Protein AF-0000000077860474 (afdb_homodimer)

Nearest PDB structures (foldseek):
  2vvm-assembly1_A  TM=9.235E-01  e=1.199E-55  Aspergillus niger
  2vvl-assembly4_F  TM=9.215E-01  e=5.815E-55  Aspergillus niger
  2vvl-assembly2_B  TM=9.247E-01  e=1.360E-54  Aspergillus niger
  2vvl-assembly1_E  TM=9.190E-01  e=6.976E-55  Aspergillus niger
  2vvl-assembly4_G  TM=9.196E-01  e=4.312E-54  Aspergillus niger

Sequence (974 aa):
MPRSKEGYLWTPTQSTEGLPTDAVQGSSRTIQSSYDVIVIGAGFAGLIAARDLSRMHQLKVLLLEARDRIGGRTWTAQVLGEEVEMGGTWVHWDQPHVYNQLQRYGLHGRLKTSAGTLAPAKQLFRPAWGAVEELSIEDVVAVVERVAERFFTIDGLDSRALMPYPHDPLRAPAAWKRYDHLSVKDRLDQIRDVSAREKALFESNVSTFGSAPGKEIGFVEALRWYALGGHSMAGVFEKAGIYKLGEGGMTGFARAILNDYRGDLLFNTMAAEIRHVGDGVAVQTSQGRTLRAWAVVSTIPLNCLGDVVFDPPLSHARQAAIATGHINAGAKIHFKLRDTIPGWFHTADGNGDSSFVFAFSDHNGTQASGPAGTWCIGFGYNSQLADKKDSRHIVERFQRDVLPTADVEGYATHDWMNDPYAKGVWACWGPDGASRYLDALQKPHGRVVFASADWADGWRGFVDGAIERGQVAVREVMHLLGSRAKLMPRSKEGYLWTPTQSTEGLPTDAVQGSSRTIQSSYDVIVIGAGFAGLIAARDLSRMHQLKVLLLEARDRIGGRTWTAQVLGEEVEMGGTWVHWDQPHVYNQLQRYGLHGRLKTSAGTLAPAKQLFRPAWGAVEELSIEDVVAVVERVAERFFTIDGLDSRALMPYPHDPLRAPAAWKRYDHLSVKDRLDQIRDVSAREKALFESNVSTFGSAPGKEIGFVEALRWYALGGHSMAGVFEKAGIYKLGEGGMTGFARAILNDYRGDLLFNTMAAEIRHVGDGVAVQTSQGRTLRAWAVVSTIPLNCLGDVVFDPPLSHARQAAIATGHINAGAKIHFKLRDTIPGWFHTADGNGDSSFVFAFSDHNGTQASGPAGTWCIGFGYNSQLADKKDSRHIVERFQRDVLPTADVEGYATHDWMNDPYAKGVWACWGPDGASRYLDALQKPHGRVVFASADWADGWRGFVDGAIERGQVAVREVMHLLGSRAKL

InterPro domains:
  IPR001613 Flavin amine oxidase [PR00757] (36-55)
  IPR001613 Flavin amine oxidase [PR00757] (428-450)
  IPR001613 Flavin amine oxidase [PR00757] (459-476)
  IPR002937 Amine oxidase [PF01593] (44-478)
  IPR036188 FAD/NAD(P)-binding domain superfamily [G3DSA:3.50.50.60] (23-115)
  IPR036188 FAD/NAD(P)-binding domain superfamily [G3DSA:3.50.50.60] (419-486)
  IPR036188 FAD/NAD(P)-binding domain superfamily [SSF51905] (33-481)
  IPR050703 Flavin Monoamine Oxidase [PTHR43563] (34-486)

pLDDT: mean 96.59, std 5.65, range [30.84, 98.94]

Solvent-accessible surface area (backbone atoms only — not comparable to full-atom values): 47960 Å² total; per-residue (Å²): 124,49,64,33,86,53,42,37,39,41,38,94,85,48,74,43,76,30,31,35,22,85,33,48,55,79,51,47,95,66,78,73,84,62,29,50,31,36,28,36,31,42,19,55,16,21,37,44,25,47,19,45,40,14,33,55,63,68,38,49,32,37,42,34,17,53,44,56,45,45,30,61,72,21,33,32,32,55,53,98,90,36,84,43,64,57,40,60,60,52,45,33,65,61,35,18,42,43,35,38,53,30,51,60,71,63,48,60,83,35,57,43,69,27,38,14,57,70,65,42,76,40,30,37,41,16,51,42,89,55,66,61,38,79,49,58,58,70,56,50,55,51,50,39,44,56,49,44,58,55,67,45,37,54,97,88,32,40,51,59,68,33,41,72,44,44,65,46,59,81,48,80,84,44,57,44,56,82,48,21,71,32,18,38,39,58,54,54,68,71,52,80,93,60,55,71,65,58,50,42,55,36,42,18,59,58,16,68,66,32,21,34,37,36,74,56,34,9,31,48,52,54,48,47,48,29,40,70,16,71,67,32,62,70,36,28,48,51,51,58,54,23,30,30,56,44,92,51,29,57,27,43,54,47,49,58,49,50,70,59,38,50,65,39,38,39,46,63,38,43,72,33,31,43,32,68,48,92,86,25,32,38,37,29,29,74,86,67,49,77,45,38,18,46,27,33,40,42,32,61,38,53,53,37,47,75,69,39,48,49,38,72,68,72,54,70,57,38,49,51,40,38,73,64,38,56,66,13,31,27,37,50,36,37,34,35,26,58,61,68,64,78,27,23,30,37,33,19,23,58,87,33,77,53,48,45,28,35,33,32,32,36,46,36,54,84,51,89,93,39,76,65,13,24,31,28,42,38,28,18,20,49,83,23,78,80,52,88,80,43,52,68,59,53,53,52,45,42,21,64,47,69,39,72,83,63,48,75,56,29,38,39,36,38,67,33,42,77,29,87,79,36,46,19,59,48,43,23,44,32,46,46,38,61,78,65,25,40,69,52,57,57,45,60,60,88,54,35,34,44,20,28,19,67,61,25,56,48,52,41,34,36,65,32,6,10,36,46,22,5,45,50,37,40,50,51,52,50,51,55,49,54,54,48,75,74,99,124,50,64,34,86,52,42,37,38,40,38,95,85,48,73,43,76,29,32,36,22,84,33,50,54,78,52,47,95,66,78,74,84,60,29,51,29,35,28,35,31,43,19,54,16,22,37,45,25,47,18,47,39,12,34,55,62,66,38,49,32,36,43,34,18,53,45,56,44,45,29,62,71,23,34,30,33,55,51,98,91,36,83,42,64,56,38,61,60,51,45,33,65,61,35,18,42,44,34,39,52,28,51,61,70,63,48,60,82,33,57,42,68,26,37,14,57,69,64,42,78,41,30,36,38,17,51,42,90,55,67,58,39,80,50,57,59,70,55,50,54,51,49,38,43,55,50,45,58,56,67,48,36,55,98,91,34,40,50,59,68,32,42,73,44,45,66,46,59,82,48,81,86,45,56,43,57,81,47,21,69,31,18,37,38,56,54,53,68,70,50,81,92,60,53,72,66,57,49,44,56,36,41,17,57,57,16,66,65,31,21,36,38,35,76,56,34,9,32,47,50,54,48,46,47,29,39,69,16,72,67,32,62,70,36,28,48,52,52,58,52,25,30,27,56,44,94,51,29,57,27,44,53,48,49,59,48,50,71,56,39,48,64,39,38,39,46,64,39,42,71,34,31,44,32,67,47,92,85,25,31,36,37,30,30,75,87,69,51,79,45,39,17,45,27,34,38,40,30,61,38,52,53,35,47,75,69,39,45,48,40,73,69,70,55,70,57,39,50,51,40,37,74,64,40,56,65,13,32,27,37,49,36,38,34,36,26,60,61,70,65,78,25,24,29,38,35,20,24,58,87,33,77,52,46,46,27,35,35,31,30,36,46,36,54,84,51,89,92,38,75,63,13,23,31,27,44,38,28,18,19,47,83,24,79,80,53,87,79,44,52,67,58,54,52,51,46,43,22,64,48,68,39,72,82,63,47,75,55,28,38,38,37,38,66,33,41,78,29,87,81,38,46,20,59,48,43,23,43,31,47,44,38,61,77,64,26,39,70,51,57,56,46,60,61,87,54,34,33,43,21,28,18,65,60,26,56,49,52,41,33,36,64,32,7,10,36,47,21,5,46,47,38,42,50,50,51,50,51,54,48,54,55,51,74,74,107

Structure (mmCIF, N/CA/C/O backbone):
data_AF-0000000077860474-model_v1
#
loop_
_entity.id
_entity.type
_entity.pdbx_description
1 polymer 'Amine oxidase'
#
loop_
_atom_site.group_PDB
_atom_site.id
_atom_site.type_symbol
_atom_site.label_atom_id
_atom_site.label_alt_id
_atom_site.label_comp_id
_atom_site.label_asym_id
_atom_site.label_entity_id
_atom_site.label_seq_id
_atom_site.pdbx_PDB_ins_code
_atom_site.Cartn_x
_atom_site.Cartn_y
_atom_site.Cartn_z
_atom_site.occupancy
_atom_site.B_iso_or_equiv
_atom_site.auth_seq_id
_atom_site.auth_comp_id
_atom_site.auth_asym_id
_atom_site.auth_atom_id
_atom_site.pdbx_PDB_model_num
ATOM 1 N N . MET A 1 1 ? 19.984 15.5 23.594 1 89.62 1 MET A N 1
ATOM 2 C CA . MET A 1 1 ? 19.141 15.617 22.422 1 89.62 1 MET A CA 1
ATOM 3 C C . MET A 1 1 ? 19.094 17.062 21.922 1 89.62 1 MET A C 1
ATOM 5 O O . MET A 1 1 ? 18.922 17.984 22.719 1 89.62 1 MET A O 1
ATOM 9 N N . PRO A 1 2 ? 19.266 17.266 20.688 1 95.88 2 PRO A N 1
ATOM 10 C CA . PRO A 1 2 ? 19.203 18.641 20.156 1 95.88 2 PRO A CA 1
ATOM 11 C C . PRO A 1 2 ? 17.812 19.25 20.266 1 95.88 2 PRO A C 1
ATOM 13 O O . PRO A 1 2 ? 16.844 18.531 20.516 1 95.88 2 PRO A O 1
ATOM 16 N N . ARG A 1 3 ? 17.828 20.578 20.219 1 96.81 3 ARG A N 1
ATOM 17 C CA . ARG A 1 3 ? 16.562 21.312 20.234 1 96.81 3 ARG A CA 1
ATOM 18 C C . ARG A 1 3 ? 16.328 22.031 18.922 1 96.81 3 ARG A C 1
ATOM 20 O O . ARG A 1 3 ? 17.25 22.625 18.359 1 96.81 3 ARG A O 1
ATOM 27 N N . SER A 1 4 ? 15.148 21.844 18.406 1 97.94 4 SER A N 1
ATOM 28 C CA . SER A 1 4 ? 14.75 22.656 17.266 1 97.94 4 SER A CA 1
ATOM 29 C C . SER A 1 4 ? 14.281 24.047 17.703 1 97.94 4 SER A C 1
ATOM 31 O O . SER A 1 4 ? 13.891 24.234 18.859 1 97.94 4 SER A O 1
ATOM 33 N N . LYS A 1 5 ? 14.281 24.984 16.75 1 96.81 5 LYS A N 1
ATOM 34 C CA . LYS A 1 5 ? 13.703 26.297 17 1 96.81 5 LYS A CA 1
ATOM 35 C C . LYS A 1 5 ? 12.18 26.234 17.031 1 96.81 5 LYS A C 1
ATOM 37 O O . LYS A 1 5 ? 11.516 27.188 17.469 1 96.81 5 LYS A O 1
ATOM 42 N N . GLU A 1 6 ? 11.695 25.109 16.719 1 97.31 6 GLU A N 1
ATOM 43 C CA . GLU A 1 6 ? 10.25 25 16.516 1 97.31 6 GLU A CA 1
ATOM 44 C C . GLU A 1 6 ? 9.586 24.25 17.672 1 97.31 6 GLU A C 1
ATOM 46 O O . GLU A 1 6 ? 10.227 23.469 18.359 1 97.31 6 GLU A O 1
ATOM 51 N N . GLY A 1 7 ? 8.234 24.469 17.797 1 97.88 7 GLY A N 1
ATOM 52 C CA . GLY A 1 7 ? 7.449 23.844 18.844 1 97.88 7 GLY A CA 1
ATOM 53 C C . GLY A 1 7 ? 7.289 24.719 20.078 1 97.88 7 GLY A C 1
ATOM 54 O O . GLY A 1 7 ? 8.117 25.594 20.328 1 97.88 7 GLY A O 1
ATOM 55 N N . TYR A 1 8 ? 6.242 24.484 20.734 1 98.5 8 TYR A N 1
ATOM 56 C CA . TYR A 1 8 ? 5.871 25.266 21.906 1 98.5 8 TYR A CA 1
ATOM 57 C C . TYR A 1 8 ? 5.305 24.359 23 1 98.5 8 TYR A C 1
ATOM 59 O O . TYR A 1 8 ? 4.512 23.453 22.719 1 98.5 8 TYR A O 1
ATOM 67 N N . LEU A 1 9 ? 5.762 24.5 24.234 1 98.62 9 LEU A N 1
ATOM 68 C CA . LEU A 1 9 ? 5.246 23.812 25.406 1 98.62 9 LEU A CA 1
ATOM 69 C C . LEU A 1 9 ? 4.781 24.797 26.469 1 98.62 9 LEU A C 1
ATOM 71 O O . LEU A 1 9 ? 5.523 25.703 26.844 1 98.62 9 LEU A O 1
ATOM 75 N N . TRP A 1 10 ? 3.578 24.641 26.844 1 98.69 10 TRP A N 1
ATOM 76 C CA . TRP A 1 10 ? 3.027 25.406 27.953 1 98.69 10 TRP A CA 1
ATOM 77 C C . TRP A 1 10 ? 2.707 24.5 29.141 1 98.69 10 TRP A C 1
ATOM 79 O O . TRP A 1 10 ? 2.125 23.438 28.969 1 98.69 10 TRP A O 1
ATOM 89 N N . THR A 1 11 ? 3.078 24.906 30.297 1 97.88 11 THR A N 1
ATOM 90 C CA . THR A 1 11 ? 2.576 24.438 31.594 1 97.88 11 THR A CA 1
ATOM 91 C C . THR A 1 11 ? 2.139 25.625 32.438 1 97.88 11 THR A C 1
ATOM 93 O O . THR A 1 11 ? 2.439 26.781 32.125 1 97.88 11 THR A O 1
ATOM 96 N N . PRO A 1 12 ? 1.396 25.344 33.5 1 95.88 12 PRO A N 1
ATOM 97 C CA . PRO A 1 12 ? 0.95 26.453 34.344 1 95.88 12 PRO A CA 1
ATOM 98 C C . PRO A 1 12 ? 2.111 27.281 34.906 1 95.88 12 PRO A C 1
ATOM 100 O O . PRO A 1 12 ? 1.938 28.453 35.219 1 95.88 12 PRO A O 1
ATOM 103 N N . THR A 1 13 ? 3.322 26.719 34.875 1 95.62 13 THR A N 1
ATOM 104 C CA . THR A 1 13 ? 4.422 27.406 35.531 1 95.62 13 THR A CA 1
ATOM 105 C C . THR A 1 13 ? 5.469 27.859 34.531 1 95.62 13 THR A C 1
ATOM 107 O O . THR A 1 13 ? 6.324 28.688 34.844 1 95.62 13 THR A O 1
ATOM 110 N N . GLN A 1 14 ? 5.402 27.344 33.375 1 94.06 14 GLN A N 1
ATOM 111 C CA . GLN A 1 14 ? 6.457 27.703 32.438 1 94.06 14 GLN A CA 1
ATOM 112 C C . GLN A 1 14 ? 6 27.516 30.984 1 94.06 14 GLN A C 1
ATOM 114 O O . GLN A 1 14 ? 5.09 26.734 30.703 1 94.06 14 GLN A O 1
ATOM 119 N N . SER A 1 15 ? 6.551 28.312 30.078 1 96.38 15 SER A N 1
ATOM 120 C CA . SER A 1 15 ? 6.414 28.141 28.625 1 96.38 15 SER A CA 1
ATOM 121 C C . SER A 1 15 ? 7.777 28.078 27.953 1 96.38 15 SER A C 1
ATOM 123 O O . SER A 1 15 ? 8.719 28.766 28.359 1 96.38 15 SER A O 1
ATOM 125 N N . THR A 1 16 ? 7.844 27.219 26.969 1 96.44 16 THR A N 1
ATOM 126 C CA . THR A 1 16 ? 9.109 27.016 26.266 1 96.44 16 THR A CA 1
ATOM 127 C C . THR A 1 16 ? 8.891 27.016 24.766 1 96.44 16 THR A C 1
ATOM 129 O O . THR A 1 16 ? 8 26.328 24.25 1 96.44 16 THR A O 1
ATOM 132 N N . GLU A 1 17 ? 9.695 27.844 24.094 1 96.75 17 GLU A N 1
ATOM 133 C CA . GLU A 1 17 ? 9.789 27.781 22.641 1 96.75 17 GLU A CA 1
ATOM 134 C C . GLU A 1 17 ? 10.992 26.938 22.203 1 96.75 17 GLU A C 1
ATOM 136 O O . GLU A 1 17 ? 12.07 27.031 22.797 1 96.75 17 GLU A O 1
ATOM 141 N N . GLY A 1 18 ? 10.75 26.172 21.047 1 97.69 18 GLY A N 1
ATOM 142 C CA . GLY A 1 18 ? 11.812 25.25 20.672 1 97.69 18 GLY A CA 1
ATOM 143 C C . GLY A 1 18 ? 11.828 23.984 21.531 1 97.69 18 GLY A C 1
ATOM 144 O O . GLY A 1 18 ? 11.953 24.062 22.75 1 97.69 18 GLY A O 1
ATOM 145 N N . LEU A 1 19 ? 11.648 22.844 20.922 1 98.5 19 LEU A N 1
ATOM 146 C CA . LEU A 1 19 ? 11.5 21.609 21.672 1 98.5 19 LEU A CA 1
ATOM 147 C C . LEU A 1 19 ? 12.594 20.609 21.312 1 98.5 19 LEU A C 1
ATOM 149 O O . LEU A 1 19 ? 13.141 20.656 20.203 1 98.5 19 LEU A O 1
ATOM 153 N N . PRO A 1 20 ? 12.961 19.719 22.266 1 98.44 20 PRO A N 1
ATOM 154 C CA . PRO A 1 20 ? 13.945 18.672 21.969 1 98.44 20 PRO A CA 1
ATOM 155 C C . PRO A 1 20 ? 13.438 17.672 20.922 1 98.44 20 PRO A C 1
ATOM 157 O O . PRO A 1 20 ? 12.289 17.25 20.984 1 98.44 20 PRO A O 1
ATOM 160 N N . THR A 1 21 ? 14.297 17.344 19.984 1 98.62 21 THR A N 1
ATOM 161 C CA . THR A 1 21 ? 13.953 16.391 18.938 1 98.62 21 THR A CA 1
ATOM 162 C C . THR A 1 21 ? 15.211 15.883 18.219 1 98.62 21 THR A C 1
ATOM 164 O O . THR A 1 21 ? 16.188 16.625 18.078 1 98.62 21 THR A O 1
ATOM 167 N N . ASP A 1 22 ? 15.117 14.625 17.766 1 98.38 22 ASP A N 1
ATOM 168 C CA . ASP A 1 22 ? 16.203 14.039 16.984 1 98.38 22 ASP A CA 1
ATOM 169 C C . ASP A 1 22 ? 16.125 14.469 15.516 1 98.38 22 ASP A C 1
ATOM 171 O O . ASP A 1 22 ? 16.938 14.055 14.695 1 98.38 22 ASP A O 1
ATOM 175 N N . ALA A 1 23 ? 15.195 15.344 15.156 1 98.69 23 ALA A N 1
ATOM 176 C CA . ALA A 1 23 ? 14.977 15.773 13.773 1 98.69 23 ALA A CA 1
ATOM 177 C C . ALA A 1 23 ? 16 16.812 13.352 1 98.69 23 ALA A C 1
ATOM 179 O O . ALA A 1 23 ? 16.188 17.078 12.164 1 98.69 23 ALA A O 1
ATOM 180 N N . VAL A 1 24 ? 16.703 17.453 14.297 1 98.75 24 VAL A N 1
ATOM 181 C CA . VAL A 1 24 ? 17.641 18.516 14 1 98.75 24 VAL A CA 1
ATOM 182 C C . VAL A 1 24 ? 18.828 17.969 13.227 1 98.75 24 VAL A C 1
ATOM 184 O O . VAL A 1 24 ? 19.344 16.891 13.555 1 98.75 24 VAL A O 1
ATOM 187 N N . GLN A 1 25 ? 19.172 18.625 12.195 1 97.75 25 GLN A N 1
ATOM 188 C CA . GLN A 1 25 ? 20.297 18.234 11.359 1 97.75 25 GLN A CA 1
ATOM 189 C C . GLN A 1 25 ? 21.25 19.406 11.133 1 97.75 25 GLN A C 1
ATOM 191 O O . GLN A 1 25 ? 20.828 20.562 11.195 1 97.75 25 GLN A O 1
ATOM 196 N N . GLY A 1 26 ? 22.531 19.078 10.883 1 96.62 26 GLY A N 1
ATOM 197 C CA . GLY A 1 26 ? 23.5 20.094 10.484 1 96.62 26 GLY A CA 1
ATOM 198 C C . GLY A 1 26 ? 23.781 20.094 8.992 1 96.62 26 GLY A C 1
ATOM 199 O O . GLY A 1 26 ? 23.438 19.141 8.289 1 96.62 26 GLY A O 1
ATOM 200 N N . SER A 1 27 ? 24.359 21.141 8.5 1 97.94 27 SER A N 1
ATOM 201 C CA . SER A 1 27 ? 24.75 21.266 7.105 1 97.94 27 SER A CA 1
ATOM 202 C C . SER A 1 27 ? 26.078 20.578 6.844 1 97.94 27 SER A C 1
ATOM 204 O O . SER A 1 27 ? 26.875 20.391 7.762 1 97.94 27 SER A O 1
ATOM 206 N N . SER A 1 28 ? 26.203 20.219 5.523 1 97.88 28 SER A N 1
ATOM 207 C CA . SER A 1 28 ? 27.531 19.75 5.102 1 97.88 28 SER A CA 1
ATOM 208 C C . SER A 1 28 ? 28.578 20.859 5.242 1 97.88 28 SER A C 1
ATOM 210 O O . SER A 1 28 ? 28.281 22.031 4.988 1 97.88 28 SER A O 1
ATOM 212 N N . ARG A 1 29 ? 29.875 20.516 5.59 1 93.56 29 ARG A N 1
ATOM 213 C CA . ARG A 1 29 ? 30.953 21.469 5.797 1 93.56 29 ARG A CA 1
ATOM 214 C C . ARG A 1 29 ? 31.312 22.188 4.504 1 93.56 29 ARG A C 1
ATOM 216 O O . ARG A 1 29 ? 31.656 23.375 4.523 1 93.56 29 ARG A O 1
ATOM 223 N N . THR A 1 30 ? 31.219 21.391 3.502 1 95.31 30 THR A N 1
ATOM 224 C CA . THR A 1 30 ? 31.516 21.953 2.191 1 95.31 30 THR A CA 1
ATOM 225 C C . THR A 1 30 ? 30.438 21.594 1.185 1 95.31 30 THR A C 1
ATOM 227 O O . THR A 1 30 ? 29.875 20.5 1.226 1 95.31 30 THR A O 1
ATOM 230 N N . ILE A 1 31 ? 30.047 22.594 0.358 1 95.44 31 ILE A N 1
ATOM 231 C CA . ILE A 1 31 ? 29.125 22.359 -0.737 1 95.44 31 ILE A CA 1
ATOM 232 C C . ILE A 1 31 ? 29.828 22.578 -2.074 1 95.44 31 ILE A C 1
ATOM 234 O O . ILE A 1 31 ? 30.812 23.312 -2.148 1 95.44 31 ILE A O 1
ATOM 238 N N . GLN A 1 32 ? 29.359 22.016 -3.059 1 95.56 32 GLN A N 1
ATOM 239 C CA . GLN A 1 32 ? 29.969 22.078 -4.383 1 95.56 32 GLN A CA 1
ATOM 240 C C . GLN A 1 32 ? 29.484 23.312 -5.141 1 95.56 32 GLN A C 1
ATOM 242 O O . GLN A 1 32 ? 28.484 23.938 -4.773 1 95.56 32 GLN A O 1
ATOM 247 N N . SER A 1 33 ? 30.25 23.625 -6.176 1 92.69 33 SER A N 1
ATOM 248 C CA . SER A 1 33 ? 29.938 24.797 -6.984 1 92.69 33 SER A CA 1
ATOM 249 C C . SER A 1 33 ? 28.703 24.547 -7.855 1 92.69 33 SER A C 1
ATOM 251 O O . SER A 1 33 ? 28.031 25.5 -8.273 1 92.69 33 SER A O 1
ATOM 253 N N . SER A 1 34 ? 28.547 23.25 -8.195 1 96.25 34 SER A N 1
ATOM 254 C CA . SER A 1 34 ? 27.406 22.875 -9.016 1 96.25 34 SER A CA 1
ATOM 255 C C . SER A 1 34 ? 26.938 21.453 -8.711 1 96.25 34 SER A C 1
ATOM 257 O O . SER A 1 34 ? 27.734 20.609 -8.297 1 96.25 34 SER A O 1
ATOM 259 N N . TYR A 1 35 ? 25.656 21.234 -8.891 1 98.06 35 TYR A N 1
ATOM 260 C CA . TYR A 1 35 ? 25.047 19.938 -8.656 1 98.06 35 TYR A CA 1
ATOM 261 C C . TYR A 1 35 ? 24.266 19.469 -9.883 1 98.06 35 TYR A C 1
ATOM 263 O O . TYR A 1 35 ? 23.969 20.266 -10.773 1 98.06 35 TYR A O 1
ATOM 271 N N . ASP A 1 36 ? 24.047 18.125 -10.039 1 97.81 36 ASP A N 1
ATOM 272 C CA . ASP A 1 36 ? 23.078 17.656 -11.023 1 97.81 36 ASP A CA 1
ATOM 273 C C . ASP A 1 36 ? 21.672 18.078 -10.664 1 97.81 36 ASP A C 1
ATOM 275 O O . ASP A 1 36 ? 20.906 18.516 -11.531 1 97.81 36 ASP A O 1
ATOM 279 N N . VAL A 1 37 ? 21.328 17.969 -9.359 1 98.69 37 VAL A N 1
ATOM 280 C CA . VAL A 1 37 ? 19.969 18.312 -8.914 1 98.69 37 VAL A CA 1
ATOM 281 C C . VAL A 1 37 ? 20.031 18.984 -7.551 1 98.69 37 VAL A C 1
ATOM 283 O O . VAL A 1 37 ? 20.781 18.562 -6.668 1 98.69 37 VAL A O 1
ATOM 286 N N . ILE A 1 38 ? 19.344 20.047 -7.348 1 98.88 38 ILE A N 1
ATOM 287 C CA . ILE A 1 38 ? 19.031 20.609 -6.035 1 98.88 38 ILE A CA 1
ATOM 288 C C . ILE A 1 38 ? 17.609 20.219 -5.633 1 98.88 38 ILE A C 1
ATOM 290 O O . ILE A 1 38 ? 16.656 20.453 -6.387 1 98.88 38 ILE A O 1
ATOM 294 N N . VAL A 1 39 ? 17.438 19.516 -4.539 1 98.94 39 VAL A N 1
ATOM 295 C CA . VAL A 1 39 ? 16.141 19.219 -3.961 1 98.94 39 VAL A CA 1
ATOM 296 C C . VAL A 1 39 ? 15.82 20.234 -2.854 1 98.94 39 VAL A C 1
ATOM 298 O O . VAL A 1 39 ? 16.531 20.297 -1.854 1 98.94 39 VAL A O 1
ATOM 301 N N . ILE A 1 40 ? 14.75 20.984 -3.043 1 98.94 40 ILE A N 1
ATOM 302 C CA . ILE A 1 40 ? 14.367 22 -2.074 1 98.94 40 ILE A CA 1
ATOM 303 C C . ILE A 1 40 ? 13.305 21.438 -1.13 1 98.94 40 ILE A C 1
ATOM 305 O O . ILE A 1 40 ? 12.18 21.141 -1.551 1 98.94 40 ILE A O 1
ATOM 309 N N . GLY A 1 41 ? 13.656 21.328 0.134 1 98.88 41 GLY A N 1
ATOM 310 C CA . GLY A 1 41 ? 12.766 20.812 1.16 1 98.88 41 GLY A CA 1
ATOM 311 C C . GLY A 1 41 ? 13.172 19.438 1.657 1 98.88 41 GLY A C 1
ATOM 312 O O . GLY A 1 41 ? 13.352 18.5 0.862 1 98.88 41 GLY A O 1
ATOM 313 N N . ALA A 1 42 ? 13.25 19.312 2.957 1 98.88 42 ALA A N 1
ATOM 314 C CA . ALA A 1 42 ? 13.68 18.047 3.566 1 98.88 42 ALA A CA 1
ATOM 315 C C . ALA A 1 42 ? 12.516 17.359 4.27 1 98.88 42 ALA A C 1
ATOM 317 O O . ALA A 1 42 ? 12.703 16.719 5.309 1 98.88 42 ALA A O 1
ATOM 318 N N . GLY A 1 43 ? 11.266 17.547 3.812 1 98.81 43 GLY A N 1
ATOM 319 C CA . GLY A 1 43 ? 10.164 16.672 4.156 1 98.81 43 GLY A CA 1
ATOM 320 C C . GLY A 1 43 ? 10.242 15.32 3.469 1 98.81 43 GLY A C 1
ATOM 321 O O . GLY A 1 43 ? 11.219 15.031 2.766 1 98.81 43 GLY A O 1
ATOM 322 N N . PHE A 1 44 ? 9.258 14.523 3.59 1 98.94 44 PHE A N 1
ATOM 323 C CA . PHE A 1 44 ? 9.32 13.164 3.068 1 98.94 44 PHE A CA 1
ATOM 324 C C . PHE A 1 44 ? 9.422 13.172 1.549 1 98.94 44 PHE A C 1
ATOM 326 O O . PHE A 1 44 ? 10.109 12.328 0.965 1 98.94 44 PHE A O 1
ATOM 333 N N . ALA A 1 45 ? 8.703 14.07 0.863 1 98.94 45 ALA A N 1
ATOM 334 C CA . ALA A 1 45 ? 8.836 14.156 -0.589 1 98.94 45 ALA A CA 1
ATOM 335 C C . ALA A 1 45 ? 10.281 14.414 -0.993 1 98.94 45 ALA A C 1
ATOM 337 O O . ALA A 1 45 ? 10.82 13.727 -1.866 1 98.94 45 ALA A O 1
ATOM 338 N N . GLY A 1 46 ? 10.906 15.359 -0.339 1 98.94 46 GLY A N 1
ATOM 339 C CA . GLY A 1 46 ? 12.289 15.711 -0.646 1 98.94 46 GLY A CA 1
ATOM 340 C C . GLY A 1 46 ? 13.273 14.633 -0.246 1 98.94 46 GLY A C 1
ATOM 341 O O . GLY A 1 46 ? 14.234 14.352 -0.975 1 98.94 46 GLY A O 1
ATOM 342 N N . LEU A 1 47 ? 13.055 14.039 0.94 1 98.94 47 LEU A N 1
ATOM 343 C CA . LEU A 1 47 ? 13.945 12.977 1.417 1 98.94 47 LEU A CA 1
ATOM 344 C C . LEU A 1 47 ? 13.953 11.805 0.447 1 98.94 47 LEU A C 1
ATOM 346 O O . LEU A 1 47 ? 15.016 11.258 0.131 1 98.94 47 LEU A O 1
ATOM 350 N N . ILE A 1 48 ? 12.781 11.445 -0.04 1 98.81 48 ILE A N 1
ATOM 351 C CA . ILE A 1 48 ? 12.656 10.328 -0.971 1 98.81 48 ILE A CA 1
ATOM 352 C C . ILE A 1 48 ? 13.344 10.68 -2.291 1 98.81 48 ILE A C 1
ATOM 354 O O . ILE A 1 48 ? 14.117 9.883 -2.828 1 98.81 48 ILE A O 1
ATOM 358 N N . ALA A 1 49 ? 13.031 11.852 -2.816 1 98.88 49 ALA A N 1
ATOM 359 C CA . ALA A 1 49 ? 13.633 12.281 -4.078 1 98.88 49 ALA A CA 1
ATOM 360 C C . ALA A 1 49 ? 15.148 12.336 -3.977 1 98.88 49 ALA A C 1
ATOM 362 O O . ALA A 1 49 ? 15.859 11.797 -4.828 1 98.88 49 ALA A O 1
ATOM 363 N N . ALA A 1 50 ? 15.633 12.984 -2.879 1 98.88 50 ALA A N 1
ATOM 364 C CA . ALA A 1 50 ? 17.078 13.133 -2.691 1 98.88 50 ALA A CA 1
ATOM 365 C C . ALA A 1 50 ? 17.75 11.773 -2.562 1 98.88 50 ALA A C 1
ATOM 367 O O . ALA A 1 50 ? 18.781 11.531 -3.189 1 98.88 50 ALA A O 1
ATOM 368 N N . ARG A 1 51 ? 17.156 10.914 -1.787 1 98.31 51 ARG A N 1
ATOM 369 C CA . ARG A 1 51 ? 17.719 9.586 -1.587 1 98.31 51 ARG A CA 1
ATOM 370 C C . ARG A 1 51 ? 17.828 8.836 -2.908 1 98.31 51 ARG A C 1
ATOM 372 O O . ARG A 1 51 ? 18.906 8.352 -3.27 1 98.31 51 ARG A O 1
ATOM 379 N N . ASP A 1 52 ? 16.75 8.75 -3.639 1 97.56 52 ASP A N 1
ATOM 380 C CA . ASP A 1 52 ? 16.719 7.902 -4.828 1 97.56 52 ASP A CA 1
ATOM 381 C C . ASP A 1 52 ? 17.594 8.484 -5.941 1 97.56 52 ASP A C 1
ATOM 383 O O . ASP A 1 52 ? 18.281 7.746 -6.648 1 97.56 52 ASP A O 1
ATOM 387 N N . LEU A 1 53 ? 17.609 9.812 -6.098 1 97.94 53 LEU A N 1
ATOM 388 C CA . LEU A 1 53 ? 18.422 10.445 -7.125 1 97.94 53 LEU A CA 1
ATOM 389 C C . LEU A 1 53 ? 19.906 10.242 -6.848 1 97.94 53 LEU A C 1
ATOM 391 O O . LEU A 1 53 ? 20.688 10.023 -7.773 1 97.94 53 LEU A O 1
ATOM 395 N N . SER A 1 54 ? 20.297 10.336 -5.578 1 97.31 54 SER A N 1
ATOM 396 C CA . SER A 1 54 ? 21.703 10.188 -5.23 1 97.31 54 SER A CA 1
ATOM 397 C C . SER A 1 54 ? 22.109 8.719 -5.184 1 97.31 54 SER A C 1
ATOM 399 O O . SER A 1 54 ? 23.094 8.32 -5.801 1 97.31 54 SER A O 1
ATOM 401 N N . ARG A 1 55 ? 21.297 7.949 -4.473 1 93.5 55 ARG A N 1
ATOM 402 C CA . ARG A 1 55 ? 21.688 6.574 -4.172 1 93.5 55 ARG A CA 1
ATOM 403 C C . ARG A 1 55 ? 21.453 5.668 -5.375 1 93.5 55 ARG A C 1
ATOM 405 O O . ARG A 1 55 ? 22.297 4.824 -5.691 1 93.5 55 ARG A O 1
ATOM 412 N N . MET A 1 56 ? 20.359 5.758 -6.043 1 91.12 56 MET A N 1
ATOM 413 C CA . MET A 1 56 ? 20 4.836 -7.113 1 91.12 56 MET A CA 1
ATOM 414 C C . MET A 1 56 ? 20.562 5.312 -8.453 1 91.12 56 MET A C 1
ATOM 416 O O . MET A 1 56 ? 20.953 4.496 -9.289 1 91.12 56 MET A O 1
ATOM 420 N N . HIS A 1 57 ? 20.609 6.648 -8.602 1 93.38 57 HIS A N 1
ATOM 421 C CA . HIS A 1 57 ? 20.984 7.156 -9.914 1 93.38 57 HIS A CA 1
ATOM 422 C C . HIS A 1 57 ? 22.359 7.824 -9.891 1 93.38 57 HIS A C 1
ATOM 424 O O . HIS A 1 57 ? 22.812 8.336 -10.914 1 93.38 57 HIS A O 1
ATOM 430 N N . GLN A 1 58 ? 23 7.895 -8.742 1 93.75 58 GLN A N 1
ATOM 431 C CA . GLN A 1 58 ? 24.375 8.352 -8.562 1 93.75 58 GLN A CA 1
ATOM 432 C C . GLN A 1 58 ? 24.531 9.789 -9.039 1 93.75 58 GLN A C 1
ATOM 434 O O . GLN A 1 58 ? 25.531 10.125 -9.672 1 93.75 58 GLN A O 1
ATOM 439 N N . LEU A 1 59 ? 23.531 10.594 -8.805 1 97.06 59 LEU A N 1
ATOM 440 C CA . LEU A 1 59 ? 23.594 12.008 -9.156 1 97.06 59 LEU A CA 1
ATOM 441 C C . LEU A 1 59 ? 24.172 12.836 -8 1 97.06 59 LEU A C 1
ATOM 443 O O . LEU A 1 59 ? 24.047 12.445 -6.836 1 97.06 59 LEU A O 1
ATOM 447 N N . LYS A 1 60 ? 24.859 13.891 -8.359 1 98.31 60 LYS A N 1
ATOM 448 C CA . LYS A 1 60 ? 25.266 14.875 -7.367 1 98.31 60 LYS A CA 1
ATOM 449 C C . LYS A 1 60 ? 24.094 15.719 -6.898 1 98.31 60 LYS A C 1
ATOM 451 O O . LYS A 1 60 ? 23.625 16.594 -7.625 1 98.31 60 LYS A O 1
ATOM 456 N N . VAL A 1 61 ? 23.672 15.531 -5.605 1 98.75 61 VAL A N 1
ATOM 457 C CA . VAL A 1 61 ? 22.438 16.125 -5.133 1 98.75 61 VAL A CA 1
ATOM 458 C C . VAL A 1 61 ? 22.719 17.016 -3.918 1 98.75 61 VAL A C 1
ATOM 460 O O . VAL A 1 61 ? 23.5 16.641 -3.039 1 98.75 61 VAL A O 1
ATOM 463 N N . LEU A 1 62 ? 22.203 18.219 -3.904 1 98.94 62 LEU A N 1
ATOM 464 C CA . LEU A 1 62 ? 22.141 19.078 -2.723 1 98.94 62 LEU A CA 1
ATOM 465 C C . LEU A 1 62 ? 20.719 19.109 -2.15 1 98.94 62 LEU A C 1
ATOM 467 O O . LEU A 1 62 ? 19.766 19.422 -2.861 1 98.94 62 LEU A O 1
ATOM 471 N N . LEU A 1 63 ? 20.562 18.656 -0.92 1 98.94 63 LEU A N 1
ATOM 472 C CA . LEU A 1 63 ? 19.297 18.828 -0.2 1 98.94 63 LEU A CA 1
ATOM 473 C C . LEU A 1 63 ? 19.281 20.141 0.572 1 98.94 63 LEU A C 1
ATOM 475 O O . LEU A 1 63 ? 20.078 20.328 1.498 1 98.94 63 LEU A O 1
ATOM 479 N N . LEU A 1 64 ? 18.438 21.047 0.146 1 98.81 64 LEU A N 1
ATOM 480 C CA . LEU A 1 64 ? 18.328 22.391 0.682 1 98.81 64 LEU A CA 1
ATOM 481 C C . LEU A 1 64 ? 17.094 22.531 1.562 1 98.81 64 LEU A C 1
ATOM 483 O O . LEU A 1 64 ? 15.977 22.203 1.133 1 98.81 64 LEU A O 1
ATOM 487 N N . GLU A 1 65 ? 17.25 22.969 2.801 1 98.81 65 GLU A N 1
ATOM 488 C CA . GLU A 1 65 ? 16.141 23.062 3.746 1 98.81 65 GLU A CA 1
ATOM 489 C C . GLU A 1 65 ? 16.156 24.391 4.504 1 98.81 65 GLU A C 1
ATOM 491 O O . GLU A 1 65 ? 17.219 24.828 4.953 1 98.81 65 GLU A O 1
ATOM 496 N N . ALA A 1 66 ? 15.008 25 4.547 1 98.62 66 ALA A N 1
ATOM 497 C CA . ALA A 1 66 ? 14.875 26.281 5.215 1 98.62 66 ALA A CA 1
ATOM 498 C C . ALA A 1 66 ? 14.945 26.125 6.73 1 98.62 66 ALA A C 1
ATOM 500 O O . ALA A 1 66 ? 15.398 27.031 7.434 1 98.62 66 ALA A O 1
ATOM 501 N N . ARG A 1 67 ? 14.555 25 7.254 1 98.5 67 ARG A N 1
ATOM 502 C CA . ARG A 1 67 ? 14.461 24.75 8.688 1 98.5 67 ARG A CA 1
ATOM 503 C C . ARG A 1 67 ? 15.773 24.219 9.242 1 98.5 67 ARG A C 1
ATOM 505 O O . ARG A 1 67 ? 16.703 23.938 8.484 1 98.5 67 ARG A O 1
ATOM 512 N N . ASP A 1 68 ? 15.805 24.047 10.578 1 98.62 68 ASP A N 1
ATOM 513 C CA . ASP A 1 68 ? 16.969 23.469 11.25 1 98.62 68 ASP A CA 1
ATOM 514 C C . ASP A 1 68 ? 16.797 21.969 11.445 1 98.62 68 ASP A C 1
ATOM 516 O O . ASP A 1 68 ? 17.594 21.328 12.133 1 98.62 68 ASP A O 1
ATOM 520 N N . ARG A 1 69 ? 15.711 21.406 10.891 1 98.69 69 ARG A N 1
ATOM 521 C CA . ARG A 1 69 ? 15.383 19.984 11.086 1 98.69 69 ARG A CA 1
ATOM 522 C C . ARG A 1 69 ? 14.828 19.375 9.805 1 98.69 69 ARG A C 1
ATOM 524 O O . ARG A 1 69 ? 14.406 20.094 8.898 1 98.69 69 ARG A O 1
ATOM 531 N N . ILE A 1 70 ? 14.812 18.031 9.734 1 98.81 70 ILE A N 1
ATOM 532 C CA . ILE A 1 70 ? 14.156 17.297 8.664 1 98.81 70 ILE A CA 1
ATOM 533 C C . ILE A 1 70 ? 12.703 17.031 9.039 1 98.81 70 ILE A C 1
ATOM 535 O O . ILE A 1 70 ? 12.289 17.266 10.18 1 98.81 70 ILE A O 1
ATOM 539 N N . GLY A 1 71 ? 11.914 16.656 8.047 1 98.56 71 GLY A N 1
ATOM 540 C CA . GLY A 1 71 ? 10.594 16.109 8.312 1 98.56 71 GLY A CA 1
ATOM 541 C C . GLY A 1 71 ? 9.477 17 7.793 1 98.56 71 GLY A C 1
ATOM 542 O O . GLY A 1 71 ? 8.32 16.562 7.738 1 98.56 71 GLY A O 1
ATOM 543 N N . GLY A 1 72 ? 9.766 18.219 7.418 1 98.31 72 GLY A N 1
ATOM 544 C CA . GLY A 1 72 ? 8.727 19.109 6.91 1 98.31 72 GLY A CA 1
ATOM 545 C C . GLY A 1 72 ? 7.57 19.281 7.879 1 98.31 72 GLY A C 1
ATOM 546 O O . GLY A 1 72 ? 7.773 19.672 9.031 1 98.31 72 GLY A O 1
ATOM 547 N N . ARG A 1 73 ? 6.391 18.922 7.488 1 98.5 73 ARG A N 1
ATOM 548 C CA . ARG A 1 73 ? 5.207 19.094 8.32 1 98.5 73 ARG A CA 1
ATOM 549 C C . ARG A 1 73 ? 5.016 17.891 9.242 1 98.5 73 ARG A C 1
ATOM 551 O O . ARG A 1 73 ? 3.902 17.609 9.688 1 98.5 73 ARG A O 1
ATOM 558 N N . THR A 1 74 ? 6.121 17.141 9.398 1 98.5 74 THR A N 1
ATOM 559 C CA . THR A 1 74 ? 6.164 16.031 10.344 1 98.5 74 THR A CA 1
ATOM 560 C C . THR A 1 74 ? 7.426 16.109 11.203 1 98.5 74 THR A C 1
ATOM 562 O O . THR A 1 74 ? 8.5 16.438 10.703 1 98.5 74 THR A O 1
ATOM 565 N N . TRP A 1 75 ? 7.285 15.906 12.492 1 98.56 75 TRP A N 1
ATOM 566 C CA . TRP A 1 75 ? 8.438 15.68 13.359 1 98.56 75 TRP A CA 1
ATOM 567 C C . TRP A 1 75 ? 7.992 15.266 14.758 1 98.56 75 TRP A C 1
ATOM 569 O O . TRP A 1 75 ? 6.855 15.531 15.164 1 98.56 75 TRP A O 1
ATOM 579 N N . THR A 1 76 ? 8.812 14.523 15.484 1 98.75 76 THR A N 1
ATOM 580 C CA . THR A 1 76 ? 8.547 14.008 16.828 1 98.75 76 THR A CA 1
ATOM 581 C C . THR A 1 76 ? 9.297 14.82 17.875 1 98.75 76 THR A C 1
ATOM 583 O O . THR A 1 76 ? 10.523 14.914 17.844 1 98.75 76 THR A O 1
ATOM 586 N N . ALA A 1 77 ? 8.578 15.383 18.781 1 98.56 77 ALA A N 1
ATOM 587 C CA . ALA A 1 77 ? 9.18 16.141 19.875 1 98.56 77 ALA A CA 1
ATOM 588 C C . ALA A 1 77 ? 9.188 15.344 21.172 1 98.56 77 ALA A C 1
ATOM 590 O O . ALA A 1 77 ? 8.359 14.453 21.375 1 98.56 77 ALA A O 1
ATOM 591 N N . GLN A 1 78 ? 10.133 15.602 22 1 97.44 78 GLN A N 1
ATOM 592 C CA . GLN A 1 78 ? 10.102 15.148 23.391 1 97.44 78 GLN A CA 1
ATOM 593 C C . GLN A 1 78 ? 9.438 16.172 24.297 1 97.44 78 GLN A C 1
ATOM 595 O O . GLN A 1 78 ? 9.922 17.297 24.438 1 97.44 78 GLN A O 1
ATOM 600 N N . VAL A 1 79 ? 8.352 15.789 24.891 1 96.75 79 VAL A N 1
ATOM 601 C CA . VAL A 1 79 ? 7.555 16.703 25.703 1 96.75 79 VAL A CA 1
ATOM 602 C C . VAL A 1 79 ? 7.195 16.016 27.031 1 96.75 79 VAL A C 1
ATOM 604 O O . VAL A 1 79 ? 6.484 15.016 27.047 1 96.75 79 VAL A O 1
ATOM 607 N N . LEU A 1 80 ? 7.715 16.578 28.141 1 94.31 80 LEU A N 1
ATOM 608 C CA . LEU A 1 80 ? 7.379 16.078 29.469 1 94.31 80 LEU A CA 1
ATOM 609 C C . LEU A 1 80 ? 7.582 14.578 29.562 1 94.31 80 LEU A C 1
ATOM 611 O O . LEU A 1 80 ? 6.719 13.859 30.062 1 94.31 80 LEU A O 1
ATOM 615 N N . GLY A 1 81 ? 8.617 14.094 28.938 1 92.62 81 GLY A N 1
ATOM 616 C CA . GLY A 1 81 ? 9.023 12.703 29.047 1 92.62 81 GLY A CA 1
ATOM 617 C C . GLY A 1 81 ? 8.375 11.805 28.016 1 92.62 81 GLY A C 1
ATOM 618 O O . GLY A 1 81 ? 8.617 10.602 27.984 1 92.62 81 GLY A O 1
ATOM 619 N N . GLU A 1 82 ? 7.559 12.375 27.141 1 95.5 82 GLU A N 1
ATOM 620 C CA . GLU A 1 82 ? 6.867 11.594 26.109 1 95.5 82 GLU A CA 1
ATOM 621 C C . GLU A 1 82 ? 7.242 12.062 24.719 1 95.5 82 GLU A C 1
ATOM 623 O O . GLU A 1 82 ? 7.578 13.227 24.516 1 95.5 82 GLU A O 1
ATOM 628 N N . GLU A 1 83 ? 7.199 11.078 23.703 1 96.38 83 GLU A N 1
ATOM 629 C CA . GLU A 1 83 ? 7.266 11.445 22.297 1 96.38 83 GLU A CA 1
ATOM 630 C C . GLU A 1 83 ? 5.902 11.898 21.781 1 96.38 83 GLU A C 1
ATOM 632 O O . GLU A 1 83 ? 4.902 11.195 21.953 1 96.38 83 GLU A O 1
ATOM 637 N N . VAL A 1 84 ? 5.828 13.062 21.188 1 97.38 84 VAL A N 1
ATOM 638 C CA . VAL A 1 84 ? 4.578 13.523 20.594 1 97.38 84 VAL A CA 1
ATOM 639 C C . VAL A 1 84 ? 4.816 13.898 19.125 1 97.38 84 VAL A C 1
ATOM 641 O O . VAL A 1 84 ? 5.84 14.5 18.797 1 97.38 84 VAL A O 1
ATOM 644 N N . GLU A 1 85 ? 3.955 13.492 18.281 1 98.38 85 GLU A N 1
ATOM 645 C CA . GLU A 1 85 ? 4.012 13.852 16.875 1 98.38 85 GLU A CA 1
ATOM 646 C C . GLU A 1 85 ? 3.436 15.242 16.641 1 98.38 85 GLU A C 1
ATOM 648 O O . GLU A 1 85 ? 2.227 15.453 16.766 1 98.38 85 GLU A O 1
ATOM 653 N N . MET A 1 86 ? 4.242 16.125 16.141 1 98.5 86 MET A N 1
ATOM 654 C CA . MET A 1 86 ? 3.855 17.531 16.062 1 98.5 86 MET A CA 1
ATOM 655 C C . MET A 1 86 ? 3.09 17.812 14.773 1 98.5 86 MET A C 1
ATOM 657 O O . MET A 1 86 ? 2.434 18.844 14.648 1 98.5 86 MET A O 1
ATOM 661 N N . GLY A 1 87 ? 3.178 17 13.773 1 98.12 87 GLY A N 1
ATOM 662 C CA . GLY A 1 87 ? 2.471 17.109 12.508 1 98.12 87 GLY A CA 1
ATOM 663 C C . GLY A 1 87 ? 1.907 15.789 12.023 1 98.12 87 GLY A C 1
ATOM 664 O O . GLY A 1 87 ? 1.231 15.086 12.773 1 98.12 87 GLY A O 1
ATOM 665 N N . GLY A 1 88 ? 2.146 15.469 10.758 1 98.06 88 GLY A N 1
ATOM 666 C CA . GLY A 1 88 ? 1.688 14.195 10.227 1 98.06 88 GLY A CA 1
ATOM 667 C C . GLY A 1 88 ? 2.062 13.016 11.109 1 98.06 88 GLY A C 1
ATOM 668 O O . GLY A 1 88 ? 3.197 12.93 11.578 1 98.06 88 GLY A O 1
ATOM 669 N N . THR A 1 89 ? 1.104 12.047 11.297 1 97.88 89 THR A N 1
ATOM 670 C CA . THR A 1 89 ? 1.26 11.078 12.367 1 97.88 89 THR A CA 1
ATOM 671 C C . THR A 1 89 ? 0.877 9.68 11.891 1 97.88 89 THR A C 1
ATOM 673 O O . THR A 1 89 ? 1.544 8.695 12.227 1 97.88 89 THR A O 1
ATOM 676 N N . TRP A 1 90 ? -0.112 9.57 11.18 1 97.94 90 TRP A N 1
ATOM 677 C CA . TRP A 1 90 ? -0.773 8.273 11.055 1 97.94 90 TRP A CA 1
ATOM 678 C C . TRP A 1 90 ? -0.376 7.582 9.758 1 97.94 90 TRP A C 1
ATOM 680 O O . TRP A 1 90 ? -0.157 8.242 8.742 1 97.94 90 TRP A O 1
ATOM 690 N N . VAL A 1 91 ? -0.201 6.285 9.82 1 98.25 91 VAL A N 1
ATOM 691 C CA . VAL A 1 91 ? 0.182 5.414 8.711 1 98.25 91 VAL A CA 1
ATOM 692 C C . VAL A 1 91 ? -0.703 4.168 8.703 1 98.25 91 VAL A C 1
ATOM 694 O O . VAL A 1 91 ? -1.383 3.877 9.695 1 98.25 91 VAL A O 1
ATOM 697 N N . HIS A 1 92 ? -0.735 3.486 7.652 1 98.5 92 HIS A N 1
ATOM 698 C CA . HIS A 1 92 ? -1.504 2.256 7.508 1 98.5 92 HIS A CA 1
ATOM 699 C C . HIS A 1 92 ? -0.934 1.378 6.398 1 98.5 92 HIS A C 1
ATOM 701 O O . HIS A 1 92 ? -0.312 1.882 5.461 1 98.5 92 HIS A O 1
ATOM 707 N N . TRP A 1 93 ? -1.12 0.068 6.492 1 98.25 93 TRP A N 1
ATOM 708 C CA . TRP A 1 93 ? -0.576 -0.838 5.484 1 98.25 93 TRP A CA 1
ATOM 709 C C . TRP A 1 93 ? -1.348 -0.723 4.176 1 98.25 93 TRP A C 1
ATOM 711 O O . TRP A 1 93 ? -0.886 -1.194 3.133 1 98.25 93 TRP A O 1
ATOM 721 N N . ASP A 1 94 ? -2.512 -0.041 4.141 1 98.31 94 ASP A N 1
ATOM 722 C CA . ASP A 1 94 ? -3.238 0.223 2.902 1 98.31 94 ASP A CA 1
ATOM 723 C C . ASP A 1 94 ? -2.852 1.579 2.316 1 98.31 94 ASP A C 1
ATOM 725 O O . ASP A 1 94 ? -3.455 2.035 1.344 1 98.31 94 ASP A O 1
ATOM 729 N N . GLN A 1 95 ? -1.929 2.283 2.9 1 98.69 95 GLN A N 1
ATOM 730 C CA . GLN A 1 95 ? -1.188 3.377 2.283 1 98.69 95 GLN A CA 1
ATOM 731 C C . GLN A 1 95 ? 0.112 2.877 1.657 1 98.69 95 GLN A C 1
ATOM 733 O O . GLN A 1 95 ? 1.128 2.748 2.344 1 98.69 95 GLN A O 1
ATOM 738 N N . PRO A 1 96 ? 0.066 2.723 0.381 1 98.62 96 PRO A N 1
ATOM 739 C CA . PRO A 1 96 ? 1.051 1.832 -0.236 1 98.62 96 PRO A CA 1
ATOM 740 C C . PRO A 1 96 ? 2.473 2.385 -0.164 1 98.62 96 PRO A C 1
ATOM 742 O O . PRO A 1 96 ? 3.422 1.63 0.065 1 98.62 96 PRO A O 1
ATOM 745 N N . HIS A 1 97 ? 2.701 3.658 -0.309 1 98.75 97 HIS A N 1
ATOM 746 C CA . HIS A 1 97 ? 4.047 4.211 -0.431 1 98.75 97 HIS A CA 1
ATOM 747 C C . HIS A 1 97 ? 4.727 4.309 0.929 1 98.75 97 HIS A C 1
ATOM 749 O O . HIS A 1 97 ? 5.898 3.951 1.068 1 98.75 97 HIS A O 1
ATOM 755 N N . VAL A 1 98 ? 3.943 4.723 1.939 1 98.75 98 VAL A N 1
ATOM 756 C CA . VAL A 1 98 ? 4.531 4.855 3.27 1 98.75 98 VAL A CA 1
ATOM 757 C C . VAL A 1 98 ? 4.805 3.473 3.855 1 98.75 98 VAL A C 1
ATOM 759 O O . VAL A 1 98 ? 5.848 3.25 4.473 1 98.75 98 VAL A O 1
ATOM 762 N N . TYR A 1 99 ? 3.912 2.514 3.646 1 98.69 99 TYR A N 1
ATOM 763 C CA . TYR A 1 99 ? 4.102 1.206 4.266 1 98.69 99 TYR A CA 1
ATOM 764 C C . TYR A 1 99 ? 5.27 0.464 3.619 1 98.69 99 TYR A C 1
ATOM 766 O O . TYR A 1 99 ? 6.004 -0.256 4.297 1 98.69 99 TYR A O 1
ATOM 774 N N . ASN A 1 100 ? 5.391 0.615 2.27 1 98.56 100 ASN A N 1
ATOM 775 C CA . ASN A 1 100 ? 6.539 0.023 1.591 1 98.56 100 ASN A CA 1
ATOM 776 C C . ASN A 1 100 ? 7.855 0.509 2.189 1 98.56 100 ASN A C 1
ATOM 778 O O . ASN A 1 100 ? 8.773 -0.284 2.408 1 98.56 100 ASN A O 1
ATOM 782 N N . GLN A 1 101 ? 7.945 1.815 2.482 1 98.25 101 GLN A N 1
ATOM 783 C CA . GLN A 1 101 ? 9.164 2.379 3.061 1 98.25 101 GLN A CA 1
ATOM 784 C C . GLN A 1 101 ? 9.344 1.923 4.504 1 98.25 101 GLN A C 1
ATOM 786 O O . GLN A 1 101 ? 10.469 1.688 4.949 1 98.25 101 GLN A O 1
ATOM 791 N N . LEU A 1 102 ? 8.234 1.825 5.262 1 98.38 102 LEU A N 1
ATOM 792 C CA . LEU A 1 102 ? 8.328 1.328 6.629 1 98.38 102 LEU A CA 1
ATOM 793 C C . LEU A 1 102 ? 8.906 -0.084 6.66 1 98.38 102 LEU A C 1
ATOM 795 O O . LEU A 1 102 ? 9.734 -0.402 7.512 1 98.38 102 LEU A O 1
ATOM 799 N N . GLN A 1 103 ? 8.461 -0.874 5.738 1 96.75 103 GLN A N 1
ATOM 800 C CA . GLN A 1 103 ? 8.969 -2.238 5.641 1 96.75 103 GLN A CA 1
ATOM 801 C C . GLN A 1 103 ? 10.445 -2.254 5.242 1 96.75 103 GLN A C 1
ATOM 803 O O . GLN A 1 103 ? 11.227 -3.037 5.781 1 96.75 103 GLN A O 1
ATOM 808 N N . ARG A 1 104 ? 10.797 -1.413 4.316 1 95.62 104 ARG A N 1
ATOM 809 C CA . ARG A 1 104 ? 12.18 -1.313 3.871 1 95.62 104 ARG A CA 1
ATOM 810 C C . ARG A 1 104 ? 13.125 -1.115 5.055 1 95.62 104 ARG A C 1
ATOM 812 O O . ARG A 1 104 ? 14.211 -1.701 5.094 1 95.62 104 ARG A O 1
ATOM 819 N N . TYR A 1 105 ? 12.703 -0.357 5.98 1 96.81 105 TYR A N 1
ATOM 820 C CA . TYR A 1 105 ? 13.594 0.002 7.074 1 96.81 105 TYR A CA 1
ATOM 821 C C . TYR A 1 105 ? 13.273 -0.799 8.328 1 96.81 105 TYR A C 1
ATOM 823 O O . TYR A 1 105 ? 13.828 -0.54 9.398 1 96.81 105 TYR A O 1
ATOM 831 N N . GLY A 1 106 ? 12.328 -1.752 8.227 1 95.5 106 GLY A N 1
ATOM 832 C CA . GLY A 1 106 ? 11.984 -2.602 9.359 1 95.5 106 GLY A CA 1
ATOM 833 C C . GLY A 1 106 ? 11.242 -1.86 10.453 1 95.5 106 GLY A C 1
ATOM 834 O O . GLY A 1 106 ? 11.289 -2.264 11.617 1 95.5 106 GLY A O 1
ATOM 835 N N . LEU A 1 107 ? 10.57 -0.792 10.125 1 97.75 107 LEU A N 1
ATOM 836 C CA . LEU A 1 107 ? 9.945 0.067 11.117 1 97.75 107 LEU A CA 1
ATOM 837 C C . LEU A 1 107 ? 8.484 -0.326 11.328 1 97.75 107 LEU A C 1
ATOM 839 O O . LEU A 1 107 ? 7.855 0.108 12.297 1 97.75 107 LEU A O 1
ATOM 843 N N . HIS A 1 108 ? 7.871 -1.19 10.492 1 95.44 108 HIS A N 1
ATOM 844 C CA . HIS A 1 108 ? 6.477 -1.604 10.617 1 95.44 108 HIS A CA 1
ATOM 845 C C . HIS A 1 108 ? 6.234 -2.352 11.922 1 95.44 108 HIS A C 1
ATOM 847 O O . HIS A 1 108 ? 5.117 -2.357 12.445 1 95.44 108 HIS A O 1
ATOM 853 N N . GLY A 1 109 ? 7.25 -2.928 12.547 1 95.69 109 GLY A N 1
ATOM 854 C CA . GLY A 1 109 ? 7.133 -3.6 13.828 1 95.69 109 GLY A CA 1
ATOM 855 C C . GLY A 1 109 ? 6.898 -2.641 14.984 1 95.69 109 GLY A C 1
ATOM 856 O O . GLY A 1 109 ? 6.523 -3.062 16.078 1 95.69 109 GLY A O 1
ATOM 857 N N . ARG A 1 110 ? 7.027 -1.351 14.703 1 96.81 110 ARG A N 1
ATOM 858 C CA . ARG A 1 110 ? 6.918 -0.344 15.758 1 96.81 110 ARG A CA 1
ATOM 859 C C . ARG A 1 110 ? 5.535 0.303 15.75 1 96.81 110 ARG A C 1
ATOM 861 O O . ARG A 1 110 ? 5.289 1.259 16.484 1 96.81 110 ARG A O 1
ATOM 868 N N . LEU A 1 111 ? 4.645 -0.194 14.953 1 97.25 111 LEU A N 1
ATOM 869 C CA . LEU A 1 111 ? 3.299 0.367 14.883 1 97.25 111 LEU A CA 1
ATOM 870 C C . LEU A 1 111 ? 2.588 0.238 16.219 1 97.25 111 LEU A C 1
ATOM 872 O O . LEU A 1 111 ? 2.701 -0.791 16.891 1 97.25 111 LEU A O 1
ATOM 876 N N . LYS A 1 112 ? 1.948 1.315 16.578 1 95.75 112 LYS A N 1
ATOM 877 C CA . LYS A 1 112 ? 1.104 1.363 17.766 1 95.75 112 LYS A CA 1
ATOM 878 C C . LYS A 1 112 ? -0.185 2.133 17.5 1 95.75 112 LYS A C 1
ATOM 880 O O . LYS A 1 112 ? -0.406 2.613 16.391 1 95.75 112 LYS A O 1
ATOM 885 N N . THR A 1 113 ? -1.111 2.127 18.469 1 95 113 THR A N 1
ATOM 886 C CA . THR A 1 113 ? -2.428 2.717 18.25 1 95 113 THR A CA 1
ATOM 887 C C . THR A 1 113 ? -2.715 3.795 19.297 1 95 113 THR A C 1
ATOM 889 O O . THR A 1 113 ? -1.994 3.912 20.297 1 95 113 THR A O 1
ATOM 892 N N . SER A 1 114 ? -3.629 4.617 18.984 1 91.19 114 SER A N 1
ATOM 893 C CA . SER A 1 114 ? -4.203 5.539 19.969 1 91.19 114 SER A 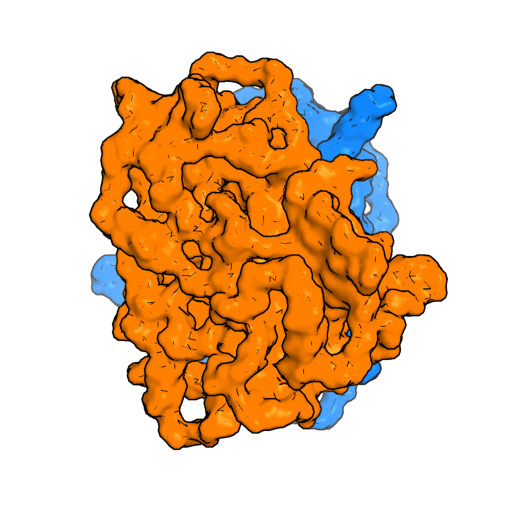CA 1
ATOM 894 C C . SER A 1 114 ? -5.457 4.953 20.609 1 91.19 114 SER A C 1
ATOM 896 O O . SER A 1 114 ? -6.316 4.402 19.906 1 91.19 114 SER A O 1
ATOM 898 N N . ALA A 1 115 ? -5.598 5.141 21.875 1 85.38 115 ALA A N 1
ATOM 899 C CA . ALA A 1 115 ? -6.707 4.57 22.641 1 85.38 115 ALA A CA 1
ATOM 900 C C . ALA A 1 115 ? -8.047 5.105 22.141 1 85.38 115 ALA A C 1
ATOM 902 O O . ALA A 1 115 ? -9.008 4.344 22 1 85.38 115 ALA A O 1
ATOM 903 N N . GLY A 1 116 ? -8.062 6.293 21.844 1 88.19 116 GLY A N 1
ATOM 904 C CA . GLY A 1 116 ? -9.32 6.949 21.5 1 88.19 116 GLY A CA 1
ATOM 905 C C . GLY A 1 116 ? -9.773 6.668 20.078 1 88.19 116 GLY A C 1
ATOM 906 O O . GLY A 1 116 ? -10.922 6.945 19.734 1 88.19 116 GLY A O 1
ATOM 907 N N . THR A 1 117 ? -8.867 6.086 19.297 1 87.69 117 THR A N 1
ATOM 908 C CA . THR A 1 117 ? -9.266 5.848 17.922 1 87.69 117 THR A CA 1
ATOM 909 C C . THR A 1 117 ? -9.383 4.352 17.641 1 87.69 117 THR A C 1
ATOM 911 O O . THR A 1 117 ? -10.164 3.934 16.781 1 87.69 117 THR A O 1
ATOM 914 N N . LEU A 1 118 ? -8.719 3.545 18.344 1 86.12 118 LEU A N 1
ATOM 915 C CA . LEU A 1 118 ? -8.805 2.104 18.125 1 86.12 118 LEU A CA 1
ATOM 916 C C . LEU A 1 118 ? -10.102 1.552 18.719 1 86.12 118 LEU A C 1
ATOM 918 O O . LEU A 1 118 ? -10.875 0.898 18.016 1 86.12 118 LEU A O 1
ATOM 922 N N . ALA A 1 119 ? -10.273 1.871 20.094 1 89.06 119 ALA A N 1
ATOM 923 C CA . ALA A 1 119 ? -11.422 1.361 20.828 1 89.06 119 ALA A CA 1
ATOM 924 C C . ALA A 1 119 ? -11.828 2.324 21.938 1 89.06 119 ALA A C 1
ATOM 926 O O . ALA A 1 119 ? -11.672 2.016 23.125 1 89.06 119 ALA A O 1
ATOM 927 N N . PRO A 1 120 ? -12.438 3.393 21.531 1 94.38 120 PRO A N 1
ATOM 928 C CA . PRO A 1 120 ? -12.844 4.348 22.562 1 94.38 120 PRO A CA 1
ATOM 929 C C . PRO A 1 120 ? -13.938 3.805 23.469 1 94.38 120 PRO A C 1
ATOM 931 O O . PRO A 1 120 ? -14.844 3.104 23.016 1 94.38 120 PRO A O 1
ATOM 934 N N . ALA A 1 121 ? -13.836 4.141 24.688 1 95.62 121 ALA A N 1
ATOM 935 C CA . ALA A 1 121 ? -14.891 3.824 25.656 1 95.62 121 ALA A CA 1
ATOM 936 C C . ALA A 1 121 ? -16.047 4.805 25.531 1 95.62 121 ALA A C 1
ATOM 938 O O . ALA A 1 121 ? -17.188 4.473 25.875 1 95.62 121 ALA A O 1
ATOM 939 N N . LYS A 1 122 ? -15.766 6 25.094 1 96.25 122 LYS A N 1
ATOM 940 C CA . LYS A 1 122 ? -16.781 7.035 24.984 1 96.25 122 LYS A CA 1
ATOM 941 C C . LYS A 1 122 ? -16.703 7.742 23.641 1 96.25 122 LYS A C 1
ATOM 943 O O . LYS A 1 122 ? -15.609 8 23.125 1 96.25 122 LYS A O 1
ATOM 948 N N . GLN A 1 123 ? -17.844 8 23.141 1 97.62 123 GLN A N 1
ATOM 949 C CA . GLN A 1 123 ? -18.031 8.875 21.984 1 97.62 123 GLN A CA 1
ATOM 950 C C . GLN A 1 123 ? -18.719 10.172 22.375 1 97.62 123 GLN A C 1
ATOM 952 O O . GLN A 1 123 ? -19.828 10.164 22.906 1 97.62 123 GLN A O 1
ATOM 957 N N . LEU A 1 124 ? -17.984 11.227 22.109 1 98.19 124 LEU A N 1
ATOM 958 C CA . LEU A 1 124 ? -18.5 12.539 22.484 1 98.19 124 LEU A CA 1
ATOM 959 C C . LEU A 1 124 ? -18.797 13.375 21.25 1 98.19 124 LEU A C 1
ATOM 961 O O . LEU A 1 124 ? -18.125 13.258 20.234 1 98.19 124 LEU A O 1
ATOM 965 N N . PHE A 1 125 ? -19.859 14.211 21.344 1 98.5 125 PHE A N 1
ATOM 966 C CA . PHE A 1 125 ? -20.281 15.109 20.266 1 98.5 125 PHE A CA 1
ATOM 967 C C . PHE A 1 125 ? -20.781 16.438 20.828 1 98.5 125 PHE A C 1
ATOM 969 O O . PHE A 1 125 ? -21.547 16.453 21.797 1 98.5 125 PHE A O 1
ATOM 976 N N . ARG A 1 126 ? -20.297 17.5 20.266 1 98.31 126 ARG A N 1
ATOM 977 C CA . ARG A 1 126 ? -20.844 18.812 20.609 1 98.31 126 ARG A CA 1
ATOM 978 C C . ARG A 1 126 ? -21.672 19.391 19.469 1 98.31 126 ARG A C 1
ATOM 980 O O . ARG A 1 126 ? -21.125 19.781 18.438 1 98.31 126 ARG A O 1
ATOM 987 N N . PRO A 1 127 ? -22.953 19.531 19.703 1 97.12 127 PRO A N 1
ATOM 988 C CA . PRO A 1 127 ? -23.766 20.188 18.672 1 97.12 127 PRO A CA 1
ATOM 989 C C . PRO A 1 127 ? -23.453 21.672 18.531 1 97.12 127 PRO A C 1
ATOM 991 O O . PRO A 1 127 ? -22.719 22.234 19.344 1 97.12 127 PRO A O 1
ATOM 994 N N . ALA A 1 128 ? -23.984 22.328 17.516 1 94.75 128 ALA A N 1
ATOM 995 C CA . ALA A 1 128 ? -23.672 23.703 17.141 1 94.75 128 ALA A CA 1
ATOM 996 C C . ALA A 1 128 ? -23.859 24.656 18.328 1 94.75 128 ALA A C 1
ATOM 998 O O . ALA A 1 128 ? -23.078 25.578 18.531 1 94.75 128 ALA A O 1
ATOM 999 N N . TRP A 1 129 ? -24.906 24.5 19.078 1 89.25 129 TRP A N 1
ATOM 1000 C CA . TRP A 1 129 ? -25.203 25.438 20.172 1 89.25 129 TRP A CA 1
ATOM 1001 C C . TRP A 1 129 ? -25.516 24.688 21.453 1 89.25 129 TRP A C 1
ATOM 1003 O O . TRP A 1 129 ? -26.156 25.234 22.359 1 89.25 129 TRP A O 1
ATOM 1013 N N . GLY A 1 130 ? -25 23.609 21.672 1 91.94 130 GLY A N 1
ATOM 1014 C CA . GLY A 1 130 ? -25.266 22.828 22.875 1 91.94 130 GLY A CA 1
ATOM 1015 C C . GLY A 1 130 ? -24.016 22.391 23.594 1 91.94 130 GLY A C 1
ATOM 1016 O O . GLY A 1 130 ? -22.906 22.75 23.203 1 91.94 130 GLY A O 1
ATOM 1017 N N . ALA A 1 131 ? -24.281 21.703 24.703 1 96.06 131 ALA A N 1
ATOM 1018 C CA . ALA A 1 131 ? -23.188 21.141 25.484 1 96.06 131 ALA A CA 1
ATOM 1019 C C . ALA A 1 131 ? -22.688 19.828 24.875 1 96.06 131 ALA A C 1
ATOM 1021 O O . ALA A 1 131 ? -23.359 19.234 24.047 1 96.06 131 ALA A O 1
ATOM 1022 N N . VAL A 1 132 ? -21.516 19.438 25.281 1 98.06 132 VAL A N 1
ATOM 1023 C CA . VAL A 1 132 ? -20.953 18.156 24.859 1 98.06 132 VAL A CA 1
ATOM 1024 C C . VAL A 1 132 ? -21.859 17.016 25.328 1 98.06 132 VAL A C 1
ATOM 1026 O O . VAL A 1 132 ? -22.266 16.984 26.5 1 98.06 132 VAL A O 1
ATOM 1029 N N . GLU A 1 133 ? -22.141 16.125 24.484 1 97.62 133 GLU A N 1
ATOM 1030 C CA . GLU A 1 133 ? -22.953 14.969 24.844 1 97.62 133 GLU A CA 1
ATOM 1031 C C . GLU A 1 133 ? -22.234 13.664 24.5 1 97.62 133 GLU A C 1
ATOM 1033 O O . GLU A 1 133 ? -21.406 13.617 23.594 1 97.62 133 GLU A O 1
ATOM 1038 N N . GLU A 1 134 ? -22.516 12.68 25.297 1 97.62 134 GLU A N 1
ATOM 1039 C CA . GLU A 1 134 ? -22.047 11.328 25.016 1 97.62 134 GLU A CA 1
ATOM 1040 C C . GLU A 1 134 ? -23.031 10.57 24.141 1 97.62 134 GLU A C 1
ATOM 1042 O O . GLU A 1 134 ? -24.25 10.594 24.391 1 97.62 134 GLU A O 1
ATOM 1047 N N . LEU A 1 135 ? -22.547 9.969 23.125 1 97.94 135 LEU A N 1
ATOM 1048 C CA . LEU A 1 135 ? -23.391 9.211 22.203 1 97.94 135 LEU A CA 1
ATOM 1049 C C . LEU A 1 135 ? -23 7.738 22.203 1 97.94 135 LEU A C 1
ATOM 1051 O O . LEU A 1 135 ? -21.875 7.379 22.562 1 97.94 135 LEU A O 1
ATOM 1055 N N . SER A 1 136 ? -23.969 6.926 21.781 1 97.5 136 SER A N 1
ATOM 1056 C CA . SER A 1 136 ? -23.656 5.52 21.531 1 97.5 136 SER A CA 1
ATOM 1057 C C . SER A 1 136 ? -22.719 5.355 20.344 1 97.5 136 SER A C 1
ATOM 1059 O O . SER A 1 136 ? -23.031 5.809 19.234 1 97.5 136 SER A O 1
ATOM 1061 N N . ILE A 1 137 ? -21.656 4.68 20.609 1 96.38 137 ILE A N 1
ATOM 1062 C CA . ILE A 1 137 ? -20.672 4.48 19.562 1 96.38 137 ILE A CA 1
ATOM 1063 C C . ILE A 1 137 ? -21.297 3.748 18.375 1 96.38 137 ILE A C 1
ATOM 1065 O O . ILE A 1 137 ? -21.141 4.152 17.219 1 96.38 137 ILE A O 1
ATOM 1069 N N . GLU A 1 138 ? -22.047 2.713 18.641 1 95.5 138 GLU A N 1
ATOM 1070 C CA . GLU A 1 138 ? -22.703 1.915 17.609 1 95.5 138 GLU A CA 1
ATOM 1071 C C . GLU A 1 138 ? -23.672 2.762 16.781 1 95.5 138 GLU A C 1
ATOM 1073 O O . GLU A 1 138 ? -23.734 2.617 15.562 1 95.5 138 GLU A O 1
ATOM 1078 N N . ASP A 1 139 ? -24.344 3.65 17.469 1 96.56 139 ASP A N 1
ATOM 1079 C CA . ASP A 1 139 ? -25.312 4.5 16.781 1 96.56 139 ASP A CA 1
ATOM 1080 C C . ASP A 1 139 ? -24.609 5.508 15.875 1 96.56 139 ASP A C 1
ATOM 1082 O O . ASP A 1 139 ? -25.062 5.766 14.758 1 96.56 139 ASP A O 1
ATOM 1086 N N . VAL A 1 140 ? -23.578 6.055 16.391 1 97.19 140 VAL A N 1
ATOM 1087 C CA . VAL A 1 140 ? -22.844 7.043 15.609 1 97.19 140 VAL A CA 1
ATOM 1088 C C . VAL A 1 140 ? -22.281 6.391 14.344 1 97.19 140 VAL A C 1
ATOM 1090 O O . VAL A 1 140 ? -22.406 6.934 13.242 1 97.19 140 VAL A O 1
ATOM 1093 N N . VAL A 1 141 ? -21.688 5.223 14.477 1 96.5 141 VAL A N 1
ATOM 1094 C CA . VAL A 1 141 ? -21.109 4.504 13.344 1 96.5 141 VAL A CA 1
ATOM 1095 C C . VAL A 1 141 ? -22.203 4.211 12.305 1 96.5 141 VAL A C 1
ATOM 1097 O O . VAL A 1 141 ? -22 4.426 11.109 1 96.5 141 VAL A O 1
ATOM 1100 N N . ALA A 1 142 ? -23.328 3.773 12.789 1 97.31 142 ALA A N 1
ATOM 1101 C CA . ALA A 1 142 ? -24.422 3.418 11.898 1 97.31 142 ALA A CA 1
ATOM 1102 C C . ALA A 1 142 ? -24.938 4.641 11.148 1 97.31 142 ALA A C 1
ATOM 1104 O O . ALA A 1 142 ? -25.188 4.578 9.945 1 97.31 142 ALA A O 1
ATOM 1105 N N . VAL A 1 143 ? -25.094 5.73 11.875 1 97.94 143 VAL A N 1
ATOM 1106 C CA . VAL A 1 143 ? -25.625 6.953 11.289 1 97.94 143 VAL A CA 1
ATOM 1107 C C . VAL A 1 143 ? -24.641 7.5 10.258 1 97.94 143 VAL A C 1
ATOM 1109 O O . VAL A 1 143 ? -25.031 7.844 9.133 1 97.94 143 VAL A O 1
ATOM 1112 N N . VAL A 1 144 ? -23.422 7.555 10.609 1 98.44 144 VAL A N 1
ATOM 1113 C CA . VAL A 1 144 ? -22.406 8.125 9.742 1 98.44 144 VAL A CA 1
ATOM 1114 C C . VAL A 1 144 ? -22.297 7.305 8.461 1 98.44 144 VAL A C 1
ATOM 1116 O O . VAL A 1 144 ? -22.219 7.863 7.363 1 98.44 144 VAL A O 1
ATOM 1119 N N . GLU A 1 145 ? -22.375 5.98 8.547 1 98.31 145 GLU A N 1
ATOM 1120 C CA . GLU A 1 145 ? -22.297 5.117 7.375 1 98.31 145 GLU A CA 1
ATOM 1121 C C . GLU A 1 145 ? -23.516 5.285 6.484 1 98.31 145 GLU A C 1
ATOM 1123 O O . GLU A 1 145 ? -23.391 5.336 5.258 1 98.31 145 GLU A O 1
ATOM 1128 N N . ARG A 1 146 ? -24.641 5.336 7.09 1 97.81 146 ARG A N 1
ATOM 1129 C CA . ARG A 1 146 ? -25.891 5.477 6.34 1 97.81 146 ARG A CA 1
ATOM 1130 C C . ARG A 1 146 ? -25.938 6.805 5.59 1 97.81 146 ARG A C 1
ATOM 1132 O O . ARG A 1 146 ? -26.312 6.852 4.418 1 97.81 146 ARG A O 1
ATOM 1139 N N . VAL A 1 147 ? -25.562 7.848 6.246 1 98.69 147 VAL A N 1
ATOM 1140 C CA . VAL A 1 147 ? -25.562 9.164 5.613 1 98.69 147 VAL A CA 1
ATOM 1141 C C . VAL A 1 147 ? -24.516 9.203 4.504 1 98.69 147 VAL A C 1
ATOM 1143 O O . VAL A 1 147 ? -24.75 9.797 3.447 1 98.69 147 VAL A O 1
ATOM 1146 N N . ALA A 1 148 ? -23.391 8.586 4.727 1 98.81 148 ALA A N 1
ATOM 1147 C CA . ALA A 1 148 ? -22.328 8.555 3.732 1 98.81 148 ALA A CA 1
ATOM 1148 C C . ALA A 1 148 ? -22.812 7.926 2.428 1 98.81 148 ALA A C 1
ATOM 1150 O O . ALA A 1 148 ? -22.5 8.414 1.341 1 98.81 148 ALA A O 1
ATOM 1151 N N . GLU A 1 149 ? -23.531 6.879 2.541 1 97.5 149 GLU A N 1
ATOM 1152 C CA . GLU A 1 149 ? -24.031 6.191 1.355 1 97.5 149 GLU A CA 1
ATOM 1153 C C . GLU A 1 149 ? -24.875 7.125 0.496 1 97.5 149 GLU A C 1
ATOM 1155 O O . GLU A 1 149 ? -24.766 7.109 -0.732 1 97.5 149 GLU A O 1
ATOM 1160 N N . ARG A 1 150 ? -25.719 7.895 1.185 1 97.88 150 ARG A N 1
ATOM 1161 C CA . ARG A 1 150 ? -26.547 8.859 0.475 1 97.88 150 ARG A CA 1
ATOM 1162 C C . ARG A 1 150 ? -25.703 10.016 -0.056 1 97.88 150 ARG A C 1
ATOM 1164 O O . ARG A 1 150 ? -25.906 10.469 -1.185 1 97.88 150 ARG A O 1
ATOM 1171 N N . PHE A 1 151 ? -24.844 10.438 0.765 1 98.81 151 PHE A N 1
ATOM 1172 C CA . PHE A 1 151 ? -24.031 11.617 0.505 1 98.81 151 PHE A CA 1
ATOM 1173 C C . PHE A 1 151 ? -23.125 11.398 -0.705 1 98.81 151 PHE A C 1
ATOM 1175 O O . PHE A 1 151 ? -23.016 12.281 -1.563 1 98.81 151 PHE A O 1
ATOM 1182 N N . PHE A 1 152 ? -22.562 10.266 -0.878 1 98.81 152 PHE A N 1
ATOM 1183 C CA . PHE A 1 152 ? -21.578 10.008 -1.921 1 98.81 152 PHE A CA 1
ATOM 1184 C C . PHE A 1 152 ? -22.219 9.367 -3.141 1 98.81 152 PHE A C 1
ATOM 1186 O O . PHE A 1 152 ? -21.531 8.875 -4.035 1 98.81 152 PHE A O 1
ATOM 1193 N N . THR A 1 153 ? -23.547 9.281 -3.164 1 98.31 153 THR A N 1
ATOM 1194 C CA . THR A 1 153 ? -24.297 8.906 -4.355 1 98.31 153 THR A CA 1
ATOM 1195 C C . THR A 1 153 ? -25 10.125 -4.949 1 98.31 153 THR A C 1
ATOM 1197 O O . THR A 1 153 ? -25.844 10.742 -4.289 1 98.31 153 THR A O 1
ATOM 1200 N N . ILE A 1 154 ? -24.656 10.453 -6.094 1 98.25 154 ILE A N 1
ATOM 1201 C CA . ILE A 1 154 ? -25.219 11.641 -6.73 1 98.25 154 ILE A CA 1
ATOM 1202 C C . ILE A 1 154 ? -25.531 11.336 -8.195 1 98.25 154 ILE A C 1
ATOM 1204 O O . ILE A 1 154 ? -24.703 10.766 -8.906 1 98.25 154 ILE A O 1
ATOM 1208 N N . ASP A 1 155 ? -26.734 11.703 -8.641 1 98.06 155 ASP A N 1
ATOM 1209 C CA . ASP A 1 155 ? -27.203 11.516 -10.008 1 98.06 155 ASP A CA 1
ATOM 1210 C C . ASP A 1 155 ? -27.078 10.055 -10.438 1 98.06 155 ASP A C 1
ATOM 1212 O O . ASP A 1 155 ? -26.656 9.766 -11.555 1 98.06 155 ASP A O 1
ATOM 1216 N N . GLY A 1 156 ? -27.281 9.203 -9.523 1 97.12 156 GLY A N 1
ATOM 1217 C CA . GLY A 1 156 ? -27.281 7.781 -9.82 1 97.12 156 GLY A CA 1
ATOM 1218 C C . GLY A 1 156 ? -25.891 7.172 -9.82 1 97.12 156 GLY A C 1
ATOM 1219 O O . GLY A 1 156 ? -25.734 5.973 -10.062 1 97.12 156 GLY A O 1
ATOM 1220 N N . LEU A 1 157 ? -24.906 7.973 -9.539 1 98.12 157 LEU A N 1
ATOM 1221 C CA . LEU A 1 157 ? -23.531 7.488 -9.477 1 98.12 157 LEU A CA 1
ATOM 1222 C C . LEU A 1 157 ? -23.062 7.355 -8.031 1 98.12 157 LEU A C 1
ATOM 1224 O O . LEU A 1 157 ? -23.078 8.328 -7.281 1 98.12 157 LEU A O 1
ATOM 1228 N N . ASP A 1 158 ? -22.641 6.141 -7.652 1 97.88 158 ASP A N 1
ATOM 1229 C CA . ASP A 1 158 ? -22.062 5.969 -6.324 1 97.88 158 ASP A CA 1
ATOM 1230 C C . ASP A 1 158 ? -20.578 6.301 -6.328 1 97.88 158 ASP A C 1
ATOM 1232 O O . ASP A 1 158 ? -20.031 6.703 -7.352 1 97.88 158 ASP A O 1
ATOM 1236 N N . SER A 1 159 ? -19.953 6.18 -5.16 1 98.31 159 SER A N 1
ATOM 1237 C CA . SER A 1 159 ? -18.562 6.613 -5 1 98.31 159 SER A CA 1
ATOM 1238 C C . SER A 1 159 ? -17.641 5.828 -5.918 1 98.31 159 SER A C 1
ATOM 1240 O O . SER A 1 159 ? -16.656 6.371 -6.426 1 98.31 159 SER A O 1
ATOM 1242 N N . ARG A 1 160 ? -17.906 4.555 -6.188 1 96.69 160 ARG A N 1
ATOM 1243 C CA . ARG A 1 160 ? -17.078 3.738 -7.062 1 96.69 160 ARG A CA 1
ATOM 1244 C C . ARG A 1 160 ? -17.188 4.207 -8.508 1 96.69 160 ARG A C 1
ATOM 1246 O O . ARG A 1 160 ? -16.203 4.16 -9.258 1 96.69 160 ARG A O 1
ATOM 1253 N N . ALA A 1 161 ? -18.375 4.562 -8.883 1 97.19 161 ALA A N 1
ATOM 1254 C CA . ALA A 1 161 ? -18.578 5.102 -10.227 1 97.19 161 ALA A CA 1
ATOM 1255 C C . ALA A 1 161 ? -17.938 6.48 -10.367 1 97.19 161 ALA A C 1
ATOM 1257 O O . ALA A 1 161 ? -17.359 6.801 -11.406 1 97.19 161 ALA A O 1
ATOM 1258 N N . LEU A 1 162 ? -18.016 7.27 -9.367 1 98.5 162 LEU A N 1
ATOM 1259 C CA . LEU A 1 162 ? -17.5 8.633 -9.398 1 98.5 162 LEU A CA 1
ATOM 1260 C C . LEU A 1 162 ? -15.977 8.633 -9.414 1 98.5 162 LEU A C 1
ATOM 1262 O O . LEU A 1 162 ? -15.352 9.461 -10.078 1 98.5 162 LEU A O 1
ATOM 1266 N N . MET A 1 163 ? -15.383 7.711 -8.695 1 97.94 163 MET A N 1
ATOM 1267 C CA . MET A 1 163 ? -13.93 7.648 -8.555 1 97.94 163 MET A CA 1
ATOM 1268 C C . MET A 1 163 ? -13.453 6.203 -8.477 1 97.94 163 MET A C 1
ATOM 1270 O O . MET A 1 163 ? -13 5.746 -7.426 1 97.94 163 MET A O 1
ATOM 1274 N N . PRO A 1 164 ? -13.43 5.559 -9.602 1 96.25 164 PRO A N 1
ATOM 1275 C CA . PRO A 1 164 ? -13.086 4.133 -9.625 1 96.25 164 PRO A CA 1
ATOM 1276 C C . PRO A 1 164 ? -11.617 3.877 -9.297 1 96.25 164 PRO A C 1
ATOM 1278 O O . PRO A 1 164 ? -11.273 2.812 -8.773 1 96.25 164 PRO A O 1
ATOM 1281 N N . TYR A 1 165 ? -10.758 4.828 -9.633 1 97.19 165 TYR A N 1
ATOM 1282 C CA . TYR A 1 165 ? -9.328 4.73 -9.375 1 97.19 165 TYR A CA 1
ATOM 1283 C C . TYR A 1 165 ? -8.852 5.875 -8.492 1 97.19 165 TYR A C 1
ATOM 1285 O O . TYR A 1 165 ? -8.297 6.859 -8.977 1 97.19 165 TYR A O 1
ATOM 1293 N N . PRO A 1 166 ? -8.914 5.66 -7.184 1 97.44 166 PRO A N 1
ATOM 1294 C CA . PRO A 1 166 ? -8.656 6.785 -6.281 1 97.44 166 PRO A CA 1
ATOM 1295 C C . PRO A 1 166 ? -7.191 7.219 -6.289 1 97.44 166 PRO A C 1
ATOM 1297 O O . PRO A 1 166 ? -6.871 8.336 -5.871 1 97.44 166 PRO A O 1
ATOM 1300 N N . HIS A 1 167 ? -6.207 6.418 -6.773 1 98.19 167 HIS A N 1
ATOM 1301 C CA . HIS A 1 167 ? -4.797 6.77 -6.867 1 98.19 167 HIS A CA 1
ATOM 1302 C C . HIS A 1 167 ? -4.449 7.293 -8.258 1 98.19 167 HIS A C 1
ATOM 1304 O O . HIS A 1 167 ? -3.277 7.535 -8.555 1 98.19 167 HIS A O 1
ATOM 1310 N N . ASP A 1 168 ? -5.406 7.379 -9.117 1 97.5 168 ASP A N 1
ATOM 1311 C CA . ASP A 1 168 ? -5.289 7.926 -10.469 1 97.5 168 ASP A CA 1
ATOM 1312 C C . ASP A 1 168 ? -6.523 8.75 -10.836 1 97.5 168 ASP A C 1
ATOM 1314 O O . ASP A 1 168 ? -7.215 8.438 -11.805 1 97.5 168 ASP A O 1
ATOM 1318 N N . PRO A 1 169 ? -6.734 9.805 -10.094 1 96.75 169 PRO A N 1
ATOM 1319 C CA . PRO A 1 169 ? -8.023 10.5 -10.188 1 96.75 169 PRO A CA 1
ATOM 1320 C C . PRO A 1 169 ? -8.219 11.195 -11.531 1 96.75 169 PRO A C 1
ATOM 1322 O O . PRO A 1 169 ? -9.359 11.445 -11.938 1 96.75 169 PRO A O 1
ATOM 1325 N N . LEU A 1 170 ? -7.168 11.523 -12.266 1 96.81 170 LEU A N 1
ATOM 1326 C CA . LEU A 1 170 ? -7.293 12.273 -13.516 1 96.81 170 LEU A CA 1
ATOM 1327 C C . LEU A 1 170 ? -7.543 11.336 -14.688 1 96.81 170 LEU A C 1
ATOM 1329 O O . LEU A 1 170 ? -7.801 11.781 -15.805 1 96.81 170 LEU A O 1
ATOM 1333 N N . ARG A 1 171 ? -7.461 10.039 -14.375 1 95.75 171 ARG A N 1
ATOM 1334 C CA . ARG A 1 171 ? -7.73 9.062 -15.43 1 95.75 171 ARG A CA 1
ATOM 1335 C C . ARG A 1 171 ? -9.141 9.234 -15.984 1 95.75 171 ARG A C 1
ATOM 1337 O O . ARG A 1 171 ? -10.109 9.305 -15.227 1 95.75 171 ARG A O 1
ATOM 1344 N N . ALA A 1 172 ? -9.273 9.297 -17.281 1 94.44 172 ALA A N 1
ATOM 1345 C CA . ALA A 1 172 ? -10.57 9.492 -17.922 1 94.44 172 ALA A CA 1
ATOM 1346 C C . ALA A 1 172 ? -11.312 8.164 -18.062 1 94.44 172 ALA A C 1
ATOM 1348 O O . ALA A 1 172 ? -10.695 7.133 -18.328 1 94.44 172 ALA A O 1
ATOM 1349 N N . PRO A 1 173 ? -12.617 8.148 -18 1 94.44 173 PRO A N 1
ATOM 1350 C CA . PRO A 1 173 ? -13.469 9.281 -17.609 1 94.44 173 PRO A CA 1
ATOM 1351 C C . PRO A 1 173 ? -13.398 9.594 -16.125 1 94.44 173 PRO A C 1
ATOM 1353 O O . PRO A 1 173 ? -13.391 8.688 -15.289 1 94.44 173 PRO A O 1
ATOM 1356 N N . ALA A 1 174 ? -13.312 10.828 -15.859 1 96.94 174 ALA A N 1
ATOM 1357 C CA . ALA A 1 174 ? -13.266 11.32 -14.492 1 96.94 174 ALA A CA 1
ATOM 1358 C C . ALA A 1 174 ? -14.594 11.969 -14.102 1 96.94 174 ALA A C 1
ATOM 1360 O O . ALA A 1 174 ? -14.695 13.203 -14.039 1 96.94 174 ALA A O 1
ATOM 1361 N N . ALA A 1 175 ? -15.586 11.172 -13.664 1 98.31 175 ALA A N 1
ATOM 1362 C CA . ALA A 1 175 ? -16.953 11.617 -13.43 1 98.31 175 ALA A CA 1
ATOM 1363 C C . ALA A 1 175 ? -17.031 12.586 -12.25 1 98.31 175 ALA A C 1
ATOM 1365 O O . ALA A 1 175 ? -17.891 13.453 -12.211 1 98.31 175 ALA A O 1
ATOM 1366 N N . TRP A 1 176 ? -16.078 12.461 -11.391 1 98.56 176 TRP A N 1
ATOM 1367 C CA . TRP A 1 176 ? -16.062 13.297 -10.188 1 98.56 176 TRP A CA 1
ATOM 1368 C C . TRP A 1 176 ? -15.945 14.773 -10.562 1 98.56 176 TRP A C 1
ATOM 1370 O O . TRP A 1 176 ? -16.391 15.648 -9.812 1 98.56 176 TRP A O 1
ATOM 1380 N N . LYS A 1 177 ? -15.336 15.125 -11.719 1 98.56 177 LYS A N 1
ATOM 1381 C CA . LYS A 1 177 ? -15.086 16.5 -12.125 1 98.56 177 LYS A CA 1
ATOM 1382 C C . LYS A 1 177 ? -16.391 17.297 -12.234 1 98.56 177 LYS A C 1
ATOM 1384 O O . LYS A 1 177 ? -16.406 18.5 -11.953 1 98.56 177 LYS A O 1
ATOM 1389 N N . ARG A 1 178 ? -17.453 16.594 -12.586 1 98.25 178 ARG A N 1
ATOM 1390 C CA . ARG A 1 178 ? -18.766 17.234 -12.766 1 98.25 178 ARG A CA 1
ATOM 1391 C C . ARG A 1 178 ? -19.25 17.844 -11.461 1 98.25 178 ARG A C 1
ATOM 1393 O O . ARG A 1 178 ? -20.047 18.797 -11.477 1 98.25 178 ARG A O 1
ATOM 1400 N N . TYR A 1 179 ? -18.734 17.375 -10.398 1 98.75 179 TYR A N 1
ATOM 1401 C CA . TYR A 1 179 ? -19.312 17.734 -9.109 1 98.75 179 TYR A CA 1
ATOM 1402 C C . TYR A 1 179 ? -18.312 18.5 -8.25 1 98.75 179 TYR A C 1
ATOM 1404 O O . TYR A 1 179 ? -18.562 18.75 -7.066 1 98.75 179 TYR A O 1
ATOM 1412 N N . ASP A 1 180 ? -17.188 18.922 -8.867 1 98.62 180 ASP A N 1
ATOM 1413 C CA . ASP A 1 180 ? -16.094 19.531 -8.109 1 98.62 180 ASP A CA 1
ATOM 1414 C C . ASP A 1 180 ? -16.484 20.922 -7.617 1 98.62 180 ASP A C 1
ATOM 1416 O O . ASP A 1 180 ? -15.82 21.484 -6.734 1 98.62 180 ASP A O 1
ATOM 1420 N N . HIS A 1 181 ? -17.562 21.531 -8.109 1 98.56 181 HIS A N 1
ATOM 1421 C CA . HIS A 1 181 ? -18 22.859 -7.707 1 98.56 181 HIS A CA 1
ATOM 1422 C C . HIS A 1 181 ? -18.75 22.812 -6.383 1 98.56 181 HIS A C 1
ATOM 1424 O O . HIS A 1 181 ? -18.969 23.844 -5.75 1 98.56 181 HIS A O 1
ATOM 1430 N N . LEU A 1 182 ? -19.156 21.625 -5.949 1 98.88 182 LEU A N 1
ATOM 1431 C CA . LEU A 1 182 ? -19.953 21.484 -4.73 1 98.88 182 LEU A CA 1
ATOM 1432 C C . LEU A 1 182 ? -19.062 21.5 -3.496 1 98.88 182 LEU A C 1
ATOM 1434 O O . LEU A 1 182 ? -17.969 20.922 -3.508 1 98.88 182 LEU A O 1
ATOM 1438 N N . SER A 1 183 ? -19.5 22.141 -2.449 1 98.75 183 SER A N 1
ATOM 1439 C CA . SER A 1 183 ? -18.969 21.906 -1.11 1 98.75 183 SER A CA 1
ATOM 1440 C C . SER A 1 183 ? -19.672 20.734 -0.439 1 98.75 183 SER A C 1
ATOM 1442 O O . SER A 1 183 ? -20.688 20.25 -0.929 1 98.75 183 SER A O 1
ATOM 1444 N N . VAL A 1 184 ? -19.109 20.281 0.617 1 98.75 184 VAL A N 1
ATOM 1445 C CA . VAL A 1 184 ? -19.75 19.266 1.435 1 98.75 184 VAL A CA 1
ATOM 1446 C C . VAL A 1 184 ? -21.141 19.734 1.867 1 98.75 184 VAL A C 1
ATOM 1448 O O . VAL A 1 184 ? -22.109 18.984 1.782 1 98.75 184 VAL A O 1
ATOM 1451 N N . LYS A 1 185 ? -21.219 20.969 2.293 1 98.56 185 LYS A N 1
ATOM 1452 C CA . LYS A 1 185 ? -22.484 21.516 2.744 1 98.56 185 LYS A CA 1
ATOM 1453 C C . LYS A 1 185 ? -23.5 21.578 1.598 1 98.56 185 LYS A C 1
ATOM 1455 O O . LYS A 1 185 ? -24.672 21.234 1.772 1 98.56 185 LYS A O 1
ATOM 1460 N N . ASP A 1 186 ? -23.047 22.031 0.414 1 98.69 186 ASP A N 1
ATOM 1461 C CA . ASP A 1 186 ? -23.922 22.047 -0.754 1 98.69 186 ASP A CA 1
ATOM 1462 C C . ASP A 1 186 ? -24.516 20.672 -1.007 1 98.69 186 ASP A C 1
ATOM 1464 O O . ASP A 1 186 ? -25.719 20.547 -1.241 1 98.69 186 ASP A O 1
ATOM 1468 N N . ARG A 1 187 ? -23.719 19.641 -0.958 1 98.81 187 ARG A N 1
ATOM 1469 C CA . ARG A 1 187 ? -24.156 18.281 -1.227 1 98.81 187 ARG A CA 1
ATOM 1470 C C . ARG A 1 187 ? -25.125 17.812 -0.15 1 98.81 187 ARG A C 1
ATOM 1472 O O . ARG A 1 187 ? -26.172 17.219 -0.458 1 98.81 187 ARG A O 1
ATOM 1479 N N . LEU A 1 188 ? -24.812 18.078 1.095 1 98.5 188 LEU A N 1
ATOM 1480 C CA . LEU A 1 188 ? -25.688 17.688 2.195 1 98.5 188 LEU A CA 1
ATOM 1481 C C . LEU A 1 188 ? -27.062 18.344 2.061 1 98.5 188 LEU A C 1
ATOM 1483 O O . LEU A 1 188 ? -28.078 17.719 2.35 1 98.5 188 LEU A O 1
ATOM 1487 N N . ASP A 1 189 ? -27.062 19.547 1.613 1 98 189 ASP A N 1
ATOM 1488 C CA . ASP A 1 189 ? -28.312 20.297 1.482 1 98 189 ASP A CA 1
ATOM 1489 C C . ASP A 1 189 ? -29.203 19.703 0.39 1 98 189 ASP A C 1
ATOM 1491 O O . ASP A 1 189 ? -30.406 19.906 0.387 1 98 189 ASP A O 1
ATOM 1495 N N . GLN A 1 190 ? -28.609 19 -0.519 1 98.06 190 GLN A N 1
ATOM 1496 C CA . GLN A 1 190 ? -29.359 18.375 -1.603 1 98.06 190 GLN A CA 1
ATOM 1497 C C . GLN A 1 190 ? -30.078 17.109 -1.122 1 98.06 190 GLN A C 1
ATOM 1499 O O . GLN A 1 190 ? -30.969 16.594 -1.801 1 98.06 190 GLN A O 1
ATOM 1504 N N . ILE A 1 191 ? -29.703 16.594 0.03 1 97.69 191 ILE A N 1
ATOM 1505 C CA . ILE A 1 191 ? -30.266 15.367 0.557 1 97.69 191 ILE A CA 1
ATOM 1506 C C . ILE A 1 191 ? -31.453 15.688 1.469 1 97.69 191 ILE A C 1
ATOM 1508 O O . ILE A 1 191 ? -31.297 16.375 2.484 1 97.69 191 ILE A O 1
ATOM 1512 N N . ARG A 1 192 ? -32.625 15.148 1.186 1 95 192 ARG A N 1
ATOM 1513 C CA . ARG A 1 192 ? -33.812 15.594 1.874 1 95 192 ARG A CA 1
ATOM 1514 C C . ARG A 1 192 ? -34.312 14.531 2.846 1 95 192 ARG A C 1
ATOM 1516 O O . ARG A 1 192 ? -35.125 14.828 3.742 1 95 192 ARG A O 1
ATOM 1523 N N . ASP A 1 193 ? -33.875 13.336 2.809 1 94.94 193 ASP A N 1
ATOM 1524 C CA . ASP A 1 193 ? -34.438 12.25 3.605 1 94.94 193 ASP A CA 1
ATOM 1525 C C . ASP A 1 193 ? -33.562 11.922 4.797 1 94.94 193 ASP A C 1
ATOM 1527 O O . ASP A 1 193 ? -33.562 10.805 5.309 1 94.94 193 ASP A O 1
ATOM 1531 N N . VAL A 1 194 ? -32.688 12.82 5.203 1 97.31 194 VAL A N 1
ATOM 1532 C CA . VAL A 1 194 ? -31.828 12.688 6.363 1 97.31 194 VAL A CA 1
ATOM 1533 C C . VAL A 1 194 ? -32.062 13.844 7.336 1 97.31 194 VAL A C 1
ATOM 1535 O O . VAL A 1 194 ? -32.219 14.992 6.918 1 97.31 194 VAL A O 1
ATOM 1538 N N . SER A 1 195 ? -32.188 13.547 8.602 1 97.31 195 SER A N 1
ATOM 1539 C CA . SER A 1 195 ? -32.5 14.562 9.602 1 97.31 195 SER A CA 1
ATOM 1540 C C . SER A 1 195 ? -31.328 15.547 9.766 1 97.31 195 SER A C 1
ATOM 1542 O O . SER A 1 195 ? -30.188 15.219 9.453 1 97.31 195 SER A O 1
ATOM 1544 N N . ALA A 1 196 ? -31.656 16.703 10.297 1 96.44 196 ALA A N 1
ATOM 1545 C CA . ALA A 1 196 ? -30.641 17.734 10.531 1 96.44 196 ALA A CA 1
ATOM 1546 C C . ALA A 1 196 ? -29.594 17.25 11.516 1 96.44 196 ALA A C 1
ATOM 1548 O O . ALA A 1 196 ? -28.406 17.547 11.367 1 96.44 196 ALA A O 1
ATOM 1549 N N . ARG A 1 197 ? -29.984 16.531 12.469 1 96.12 197 ARG A N 1
ATOM 1550 C CA . ARG A 1 197 ? -29.062 16.016 13.477 1 96.12 197 ARG A CA 1
ATOM 1551 C C . ARG A 1 197 ? -28.094 15 12.875 1 96.12 197 ARG A C 1
ATOM 1553 O O . ARG A 1 197 ? -26.906 15.031 13.172 1 96.12 197 ARG A O 1
ATOM 1560 N N . GLU A 1 198 ? -28.656 14.125 12.062 1 97.88 198 GLU A N 1
ATOM 1561 C CA . GLU A 1 198 ? -27.812 13.133 11.414 1 97.88 198 GLU A CA 1
ATOM 1562 C C . GLU A 1 198 ? -26.828 13.789 10.438 1 97.88 198 GLU A C 1
ATOM 1564 O O . GLU A 1 198 ? -25.672 13.375 10.344 1 97.88 198 GLU A O 1
ATOM 1569 N N . LYS A 1 199 ? -27.297 14.805 9.758 1 98.12 199 LYS A N 1
ATOM 1570 C CA . LYS A 1 199 ? -26.422 15.562 8.875 1 98.12 199 LYS A CA 1
ATOM 1571 C C . LYS A 1 199 ? -25.297 16.234 9.664 1 98.12 199 LYS A C 1
ATOM 1573 O O . LYS A 1 199 ? -24.141 16.234 9.227 1 98.12 199 LYS A O 1
ATOM 1578 N N . ALA A 1 200 ? -25.641 16.766 10.773 1 97.75 200 ALA A N 1
ATOM 1579 C CA . ALA A 1 200 ? -24.641 17.438 11.609 1 97.75 200 ALA A CA 1
ATOM 1580 C C . ALA A 1 200 ? -23.578 16.453 12.102 1 97.75 200 ALA A C 1
ATOM 1582 O O . ALA A 1 200 ? -22.391 16.781 12.133 1 97.75 200 ALA A O 1
ATOM 1583 N N . LEU A 1 201 ? -24.031 15.312 12.508 1 97.81 201 LEU A N 1
ATOM 1584 C CA . LEU A 1 201 ? -23.109 14.281 12.977 1 97.81 201 LEU A CA 1
ATOM 1585 C C . LEU A 1 201 ? -22.172 13.836 11.859 1 97.81 201 LEU A C 1
ATOM 1587 O O . LEU A 1 201 ? -20.969 13.75 12.062 1 97.81 201 LEU A O 1
ATOM 1591 N N . PHE A 1 202 ? -22.781 13.609 10.672 1 98.56 202 PHE A N 1
ATOM 1592 C CA . PHE A 1 202 ? -21.969 13.219 9.523 1 98.56 202 PHE A CA 1
ATOM 1593 C C . PHE A 1 202 ? -21 14.32 9.148 1 98.56 202 PHE A C 1
ATOM 1595 O O . PHE A 1 202 ? -19.812 14.062 8.93 1 98.56 202 PHE A O 1
ATOM 1602 N N . GLU A 1 203 ? -21.453 15.508 9.102 1 98.69 203 GLU A N 1
ATOM 1603 C CA . GLU A 1 203 ? -20.625 16.656 8.727 1 98.69 203 GLU A CA 1
ATOM 1604 C C . GLU A 1 203 ? -19.469 16.844 9.711 1 98.69 203 GLU A C 1
ATOM 1606 O O . GLU A 1 203 ? -18.375 17.219 9.305 1 98.69 203 GLU A O 1
ATOM 1611 N N . SER A 1 204 ? -19.734 16.656 10.969 1 98.31 204 SER A N 1
ATOM 1612 C CA . SER A 1 204 ? -18.688 16.797 11.977 1 98.31 204 SER A CA 1
ATOM 1613 C C . SER A 1 204 ? -17.562 15.812 11.734 1 98.31 204 SER A C 1
ATOM 1615 O O . SER A 1 204 ? -16.391 16.109 12.047 1 98.31 204 SER A O 1
ATOM 1617 N N . ASN A 1 205 ? -17.875 14.641 11.195 1 98.31 205 ASN A N 1
ATOM 1618 C CA . ASN A 1 205 ? -16.844 13.672 10.844 1 98.31 205 ASN A CA 1
ATOM 1619 C C . ASN A 1 205 ? -16.078 14.086 9.586 1 98.31 205 ASN A C 1
ATOM 1621 O O . ASN A 1 205 ? -14.859 13.992 9.539 1 98.31 205 ASN A O 1
ATOM 1625 N N . VAL A 1 206 ? -16.75 14.609 8.617 1 98.56 206 VAL A N 1
ATOM 1626 C CA . VAL A 1 206 ? -16.141 15.047 7.367 1 98.56 206 VAL A CA 1
ATOM 1627 C C . VAL A 1 206 ? -15.305 16.297 7.617 1 98.56 206 VAL A C 1
ATOM 1629 O O . VAL A 1 206 ? -14.266 16.5 6.98 1 98.56 206 VAL A O 1
ATOM 1632 N N . SER A 1 207 ? -15.688 17.062 8.609 1 98.56 207 SER A N 1
ATOM 1633 C CA . SER A 1 207 ? -14.945 18.25 8.977 1 98.56 207 SER A CA 1
ATOM 1634 C C . SER A 1 207 ? -13.516 17.922 9.398 1 98.56 207 SER A C 1
ATOM 1636 O O . SER A 1 207 ? -12.609 18.734 9.25 1 98.56 207 SER A O 1
ATOM 1638 N N . THR A 1 208 ? -13.32 16.688 9.875 1 98.19 208 THR A N 1
ATOM 1639 C CA . THR A 1 208 ? -11.992 16.266 10.32 1 98.19 208 THR A CA 1
ATOM 1640 C C . THR A 1 208 ? -11.039 16.141 9.133 1 98.19 208 THR A C 1
ATOM 1642 O O . THR A 1 208 ? -9.82 16.141 9.312 1 98.19 208 THR A O 1
ATOM 1645 N N . PHE A 1 209 ? -11.578 16.172 7.879 1 98.19 209 PHE A N 1
ATOM 1646 C CA . PHE A 1 209 ? -10.75 15.992 6.688 1 98.19 209 PHE A CA 1
ATOM 1647 C C . PHE A 1 209 ? -9.984 17.266 6.375 1 98.19 209 PHE A C 1
ATOM 1649 O O . PHE A 1 209 ? -8.969 17.234 5.676 1 98.19 209 PHE A O 1
ATOM 1656 N N . GLY A 1 210 ? -10.422 18.406 6.898 1 97.62 210 GLY A N 1
ATOM 1657 C CA . GLY A 1 210 ? -9.797 19.672 6.551 1 97.62 210 GLY A CA 1
ATOM 1658 C C . GLY A 1 210 ? -9.844 20.688 7.676 1 97.62 210 GLY A C 1
ATOM 1659 O O . GLY A 1 210 ? -9.555 21.859 7.465 1 97.62 210 GLY A O 1
ATOM 1660 N N . SER A 1 211 ? -10.281 20.188 8.844 1 97.81 211 SER A N 1
ATOM 1661 C CA . SER A 1 211 ? -10.43 21.062 10 1 97.81 211 SER A CA 1
ATOM 1662 C C . SER A 1 211 ? -11.336 22.25 9.688 1 97.81 211 SER A C 1
ATOM 1664 O O . SER A 1 211 ? -11.016 23.375 10.031 1 97.81 211 SER A O 1
ATOM 1666 N N . ALA A 1 212 ? -12.375 22.031 8.969 1 98.12 212 ALA A N 1
ATOM 1667 C CA . ALA A 1 212 ? -13.25 23.109 8.508 1 98.12 212 ALA A CA 1
ATOM 1668 C C . ALA A 1 212 ? -14.703 22.656 8.453 1 98.12 212 ALA A C 1
ATOM 1670 O O . ALA A 1 212 ? -14.984 21.469 8.344 1 98.12 212 ALA A O 1
ATOM 1671 N N . PRO A 1 213 ? -15.617 23.672 8.539 1 97.31 213 PRO A N 1
ATOM 1672 C CA . PRO A 1 213 ? -17.016 23.312 8.273 1 97.31 213 PRO A CA 1
ATOM 1673 C C . PRO A 1 213 ? -17.234 22.859 6.836 1 97.31 213 PRO A C 1
ATOM 1675 O O . PRO A 1 213 ? -16.422 23.172 5.953 1 97.31 213 PRO A O 1
ATOM 1678 N N . GLY A 1 214 ? -18.328 22.219 6.621 1 97.94 214 GLY A N 1
ATOM 1679 C CA . GLY A 1 214 ? -18.641 21.609 5.336 1 97.94 214 GLY A CA 1
ATOM 1680 C C . GLY A 1 214 ? -18.734 22.625 4.211 1 97.94 214 GLY A C 1
ATOM 1681 O O . GLY A 1 214 ? -18.484 22.297 3.049 1 97.94 214 GLY A O 1
ATOM 1682 N N . LYS A 1 215 ? -18.984 23.844 4.523 1 98 215 LYS A N 1
ATOM 1683 C CA . LYS A 1 215 ? -19.156 24.875 3.504 1 98 215 LYS A CA 1
ATOM 1684 C C . LYS A 1 215 ? -17.828 25.219 2.842 1 98 215 LYS A C 1
ATOM 1686 O O . LYS A 1 215 ? -17.797 25.781 1.747 1 98 215 LYS A O 1
ATOM 1691 N N . GLU A 1 216 ? -16.734 24.828 3.504 1 97.94 216 GLU A N 1
ATOM 1692 C CA . GLU A 1 216 ? -15.406 25.172 2.984 1 97.94 216 GLU A CA 1
ATOM 1693 C C . GLU A 1 216 ? -14.75 23.969 2.314 1 97.94 216 GLU A C 1
ATOM 1695 O O . GLU A 1 216 ? -13.859 24.125 1.479 1 97.94 216 GLU A O 1
ATOM 1700 N N . ILE A 1 217 ? -15.141 22.75 2.654 1 98.69 217 ILE A N 1
ATOM 1701 C CA . ILE A 1 217 ? -14.531 21.531 2.135 1 98.69 217 ILE A CA 1
ATOM 1702 C C . ILE A 1 217 ? -15.203 21.125 0.823 1 98.69 217 ILE A C 1
ATOM 1704 O O . ILE A 1 217 ? -16.438 21.047 0.75 1 98.69 217 ILE A O 1
ATOM 1708 N N . GLY A 1 218 ? -14.383 20.906 -0.202 1 98.81 218 GLY A N 1
ATOM 1709 C CA . GLY A 1 218 ? -14.945 20.422 -1.45 1 98.81 218 GLY A CA 1
ATOM 1710 C C . GLY A 1 218 ? -15.555 19.031 -1.332 1 98.81 218 GLY A C 1
ATOM 1711 O O . GLY A 1 218 ? -15 18.172 -0.648 1 98.81 218 GLY A O 1
ATOM 1712 N N . PHE A 1 219 ? -16.703 18.844 -2.047 1 98.81 219 PHE A N 1
ATOM 1713 C CA . PHE A 1 219 ? -17.328 17.531 -2.104 1 98.81 219 PHE A CA 1
ATOM 1714 C C . PHE A 1 219 ? -16.328 16.484 -2.598 1 98.81 219 PHE A C 1
ATOM 1716 O O . PHE A 1 219 ? -16.25 15.391 -2.047 1 98.81 219 PHE A O 1
ATOM 1723 N N . VAL A 1 220 ? -15.516 16.828 -3.531 1 98.5 220 VAL A N 1
ATOM 1724 C CA . VAL A 1 220 ? -14.594 15.898 -4.18 1 98.5 220 VAL A CA 1
ATOM 1725 C C . VAL A 1 220 ? -13.469 15.531 -3.215 1 98.5 220 VAL A C 1
ATOM 1727 O O . VAL A 1 220 ? -12.969 14.398 -3.234 1 98.5 220 VAL A O 1
ATOM 1730 N N . GLU A 1 221 ? -13.109 16.438 -2.355 1 98.06 221 GLU A N 1
ATOM 1731 C CA . GLU A 1 221 ? -12.117 16.109 -1.334 1 98.06 221 GLU A CA 1
ATOM 1732 C C . GLU A 1 221 ? -12.625 15.016 -0.404 1 98.06 221 GLU A C 1
ATOM 1734 O O . GLU A 1 221 ? -11.883 14.086 -0.074 1 98.06 221 GLU A O 1
ATOM 1739 N N . ALA A 1 222 ? -13.859 15.156 0.002 1 98.75 222 ALA A N 1
ATOM 1740 C CA . ALA A 1 222 ? -14.469 14.133 0.847 1 98.75 222 ALA A CA 1
ATOM 1741 C C . ALA A 1 222 ? -14.609 12.812 0.09 1 98.75 222 ALA A C 1
ATOM 1743 O O . ALA A 1 222 ? -14.375 11.742 0.65 1 98.75 222 ALA A O 1
ATOM 1744 N N . LEU A 1 223 ? -14.992 12.906 -1.175 1 98.88 223 LEU A N 1
ATOM 1745 C CA . LEU A 1 223 ? -15.133 11.734 -2.027 1 98.88 223 LEU A CA 1
ATOM 1746 C C . LEU A 1 223 ? -13.812 10.984 -2.145 1 98.88 223 LEU A C 1
ATOM 1748 O O . LEU A 1 223 ? -13.781 9.75 -2.088 1 98.88 223 LEU A O 1
ATOM 1752 N N . ARG A 1 224 ? -12.758 11.695 -2.32 1 98.5 224 ARG A N 1
ATOM 1753 C CA . ARG A 1 224 ? -11.438 11.086 -2.436 1 98.5 224 ARG A CA 1
ATOM 1754 C C . ARG A 1 224 ? -11.086 10.297 -1.179 1 98.5 224 ARG A C 1
ATOM 1756 O O . ARG A 1 224 ? -10.648 9.148 -1.264 1 98.5 224 ARG A O 1
ATOM 1763 N N . TRP A 1 225 ? -11.297 10.938 -0.009 1 98.69 225 TRP A N 1
ATOM 1764 C CA . TRP A 1 225 ? -11.047 10.234 1.247 1 98.69 225 TRP A CA 1
ATOM 1765 C C . TRP A 1 225 ? -11.875 8.961 1.335 1 98.69 225 TRP A C 1
ATOM 1767 O O . TRP A 1 225 ? -11.359 7.898 1.696 1 98.69 225 TRP A O 1
ATOM 1777 N N . TYR A 1 226 ? -13.141 9.117 0.987 1 98.81 226 TYR A N 1
ATOM 1778 C CA . TYR A 1 226 ? -14.078 8 1.059 1 98.81 226 TYR A CA 1
ATOM 1779 C C . TYR A 1 226 ? -13.641 6.859 0.143 1 98.81 226 TYR A C 1
ATOM 1781 O O . TYR A 1 226 ? -13.641 5.695 0.549 1 98.81 226 TYR A O 1
ATOM 1789 N N . ALA A 1 227 ? -13.234 7.18 -1.041 1 98.56 227 ALA A N 1
ATOM 1790 C CA . ALA A 1 227 ? -12.773 6.191 -2.012 1 98.56 227 ALA A CA 1
ATOM 1791 C C . ALA A 1 227 ? -11.484 5.52 -1.545 1 98.56 227 ALA A C 1
ATOM 1793 O O . ALA A 1 227 ? -11.344 4.297 -1.636 1 98.56 227 ALA A O 1
ATOM 1794 N N . LEU A 1 228 ? -10.57 6.242 -1.021 1 98.5 228 LEU A N 1
ATOM 1795 C CA . LEU A 1 228 ? -9.312 5.711 -0.511 1 98.5 228 LEU A CA 1
ATOM 1796 C C . LEU A 1 228 ? -9.547 4.828 0.709 1 98.5 228 LEU A C 1
ATOM 1798 O O . LEU A 1 228 ? -8.781 3.895 0.962 1 98.5 228 LEU A O 1
ATOM 1802 N N . GLY A 1 229 ? -10.633 5.117 1.428 1 98.06 229 GLY A N 1
ATOM 1803 C CA . GLY A 1 229 ? -11 4.34 2.602 1 98.06 229 GLY A CA 1
ATOM 1804 C C . GLY A 1 229 ? -11.742 3.059 2.262 1 98.06 229 GLY A C 1
ATOM 1805 O O . GLY A 1 229 ? -12.258 2.379 3.15 1 98.06 229 GLY A O 1
ATOM 1806 N N . GLY A 1 230 ? -11.797 2.734 1.022 1 97.25 230 GLY A N 1
ATOM 1807 C CA . GLY A 1 230 ? -12.516 1.544 0.603 1 97.25 230 GLY A CA 1
ATOM 1808 C C . GLY A 1 230 ? -14.016 1.766 0.487 1 97.25 230 GLY A C 1
ATOM 1809 O O . GLY A 1 230 ? -14.805 0.855 0.749 1 97.25 230 GLY A O 1
ATOM 1810 N N . HIS A 1 231 ? -14.414 3.047 0.347 1 97.81 231 HIS A N 1
ATOM 1811 C CA . HIS A 1 231 ? -15.797 3.449 0.121 1 97.81 231 HIS A CA 1
ATOM 1812 C C . HIS A 1 231 ? -16.656 3.188 1.354 1 97.81 231 HIS A C 1
ATOM 1814 O O . HIS A 1 231 ? -17.797 2.727 1.236 1 97.81 231 HIS A O 1
ATOM 1820 N N . SER A 1 232 ? -16.094 3.367 2.494 1 97.69 232 SER A N 1
ATOM 1821 C CA . SER A 1 232 ? -16.766 3.359 3.787 1 97.69 232 SER A CA 1
ATOM 1822 C C . SER A 1 232 ? -16.125 4.344 4.758 1 97.69 232 SER A C 1
ATOM 1824 O O . SER A 1 232 ? -14.922 4.582 4.695 1 97.69 232 SER A O 1
ATOM 1826 N N . MET A 1 233 ? -16.922 4.918 5.605 1 98 233 MET A N 1
ATOM 1827 C CA . MET A 1 233 ? -16.375 5.84 6.598 1 98 233 MET A CA 1
ATOM 1828 C C . MET A 1 233 ? -15.531 5.098 7.629 1 98 233 MET A C 1
ATOM 1830 O O . MET A 1 233 ? -14.5 5.605 8.078 1 98 233 MET A O 1
ATOM 1834 N N . ALA A 1 234 ? -15.961 3.887 7.957 1 96.06 234 ALA A N 1
ATOM 1835 C CA . ALA A 1 234 ? -15.148 3.055 8.844 1 96.06 234 ALA A CA 1
ATOM 1836 C C . ALA A 1 234 ? -13.758 2.824 8.266 1 96.06 234 ALA A C 1
ATOM 1838 O O . ALA A 1 234 ? -12.758 2.879 8.992 1 96.06 234 ALA A O 1
ATOM 1839 N N . GLY A 1 235 ? -13.719 2.576 6.965 1 96.88 235 GLY A N 1
ATOM 1840 C CA . GLY A 1 235 ? -12.445 2.393 6.293 1 96.88 235 GLY A CA 1
ATOM 1841 C C . GLY A 1 235 ? -11.586 3.645 6.285 1 96.88 235 GLY A C 1
ATOM 1842 O O . GLY A 1 235 ? -10.367 3.57 6.445 1 96.88 235 GLY A O 1
ATOM 1843 N N . VAL A 1 236 ? -12.188 4.801 6.129 1 97.94 236 VAL A N 1
ATOM 1844 C CA . VAL A 1 236 ? -11.469 6.074 6.152 1 97.94 236 VAL A CA 1
ATOM 1845 C C . VAL A 1 236 ? -10.781 6.254 7.504 1 97.94 236 VAL A C 1
ATOM 1847 O O . VAL A 1 236 ? -9.578 6.504 7.566 1 97.94 236 VAL A O 1
ATOM 1850 N N . PHE A 1 237 ? -11.516 6.062 8.539 1 96 237 PHE A N 1
ATOM 1851 C CA . PHE A 1 237 ? -10.992 6.359 9.867 1 96 237 PHE A CA 1
ATOM 1852 C C . PHE A 1 237 ? -9.969 5.309 10.289 1 96 237 PHE A C 1
ATOM 1854 O O . PHE A 1 237 ? -9.008 5.621 10.992 1 96 237 PHE A O 1
ATOM 1861 N N . GLU A 1 238 ? -10.133 4.117 9.836 1 96.06 238 GLU A N 1
ATOM 1862 C CA . GLU A 1 238 ? -9.117 3.105 10.117 1 96.06 238 GLU A CA 1
ATOM 1863 C C . GLU A 1 238 ? -7.801 3.443 9.43 1 96.06 238 GLU A C 1
ATOM 1865 O O . GLU A 1 238 ? -6.742 3.428 10.062 1 96.06 238 GLU A O 1
ATOM 1870 N N . LYS A 1 239 ? -7.883 3.762 8.172 1 97.5 239 LYS A N 1
ATOM 1871 C CA . LYS A 1 239 ? -6.684 3.932 7.359 1 97.5 239 LYS A CA 1
ATOM 1872 C C . LYS A 1 239 ? -6.012 5.273 7.637 1 97.5 239 LYS A C 1
ATOM 1874 O O . LYS A 1 239 ? -4.812 5.434 7.41 1 97.5 239 LYS A O 1
ATOM 1879 N N . ALA A 1 240 ? -6.758 6.18 8.219 1 96.69 240 ALA A N 1
ATOM 1880 C CA . ALA A 1 240 ? -6.223 7.531 8.344 1 96.69 240 ALA A CA 1
ATOM 1881 C C . ALA A 1 240 ? -5.969 7.879 9.812 1 96.69 240 ALA A C 1
ATOM 1883 O O . ALA A 1 240 ? -5.34 8.898 10.109 1 96.69 240 ALA A O 1
ATOM 1884 N N . GLY A 1 241 ? -6.414 6.992 10.789 1 95.88 241 GLY A N 1
ATOM 1885 C CA . GLY A 1 241 ? -6.43 7.605 12.109 1 95.88 241 GLY A CA 1
ATOM 1886 C C . GLY A 1 241 ? -6.078 6.633 13.219 1 95.88 241 GLY A C 1
ATOM 1887 O O . GLY A 1 241 ? -6.035 7.012 14.391 1 95.88 241 GLY A O 1
ATOM 1888 N N . ILE A 1 242 ? -5.707 5.406 12.93 1 96.56 242 ILE A N 1
ATOM 1889 C CA . ILE A 1 242 ? -5.594 4.441 14.016 1 96.56 242 ILE A CA 1
ATOM 1890 C C . ILE A 1 242 ? -4.117 4.188 14.32 1 96.56 242 ILE A C 1
ATOM 1892 O O . ILE A 1 242 ? -3.711 4.195 15.484 1 96.56 242 ILE A O 1
ATOM 1896 N N . TYR A 1 243 ? -3.316 4.012 13.312 1 97.69 243 TYR A N 1
ATOM 1897 C CA . TYR A 1 243 ? -1.969 3.502 13.539 1 97.69 243 TYR A CA 1
ATOM 1898 C C . TYR A 1 243 ? -0.935 4.613 13.398 1 97.69 243 TYR A C 1
ATOM 1900 O O . TYR A 1 243 ? -1.078 5.5 12.547 1 97.69 243 TYR A O 1
ATOM 1908 N N . LYS A 1 244 ? 0.075 4.535 14.188 1 97.69 244 LYS A N 1
ATOM 1909 C CA . LYS A 1 244 ? 1.207 5.453 14.156 1 97.69 244 LYS A CA 1
ATOM 1910 C C . LYS A 1 244 ? 2.502 4.746 14.547 1 97.69 244 LYS A C 1
ATOM 1912 O O . LYS A 1 244 ? 2.49 3.561 14.883 1 97.69 244 LYS A O 1
ATOM 1917 N N . LEU A 1 245 ? 3.611 5.434 14.469 1 97.81 245 LEU A N 1
ATOM 1918 C CA . LEU A 1 245 ? 4.918 4.836 14.734 1 97.81 245 LEU A CA 1
ATOM 1919 C C . LEU A 1 245 ? 5.371 5.121 16.156 1 97.81 245 LEU A C 1
ATOM 1921 O O . LEU A 1 245 ? 5.242 6.25 16.641 1 97.81 245 LEU A O 1
ATOM 1925 N N . GLY A 1 246 ? 5.852 4.102 16.812 1 96.62 246 GLY A N 1
ATOM 1926 C CA . GLY A 1 246 ? 6.523 4.262 18.094 1 96.62 246 GLY A CA 1
ATOM 1927 C C . GLY A 1 246 ? 8.039 4.254 17.984 1 96.62 246 GLY A C 1
ATOM 1928 O O . GLY A 1 246 ? 8.578 4.125 16.891 1 96.62 246 GLY A O 1
ATOM 1929 N N . GLU A 1 247 ? 8.695 4.5 19.047 1 95.31 247 GLU A N 1
ATOM 1930 C CA . GLU A 1 247 ? 10.148 4.375 19.172 1 95.31 247 GLU A CA 1
ATOM 1931 C C . GLU A 1 247 ? 10.867 5.258 18.141 1 95.31 247 GLU A C 1
ATOM 1933 O O . GLU A 1 247 ? 11.672 4.766 17.344 1 95.31 247 GLU A O 1
ATOM 1938 N N . GLY A 1 248 ? 10.648 6.516 18.234 1 96.81 248 GLY A N 1
ATOM 1939 C CA . GLY A 1 248 ? 11.297 7.508 17.391 1 96.81 248 GLY A CA 1
ATOM 1940 C C . GLY A 1 248 ? 10.336 8.203 16.438 1 96.81 248 GLY A C 1
ATOM 1941 O O . GLY A 1 248 ? 10.672 9.234 15.852 1 96.81 248 GLY A O 1
ATOM 1942 N N . GLY A 1 249 ? 9.156 7.578 16.25 1 98.19 249 GLY A N 1
ATOM 1943 C CA . GLY A 1 249 ? 8.07 8.195 15.508 1 98.19 249 GLY A CA 1
ATOM 1944 C C . GLY A 1 249 ? 8.461 8.57 14.094 1 98.19 249 GLY A C 1
ATOM 1945 O O . GLY A 1 249 ? 9.25 7.871 13.453 1 98.19 249 GLY A O 1
ATOM 1946 N N . MET A 1 250 ? 7.898 9.633 13.602 1 98.69 250 MET A N 1
ATOM 1947 C CA . MET A 1 250 ? 8.117 10.109 12.234 1 98.69 250 MET A CA 1
ATOM 1948 C C . MET A 1 250 ? 9.562 10.562 12.047 1 98.69 250 MET A C 1
ATOM 1950 O O . MET A 1 250 ? 10.125 10.414 10.961 1 98.69 250 MET A O 1
ATOM 1954 N N . THR A 1 251 ? 10.133 11.133 13.125 1 98.75 251 THR A N 1
ATOM 1955 C CA . THR A 1 251 ? 11.523 11.562 13.047 1 98.75 251 THR A CA 1
ATOM 1956 C C . THR A 1 251 ? 12.453 10.375 12.812 1 98.75 251 THR A C 1
ATOM 1958 O O . THR A 1 251 ? 13.367 10.445 11.992 1 98.75 251 THR A O 1
ATOM 1961 N N . GLY A 1 252 ? 12.203 9.281 13.57 1 98.56 252 GLY A N 1
ATOM 1962 C CA . GLY A 1 252 ? 12.969 8.078 13.32 1 98.56 252 GLY A CA 1
ATOM 1963 C C . GLY A 1 252 ? 12.852 7.57 11.898 1 98.56 252 GLY A C 1
ATOM 1964 O O . GLY A 1 252 ? 13.836 7.145 11.297 1 98.56 252 GLY A O 1
ATOM 1965 N N . PHE A 1 253 ? 11.695 7.621 11.367 1 98.75 253 PHE A N 1
ATOM 1966 C CA . PHE A 1 253 ? 11.422 7.215 9.992 1 98.75 253 PHE A CA 1
ATOM 1967 C C . PHE A 1 253 ? 12.156 8.117 9.008 1 98.75 253 PHE A C 1
ATOM 1969 O O . PHE A 1 253 ? 12.844 7.633 8.109 1 98.75 253 PHE A O 1
ATOM 1976 N N . ALA A 1 254 ? 12.062 9.406 9.164 1 98.88 254 ALA A N 1
ATOM 1977 C CA . ALA A 1 254 ? 12.742 10.375 8.305 1 98.88 254 ALA A CA 1
ATOM 1978 C C . ALA A 1 254 ? 14.258 10.18 8.359 1 98.88 254 ALA A C 1
ATOM 1980 O O . ALA A 1 254 ? 14.938 10.258 7.332 1 98.88 254 ALA A O 1
ATOM 1981 N N . ARG A 1 255 ? 14.781 9.93 9.547 1 98.69 255 ARG A N 1
ATOM 1982 C CA . ARG A 1 255 ? 16.219 9.734 9.719 1 98.69 255 ARG A CA 1
ATOM 1983 C C . ARG A 1 255 ? 16.688 8.477 9 1 98.69 255 ARG A C 1
ATOM 1985 O O . ARG A 1 255 ? 17.797 8.445 8.445 1 98.69 255 ARG A O 1
ATOM 1992 N N . ALA A 1 256 ? 15.859 7.461 9.047 1 98.31 256 ALA A N 1
ATOM 1993 C CA . ALA A 1 256 ? 16.203 6.238 8.328 1 98.31 256 ALA A CA 1
ATOM 1994 C C . ALA A 1 256 ? 16.391 6.508 6.836 1 98.31 256 ALA A C 1
ATOM 1996 O O . ALA A 1 256 ? 17.328 6.008 6.215 1 98.31 256 ALA A O 1
ATOM 1997 N N . ILE A 1 257 ? 15.508 7.266 6.23 1 98.56 257 ILE A N 1
ATOM 1998 C CA . ILE A 1 257 ? 15.578 7.613 4.816 1 98.56 257 ILE A CA 1
ATOM 1999 C C . ILE A 1 257 ? 16.797 8.492 4.562 1 98.56 257 ILE A C 1
ATOM 2001 O O . ILE A 1 257 ? 17.562 8.242 3.629 1 98.56 257 ILE A O 1
ATOM 2005 N N . LEU A 1 258 ? 16.984 9.516 5.445 1 98.69 258 LEU A N 1
ATOM 2006 C CA . LEU A 1 258 ? 18.109 10.438 5.297 1 98.69 258 LEU A CA 1
ATOM 2007 C C . LEU A 1 258 ? 19.438 9.68 5.344 1 98.69 258 LEU A C 1
ATOM 2009 O O . LEU A 1 258 ? 20.375 10.016 4.609 1 98.69 258 LEU A O 1
ATOM 2013 N N . ASN A 1 259 ? 19.547 8.703 6.176 1 97.06 259 ASN A N 1
ATOM 2014 C CA . ASN A 1 259 ? 20.781 7.945 6.363 1 97.06 259 ASN A CA 1
ATOM 2015 C C . ASN A 1 259 ? 21.188 7.211 5.09 1 97.06 259 ASN A C 1
ATOM 2017 O O . ASN A 1 259 ? 22.359 6.883 4.906 1 97.06 259 ASN A O 1
ATOM 2021 N N . ASP A 1 260 ? 20.281 7 4.191 1 95.44 260 ASP A N 1
ATOM 2022 C CA . ASP A 1 260 ? 20.594 6.352 2.92 1 95.44 260 ASP A CA 1
ATOM 2023 C C . ASP A 1 260 ? 20.984 7.379 1.859 1 95.44 260 ASP A C 1
ATOM 2025 O O . ASP A 1 260 ? 21.5 7.016 0.801 1 95.44 260 ASP A O 1
ATOM 2029 N N . TYR A 1 261 ? 20.734 8.609 2.133 1 97.31 261 TYR A N 1
ATOM 2030 C CA . TYR A 1 261 ? 21.047 9.688 1.207 1 97.31 261 TYR A CA 1
ATOM 2031 C C . TYR A 1 261 ? 22.547 9.891 1.093 1 97.31 261 TYR A C 1
ATOM 2033 O O . TYR A 1 261 ? 23.266 9.828 2.094 1 97.31 261 TYR A O 1
ATOM 2041 N N . ARG A 1 262 ? 22.938 10.016 -0.197 1 95.56 262 ARG A N 1
ATOM 2042 C CA . ARG A 1 262 ? 24.328 10.312 -0.484 1 95.56 262 ARG A CA 1
ATOM 2043 C C . ARG A 1 262 ? 24.469 11.656 -1.191 1 95.56 262 ARG A C 1
ATOM 2045 O O . ARG A 1 262 ? 24.125 11.789 -2.363 1 95.56 262 ARG A O 1
ATOM 2052 N N . GLY A 1 263 ? 24.594 12.727 -0.528 1 97.81 263 GLY A N 1
ATOM 2053 C CA . GLY A 1 263 ? 24.781 14.062 -1.067 1 97.81 263 GLY A CA 1
ATOM 2054 C C . GLY A 1 263 ? 25.016 15.109 0.003 1 97.81 263 GLY A C 1
ATOM 2055 O O . GLY A 1 263 ? 25.391 14.781 1.131 1 97.81 263 GLY A O 1
ATOM 2056 N N . ASP A 1 264 ? 24.969 16.312 -0.374 1 98.75 264 ASP A N 1
ATOM 2057 C CA . ASP A 1 264 ? 25.25 17.406 0.544 1 98.75 264 ASP A CA 1
ATOM 2058 C C . ASP A 1 264 ? 23.969 17.969 1.146 1 98.75 264 ASP A C 1
ATOM 2060 O O . ASP A 1 264 ? 22.906 17.859 0.548 1 98.75 264 ASP A O 1
ATOM 2064 N N . LEU A 1 265 ? 24.094 18.469 2.346 1 98.75 265 LEU A N 1
ATOM 2065 C CA . LEU A 1 265 ? 23 19.047 3.107 1 98.75 265 LEU A CA 1
ATOM 2066 C C . LEU A 1 265 ? 23.25 20.531 3.375 1 98.75 265 LEU A C 1
ATOM 2068 O O . LEU A 1 265 ? 24.375 20.922 3.703 1 98.75 265 LEU A O 1
ATOM 2072 N N . LEU A 1 266 ? 22.266 21.328 3.17 1 98.62 266 LEU A N 1
ATOM 2073 C CA . LEU A 1 266 ? 22.328 22.734 3.537 1 98.62 266 LEU A CA 1
ATOM 2074 C C . LEU A 1 266 ? 21.047 23.156 4.262 1 98.62 266 LEU A C 1
ATOM 2076 O O . LEU A 1 266 ? 20.016 23.391 3.627 1 98.62 266 LEU A O 1
ATOM 2080 N N . PHE A 1 267 ? 21.094 23.328 5.566 1 98.38 267 PHE A N 1
ATOM 2081 C CA . PHE A 1 267 ? 19.953 23.672 6.418 1 98.38 267 PHE A CA 1
ATOM 2082 C C . PHE A 1 267 ? 19.953 25.156 6.758 1 98.38 267 PHE A C 1
ATOM 2084 O O . PHE A 1 267 ? 20.906 25.859 6.438 1 98.38 267 PHE A O 1
ATOM 2091 N N . ASN A 1 268 ? 18.828 25.578 7.383 1 97.94 268 ASN A N 1
ATOM 2092 C CA . ASN A 1 268 ? 18.656 26.969 7.762 1 97.94 268 ASN A CA 1
ATOM 2093 C C . ASN A 1 268 ? 18.859 27.906 6.566 1 97.94 268 ASN A C 1
ATOM 2095 O O . ASN A 1 268 ? 19.453 28.969 6.699 1 97.94 268 ASN A O 1
ATOM 2099 N N . THR A 1 269 ? 18.422 27.438 5.383 1 98.06 269 THR A N 1
ATOM 2100 C CA . THR A 1 269 ? 18.625 28.188 4.148 1 98.06 269 THR A CA 1
ATOM 2101 C C . THR A 1 269 ? 17.359 28.156 3.289 1 98.06 269 THR A C 1
ATOM 2103 O O . THR A 1 269 ? 17.016 27.125 2.73 1 98.06 269 THR A O 1
ATOM 2106 N N . MET A 1 270 ? 16.734 29.281 3.15 1 98.12 270 MET A N 1
ATOM 2107 C CA . MET A 1 270 ? 15.492 29.391 2.4 1 98.12 270 MET A CA 1
ATOM 2108 C C . MET A 1 270 ? 15.758 29.75 0.946 1 98.12 270 MET A C 1
ATOM 2110 O O . MET A 1 270 ? 16.578 30.641 0.664 1 98.12 270 MET A O 1
ATOM 2114 N N . ALA A 1 271 ? 15.18 29.031 -0.005 1 98.69 271 ALA A N 1
ATOM 2115 C CA . ALA A 1 271 ? 15.195 29.422 -1.412 1 98.69 271 ALA A CA 1
ATOM 2116 C C . ALA A 1 271 ? 14.266 30.594 -1.664 1 98.69 271 ALA A C 1
ATOM 2118 O O . ALA A 1 271 ? 13.078 30.547 -1.33 1 98.69 271 ALA A O 1
ATOM 2119 N N . ALA A 1 272 ? 14.797 31.609 -2.309 1 98.56 272 ALA A N 1
ATOM 2120 C CA . ALA A 1 272 ? 14.008 32.812 -2.537 1 98.56 272 ALA A CA 1
ATOM 2121 C C . ALA A 1 272 ? 13.609 32.938 -4.004 1 98.56 272 ALA A C 1
ATOM 2123 O O . ALA A 1 272 ? 12.555 33.5 -4.324 1 98.56 272 ALA A O 1
ATOM 2124 N N . GLU A 1 273 ? 14.523 32.5 -4.812 1 98.62 273 GLU A N 1
ATOM 2125 C CA . GLU A 1 273 ? 14.297 32.594 -6.25 1 98.62 273 GLU A CA 1
ATOM 2126 C C . GLU A 1 273 ? 14.883 31.406 -6.996 1 98.62 273 GLU A C 1
ATOM 2128 O O . GLU A 1 273 ? 15.961 30.922 -6.645 1 98.62 273 GLU A O 1
ATOM 2133 N N . ILE A 1 274 ? 14.141 30.953 -7.988 1 98.81 274 ILE A N 1
ATOM 2134 C CA . ILE A 1 274 ? 14.594 29.891 -8.883 1 98.81 274 ILE A CA 1
ATOM 2135 C C . ILE A 1 274 ? 14.555 30.391 -10.328 1 98.81 274 ILE A C 1
ATOM 2137 O O . ILE A 1 274 ? 13.484 30.688 -10.859 1 98.81 274 ILE A O 1
ATOM 2141 N N . ARG A 1 275 ? 15.773 30.406 -10.992 1 98.44 275 ARG A N 1
ATOM 2142 C CA . ARG A 1 275 ? 15.898 30.984 -12.328 1 98.44 275 ARG A CA 1
ATOM 2143 C C . ARG A 1 275 ? 16.516 29.984 -13.305 1 98.44 275 ARG A C 1
ATOM 2145 O O . ARG A 1 275 ? 17.531 29.375 -13.008 1 98.44 275 ARG A O 1
ATOM 2152 N N . HIS A 1 276 ? 15.828 29.859 -14.445 1 97.81 276 HIS A N 1
ATOM 2153 C CA . HIS A 1 276 ? 16.5 29.141 -15.531 1 97.81 276 HIS A CA 1
ATOM 2154 C C . HIS A 1 276 ? 17.641 29.953 -16.109 1 97.81 276 HIS A C 1
ATOM 2156 O O . HIS A 1 276 ? 17.469 31.141 -16.438 1 97.81 276 HIS A O 1
ATOM 2162 N N . VAL A 1 277 ? 18.828 29.359 -16.156 1 96.06 277 VAL A N 1
ATOM 2163 C CA . VAL A 1 277 ? 20.031 30.031 -16.672 1 96.06 277 VAL A CA 1
ATOM 2164 C C . VAL A 1 277 ? 20.781 29.078 -17.609 1 96.06 277 VAL A C 1
ATOM 2166 O O . VAL A 1 277 ? 21.328 28.078 -17.156 1 96.06 277 VAL A O 1
ATOM 2169 N N . GLY A 1 278 ? 20.906 29.453 -18.859 1 92.56 278 GLY A N 1
ATOM 2170 C CA . GLY A 1 278 ? 21.547 28.547 -19.812 1 92.56 278 GLY A CA 1
ATOM 2171 C C . GLY A 1 278 ? 20.922 27.172 -19.859 1 92.56 278 GLY A C 1
ATOM 2172 O O . GLY A 1 278 ? 19.703 27.047 -20.062 1 92.56 278 GLY A O 1
ATOM 2173 N N . ASP A 1 279 ? 21.812 26.234 -19.547 1 89.38 279 ASP A N 1
ATOM 2174 C CA . ASP A 1 279 ? 21.328 24.859 -19.594 1 89.38 279 ASP A CA 1
ATOM 2175 C C . ASP A 1 279 ? 21.062 24.328 -18.188 1 89.38 279 ASP A C 1
ATOM 2177 O O . ASP A 1 279 ? 20.969 23.109 -18 1 89.38 279 ASP A O 1
ATOM 2181 N N . GLY A 1 280 ? 20.906 25.312 -17.297 1 95.69 280 GLY A N 1
ATOM 2182 C CA . GLY A 1 280 ? 20.672 24.875 -15.93 1 95.69 280 GLY A CA 1
ATOM 2183 C C . GLY A 1 280 ? 19.734 25.797 -15.164 1 95.69 280 GLY A C 1
ATOM 2184 O O . GLY A 1 280 ? 18.938 26.516 -15.758 1 95.69 280 GLY A O 1
ATOM 2185 N N . VAL A 1 281 ? 19.75 25.609 -13.844 1 98.25 281 VAL A N 1
ATOM 2186 C CA . VAL A 1 281 ? 18.891 26.375 -12.953 1 98.25 281 VAL A CA 1
ATOM 2187 C C . VAL A 1 281 ? 19.719 26.953 -11.805 1 98.25 281 VAL A C 1
ATOM 2189 O O . VAL A 1 281 ? 20.594 26.281 -11.266 1 98.25 281 VAL A O 1
ATOM 2192 N N . ALA A 1 282 ? 19.484 28.188 -11.477 1 98.62 282 ALA A N 1
ATOM 2193 C CA . ALA A 1 282 ? 20.094 28.859 -10.328 1 98.62 282 ALA A CA 1
ATOM 2194 C C . ALA A 1 282 ? 19.078 29.078 -9.219 1 98.62 282 ALA A C 1
ATOM 2196 O O . ALA A 1 282 ? 17.969 29.578 -9.477 1 98.62 282 ALA A O 1
ATOM 2197 N N . VAL A 1 283 ? 19.406 28.688 -8.008 1 98.75 283 VAL A N 1
ATOM 2198 C CA . VAL A 1 283 ? 18.594 28.922 -6.824 1 98.75 283 VAL A CA 1
ATOM 2199 C C . VAL A 1 283 ? 19.234 30 -5.961 1 98.75 283 VAL A C 1
ATOM 2201 O O . VAL A 1 283 ? 20.344 29.828 -5.445 1 98.75 283 VAL A O 1
ATOM 2204 N N . GLN A 1 284 ? 18.562 31.078 -5.832 1 98.44 284 GLN A N 1
ATOM 2205 C CA . GLN A 1 284 ? 19.031 32.125 -4.945 1 98.44 284 GLN A CA 1
ATOM 2206 C C . GLN A 1 284 ? 18.422 32 -3.557 1 98.44 284 GLN A C 1
ATOM 2208 O O . GLN A 1 284 ? 17.188 31.875 -3.424 1 98.44 284 GLN A O 1
ATOM 2213 N N . THR A 1 285 ? 19.234 32 -2.568 1 97.81 285 THR A N 1
ATOM 2214 C CA . THR A 1 285 ? 18.75 31.891 -1.196 1 97.81 285 THR A CA 1
ATOM 2215 C C . THR A 1 285 ? 18.375 33.25 -0.635 1 97.81 285 THR A C 1
ATOM 2217 O O . THR A 1 285 ? 18.719 34.281 -1.218 1 97.81 285 THR A O 1
ATOM 2220 N N . SER A 1 286 ? 17.703 33.25 0.462 1 95.25 286 SER A N 1
ATOM 2221 C CA . SER A 1 286 ? 17.281 34.5 1.097 1 95.25 286 SER A CA 1
ATOM 2222 C C . SER A 1 286 ? 18.484 35.312 1.611 1 95.25 286 SER A C 1
ATOM 2224 O O . SER A 1 286 ? 18.391 36.531 1.787 1 95.25 286 SER A O 1
ATOM 2226 N N . GLN A 1 287 ? 19.594 34.625 1.797 1 94.19 287 GLN A N 1
ATOM 2227 C CA . GLN A 1 287 ? 20.812 35.281 2.277 1 94.19 287 GLN A CA 1
ATOM 2228 C C . GLN A 1 287 ? 21.672 35.75 1.114 1 94.19 287 GLN A C 1
ATOM 2230 O O . GLN A 1 287 ? 22.75 36.312 1.325 1 94.19 287 GLN A O 1
ATOM 2235 N N . GLY A 1 288 ? 21.312 35.469 -0.078 1 93.69 288 GLY A N 1
ATOM 2236 C CA . GLY A 1 288 ? 21.984 36.031 -1.231 1 93.69 288 GLY A CA 1
ATOM 2237 C C . GLY A 1 288 ? 22.922 35.031 -1.911 1 93.69 288 GLY A C 1
ATOM 2238 O O . GLY A 1 288 ? 23.531 35.375 -2.938 1 93.69 288 GLY A O 1
ATOM 2239 N N . ARG A 1 289 ? 22.984 33.875 -1.423 1 95.5 289 ARG A N 1
ATOM 2240 C CA . ARG A 1 289 ? 23.828 32.844 -2.039 1 95.5 289 ARG A CA 1
ATOM 2241 C C . ARG A 1 289 ? 23.141 32.281 -3.277 1 95.5 289 ARG A C 1
ATOM 2243 O O . ARG A 1 289 ? 21.938 32.062 -3.285 1 95.5 289 ARG A O 1
ATOM 2250 N N . THR A 1 290 ? 24 32.031 -4.289 1 97.75 290 THR A N 1
ATOM 2251 C CA . THR A 1 290 ? 23.484 31.375 -5.5 1 97.75 290 THR A CA 1
ATOM 2252 C C . THR A 1 290 ? 23.969 29.938 -5.594 1 97.75 290 THR A C 1
ATOM 2254 O O . THR A 1 290 ? 25.188 29.688 -5.559 1 97.75 290 THR A O 1
ATOM 2257 N N . LEU A 1 291 ? 23.062 29.031 -5.684 1 98.38 291 LEU A N 1
ATOM 2258 C CA . LEU A 1 291 ? 23.344 27.609 -5.891 1 98.38 291 LEU A CA 1
ATOM 2259 C C . LEU A 1 291 ? 22.953 27.188 -7.305 1 98.38 291 LEU A C 1
ATOM 2261 O O . LEU A 1 291 ? 21.938 27.625 -7.836 1 98.38 291 LEU A O 1
ATOM 2265 N N . ARG A 1 292 ? 23.766 26.344 -7.949 1 98.12 292 ARG A N 1
ATOM 2266 C CA . ARG A 1 292 ? 23.531 25.984 -9.344 1 98.12 292 ARG A CA 1
ATOM 2267 C C . ARG A 1 292 ? 23.328 24.484 -9.492 1 98.12 292 ARG A C 1
ATOM 2269 O O . ARG A 1 292 ? 23.984 23.703 -8.805 1 98.12 292 ARG A O 1
ATOM 2276 N N . ALA A 1 293 ? 22.453 24.125 -10.375 1 98.06 293 ALA A N 1
ATOM 2277 C CA . ALA A 1 293 ? 22.219 22.719 -10.719 1 98.06 293 ALA A CA 1
ATOM 2278 C C . ALA A 1 293 ? 21.672 22.594 -12.141 1 98.06 293 ALA A C 1
ATOM 2280 O O . ALA A 1 293 ? 21.328 23.594 -12.773 1 98.06 293 ALA A O 1
ATOM 2281 N N . TRP A 1 294 ? 21.719 21.406 -12.664 1 97.25 294 TRP A N 1
ATOM 2282 C CA . TRP A 1 294 ? 21.094 21.156 -13.953 1 97.25 294 TRP A CA 1
ATOM 2283 C C . TRP A 1 294 ? 19.562 21.156 -13.828 1 97.25 294 TRP A C 1
ATOM 2285 O O . TRP A 1 294 ? 18.875 21.688 -14.695 1 97.25 294 TRP A O 1
ATOM 2295 N N . ALA A 1 295 ? 19.031 20.578 -12.75 1 98.12 295 ALA A N 1
ATOM 2296 C CA . ALA A 1 295 ? 17.594 20.562 -12.477 1 98.12 295 ALA A CA 1
ATOM 2297 C C . ALA A 1 295 ? 17.297 20.828 -11 1 98.12 295 ALA A C 1
ATOM 2299 O O . ALA A 1 295 ? 18.203 20.719 -10.164 1 98.12 295 ALA A O 1
ATOM 2300 N N . VAL A 1 296 ? 16.047 21.188 -10.727 1 98.75 296 VAL A N 1
ATOM 2301 C CA . VAL A 1 296 ? 15.594 21.422 -9.359 1 98.75 296 VAL A CA 1
ATOM 2302 C C . VAL A 1 296 ? 14.336 20.609 -9.094 1 98.75 296 VAL A C 1
ATOM 2304 O O . VAL A 1 296 ? 13.469 20.484 -9.961 1 98.75 296 VAL A O 1
ATOM 2307 N N . VAL A 1 297 ? 14.273 19.922 -7.965 1 98.94 297 VAL A N 1
ATOM 2308 C CA . VAL A 1 297 ? 13.023 19.391 -7.43 1 98.94 297 VAL A CA 1
ATOM 2309 C C . VAL A 1 297 ? 12.516 20.297 -6.301 1 98.94 297 VAL A C 1
ATOM 2311 O O . VAL A 1 297 ? 13.164 20.422 -5.262 1 98.94 297 VAL A O 1
ATOM 2314 N N . SER A 1 298 ? 11.445 20.938 -6.516 1 98.94 298 SER A N 1
ATOM 2315 C CA . SER A 1 298 ? 10.82 21.766 -5.492 1 98.94 298 SER A CA 1
ATOM 2316 C C . SER A 1 298 ? 9.75 21 -4.73 1 98.94 298 SER A C 1
ATOM 2318 O O . SER A 1 298 ? 8.758 20.562 -5.32 1 98.94 298 SER A O 1
ATOM 2320 N N . THR A 1 299 ? 9.938 20.797 -3.445 1 98.88 299 THR A N 1
ATOM 2321 C CA . THR A 1 299 ? 8.93 20.125 -2.629 1 98.88 299 THR A CA 1
ATOM 2322 C C . THR A 1 299 ? 8.266 21.109 -1.676 1 98.88 299 THR A C 1
ATOM 2324 O O . THR A 1 299 ? 7.75 20.719 -0.625 1 98.88 299 THR A O 1
ATOM 2327 N N . ILE A 1 300 ? 8.258 22.406 -2.027 1 98.81 300 ILE A N 1
ATOM 2328 C CA . ILE A 1 300 ? 7.656 23.5 -1.27 1 98.81 300 ILE A CA 1
ATOM 2329 C C . ILE A 1 300 ? 6.141 23.312 -1.231 1 98.81 300 ILE A C 1
ATOM 2331 O O . ILE A 1 300 ? 5.516 23.047 -2.258 1 98.81 300 ILE A O 1
ATOM 2335 N N . PRO A 1 301 ? 5.504 23.453 -0.02 1 98.69 301 PRO A N 1
ATOM 2336 C CA . PRO A 1 301 ? 4.051 23.312 0.071 1 98.69 301 PRO A CA 1
ATOM 2337 C C . PRO A 1 301 ? 3.299 24.328 -0.768 1 98.69 301 PRO A C 1
ATOM 2339 O O . PRO A 1 301 ? 3.807 25.438 -1.003 1 98.69 301 PRO A O 1
ATOM 2342 N N . LEU A 1 302 ? 2.105 24 -1.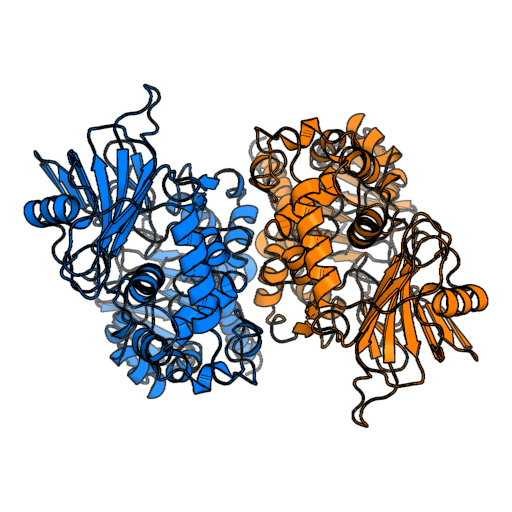126 1 98.81 302 LEU A N 1
ATOM 2343 C CA . LEU A 1 302 ? 1.273 24.828 -1.991 1 98.81 302 LEU A CA 1
ATOM 2344 C C . LEU A 1 302 ? 1.142 26.234 -1.429 1 98.81 302 LEU A C 1
ATOM 2346 O O . LEU A 1 302 ? 1.342 27.219 -2.148 1 98.81 302 LEU A O 1
ATOM 2350 N N . ASN A 1 303 ? 0.894 26.359 -0.174 1 98.56 303 ASN A N 1
ATOM 2351 C CA . ASN A 1 303 ? 0.599 27.641 0.452 1 98.56 303 ASN A CA 1
ATOM 2352 C C . ASN A 1 303 ? 1.857 28.484 0.608 1 98.56 303 ASN A C 1
ATOM 2354 O O . ASN A 1 303 ? 1.773 29.672 0.928 1 98.56 303 ASN A O 1
ATOM 2358 N N . CYS A 1 304 ? 3.029 27.906 0.344 1 98.56 304 CYS A N 1
ATOM 2359 C CA . CYS A 1 304 ? 4.289 28.625 0.507 1 98.56 304 CYS A CA 1
ATOM 2360 C C . CYS A 1 304 ? 4.922 28.938 -0.846 1 98.56 304 CYS A C 1
ATOM 2362 O O . CYS A 1 304 ? 5.898 29.688 -0.924 1 98.56 304 CYS A O 1
ATOM 2364 N N . LEU A 1 305 ? 4.367 28.406 -1.911 1 98.38 305 LEU A N 1
ATOM 2365 C CA . LEU A 1 305 ? 4.98 28.531 -3.229 1 98.38 305 LEU A CA 1
ATOM 2366 C C . LEU A 1 305 ? 5.004 30 -3.68 1 98.38 305 LEU A C 1
ATOM 2368 O O . LEU A 1 305 ? 5.879 30.391 -4.449 1 98.38 305 LEU A O 1
ATOM 2372 N N . GLY A 1 306 ? 4.043 30.75 -3.166 1 98 306 GLY A N 1
ATOM 2373 C CA . GLY A 1 306 ? 3.961 32.156 -3.533 1 98 306 GLY A CA 1
ATOM 2374 C C . GLY A 1 306 ? 5.105 33 -2.98 1 98 306 GLY A C 1
ATOM 2375 O O . GLY A 1 306 ? 5.336 34.125 -3.426 1 98 306 GLY A O 1
ATOM 2376 N N . ASP A 1 307 ? 5.883 32.438 -2.102 1 97.88 307 ASP A N 1
ATOM 2377 C CA . ASP A 1 307 ? 6.98 33.156 -1.46 1 97.88 307 ASP A CA 1
ATOM 2378 C C . ASP A 1 307 ? 8.266 33.031 -2.277 1 97.88 307 ASP A C 1
ATOM 2380 O O . ASP A 1 307 ? 9.273 33.656 -1.948 1 97.88 307 ASP A O 1
ATOM 2384 N N . VAL A 1 308 ? 8.273 32.219 -3.316 1 98.44 308 VAL A N 1
ATOM 2385 C CA . VAL A 1 308 ? 9.438 32 -4.16 1 98.44 308 VAL A CA 1
ATOM 2386 C C . VAL A 1 308 ? 9.211 32.625 -5.539 1 98.44 308 VAL A C 1
ATOM 2388 O O . VAL A 1 308 ? 8.148 32.438 -6.141 1 98.44 308 VAL A O 1
ATOM 2391 N N . VAL A 1 309 ? 10.203 33.344 -6.016 1 98.38 309 VAL A N 1
ATOM 2392 C CA . VAL A 1 309 ? 10.133 33.938 -7.352 1 98.38 309 VAL A CA 1
ATOM 2393 C C . VAL A 1 309 ? 10.664 32.938 -8.375 1 98.38 309 VAL A C 1
ATOM 2395 O O . VAL A 1 309 ? 11.75 32.375 -8.203 1 98.38 309 VAL A O 1
ATOM 2398 N N . PHE A 1 310 ? 9.859 32.688 -9.344 1 98.69 310 PHE A N 1
ATOM 2399 C CA . PHE A 1 310 ? 10.289 31.812 -10.445 1 98.69 310 PHE A CA 1
ATOM 2400 C C . PHE A 1 310 ? 10.539 32.625 -11.703 1 98.69 310 PHE A C 1
ATOM 2402 O O . PHE A 1 310 ? 9.75 33.5 -12.039 1 98.69 310 PHE A O 1
ATOM 2409 N N . ASP A 1 311 ? 11.586 32.344 -12.383 1 98.31 311 ASP A N 1
ATOM 2410 C CA . ASP A 1 311 ? 11.922 32.938 -13.656 1 98.31 311 ASP A CA 1
ATOM 2411 C C . ASP A 1 311 ? 12.32 31.906 -14.688 1 98.31 311 ASP A C 1
ATOM 2413 O O . ASP A 1 311 ? 13.383 31.281 -14.578 1 98.31 311 ASP A O 1
ATOM 2417 N N . PRO A 1 312 ? 11.586 31.781 -15.742 1 97.94 312 PRO A N 1
ATOM 2418 C CA . PRO A 1 312 ? 10.352 32.5 -16.078 1 97.94 312 PRO A CA 1
ATOM 2419 C C . PRO A 1 312 ? 9.234 32.219 -15.07 1 97.94 312 PRO A C 1
ATOM 2421 O O . PRO A 1 312 ? 9.32 31.281 -14.281 1 97.94 312 PRO A O 1
ATOM 2424 N N . PRO A 1 313 ? 8.195 33.094 -15.094 1 98.25 313 PRO A N 1
ATOM 2425 C CA . PRO A 1 313 ? 7.07 32.875 -14.18 1 98.25 313 PRO A CA 1
ATOM 2426 C C . PRO A 1 313 ? 6.348 31.547 -14.445 1 98.25 313 PRO A C 1
ATOM 2428 O O . PRO A 1 313 ? 6.332 31.062 -15.578 1 98.25 313 PRO A O 1
ATOM 2431 N N . LEU A 1 314 ? 5.773 31.047 -13.375 1 98.44 314 LEU A N 1
ATOM 2432 C CA . LEU A 1 314 ? 5.004 29.812 -13.492 1 98.44 314 LEU A CA 1
ATOM 2433 C C . LEU A 1 314 ? 3.789 30.016 -14.391 1 98.44 314 LEU A C 1
ATOM 2435 O O . LEU A 1 314 ? 3.428 31.156 -14.711 1 98.44 314 LEU A O 1
ATOM 2439 N N . SER A 1 315 ? 3.215 28.906 -14.867 1 97.94 315 SER A N 1
ATOM 2440 C CA . SER A 1 315 ? 2.033 28.969 -15.719 1 97.94 315 SER A CA 1
ATOM 2441 C C . SER A 1 315 ? 0.884 29.672 -15.023 1 97.94 315 SER A C 1
ATOM 2443 O O . SER A 1 315 ? 0.832 29.719 -13.789 1 97.94 315 SER A O 1
ATOM 2445 N N . HIS A 1 316 ? -0.033 30.234 -15.781 1 97.94 316 HIS A N 1
ATOM 2446 C CA . HIS A 1 316 ? -1.189 30.938 -15.234 1 97.94 316 HIS A CA 1
ATOM 2447 C C . HIS A 1 316 ? -2.002 30.016 -14.32 1 97.94 316 HIS A C 1
ATOM 2449 O O . HIS A 1 316 ? -2.467 30.453 -13.266 1 97.94 316 HIS A O 1
ATOM 2455 N N . ALA A 1 317 ? -2.162 28.828 -14.703 1 97.94 317 ALA A N 1
ATOM 2456 C CA . ALA A 1 317 ? -2.926 27.859 -13.914 1 97.94 317 ALA A CA 1
ATOM 2457 C C . ALA A 1 317 ? -2.266 27.609 -12.562 1 97.94 317 ALA A C 1
ATOM 2459 O O . ALA A 1 317 ? -2.947 27.531 -11.539 1 97.94 317 ALA A O 1
ATOM 2460 N N . ARG A 1 318 ? -0.978 27.453 -12.57 1 98.12 318 ARG A N 1
ATOM 2461 C CA . ARG A 1 318 ? -0.265 27.234 -11.32 1 98.12 318 ARG A CA 1
ATOM 2462 C C . ARG A 1 318 ? -0.313 28.469 -10.43 1 98.12 318 ARG A C 1
ATOM 2464 O O . ARG A 1 318 ? -0.463 28.359 -9.211 1 98.12 318 ARG A O 1
ATOM 2471 N N . GLN A 1 319 ? -0.147 29.609 -11.055 1 98.31 319 GLN A N 1
ATOM 2472 C CA . GLN A 1 319 ? -0.244 30.844 -10.289 1 98.31 319 GLN A CA 1
ATOM 2473 C C . GLN A 1 319 ? -1.619 30.984 -9.641 1 98.31 319 GLN A C 1
ATOM 2475 O O . GLN A 1 319 ? -1.729 31.438 -8.5 1 98.31 319 GLN A O 1
ATOM 2480 N N . ALA A 1 320 ? -2.623 30.625 -10.375 1 98.5 320 ALA A N 1
ATOM 2481 C CA . ALA A 1 320 ? -3.977 30.672 -9.828 1 98.5 320 ALA A CA 1
ATOM 2482 C C . ALA A 1 320 ? -4.125 29.703 -8.656 1 98.5 320 ALA A C 1
ATOM 2484 O O . ALA A 1 320 ? -4.77 30.016 -7.656 1 98.5 320 ALA A O 1
ATOM 2485 N N . ALA A 1 321 ? -3.576 28.5 -8.805 1 98.56 321 ALA A N 1
ATOM 2486 C CA . ALA A 1 321 ? -3.592 27.516 -7.727 1 98.56 321 ALA A CA 1
ATOM 2487 C C . ALA A 1 321 ? -2.889 28.047 -6.484 1 98.56 321 ALA A C 1
ATOM 2489 O O . ALA A 1 321 ? -3.367 27.859 -5.363 1 98.56 321 ALA A O 1
ATOM 2490 N N . ILE A 1 322 ? -1.767 28.688 -6.719 1 98.44 322 ILE A N 1
ATOM 2491 C CA . ILE A 1 322 ? -0.963 29.25 -5.637 1 98.44 322 ILE A CA 1
ATOM 2492 C C . ILE A 1 322 ? -1.748 30.344 -4.926 1 98.44 322 ILE A C 1
ATOM 2494 O O . ILE A 1 322 ? -1.771 30.406 -3.695 1 98.44 322 ILE A O 1
ATOM 2498 N N . ALA A 1 323 ? -2.385 31.156 -5.691 1 98.06 323 ALA A N 1
ATOM 2499 C CA . ALA A 1 323 ? -3.186 32.25 -5.133 1 98.06 323 ALA A CA 1
ATOM 2500 C C . ALA A 1 323 ? -4.348 31.703 -4.309 1 98.06 323 ALA A C 1
ATOM 2502 O O . ALA A 1 323 ? -4.715 32.281 -3.283 1 98.06 323 ALA A O 1
ATOM 2503 N N . THR A 1 324 ? -4.934 30.656 -4.754 1 97.56 324 THR A N 1
ATOM 2504 C CA . THR A 1 324 ? -6.062 30.047 -4.066 1 97.56 324 THR A CA 1
ATOM 2505 C C . THR A 1 324 ? -5.602 29.297 -2.822 1 97.56 324 THR A C 1
ATOM 2507 O O . THR A 1 324 ? -6.242 29.375 -1.772 1 97.56 324 THR A O 1
ATOM 2510 N N . GLY A 1 325 ? -4.492 28.562 -2.943 1 97.56 325 GLY A N 1
ATOM 2511 C CA . GLY A 1 325 ? -3.988 27.719 -1.865 1 97.56 325 GLY A CA 1
ATOM 2512 C C . GLY A 1 325 ? -4.953 26.625 -1.452 1 97.56 325 GLY A C 1
ATOM 2513 O O . GLY A 1 325 ? -6.008 26.453 -2.07 1 97.56 325 GLY A O 1
ATOM 2514 N N . HIS A 1 326 ? -4.582 25.75 -0.492 1 97.25 326 HIS A N 1
ATOM 2515 C CA . HIS A 1 326 ? -5.551 24.875 0.148 1 97.25 326 HIS A CA 1
ATOM 2516 C C . HIS A 1 326 ? -6.098 25.484 1.431 1 97.25 326 HIS A C 1
ATOM 2518 O O . HIS A 1 326 ? -5.512 26.438 1.968 1 97.25 326 HIS A O 1
ATOM 2524 N N . ILE A 1 327 ? -7.094 24.953 2.037 1 97.56 327 ILE A N 1
ATOM 2525 C CA . ILE A 1 327 ? -7.918 25.719 2.967 1 97.56 327 ILE A CA 1
ATOM 2526 C C . ILE A 1 327 ? -7.555 25.344 4.402 1 97.56 327 ILE A C 1
ATOM 2528 O O . ILE A 1 327 ? -7.98 26.016 5.348 1 97.56 327 ILE A O 1
ATOM 2532 N N . ASN A 1 328 ? -6.836 24.266 4.672 1 98.12 328 ASN A N 1
ATOM 2533 C CA . ASN A 1 328 ? -6.691 23.75 6.023 1 98.12 328 ASN A CA 1
ATOM 2534 C C . ASN A 1 328 ? -5.723 24.594 6.852 1 98.12 328 ASN A C 1
ATOM 2536 O O . ASN A 1 328 ? -4.508 24.438 6.742 1 98.12 328 ASN A O 1
ATOM 2540 N N . ALA A 1 329 ? -6.266 25.359 7.715 1 96.44 329 ALA A N 1
ATOM 2541 C CA . ALA A 1 329 ? -5.547 26.25 8.625 1 96.44 329 ALA A CA 1
ATOM 2542 C C . ALA A 1 329 ? -5.824 25.891 10.078 1 96.44 329 ALA A C 1
ATOM 2544 O O . ALA A 1 329 ? -5.84 26.766 10.945 1 96.44 329 ALA A O 1
ATOM 2545 N N . GLY A 1 330 ? -6.047 24.641 10.328 1 96.31 330 GLY A N 1
ATOM 2546 C CA . GLY A 1 330 ? -6.387 24.172 11.656 1 96.31 330 GLY A CA 1
ATOM 2547 C C . GLY A 1 330 ? -5.199 24.141 12.609 1 96.31 330 GLY A C 1
ATOM 2548 O O . GLY A 1 330 ? -4.16 24.75 12.32 1 96.31 330 GLY A O 1
ATOM 2549 N N . ALA A 1 331 ? -5.449 23.641 13.766 1 97.25 331 ALA A N 1
ATOM 2550 C CA . ALA A 1 331 ? -4.434 23.469 14.805 1 97.25 331 ALA A CA 1
ATOM 2551 C C . ALA A 1 331 ? -4.344 22.016 15.258 1 97.25 331 ALA A C 1
ATOM 2553 O O . ALA A 1 331 ? -5.324 21.266 15.164 1 97.25 331 ALA A O 1
ATOM 2554 N N . LYS A 1 332 ? -3.232 21.594 15.656 1 97.81 332 LYS A N 1
ATOM 2555 C CA . LYS A 1 332 ? -2.975 20.328 16.328 1 97.81 332 LYS A CA 1
ATOM 2556 C C . LYS A 1 332 ? -2.309 20.547 17.688 1 97.81 332 LYS A C 1
ATOM 2558 O O . LYS A 1 332 ? -1.169 21.016 17.75 1 97.81 332 LYS A O 1
ATOM 2563 N N . ILE A 1 333 ? -2.979 20.172 18.719 1 98.69 333 ILE A N 1
ATOM 2564 C CA . ILE A 1 333 ? -2.508 20.484 20.062 1 98.69 333 ILE A CA 1
ATOM 2565 C C . ILE A 1 333 ? -2.523 19.234 20.922 1 98.69 333 ILE A C 1
ATOM 2567 O O . ILE A 1 333 ? -3.545 18.547 21.016 1 98.69 333 ILE A O 1
ATOM 2571 N N . HIS A 1 334 ? -1.379 18.906 21.516 1 98.69 334 HIS A N 1
ATOM 2572 C CA . HIS A 1 334 ? -1.26 17.797 22.453 1 98.69 334 HIS A CA 1
ATOM 2573 C C . HIS A 1 334 ? -1.472 18.25 23.891 1 98.69 334 HIS A C 1
ATOM 2575 O O . HIS A 1 334 ? -0.793 19.172 24.359 1 98.69 334 HIS A O 1
ATOM 2581 N N . PHE A 1 335 ? -2.367 17.578 24.562 1 98.56 335 PHE A N 1
ATOM 2582 C CA . PHE A 1 335 ? -2.652 17.922 25.953 1 98.56 335 PHE A CA 1
ATOM 2583 C C . PHE A 1 335 ? -2.223 16.812 26.891 1 98.56 335 PHE A C 1
ATOM 2585 O O . PHE A 1 335 ? -2.381 15.625 26.562 1 98.56 335 PHE A O 1
ATOM 2592 N N . LYS A 1 336 ? -1.717 17.203 28 1 98.19 336 LYS A N 1
ATOM 2593 C CA . LYS A 1 336 ? -1.588 16.297 29.141 1 98.19 336 LYS A CA 1
ATOM 2594 C C . LYS A 1 336 ? -2.611 16.625 30.219 1 98.19 336 LYS A C 1
ATOM 2596 O O . LYS A 1 336 ? -2.648 17.75 30.719 1 98.19 336 LYS A O 1
ATOM 2601 N N . LEU A 1 337 ? -3.422 15.703 30.453 1 98.12 337 LEU A N 1
ATOM 2602 C CA . LEU A 1 337 ? -4.402 15.828 31.531 1 98.12 337 LEU A CA 1
ATOM 2603 C C . LEU A 1 337 ? -3.916 15.141 32.812 1 98.12 337 LEU A C 1
ATOM 2605 O O . LEU A 1 337 ? -3.264 14.102 32.75 1 98.12 337 LEU A O 1
ATOM 2609 N N . ARG A 1 338 ? -4.309 15.664 33.875 1 96.75 338 ARG A N 1
ATOM 2610 C CA . ARG A 1 338 ? -3.871 15.133 35.156 1 96.75 338 ARG A CA 1
ATOM 2611 C C . ARG A 1 338 ? -4.48 13.766 35.438 1 96.75 338 ARG A C 1
ATOM 2613 O O . ARG A 1 338 ? -3.787 12.844 35.875 1 96.75 338 ARG A O 1
ATOM 2620 N N . ASP A 1 339 ? -5.734 13.594 35.188 1 95.62 339 ASP A N 1
ATOM 2621 C CA . ASP A 1 339 ? -6.441 12.352 35.5 1 95.62 339 ASP A CA 1
ATOM 2622 C C . ASP A 1 339 ? -6.234 11.32 34.375 1 95.62 339 ASP A C 1
ATOM 2624 O O . ASP A 1 339 ? -6.191 11.672 33.188 1 95.62 339 ASP A O 1
ATOM 2628 N N . THR A 1 340 ? -6.086 10.094 34.812 1 95.25 340 THR A N 1
ATOM 2629 C CA . THR A 1 340 ? -6.094 8.984 33.875 1 95.25 340 THR A CA 1
ATOM 2630 C C . THR A 1 340 ? -7.523 8.555 33.562 1 95.25 340 THR A C 1
ATOM 2632 O O . THR A 1 340 ? -8.242 8.078 34.438 1 95.25 340 THR A O 1
ATOM 2635 N N . ILE A 1 341 ? -7.918 8.75 32.375 1 93.81 341 ILE A N 1
ATOM 2636 C CA . ILE A 1 341 ? -9.289 8.391 32.031 1 93.81 341 ILE A CA 1
ATOM 2637 C C . ILE A 1 341 ? -9.281 7.461 30.812 1 93.81 341 ILE A C 1
ATOM 2639 O O . ILE A 1 341 ? -8.32 7.449 30.031 1 93.81 341 ILE A O 1
ATOM 2643 N N . PRO A 1 342 ? -10.328 6.664 30.625 1 94 342 PRO A N 1
ATOM 2644 C CA . PRO A 1 342 ? -10.398 5.746 29.484 1 94 342 PRO A CA 1
ATOM 2645 C C . PRO A 1 342 ? -10.438 6.473 28.156 1 94 342 PRO A C 1
ATOM 2647 O O . PRO A 1 342 ? -10.672 7.684 28.109 1 94 342 PRO A O 1
ATOM 2650 N N . GLY A 1 343 ? -10.219 5.738 27.125 1 96.12 343 GLY A N 1
ATOM 2651 C CA . GLY A 1 343 ? -10.172 6.281 25.766 1 96.12 343 GLY A CA 1
ATOM 2652 C C . GLY A 1 343 ? -11.477 6.922 25.344 1 96.12 343 GLY A C 1
ATOM 2653 O O . GLY A 1 343 ? -12.555 6.41 25.641 1 96.12 343 GLY A O 1
ATOM 2654 N N . TRP A 1 344 ? -11.352 8 24.672 1 97.81 344 TRP A N 1
ATOM 2655 C CA . TRP A 1 344 ? -12.523 8.711 24.172 1 97.81 344 TRP A CA 1
ATOM 2656 C C . TRP A 1 344 ? -12.227 9.375 22.828 1 97.81 344 TRP A C 1
ATOM 2658 O O . TRP A 1 344 ? -11.062 9.648 22.516 1 97.81 344 TRP A O 1
ATOM 2668 N N . PHE A 1 345 ? -13.266 9.562 22.016 1 98.19 345 PHE A N 1
ATOM 2669 C CA . PHE A 1 345 ? -13.227 10.273 20.734 1 98.19 345 PHE A CA 1
ATOM 2670 C C . PHE A 1 345 ? -14.32 11.336 20.672 1 98.19 345 PHE A C 1
ATOM 2672 O O . PHE A 1 345 ? -15.445 11.102 21.125 1 98.19 345 PHE A O 1
ATOM 2679 N N . HIS A 1 346 ? -13.938 12.531 20.172 1 98.38 346 HIS A N 1
ATOM 2680 C CA . HIS A 1 346 ? -14.836 13.68 20.156 1 98.38 346 HIS A CA 1
ATOM 2681 C C . HIS A 1 346 ? -14.867 14.352 18.797 1 98.38 346 HIS A C 1
ATOM 2683 O O . HIS A 1 346 ? -13.828 14.484 18.141 1 98.38 346 HIS A O 1
ATOM 2689 N N . THR A 1 347 ? -16.078 14.719 18.297 1 98.38 347 THR A N 1
ATOM 2690 C CA . THR A 1 347 ? -16.234 15.648 17.188 1 98.38 347 THR A CA 1
ATOM 2691 C C . THR A 1 347 ? -17.188 16.781 17.562 1 98.38 347 THR A C 1
ATOM 2693 O O . THR A 1 347 ? -17.953 16.672 18.516 1 98.38 347 THR A O 1
ATOM 2696 N N . ALA A 1 348 ? -17.062 17.859 16.859 1 98.5 348 ALA A N 1
ATOM 2697 C CA . ALA A 1 348 ? -17.938 19 17.094 1 98.5 348 ALA A CA 1
ATOM 2698 C C . ALA A 1 348 ? -18.531 19.516 15.797 1 98.5 348 ALA A C 1
ATOM 2700 O O . ALA A 1 348 ? -17.875 19.484 14.75 1 98.5 348 ALA A O 1
ATOM 2701 N N . ASP A 1 349 ? -19.734 20.031 15.93 1 97.31 349 ASP A N 1
ATOM 2702 C CA . ASP A 1 349 ? -20.422 20.672 14.805 1 97.31 349 ASP A CA 1
ATOM 2703 C C . ASP A 1 349 ? -19.766 22 14.438 1 97.31 349 ASP A C 1
ATOM 2705 O O . ASP A 1 349 ? -19.656 22.906 15.273 1 97.31 349 ASP A O 1
ATOM 2709 N N . GLY A 1 350 ? -19.359 22.141 13.219 1 93.62 350 GLY A N 1
ATOM 2710 C CA . GLY A 1 350 ? -18.594 23.297 12.766 1 93.62 350 GLY A CA 1
ATOM 2711 C C . GLY A 1 350 ? -19.469 24.5 12.484 1 93.62 350 GLY A C 1
ATOM 2712 O O . GLY A 1 350 ? -18.938 25.578 12.172 1 93.62 350 GLY A O 1
ATOM 2713 N N . ASN A 1 351 ? -20.703 24.359 12.555 1 94 351 ASN A N 1
ATOM 2714 C CA . ASN A 1 351 ? -21.625 25.469 12.312 1 94 351 ASN A CA 1
ATOM 2715 C C . ASN A 1 351 ? -21.953 26.219 13.602 1 94 351 ASN A C 1
ATOM 2717 O O . ASN A 1 351 ? -22.734 27.172 13.594 1 94 351 ASN A O 1
ATOM 2721 N N . GLY A 1 352 ? -21.328 25.812 14.656 1 94.94 352 GLY A N 1
ATOM 2722 C CA . GLY A 1 352 ? -21.5 26.469 15.938 1 94.94 352 GLY A CA 1
ATOM 2723 C C . GLY A 1 352 ? -20.297 27.266 16.375 1 94.94 352 GLY A C 1
ATOM 2724 O O . GLY A 1 352 ? -19.625 27.891 15.547 1 94.94 352 GLY A O 1
ATOM 2725 N N . ASP A 1 353 ? -20.047 27.328 17.641 1 95.12 353 ASP A N 1
ATOM 2726 C CA . ASP A 1 353 ? -19.016 28.219 18.156 1 95.12 353 ASP A CA 1
ATOM 2727 C C . ASP A 1 353 ? -17.844 27.406 18.734 1 95.12 353 ASP A C 1
ATOM 2729 O O . ASP A 1 353 ? -17.078 27.922 19.562 1 95.12 353 ASP A O 1
ATOM 2733 N N . SER A 1 354 ? -17.812 26.141 18.391 1 97.56 354 SER A N 1
ATOM 2734 C CA . SER A 1 354 ? -16.688 25.344 18.891 1 97.56 354 SER A CA 1
ATOM 2735 C C . SER A 1 354 ? -15.375 25.781 18.25 1 97.56 354 SER A C 1
ATOM 2737 O O . SER A 1 354 ? -15.32 26.016 17.031 1 97.56 354 SER A O 1
ATOM 2739 N N . SER A 1 355 ? -14.32 25.875 19.047 1 98.06 355 SER A N 1
ATOM 2740 C CA . SER A 1 355 ? -12.984 26.125 18.516 1 98.06 355 SER A CA 1
ATOM 2741 C C . SER A 1 355 ? -12.312 24.844 18.047 1 98.06 355 SER A C 1
ATOM 2743 O O . SER A 1 355 ? -11.391 24.875 17.234 1 98.06 355 SER A O 1
ATOM 2745 N N . PHE A 1 356 ? -12.758 23.703 18.594 1 98.5 356 PHE A N 1
ATOM 2746 C CA . PHE A 1 356 ? -12.18 22.406 18.25 1 98.5 356 PHE A CA 1
ATOM 2747 C C . PHE A 1 356 ? -13.086 21.641 17.297 1 98.5 356 PHE A C 1
ATOM 2749 O O . PHE A 1 356 ? -14.305 21.672 17.438 1 98.5 356 PHE A O 1
ATOM 2756 N N . VAL A 1 357 ? -12.492 21.031 16.281 1 98.44 357 VAL A N 1
ATOM 2757 C CA . VAL A 1 357 ? -13.219 20.188 15.336 1 98.44 357 VAL A CA 1
ATOM 2758 C C . VAL A 1 357 ? -13.336 18.781 15.898 1 98.44 357 VAL A C 1
ATOM 2760 O O . VAL A 1 357 ? -14.383 18.141 15.781 1 98.44 357 VAL A O 1
ATOM 2763 N N . PHE A 1 358 ? -12.242 18.203 16.328 1 98.25 358 PHE A N 1
ATOM 2764 C CA . PHE A 1 358 ? -12.242 16.891 16.969 1 98.25 358 PHE A CA 1
ATOM 2765 C C . PHE A 1 358 ? -11.07 16.734 17.922 1 98.25 358 PHE A C 1
ATOM 2767 O O . PHE A 1 358 ? -10.148 17.562 17.906 1 98.25 358 PHE A O 1
ATOM 2774 N N . ALA A 1 359 ? -11.141 15.773 18.766 1 98.62 359 ALA A N 1
ATOM 2775 C CA . ALA A 1 359 ? -10.117 15.422 19.75 1 98.62 359 ALA A CA 1
ATOM 2776 C C . ALA A 1 359 ? -10.281 13.977 20.203 1 98.62 359 ALA A C 1
ATOM 2778 O O . ALA A 1 359 ? -11.367 13.398 20.109 1 98.62 359 ALA A O 1
ATOM 2779 N N . PHE A 1 360 ? -9.172 13.391 20.672 1 98.25 360 PHE A N 1
ATOM 2780 C CA . PHE A 1 360 ? -9.266 12.047 21.219 1 98.25 360 PHE A CA 1
ATOM 2781 C C . PHE A 1 360 ? -8.102 11.766 22.156 1 98.25 360 PHE A C 1
ATOM 2783 O O . PHE A 1 360 ? -7.07 12.43 22.094 1 98.25 360 PHE A O 1
ATOM 2790 N N . SER A 1 361 ? -8.312 10.812 23.047 1 97.19 361 SER A N 1
ATOM 2791 C CA . SER A 1 361 ? -7.238 10.328 23.906 1 97.19 361 SER A CA 1
ATOM 2792 C C . SER A 1 361 ? -6.215 9.523 23.125 1 97.19 361 SER A C 1
ATOM 2794 O O . SER A 1 361 ? -6.578 8.734 22.25 1 97.19 361 SER A O 1
ATOM 2796 N N . ASP A 1 362 ? -4.996 9.773 23.391 1 96.81 362 ASP A N 1
ATOM 2797 C CA . ASP A 1 362 ? -3.922 9.062 22.703 1 96.81 362 ASP A CA 1
ATOM 2798 C C . ASP A 1 362 ? -3.387 7.918 23.562 1 96.81 362 ASP A C 1
ATOM 2800 O O . ASP A 1 362 ? -3.412 6.758 23.141 1 96.81 362 ASP A O 1
ATOM 2804 N N . HIS A 1 363 ? -2.91 8.195 24.719 1 95.25 363 HIS A N 1
ATOM 2805 C CA . HIS A 1 363 ? -2.387 7.188 25.625 1 95.25 363 HIS A CA 1
ATOM 2806 C C . HIS A 1 363 ? -2.365 7.703 27.062 1 95.25 363 HIS A C 1
ATOM 2808 O O . HIS A 1 363 ? -2.621 8.883 27.312 1 95.25 363 HIS A O 1
ATOM 2814 N N . ASN A 1 364 ? -2.064 6.809 28.016 1 94.69 364 ASN A N 1
ATOM 2815 C CA . ASN A 1 364 ? -2.062 7.16 29.438 1 94.69 364 ASN A CA 1
ATOM 2816 C C . ASN A 1 364 ? -0.648 7.176 30 1 94.69 364 ASN A C 1
ATOM 2818 O O . ASN A 1 364 ? -0.426 6.727 31.141 1 94.69 364 ASN A O 1
ATOM 2822 N N . GLY A 1 365 ? 0.241 7.648 29.172 1 90.81 365 GLY A N 1
ATOM 2823 C CA . GLY A 1 365 ? 1.629 7.691 29.609 1 90.81 365 GLY A CA 1
ATOM 2824 C C . GLY A 1 365 ? 2.367 6.387 29.375 1 90.81 365 GLY A C 1
ATOM 2825 O O . GLY A 1 365 ? 1.756 5.316 29.359 1 90.81 365 GLY A O 1
ATOM 2826 N N . THR A 1 366 ? 3.654 6.465 29.141 1 86 366 THR A N 1
ATOM 2827 C CA . THR A 1 366 ? 4.441 5.281 28.812 1 86 366 THR A CA 1
ATOM 2828 C C . THR A 1 366 ? 5.527 5.051 29.859 1 86 366 THR A C 1
ATOM 2830 O O . THR A 1 366 ? 6.445 4.254 29.656 1 86 366 THR A O 1
ATOM 2833 N N . GLN A 1 367 ? 5.383 5.703 30.906 1 83.38 367 GLN A N 1
ATOM 2834 C CA . GLN A 1 367 ? 6.395 5.582 31.953 1 83.38 367 GLN A CA 1
ATOM 2835 C C . GLN A 1 367 ? 6.32 4.215 32.625 1 83.38 367 GLN A C 1
ATOM 2837 O O . GLN A 1 367 ? 5.254 3.604 32.688 1 83.38 367 GLN A O 1
ATOM 2842 N N . ALA A 1 368 ? 7.441 3.773 33.094 1 81.44 368 ALA A N 1
ATOM 2843 C CA . ALA A 1 368 ? 7.562 2.467 33.719 1 81.44 368 ALA A CA 1
ATOM 2844 C C . ALA A 1 368 ? 6.684 2.385 34.969 1 81.44 368 ALA A C 1
ATOM 2846 O O . ALA A 1 368 ? 6.203 1.308 35.344 1 81.44 368 ALA A O 1
ATOM 2847 N N . SER A 1 369 ? 6.5 3.482 35.594 1 81.69 369 SER A N 1
ATOM 2848 C CA . SER A 1 369 ? 5.758 3.521 36.844 1 81.69 369 SER A CA 1
ATOM 2849 C C . SER A 1 369 ? 4.266 3.305 36.625 1 81.69 369 SER A C 1
ATOM 2851 O O . SER A 1 369 ? 3.508 3.115 37.562 1 81.69 369 SER A O 1
ATOM 2853 N N . GLY A 1 370 ? 3.875 3.227 35.375 1 83 370 GLY A N 1
ATOM 2854 C CA . GLY A 1 370 ? 2.473 3.023 35.031 1 83 370 GLY A CA 1
ATOM 2855 C C . GLY A 1 370 ? 1.812 4.258 34.438 1 83 370 GLY A C 1
ATOM 2856 O O . GLY A 1 370 ? 2.494 5.211 34.062 1 83 370 GLY A O 1
ATOM 2857 N N . PRO A 1 371 ? 0.445 4.16 34.438 1 84.75 371 PRO A N 1
ATOM 2858 C CA . PRO A 1 371 ? -0.28 5.293 33.844 1 84.75 371 PRO A CA 1
ATOM 2859 C C . PRO A 1 371 ? -0.047 6.598 34.625 1 84.75 371 PRO A C 1
ATOM 2861 O O . PRO A 1 371 ? -0.028 6.605 35.844 1 84.75 371 PRO A O 1
ATOM 2864 N N . ALA A 1 372 ? 0.231 7.594 33.938 1 89.75 372 ALA A N 1
ATOM 2865 C CA . ALA A 1 372 ? 0.501 8.93 34.469 1 89.75 372 ALA A CA 1
ATOM 2866 C C . ALA A 1 372 ? -0.294 9.992 33.719 1 89.75 372 ALA A C 1
ATOM 2868 O O . ALA A 1 372 ? 0.279 10.797 32.969 1 89.75 372 ALA A O 1
ATOM 2869 N N . GLY A 1 373 ? -1.64 10.031 34 1 94.81 373 GLY A N 1
ATOM 2870 C CA . GLY A 1 373 ? -2.484 11 33.344 1 94.81 373 GLY A CA 1
ATOM 2871 C C . GLY A 1 373 ? -2.93 10.539 31.953 1 94.81 373 GLY A C 1
ATOM 2872 O O . GLY A 1 373 ? -2.801 9.359 31.625 1 94.81 373 GLY A O 1
ATOM 2873 N N . THR A 1 374 ? -3.57 11.438 31.234 1 96.94 374 THR A N 1
ATOM 2874 C CA . THR A 1 374 ? -4.062 11.148 29.891 1 96.94 374 THR A CA 1
ATOM 2875 C C . THR A 1 374 ? -3.49 12.148 28.875 1 96.94 374 THR A C 1
ATOM 2877 O O . THR A 1 374 ? -3.631 13.359 29.047 1 96.94 374 THR A O 1
ATOM 2880 N N . TRP A 1 375 ? -2.822 11.594 27.953 1 97.62 375 TRP A N 1
ATOM 2881 C CA . TRP A 1 375 ? -2.408 12.398 26.797 1 97.62 375 TRP A CA 1
ATOM 2882 C C . TRP A 1 375 ? -3.475 12.383 25.719 1 97.62 375 TRP A C 1
ATOM 2884 O O . TRP A 1 375 ? -4 11.328 25.359 1 97.62 375 TRP A O 1
ATOM 2894 N N . CYS A 1 376 ? -3.859 13.539 25.234 1 97.62 376 CYS A N 1
ATOM 2895 C CA . CYS A 1 376 ? -4.852 13.625 24.172 1 97.62 376 CYS A CA 1
ATOM 2896 C C . CYS A 1 376 ? -4.422 14.625 23.109 1 97.62 376 CYS A C 1
ATOM 2898 O O . CYS A 1 376 ? -3.506 15.414 23.328 1 97.62 376 CYS A O 1
ATOM 2900 N N . ILE A 1 377 ? -5.008 14.531 21.969 1 98.56 377 ILE A N 1
ATOM 2901 C CA . ILE A 1 377 ? -4.738 15.414 20.844 1 98.56 377 ILE A CA 1
ATOM 2902 C C . ILE A 1 377 ? -6.023 16.141 20.438 1 98.56 377 ILE A C 1
ATOM 2904 O O . ILE A 1 377 ? -7.055 15.508 20.203 1 98.56 377 ILE A O 1
ATOM 2908 N N . GLY A 1 378 ? -5.988 17.453 20.359 1 98.56 378 GLY A N 1
ATOM 2909 C CA . GLY A 1 378 ? -7.074 18.281 19.859 1 98.56 378 GLY A CA 1
ATOM 2910 C C . GLY A 1 378 ? -6.738 18.969 18.562 1 98.56 378 GLY A C 1
ATOM 2911 O O . GLY A 1 378 ? -5.609 19.422 18.359 1 98.56 378 GLY A O 1
ATOM 2912 N N . PHE A 1 379 ? -7.719 19.016 17.703 1 98.56 379 PHE A N 1
ATOM 2913 C CA . PHE A 1 379 ? -7.586 19.703 16.438 1 98.56 379 PHE A CA 1
ATOM 2914 C C . PHE A 1 379 ? -8.555 20.875 16.344 1 98.56 379 PHE A C 1
ATOM 2916 O O . PHE A 1 379 ? -9.742 20.734 16.641 1 98.56 379 PHE A O 1
ATOM 2923 N N . GLY A 1 380 ? -8.047 22.016 15.992 1 98.38 380 GLY A N 1
ATOM 2924 C CA . GLY A 1 380 ? -8.867 23.219 15.922 1 98.38 380 GLY A CA 1
ATOM 2925 C C . GLY A 1 380 ? -9.438 23.469 14.539 1 98.38 380 GLY A C 1
ATOM 2926 O O . GLY A 1 380 ? -8.805 23.141 13.531 1 98.38 380 GLY A O 1
ATOM 2927 N N . TYR A 1 381 ? -10.602 24.078 14.492 1 97.5 381 TYR A N 1
ATOM 2928 C CA . TYR A 1 381 ? -11.164 24.578 13.242 1 97.5 381 TYR A CA 1
ATOM 2929 C C . TYR A 1 381 ? -10.281 25.641 12.625 1 97.5 381 TYR A C 1
ATOM 2931 O O . TYR A 1 381 ? -9.539 26.328 13.336 1 97.5 381 TYR A O 1
ATOM 2939 N N . ASN A 1 382 ? -10.453 25.75 11.289 1 95.69 382 ASN A N 1
ATOM 2940 C CA . ASN A 1 382 ? -9.75 26.812 10.594 1 95.69 382 ASN A CA 1
ATOM 2941 C C . ASN A 1 382 ? -9.984 28.172 11.258 1 95.69 382 ASN A C 1
ATOM 2943 O O . ASN A 1 382 ? -11.109 28.484 11.656 1 95.69 382 ASN A O 1
ATOM 2947 N N . SER A 1 383 ? -8.922 28.938 11.477 1 87.88 383 SER A N 1
ATOM 2948 C CA . SER A 1 383 ? -8.922 30.297 11.984 1 87.88 383 SER A CA 1
ATOM 2949 C C . SER A 1 383 ? -9.273 30.344 13.469 1 87.88 383 SER A C 1
ATOM 2951 O O . SER A 1 383 ? -9.523 31.422 14.016 1 87.88 383 SER A O 1
ATOM 2953 N N . GLN A 1 384 ? -9.352 29.141 14.031 1 92.75 384 GLN A N 1
ATOM 2954 C CA . GLN A 1 384 ? -9.516 29.062 15.477 1 92.75 384 GLN A CA 1
ATOM 2955 C C . GLN A 1 384 ? -8.203 28.734 16.172 1 92.75 384 GLN A C 1
ATOM 2957 O O . GLN A 1 384 ? -7.27 28.234 15.531 1 92.75 384 GLN A O 1
ATOM 2962 N N . LEU A 1 385 ? -8.078 29.141 17.438 1 95.12 385 LEU A N 1
ATOM 2963 C CA . LEU A 1 385 ? -6.895 28.828 18.234 1 95.12 385 LEU A CA 1
ATOM 2964 C C . LEU A 1 385 ? -5.629 29.344 17.547 1 95.12 385 LEU A C 1
ATOM 2966 O O . LEU A 1 385 ? -4.652 28.609 17.406 1 95.12 385 LEU A O 1
ATOM 2970 N N . ALA A 1 386 ? -5.668 30.516 17.094 1 91.19 386 ALA A N 1
ATOM 2971 C CA . ALA A 1 386 ? -4.664 31.078 16.203 1 91.19 386 ALA A CA 1
ATOM 2972 C C . ALA A 1 386 ? -3.412 31.484 16.969 1 91.19 386 ALA A C 1
ATOM 2974 O O . ALA A 1 386 ? -2.355 31.719 16.375 1 91.19 386 ALA A O 1
ATOM 2975 N N . ASP A 1 387 ? -3.551 31.578 18.312 1 96.31 387 ASP A N 1
ATOM 2976 C CA . ASP A 1 387 ? -2.408 31.969 19.125 1 96.31 387 ASP A CA 1
ATOM 2977 C C . ASP A 1 387 ? -1.997 30.828 20.062 1 96.31 387 ASP A C 1
ATOM 2979 O O . ASP A 1 387 ? -2.623 30.625 21.109 1 96.31 387 ASP A O 1
ATOM 2983 N N . LYS A 1 388 ? -0.844 30.25 19.797 1 96.81 388 LYS A N 1
ATOM 2984 C CA . LYS A 1 388 ? -0.368 29.109 20.578 1 96.81 388 LYS A CA 1
ATOM 2985 C C . LYS A 1 388 ? -0.016 29.531 22 1 96.81 388 LYS A C 1
ATOM 2987 O O . LYS A 1 388 ? 0.074 28.688 22.891 1 96.81 388 LYS A O 1
ATOM 2992 N N . LYS A 1 389 ? 0.158 30.797 22.25 1 97.44 389 LYS A N 1
ATOM 2993 C CA . LYS A 1 389 ? 0.593 31.266 23.562 1 97.44 389 LYS A CA 1
ATOM 2994 C C . LYS A 1 389 ? -0.601 31.656 24.422 1 97.44 389 LYS A C 1
ATOM 2996 O O . LYS A 1 389 ? -0.446 31.922 25.625 1 97.44 389 LYS A O 1
ATOM 3001 N N . ASP A 1 390 ? -1.741 31.703 23.812 1 97.44 390 ASP A N 1
ATOM 3002 C CA . ASP A 1 390 ? -2.939 32.031 24.578 1 97.44 390 ASP A CA 1
ATOM 3003 C C . ASP A 1 390 ? -3.461 30.797 25.328 1 97.44 390 ASP A C 1
ATOM 3005 O O . ASP A 1 390 ? -4.551 30.297 25.031 1 97.44 390 ASP A O 1
ATOM 3009 N N . SER A 1 391 ? -2.721 30.469 26.328 1 98 391 SER A N 1
ATOM 3010 C CA . SER A 1 391 ? -3.004 29.25 27.078 1 98 391 SER A CA 1
ATOM 3011 C C . SER A 1 391 ? -4.379 29.312 27.734 1 98 391 SER A C 1
ATOM 3013 O O . SER A 1 391 ? -5.086 28.297 27.797 1 98 391 SER A O 1
ATOM 3015 N N . ARG A 1 392 ? -4.758 30.438 28.234 1 97.81 392 ARG A N 1
ATOM 3016 C CA . ARG A 1 392 ? -6.066 30.562 28.875 1 97.81 392 ARG A CA 1
ATOM 3017 C C . ARG A 1 392 ? -7.188 30.219 27.906 1 97.81 392 ARG A C 1
ATOM 3019 O O . ARG A 1 392 ? -8.07 29.422 28.219 1 97.81 392 ARG A O 1
ATOM 3026 N N . HIS A 1 393 ? -7.109 30.781 26.75 1 98.12 393 HIS A N 1
ATOM 3027 C CA . HIS A 1 393 ? -8.125 30.531 25.734 1 98.12 393 HIS A CA 1
ATOM 3028 C C . HIS A 1 393 ? -8.117 29.078 25.297 1 98.12 393 HIS A C 1
ATOM 3030 O O . HIS A 1 393 ? -9.18 28.453 25.203 1 98.12 393 HIS A O 1
ATOM 3036 N N . ILE A 1 394 ? -6.969 28.531 25.031 1 98.5 394 ILE A N 1
ATOM 3037 C CA . ILE A 1 394 ? -6.824 27.172 24.531 1 98.5 394 ILE A CA 1
ATOM 3038 C C . ILE A 1 394 ? -7.383 26.188 25.562 1 98.5 394 ILE A C 1
ATOM 3040 O O . ILE A 1 394 ? -8.18 25.312 25.219 1 98.5 394 ILE A O 1
ATOM 3044 N N . VAL A 1 395 ? -7.016 26.359 26.797 1 98.44 395 VAL A N 1
ATOM 3045 C CA . VAL A 1 395 ? -7.445 25.453 27.859 1 98.44 395 VAL A CA 1
ATOM 3046 C C . VAL A 1 395 ? -8.945 25.594 28.094 1 98.44 395 VAL A C 1
ATOM 3048 O O . VAL A 1 395 ? -9.664 24.609 28.203 1 98.44 395 VAL A O 1
ATOM 3051 N N . GLU A 1 396 ? -9.438 26.844 28.141 1 98.19 396 GLU A N 1
ATOM 3052 C CA . GLU A 1 396 ? -10.859 27.094 28.359 1 98.19 396 GLU A CA 1
ATOM 3053 C C . GLU A 1 396 ? -11.711 26.484 27.25 1 98.19 396 GLU A C 1
ATOM 3055 O O . GLU A 1 396 ? -12.75 25.891 27.516 1 98.19 396 GLU A O 1
ATOM 3060 N N . ARG A 1 397 ? -11.297 26.656 26.047 1 98.25 397 ARG A N 1
ATOM 3061 C CA . ARG A 1 397 ? -12.062 26.141 24.922 1 98.25 397 ARG A CA 1
ATOM 3062 C C . ARG A 1 397 ? -12.008 24.609 24.875 1 98.25 397 ARG A C 1
ATOM 3064 O O . ARG A 1 397 ? -12.969 23.953 24.484 1 98.25 397 ARG A O 1
ATOM 3071 N N . PHE A 1 398 ? -10.836 24.047 25.266 1 98.62 398 PHE A N 1
ATOM 3072 C CA . PHE A 1 398 ? -10.758 22.594 25.344 1 98.62 398 PHE A CA 1
ATOM 3073 C C . PHE A 1 398 ? -11.758 22.047 26.359 1 98.62 398 PHE A C 1
ATOM 3075 O O . PHE A 1 398 ? -12.461 21.078 26.094 1 98.62 398 PHE A O 1
ATOM 3082 N N . GLN A 1 399 ? -11.859 22.734 27.469 1 98.25 399 GLN A N 1
ATOM 3083 C CA . GLN A 1 399 ? -12.789 22.328 28.516 1 98.25 399 GLN A CA 1
ATOM 3084 C C . GLN A 1 399 ? -14.234 22.531 28.078 1 98.25 399 GLN A C 1
ATOM 3086 O O . GLN A 1 399 ? -15.086 21.672 28.328 1 98.25 399 GLN A O 1
ATOM 3091 N N . ARG A 1 400 ? -14.469 23.562 27.422 1 97.5 400 ARG A N 1
ATOM 3092 C CA . ARG A 1 400 ? -15.836 23.906 27.047 1 97.5 400 ARG A CA 1
ATOM 3093 C C . ARG A 1 400 ? -16.312 23.062 25.875 1 97.5 400 ARG A C 1
ATOM 3095 O O . ARG A 1 400 ? -17.453 22.594 25.844 1 97.5 400 ARG A O 1
ATOM 3102 N N . ASP A 1 401 ? -15.461 22.938 24.859 1 98.12 401 ASP A N 1
ATOM 3103 C CA . ASP A 1 401 ? -15.875 22.375 23.578 1 98.12 401 ASP A CA 1
ATOM 3104 C C . ASP A 1 401 ? -15.68 20.875 23.562 1 98.12 401 ASP A C 1
ATOM 3106 O O . ASP A 1 401 ? -16.328 20.172 22.781 1 98.12 401 ASP A O 1
ATOM 3110 N N . VAL A 1 402 ? -14.742 20.312 24.359 1 98.25 402 VAL A N 1
ATOM 3111 C CA . VAL A 1 402 ? -14.32 18.922 24.141 1 98.25 402 VAL A CA 1
ATOM 3112 C C . VAL A 1 402 ? -14.594 18.109 25.406 1 98.25 402 VAL A C 1
ATOM 3114 O O . VAL A 1 402 ? -15.422 17.203 25.406 1 98.25 402 VAL A O 1
ATOM 3117 N N . LEU A 1 403 ? -13.914 18.469 26.484 1 98 403 LEU A N 1
ATOM 3118 C CA . LEU A 1 403 ? -13.945 17.672 27.703 1 98 403 LEU A CA 1
ATOM 3119 C C . LEU A 1 403 ? -14.07 18.562 28.938 1 98 403 LEU A C 1
ATOM 3121 O O . LEU A 1 403 ? -13.07 18.922 29.562 1 98 403 LEU A O 1
ATOM 3125 N N . PRO A 1 404 ? -15.25 18.797 29.422 1 95.5 404 PRO A N 1
ATOM 3126 C CA . PRO A 1 404 ? -15.516 19.734 30.516 1 95.5 404 PRO A CA 1
ATOM 3127 C C . PRO A 1 404 ? -14.766 19.375 31.797 1 95.5 404 PRO A C 1
ATOM 3129 O O . PRO A 1 404 ? -14.445 20.266 32.594 1 95.5 404 PRO A O 1
ATOM 3132 N N . THR A 1 405 ? -14.422 18.172 32 1 93.69 405 THR A N 1
ATOM 3133 C CA . THR A 1 405 ? -13.797 17.719 33.25 1 93.69 405 THR A CA 1
ATOM 3134 C C . THR A 1 405 ? -12.273 17.766 33.125 1 93.69 405 THR A C 1
ATOM 3136 O O . THR A 1 405 ? -11.57 17.344 34.031 1 93.69 405 THR A O 1
ATOM 3139 N N . ALA A 1 406 ? -11.781 18.219 32.062 1 96.88 406 ALA A N 1
ATOM 3140 C CA . ALA A 1 406 ? -10.344 18.156 31.797 1 96.88 406 ALA A CA 1
ATOM 3141 C C . ALA A 1 406 ? -9.578 19.047 32.75 1 96.88 406 ALA A C 1
ATOM 3143 O O . ALA A 1 406 ? -9.844 20.25 32.844 1 96.88 406 ALA A O 1
ATOM 3144 N N . ASP A 1 407 ? -8.68 18.438 33.469 1 98 407 ASP A N 1
ATOM 3145 C CA . ASP A 1 407 ? -7.648 19.156 34.219 1 98 407 ASP A CA 1
ATOM 3146 C C . ASP A 1 407 ? -6.32 19.156 33.469 1 98 407 ASP A C 1
ATOM 3148 O O . ASP A 1 407 ? -5.535 18.203 33.594 1 98 407 ASP A O 1
ATOM 3152 N N . VAL A 1 408 ? -6.062 20.281 32.812 1 98.25 408 VAL A N 1
ATOM 3153 C CA . VAL A 1 408 ? -4.941 20.344 31.875 1 98.25 408 VAL A CA 1
ATOM 3154 C C . VAL A 1 408 ? -3.658 20.672 32.625 1 98.25 408 VAL A C 1
ATOM 3156 O O . VAL A 1 408 ? -3.561 21.734 33.281 1 98.25 408 VAL A O 1
ATOM 3159 N N . GLU A 1 409 ? -2.67 19.812 32.5 1 97.62 409 GLU A N 1
ATOM 3160 C CA . GLU A 1 409 ? -1.359 20.016 33.125 1 97.62 409 GLU A CA 1
ATOM 3161 C C . GLU A 1 409 ? -0.41 20.75 32.156 1 97.62 409 GLU A C 1
ATOM 3163 O O . GLU A 1 409 ? 0.564 21.359 32.625 1 97.62 409 GLU A O 1
ATOM 3168 N N . GLY A 1 410 ? -0.697 20.641 30.953 1 98.06 410 GLY A N 1
ATOM 3169 C CA . GLY A 1 410 ? 0.104 21.297 29.922 1 98.06 410 GLY A CA 1
ATOM 3170 C C . GLY A 1 410 ? -0.322 20.938 28.516 1 98.06 410 GLY A C 1
ATOM 3171 O O . GLY A 1 410 ? -1.166 20.062 28.312 1 98.06 410 GLY A O 1
ATOM 3172 N N . TYR A 1 411 ? 0.193 21.672 27.594 1 98.69 411 TYR A N 1
ATOM 3173 C CA . TYR A 1 411 ? -0.027 21.312 26.188 1 98.69 411 TYR A CA 1
ATOM 3174 C C . TYR A 1 411 ? 1.179 21.688 25.328 1 98.69 411 TYR A C 1
ATOM 3176 O O . TYR A 1 411 ? 1.956 22.578 25.703 1 98.69 411 TYR A O 1
ATOM 3184 N N . ALA A 1 412 ? 1.417 21 24.281 1 98.75 412 ALA A N 1
ATOM 3185 C CA . ALA A 1 412 ? 2.455 21.234 23.281 1 98.75 412 ALA A CA 1
ATOM 3186 C C . ALA A 1 412 ? 1.854 21.344 21.875 1 98.75 412 ALA A C 1
ATOM 3188 O O . ALA A 1 412 ? 0.906 20.625 21.547 1 98.75 412 ALA A O 1
ATOM 3189 N N . THR A 1 413 ? 2.393 22.266 21.094 1 98.5 413 THR A N 1
ATOM 3190 C CA . THR A 1 413 ? 1.84 22.453 19.75 1 98.5 413 THR A CA 1
ATOM 3191 C C . THR A 1 413 ? 2.879 23.078 18.828 1 98.5 413 THR A C 1
ATOM 3193 O O . THR A 1 413 ? 3.922 23.547 19.281 1 98.5 413 THR A O 1
ATOM 3196 N N . HIS A 1 414 ? 2.725 22.828 17.609 1 98 414 HIS A N 1
ATOM 3197 C CA . HIS A 1 414 ? 3.379 23.547 16.516 1 98 414 HIS A CA 1
ATOM 3198 C C . HIS A 1 414 ? 2.375 24.375 15.719 1 98 414 HIS A C 1
ATOM 3200 O O . HIS A 1 414 ? 1.403 23.828 15.188 1 98 414 HIS A O 1
ATOM 3206 N N . ASP A 1 415 ? 2.588 25.641 15.641 1 96.38 415 ASP A N 1
ATOM 3207 C CA . ASP A 1 415 ? 1.69 26.578 14.961 1 96.38 415 ASP A CA 1
ATOM 3208 C C . ASP A 1 415 ? 1.888 26.516 13.445 1 96.38 415 ASP A C 1
ATOM 3210 O O . ASP A 1 415 ? 2.463 27.438 12.859 1 96.38 415 ASP A O 1
ATOM 3214 N N . TRP A 1 416 ? 1.291 25.594 12.797 1 97.19 416 TRP A N 1
ATOM 3215 C CA . TRP A 1 416 ? 1.517 25.328 11.375 1 97.19 416 TRP A CA 1
ATOM 3216 C C . TRP A 1 416 ? 0.941 2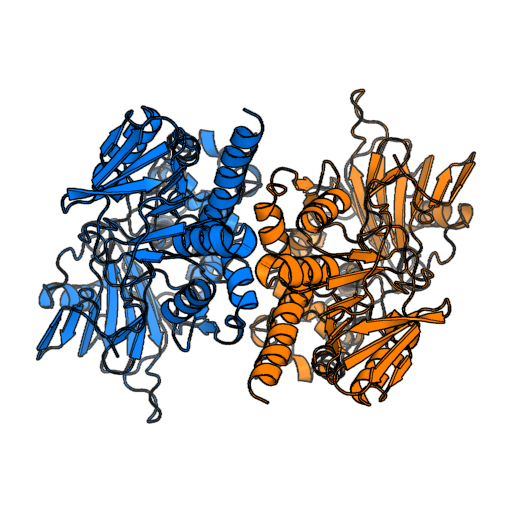6.438 10.508 1 97.19 416 TRP A C 1
ATOM 3218 O O . TRP A 1 416 ? 1.464 26.719 9.43 1 97.19 416 TRP A O 1
ATOM 3228 N N . MET A 1 417 ? -0.159 27.016 10.883 1 95 417 MET A N 1
ATOM 3229 C CA . MET A 1 417 ? -0.785 28.062 10.078 1 95 417 MET A CA 1
ATOM 3230 C C . MET A 1 417 ? 0.135 29.266 9.945 1 95 417 MET A C 1
ATOM 3232 O O . MET A 1 417 ? 0.246 29.844 8.867 1 95 417 MET A O 1
ATOM 3236 N N . ASN A 1 418 ? 0.822 29.547 11.039 1 94.81 418 ASN A N 1
ATOM 3237 C CA . ASN A 1 418 ? 1.667 30.734 11.023 1 94.81 418 ASN A CA 1
ATOM 3238 C C . ASN A 1 418 ? 3.131 30.375 10.781 1 94.81 418 ASN A C 1
ATOM 3240 O O . ASN A 1 418 ? 4.004 31.25 10.836 1 94.81 418 ASN A O 1
ATOM 3244 N N . ASP A 1 419 ? 3.404 29.125 10.586 1 96.69 419 ASP A N 1
ATOM 3245 C CA . ASP A 1 419 ? 4.73 28.672 10.188 1 96.69 419 ASP A CA 1
ATOM 3246 C C . ASP A 1 419 ? 5.074 29.156 8.781 1 96.69 419 ASP A C 1
ATOM 3248 O O . ASP A 1 419 ? 4.398 28.812 7.812 1 96.69 419 ASP A O 1
ATOM 3252 N N . PRO A 1 420 ? 6.137 29.969 8.641 1 97.25 420 PRO A N 1
ATOM 3253 C CA . PRO A 1 420 ? 6.422 30.562 7.332 1 97.25 420 PRO A CA 1
ATOM 3254 C C . PRO A 1 420 ? 6.773 29.516 6.273 1 97.25 420 PRO A C 1
ATOM 3256 O O . PRO A 1 420 ? 6.785 29.828 5.078 1 97.25 420 PRO A O 1
ATOM 3259 N N . TYR A 1 421 ? 7.023 28.266 6.629 1 98.25 421 TYR A N 1
ATOM 3260 C CA . TYR A 1 421 ? 7.445 27.234 5.672 1 98.25 421 TYR A CA 1
ATOM 3261 C C . TYR A 1 421 ? 6.367 26.188 5.492 1 98.25 421 TYR A C 1
ATOM 3263 O O . TYR A 1 421 ? 6.594 25.156 4.84 1 98.25 421 TYR A O 1
ATOM 3271 N N . ALA A 1 422 ? 5.152 26.375 6.086 1 97.75 422 ALA A N 1
ATOM 3272 C CA . ALA A 1 422 ? 4.031 25.453 5.918 1 97.75 422 ALA A CA 1
ATOM 3273 C C . ALA A 1 422 ? 2.76 26.203 5.523 1 97.75 422 ALA A C 1
ATOM 3275 O O . ALA A 1 422 ? 2.191 25.953 4.461 1 97.75 422 ALA A O 1
ATOM 3276 N N . LYS A 1 423 ? 2.393 27.219 6.375 1 97.56 423 LYS A N 1
ATOM 3277 C CA . LYS A 1 423 ? 1.219 28.062 6.188 1 97.56 423 LYS A CA 1
ATOM 3278 C C . LYS A 1 423 ? -0.047 27.219 6.035 1 97.56 423 LYS A C 1
ATOM 3280 O O . LYS A 1 423 ? -0.903 27.531 5.203 1 97.56 423 LYS A O 1
ATOM 3285 N N . GLY A 1 424 ? -0.122 26.188 6.82 1 96.69 424 GLY A N 1
ATOM 3286 C CA . GLY A 1 424 ? -1.246 25.266 6.855 1 96.69 424 GLY A CA 1
ATOM 3287 C C . GLY A 1 424 ? -0.875 23.891 7.383 1 96.69 424 GLY A C 1
ATOM 3288 O O . GLY A 1 424 ? 0.308 23.578 7.535 1 96.69 424 GLY A O 1
ATOM 3289 N N . VAL A 1 425 ? -1.87 23.078 7.676 1 96.44 425 VAL A N 1
ATOM 3290 C CA . VAL A 1 425 ? -1.653 21.703 8.125 1 96.44 425 VAL A CA 1
ATOM 3291 C C . VAL A 1 425 ? -1.684 20.75 6.93 1 96.44 425 VAL A C 1
ATOM 3293 O O . VAL A 1 425 ? -1.041 21.016 5.906 1 96.44 425 VAL A O 1
ATOM 3296 N N . TRP A 1 426 ? -2.41 19.672 6.938 1 97.69 426 TRP A N 1
ATOM 3297 C CA . TRP A 1 426 ? -2.482 18.812 5.762 1 97.69 426 TRP A CA 1
ATOM 3298 C C . TRP A 1 426 ? -3.447 19.375 4.727 1 97.69 426 TRP A C 1
ATOM 3300 O O . TRP A 1 426 ? -4.445 20.016 5.082 1 97.69 426 TRP A O 1
ATOM 3310 N N . ALA A 1 427 ? -3.158 19.125 3.521 1 98.06 427 ALA A N 1
ATOM 3311 C CA . ALA A 1 427 ? -3.873 19.766 2.418 1 98.06 427 ALA A CA 1
ATOM 3312 C C . ALA A 1 427 ? -5.332 19.312 2.377 1 98.06 427 ALA A C 1
ATOM 3314 O O . ALA A 1 427 ? -5.621 18.125 2.51 1 98.06 427 ALA A O 1
ATOM 3315 N N . CYS A 1 428 ? -6.195 20.219 2.279 1 98.38 428 CYS A N 1
ATOM 3316 C CA . CYS A 1 428 ? -7.613 20.047 1.981 1 98.38 428 CYS A CA 1
ATOM 3317 C C . CYS A 1 428 ? -8.094 21.125 1.013 1 98.38 428 CYS A C 1
ATOM 3319 O O . CYS A 1 428 ? -7.91 22.312 1.263 1 98.38 428 CYS A O 1
ATOM 3321 N N . TRP A 1 429 ? -8.703 20.703 -0.063 1 98.25 429 TRP A N 1
ATOM 3322 C CA . TRP A 1 429 ? -9.109 21.656 -1.092 1 98.25 429 TRP A CA 1
ATOM 3323 C C . TRP A 1 429 ? -10.586 22 -0.961 1 98.25 429 TRP A C 1
ATOM 3325 O O . TRP A 1 429 ? -11.375 21.188 -0.472 1 98.25 429 TRP A O 1
ATOM 3335 N N . GLY A 1 430 ? -10.922 23.219 -1.308 1 98.25 430 GLY A N 1
ATOM 3336 C CA . GLY A 1 430 ? -12.305 23.625 -1.413 1 98.25 430 GLY A CA 1
ATOM 3337 C C . GLY A 1 430 ? -12.922 23.312 -2.762 1 98.25 430 GLY A C 1
ATOM 3338 O O . GLY A 1 430 ? -12.289 22.672 -3.607 1 98.25 430 GLY A O 1
ATOM 3339 N N . PRO A 1 431 ? -14.148 23.719 -2.938 1 98.19 431 PRO A N 1
ATOM 3340 C CA . PRO A 1 431 ? -14.812 23.516 -4.223 1 98.19 431 PRO A CA 1
ATOM 3341 C C . PRO A 1 431 ? -14 24.047 -5.402 1 98.19 431 PRO A C 1
ATOM 3343 O O . PRO A 1 431 ? -13.281 25.031 -5.27 1 98.19 431 PRO A O 1
ATOM 3346 N N . ASP A 1 432 ? -14 23.359 -6.523 1 97.19 432 ASP A N 1
ATOM 3347 C CA . ASP A 1 432 ? -13.422 23.719 -7.812 1 97.19 432 ASP A CA 1
ATOM 3348 C C . ASP A 1 432 ? -11.906 23.531 -7.805 1 97.19 432 ASP A C 1
ATOM 3350 O O . ASP A 1 432 ? -11.242 23.688 -8.828 1 97.19 432 ASP A O 1
ATOM 3354 N N . GLY A 1 433 ? -11.32 23.156 -6.723 1 96.69 433 GLY A N 1
ATOM 3355 C CA . GLY A 1 433 ? -9.875 23.109 -6.598 1 96.69 433 GLY A CA 1
ATOM 3356 C C . GLY A 1 433 ? -9.25 21.969 -7.387 1 96.69 433 GLY A C 1
ATOM 3357 O O . GLY A 1 433 ? -8.352 22.188 -8.203 1 96.69 433 GLY A O 1
ATOM 3358 N N . ALA A 1 434 ? -9.727 20.781 -7.25 1 97.12 434 ALA A N 1
ATOM 3359 C CA . ALA A 1 434 ? -9.086 19.594 -7.785 1 97.12 43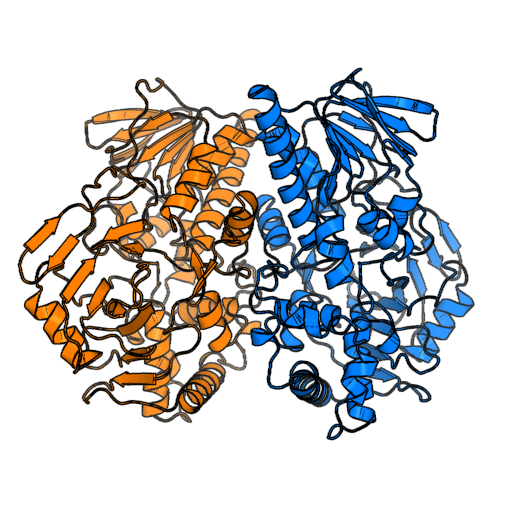4 ALA A CA 1
ATOM 3360 C C . ALA A 1 434 ? -9.125 19.578 -9.312 1 97.12 434 ALA A C 1
ATOM 3362 O O . ALA A 1 434 ? -8.102 19.359 -9.969 1 97.12 434 ALA A O 1
ATOM 3363 N N . SER A 1 435 ? -10.289 19.797 -9.867 1 97.38 435 SER A N 1
ATOM 3364 C CA . SER A 1 435 ? -10.453 19.734 -11.32 1 97.38 435 SER A CA 1
ATOM 3365 C C . SER A 1 435 ? -9.656 20.844 -12.008 1 97.38 435 SER A C 1
ATOM 3367 O O . SER A 1 435 ? -9.18 20.656 -13.133 1 97.38 435 SER A O 1
ATOM 3369 N N . ARG A 1 436 ? -9.461 21.922 -11.312 1 97.12 436 ARG A N 1
ATOM 3370 C CA . ARG A 1 436 ? -8.828 23.094 -11.922 1 97.12 436 ARG A CA 1
ATOM 3371 C C . ARG A 1 436 ? -7.316 23.047 -11.766 1 97.12 436 ARG A C 1
ATOM 3373 O O . ARG A 1 436 ? -6.578 23.469 -12.656 1 97.12 436 ARG A O 1
ATOM 3380 N N . TYR A 1 437 ? -6.895 22.547 -10.664 1 98.12 437 TYR A N 1
ATOM 3381 C CA . TYR A 1 437 ? -5.516 22.875 -10.32 1 98.12 437 TYR A CA 1
ATOM 3382 C C . TYR A 1 437 ? -4.652 21.625 -10.242 1 98.12 437 TYR A C 1
ATOM 3384 O O . TYR A 1 437 ? -3.428 21.688 -10.383 1 98.12 437 TYR A O 1
ATOM 3392 N N . LEU A 1 438 ? -5.188 20.453 -10.039 1 98.38 438 LEU A N 1
ATOM 3393 C CA . LEU A 1 438 ? -4.398 19.25 -9.742 1 98.38 438 LEU A CA 1
ATOM 3394 C C . LEU A 1 438 ? -3.414 18.969 -10.867 1 98.38 438 LEU A C 1
ATOM 3396 O O . LEU A 1 438 ? -2.219 18.781 -10.617 1 98.38 438 LEU A O 1
ATOM 3400 N N . ASP A 1 439 ? -3.893 18.953 -12.062 1 97.62 439 ASP A N 1
ATOM 3401 C CA . ASP A 1 439 ? -3.061 18.656 -13.219 1 97.62 439 ASP A CA 1
ATOM 3402 C C . ASP A 1 439 ? -1.915 19.656 -13.352 1 97.62 439 ASP A C 1
ATOM 3404 O O . ASP A 1 439 ? -0.764 19.281 -13.555 1 97.62 439 ASP A O 1
ATOM 3408 N N . ALA A 1 440 ? -2.193 20.922 -13.188 1 98.12 440 ALA A N 1
ATOM 3409 C CA . ALA A 1 440 ? -1.206 21.984 -13.344 1 98.12 440 ALA A CA 1
ATOM 3410 C C . ALA A 1 440 ? -0.134 21.906 -12.266 1 98.12 440 ALA A C 1
ATOM 3412 O O . ALA A 1 440 ? 1.04 22.188 -12.523 1 98.12 440 ALA A O 1
ATOM 3413 N N . LEU A 1 441 ? -0.522 21.562 -11.109 1 98.62 441 LEU A N 1
ATOM 3414 C CA . LEU A 1 441 ? 0.399 21.516 -9.977 1 98.62 441 LEU A CA 1
ATOM 3415 C C . LEU A 1 441 ? 1.369 20.344 -10.109 1 98.62 441 LEU A C 1
ATOM 3417 O O . LEU A 1 441 ? 2.434 20.344 -9.492 1 98.62 441 LEU A O 1
ATOM 3421 N N . GLN A 1 442 ? 1.023 19.359 -10.945 1 98.25 442 GLN A N 1
ATOM 3422 C CA . GLN A 1 442 ? 1.829 18.156 -11.047 1 98.25 442 GLN A CA 1
ATOM 3423 C C . GLN A 1 442 ? 2.807 18.234 -12.211 1 98.25 442 GLN A C 1
ATOM 3425 O O . GLN A 1 442 ? 3.697 17.391 -12.344 1 98.25 442 GLN A O 1
ATOM 3430 N N . LYS A 1 443 ? 2.738 19.219 -13.031 1 97.62 443 LYS A N 1
ATOM 3431 C CA . LYS A 1 443 ? 3.576 19.344 -14.227 1 97.62 443 LYS A CA 1
ATOM 3432 C C . LYS A 1 443 ? 4.895 20.047 -13.891 1 97.62 443 LYS A C 1
ATOM 3434 O O . LYS A 1 443 ? 4.938 20.938 -13.039 1 97.62 443 LYS A O 1
ATOM 3439 N N . PRO A 1 444 ? 5.934 19.609 -14.555 1 97.75 444 PRO A N 1
ATOM 3440 C CA . PRO A 1 444 ? 7.18 20.359 -14.398 1 97.75 444 PRO A CA 1
ATOM 3441 C C . PRO A 1 444 ? 7.113 21.75 -15.039 1 97.75 444 PRO A C 1
ATOM 3443 O O . PRO A 1 444 ? 6.191 22.031 -15.805 1 97.75 444 PRO A O 1
ATOM 3446 N N . HIS A 1 445 ? 7.914 22.609 -14.641 1 98 445 HIS A N 1
ATOM 3447 C CA . HIS A 1 445 ? 8.18 23.906 -15.227 1 98 445 HIS A CA 1
ATOM 3448 C C . HIS A 1 445 ? 9.617 24.016 -15.727 1 98 445 HIS A C 1
ATOM 3450 O O . HIS A 1 445 ? 10.5 24.453 -14.992 1 98 445 HIS A O 1
ATOM 3456 N N . GLY A 1 446 ? 9.852 23.609 -17.078 1 96.38 446 GLY A N 1
ATOM 3457 C CA . GLY A 1 446 ? 11.219 23.453 -17.547 1 96.38 446 GLY A CA 1
ATOM 3458 C C . GLY A 1 446 ? 12 22.406 -16.781 1 96.38 446 GLY A C 1
ATOM 3459 O O . GLY A 1 446 ? 11.586 21.234 -16.719 1 96.38 446 GLY A O 1
ATOM 3460 N N . ARG A 1 447 ? 13.031 22.875 -16.172 1 97.44 447 ARG A N 1
ATOM 3461 C CA . ARG A 1 447 ? 13.914 21.969 -15.438 1 97.44 447 ARG A CA 1
ATOM 3462 C C . ARG A 1 447 ? 13.586 21.953 -13.953 1 97.44 447 ARG A C 1
ATOM 3464 O O . ARG A 1 447 ? 14.336 21.406 -13.148 1 97.44 447 ARG A O 1
ATOM 3471 N N . VAL A 1 448 ? 12.43 22.531 -13.609 1 98.62 448 VAL A N 1
ATOM 3472 C CA . VAL A 1 448 ? 11.953 22.5 -12.234 1 98.62 448 VAL A CA 1
ATOM 3473 C C . VAL A 1 448 ? 10.828 21.469 -12.109 1 98.62 448 VAL A C 1
ATOM 3475 O O . VAL A 1 448 ? 9.766 21.625 -12.719 1 98.62 448 VAL A O 1
ATOM 3478 N N . VAL A 1 449 ? 11.094 20.406 -11.367 1 98.75 449 VAL A N 1
ATOM 3479 C CA . VAL A 1 449 ? 10.102 19.375 -11.062 1 98.75 449 VAL A CA 1
ATOM 3480 C C . VAL A 1 449 ? 9.453 19.672 -9.711 1 98.75 449 VAL A C 1
ATOM 3482 O O . VAL A 1 449 ? 10.141 20.031 -8.75 1 98.75 449 VAL A O 1
ATOM 3485 N N . PHE A 1 450 ? 8.125 19.578 -9.633 1 98.88 450 PHE A N 1
ATOM 3486 C CA . PHE A 1 450 ? 7.395 19.891 -8.414 1 98.88 450 PHE A CA 1
ATOM 3487 C C . PHE A 1 450 ? 6.891 18.609 -7.75 1 98.88 450 PHE A C 1
ATOM 3489 O O . PHE A 1 450 ? 6.379 17.719 -8.422 1 98.88 450 PHE A O 1
ATOM 3496 N N . ALA A 1 451 ? 7.082 18.516 -6.457 1 98.75 451 ALA A N 1
ATOM 3497 C CA . ALA A 1 451 ? 6.629 17.375 -5.668 1 98.75 451 ALA A CA 1
ATOM 3498 C C . ALA A 1 451 ? 6.16 17.812 -4.285 1 98.75 451 ALA A C 1
ATOM 3500 O O . ALA A 1 451 ? 6.938 18.375 -3.508 1 98.75 451 ALA A O 1
ATOM 3501 N N . SER A 1 452 ? 4.914 17.531 -3.977 1 98.56 452 SER A N 1
ATOM 3502 C CA . SER A 1 452 ? 4.363 17.844 -2.662 1 98.56 452 SER A CA 1
ATOM 3503 C C . SER A 1 452 ? 3.188 16.938 -2.324 1 98.56 452 SER A C 1
ATOM 3505 O O . SER A 1 452 ? 2.449 16.516 -3.217 1 98.56 452 SER A O 1
ATOM 3507 N N . ALA A 1 453 ? 3.004 16.688 -1.05 1 98.56 453 ALA A N 1
ATOM 3508 C CA . ALA A 1 453 ? 1.823 15.961 -0.599 1 98.56 453 ALA A CA 1
ATOM 3509 C C . ALA A 1 453 ? 0.544 16.703 -0.954 1 98.56 453 ALA A C 1
ATOM 3511 O O . ALA A 1 453 ? -0.531 16.109 -1.04 1 98.56 453 ALA A O 1
ATOM 3512 N N . ASP A 1 454 ? 0.609 18 -1.218 1 98.81 454 ASP A N 1
ATOM 3513 C CA . ASP A 1 454 ? -0.55 18.875 -1.362 1 98.81 454 ASP A CA 1
ATOM 3514 C C . ASP A 1 454 ? -1.259 18.625 -2.693 1 98.81 454 ASP A C 1
ATOM 3516 O O . ASP A 1 454 ? -2.389 19.078 -2.893 1 98.81 454 ASP A O 1
ATOM 3520 N N . TRP A 1 455 ? -0.567 17.953 -3.598 1 98.69 455 TRP A N 1
ATOM 3521 C CA . TRP A 1 455 ? -1.226 17.641 -4.863 1 98.69 455 TRP A CA 1
ATOM 3522 C C . TRP A 1 455 ? -0.955 16.203 -5.277 1 98.69 455 TRP A C 1
ATOM 3524 O O . TRP A 1 455 ? -0.816 15.906 -6.469 1 98.69 455 TRP A O 1
ATOM 3534 N N . ALA A 1 456 ? -0.703 15.305 -4.297 1 98.56 456 ALA A N 1
ATOM 3535 C CA . ALA A 1 456 ? -0.598 13.875 -4.559 1 98.56 456 ALA A CA 1
ATOM 3536 C C . ALA A 1 456 ? -1.908 13.32 -5.113 1 98.56 456 ALA A C 1
ATOM 3538 O O . ALA A 1 456 ? -2.971 13.914 -4.922 1 98.56 456 ALA A O 1
ATOM 3539 N N . ASP A 1 457 ? -1.832 12.211 -5.82 1 97.81 457 ASP A N 1
ATOM 3540 C CA . ASP A 1 457 ? -3.014 11.57 -6.387 1 97.81 457 ASP A CA 1
ATOM 3541 C C . ASP A 1 457 ? -3.789 10.805 -5.316 1 97.81 457 ASP A C 1
ATOM 3543 O O . ASP A 1 457 ? -5.004 10.977 -5.18 1 97.81 457 ASP A O 1
ATOM 3547 N N . GLY A 1 458 ? -3.15 9.969 -4.59 1 97.75 458 GLY A N 1
ATOM 3548 C CA . GLY A 1 458 ? -3.791 9.133 -3.59 1 97.75 458 GLY A CA 1
ATOM 3549 C C . GLY A 1 458 ? -4.039 9.852 -2.279 1 97.75 458 GLY A C 1
ATOM 3550 O O . GLY A 1 458 ? -4.855 10.773 -2.217 1 97.75 458 GLY A O 1
ATOM 3551 N N . TRP A 1 459 ? -3.301 9.5 -1.272 1 98.38 459 TRP A N 1
ATOM 3552 C CA . TRP A 1 459 ? -3.459 10.055 0.068 1 98.38 459 TRP A CA 1
ATOM 3553 C C . TRP A 1 459 ? -2.828 11.438 0.162 1 98.38 459 TRP A C 1
ATOM 3555 O O . TRP A 1 459 ? -1.87 11.641 0.914 1 98.38 459 TRP A O 1
ATOM 3565 N N . ARG A 1 460 ? -3.449 12.391 -0.548 1 98.12 460 ARG A N 1
ATOM 3566 C CA . ARG A 1 460 ? -3.027 13.789 -0.558 1 98.12 460 ARG A CA 1
ATOM 3567 C C . ARG A 1 460 ? -3.064 14.383 0.847 1 98.12 460 ARG A C 1
ATOM 3569 O O . ARG A 1 460 ? -4.043 14.203 1.576 1 98.12 460 ARG A O 1
ATOM 3576 N N . GLY A 1 461 ? -2.059 15.047 1.177 1 97.81 461 GLY A N 1
ATOM 3577 C CA . GLY A 1 461 ? -1.996 15.641 2.502 1 97.81 461 GLY A CA 1
ATOM 3578 C C . GLY A 1 461 ? -1.43 14.703 3.553 1 97.81 461 GLY A C 1
ATOM 3579 O O . GLY A 1 461 ? -1.205 15.109 4.695 1 97.81 461 GLY A O 1
ATOM 3580 N N . PHE A 1 462 ? -1.157 13.461 3.203 1 98.5 462 PHE A N 1
ATOM 3581 C CA . PHE A 1 462 ? -0.596 12.461 4.105 1 98.5 462 PHE A CA 1
ATOM 3582 C C . PHE A 1 462 ? 0.873 12.203 3.785 1 98.5 462 PHE A C 1
ATOM 3584 O O . PHE A 1 462 ? 1.365 12.625 2.734 1 98.5 462 PHE A O 1
ATOM 3591 N N . VAL A 1 463 ? 1.556 11.539 4.684 1 98.75 463 VAL A N 1
ATOM 3592 C CA . VAL A 1 463 ? 2.939 11.133 4.457 1 98.75 463 VAL A CA 1
ATOM 3593 C C . VAL A 1 463 ? 3.025 10.258 3.213 1 98.75 463 VAL A C 1
ATOM 3595 O O . VAL A 1 463 ? 3.971 10.367 2.43 1 98.75 463 VAL A O 1
ATOM 3598 N N . ASP A 1 464 ? 2.029 9.438 3.021 1 98.88 464 ASP A N 1
ATOM 3599 C CA . ASP A 1 464 ? 1.977 8.562 1.858 1 98.88 464 ASP A CA 1
ATOM 3600 C C . ASP A 1 464 ? 2.002 9.359 0.56 1 98.88 464 ASP A C 1
ATOM 3602 O O . ASP A 1 464 ? 2.721 9.008 -0.379 1 98.88 464 ASP A O 1
ATOM 3606 N N . GLY A 1 465 ? 1.198 10.406 0.501 1 98.75 465 GLY A N 1
ATOM 3607 C CA . GLY A 1 465 ? 1.186 11.258 -0.677 1 98.75 465 GLY A CA 1
ATOM 3608 C C . GLY A 1 465 ? 2.508 11.961 -0.919 1 98.75 465 GLY A C 1
ATOM 3609 O O . GLY A 1 465 ? 2.908 12.164 -2.066 1 98.75 465 GLY A O 1
ATOM 3610 N N . ALA A 1 466 ? 3.201 12.359 0.153 1 98.88 466 ALA A N 1
ATOM 3611 C CA . ALA A 1 466 ? 4.52 12.977 0.019 1 98.88 466 ALA A CA 1
ATOM 3612 C C . ALA A 1 466 ? 5.516 12.008 -0.61 1 98.88 466 ALA A C 1
ATOM 3614 O O . ALA A 1 466 ? 6.258 12.375 -1.522 1 98.88 466 ALA A O 1
ATOM 3615 N N . ILE A 1 467 ? 5.508 10.773 -0.133 1 98.88 467 ILE A N 1
ATOM 3616 C CA . ILE A 1 467 ? 6.422 9.766 -0.654 1 98.88 467 ILE A CA 1
ATOM 3617 C C . ILE A 1 467 ? 6.086 9.469 -2.113 1 98.88 467 ILE A C 1
ATOM 3619 O O . ILE A 1 467 ? 6.984 9.352 -2.953 1 98.88 467 ILE A O 1
ATOM 3623 N N . GLU A 1 468 ? 4.781 9.398 -2.418 1 98.81 468 GLU A N 1
ATOM 3624 C CA . GLU A 1 468 ? 4.324 9.219 -3.793 1 98.81 468 GLU A CA 1
ATOM 3625 C C . GLU A 1 468 ? 4.926 10.273 -4.715 1 98.81 468 GLU A C 1
ATOM 3627 O O . GLU A 1 468 ? 5.512 9.945 -5.75 1 98.81 468 GLU A O 1
ATOM 3632 N N . ARG A 1 469 ? 4.809 11.492 -4.312 1 98.81 469 ARG A N 1
ATOM 3633 C CA . ARG A 1 469 ? 5.234 12.594 -5.176 1 98.81 469 ARG A CA 1
ATOM 3634 C C . ARG A 1 469 ? 6.754 12.664 -5.258 1 98.81 469 ARG A C 1
ATOM 3636 O O . ARG A 1 469 ? 7.309 13.039 -6.297 1 98.81 469 ARG A O 1
ATOM 3643 N N . GLY A 1 470 ? 7.457 12.305 -4.137 1 98.81 470 GLY A N 1
ATOM 3644 C CA . GLY A 1 470 ? 8.906 12.195 -4.203 1 98.81 470 GLY A CA 1
ATOM 3645 C C . GLY A 1 470 ? 9.383 11.188 -5.238 1 98.81 470 GLY A C 1
ATOM 3646 O O . GLY A 1 470 ? 10.328 11.461 -5.98 1 98.81 470 GLY A O 1
ATOM 3647 N N . GLN A 1 471 ? 8.711 10.102 -5.328 1 98.31 471 GLN A N 1
ATOM 3648 C CA . GLN A 1 471 ? 9.062 9.055 -6.289 1 98.31 471 GLN A CA 1
ATOM 3649 C C . GLN A 1 471 ? 8.773 9.508 -7.719 1 98.31 471 GLN A C 1
ATOM 3651 O O . GLN A 1 471 ? 9.555 9.242 -8.633 1 98.31 471 GLN A O 1
ATOM 3656 N N . VAL A 1 472 ? 7.648 10.156 -7.891 1 98.12 472 VAL A N 1
ATOM 3657 C CA . VAL A 1 472 ? 7.285 10.672 -9.211 1 98.12 472 VAL A CA 1
ATOM 3658 C C . VAL A 1 472 ? 8.32 11.688 -9.672 1 98.12 472 VAL A C 1
ATOM 3660 O O . VAL A 1 472 ? 8.68 11.727 -10.852 1 98.12 472 VAL A O 1
ATOM 3663 N N . ALA A 1 473 ? 8.781 12.469 -8.742 1 98.69 473 ALA A N 1
ATOM 3664 C CA . ALA A 1 473 ? 9.781 13.484 -9.062 1 98.69 473 ALA A CA 1
ATOM 3665 C C . ALA A 1 473 ? 11.062 12.836 -9.586 1 98.69 473 ALA A C 1
ATOM 3667 O O . ALA A 1 473 ? 11.703 13.367 -10.5 1 98.69 473 ALA A O 1
ATOM 3668 N N . VAL A 1 474 ? 11.469 11.727 -9.008 1 98.19 474 VAL A N 1
ATOM 3669 C CA . VAL A 1 474 ? 12.656 11.016 -9.469 1 98.19 474 VAL A CA 1
ATOM 3670 C C . VAL A 1 474 ? 12.484 10.609 -10.93 1 98.19 474 VAL A C 1
ATOM 3672 O O . VAL A 1 474 ? 13.383 10.82 -11.75 1 98.19 474 VAL A O 1
ATOM 3675 N N . ARG A 1 475 ? 11.328 10.047 -11.242 1 96.31 475 ARG A N 1
ATOM 3676 C CA . ARG A 1 475 ? 11.047 9.617 -12.609 1 96.31 475 ARG A CA 1
ATOM 3677 C C . ARG A 1 475 ? 11.062 10.797 -13.57 1 96.31 475 ARG A C 1
ATOM 3679 O O . ARG A 1 475 ? 11.602 10.703 -14.672 1 96.31 475 ARG A O 1
ATOM 3686 N N . GLU A 1 476 ? 10.5 11.914 -13.141 1 97.19 476 GLU A N 1
ATOM 3687 C CA . GLU A 1 476 ? 10.438 13.102 -13.984 1 97.19 476 GLU A CA 1
ATOM 3688 C C . GLU A 1 476 ? 11.836 13.672 -14.234 1 97.19 476 GLU A C 1
ATOM 3690 O O . GLU A 1 476 ? 12.148 14.086 -15.352 1 97.19 476 GLU A O 1
ATOM 3695 N N . VAL A 1 477 ? 12.648 13.703 -13.219 1 97.81 477 VAL A N 1
ATOM 3696 C CA . VAL A 1 477 ? 14.023 14.188 -13.359 1 97.81 477 VAL A CA 1
ATOM 3697 C C . VAL A 1 477 ? 14.781 13.297 -14.344 1 97.81 477 VAL A C 1
ATOM 3699 O O . VAL A 1 477 ? 15.5 13.797 -15.211 1 97.81 477 VAL A O 1
ATOM 3702 N N . MET A 1 478 ? 14.641 11.977 -14.219 1 95.38 478 MET A N 1
ATOM 3703 C CA . MET A 1 478 ? 15.336 11.039 -15.094 1 95.38 478 MET A CA 1
ATOM 3704 C C . MET A 1 478 ? 14.875 11.203 -16.531 1 95.38 478 MET A C 1
ATOM 3706 O O . MET A 1 478 ? 15.672 11.07 -17.469 1 95.38 478 MET A O 1
ATOM 3710 N N . HIS A 1 479 ? 13.578 11.461 -16.688 1 93.38 479 HIS A N 1
ATOM 3711 C CA . HIS A 1 479 ? 13.062 11.719 -18.031 1 93.38 479 HIS A CA 1
ATOM 3712 C C . HIS A 1 479 ? 13.68 12.984 -18.625 1 93.38 479 HIS A C 1
ATOM 3714 O O . HIS A 1 479 ? 14.031 13.008 -19.812 1 93.38 479 HIS A O 1
ATOM 3720 N N . LEU A 1 480 ? 13.789 13.984 -17.781 1 91.75 480 LEU A N 1
ATOM 3721 C CA . LEU A 1 480 ? 14.398 15.234 -18.234 1 91.75 480 LEU A CA 1
ATOM 3722 C C . LEU A 1 480 ? 15.859 15.023 -18.594 1 91.75 480 LEU A C 1
ATOM 3724 O O . LEU A 1 480 ? 16.344 15.602 -19.562 1 91.75 480 LEU A O 1
ATOM 3728 N N . LEU A 1 481 ? 16.562 14.211 -17.828 1 88.12 481 LEU A N 1
ATOM 3729 C CA . LEU A 1 481 ? 17.984 13.945 -18.078 1 88.12 481 LEU A CA 1
ATOM 3730 C C . LEU A 1 481 ? 18.156 13.109 -19.344 1 88.12 481 LEU A C 1
ATOM 3732 O O . LEU A 1 481 ? 19.141 13.289 -20.078 1 88.12 481 LEU A O 1
ATOM 3736 N N . GLY A 1 482 ? 17.328 12.031 -19.469 1 78.38 482 GLY A N 1
ATOM 3737 C CA . GLY A 1 482 ? 17.391 11.234 -20.688 1 78.38 482 GLY A CA 1
ATOM 3738 C C . GLY A 1 482 ? 17.172 12.047 -21.953 1 78.38 482 GLY A C 1
ATOM 3739 O O . GLY A 1 482 ? 17.75 11.75 -22.984 1 78.38 482 GLY A O 1
ATOM 3740 N N . SER A 1 483 ? 16.406 12.969 -21.797 1 63.12 483 SER A N 1
ATOM 3741 C CA . SER A 1 483 ? 16.141 13.859 -22.922 1 63.12 483 SER A CA 1
ATOM 3742 C C . SER A 1 483 ? 17.328 14.766 -23.203 1 63.12 483 SER A C 1
ATOM 3744 O O . SER A 1 483 ? 17.516 15.227 -24.328 1 63.12 483 SER A O 1
ATOM 3746 N N . ARG A 1 484 ? 18.203 14.906 -22.188 1 55.97 484 ARG A N 1
ATOM 3747 C CA . ARG A 1 484 ? 19.422 15.68 -22.344 1 55.97 484 ARG A CA 1
ATOM 3748 C C . ARG A 1 484 ? 20.438 14.922 -23.203 1 55.97 484 ARG A C 1
ATOM 3750 O O . ARG A 1 484 ? 21.156 15.531 -24 1 55.97 484 ARG A O 1
ATOM 3757 N N . ALA A 1 485 ? 20.609 13.633 -22.828 1 47 485 ALA A N 1
ATOM 3758 C CA . ALA A 1 485 ? 21.578 12.773 -23.5 1 47 485 ALA A CA 1
ATOM 3759 C C . ALA A 1 485 ? 21.219 12.602 -24.984 1 47 485 ALA A C 1
ATOM 3761 O O . ALA A 1 485 ? 22.094 12.336 -25.812 1 47 485 ALA A O 1
ATOM 3762 N N . LYS A 1 486 ? 19.875 12.82 -25.25 1 44.5 486 LYS A N 1
ATOM 3763 C CA . LYS A 1 486 ? 19.469 12.711 -26.656 1 44.5 486 LYS A CA 1
ATOM 3764 C C . LYS A 1 486 ? 19.672 14.023 -27.391 1 44.5 486 LYS A C 1
ATOM 3766 O O . LYS A 1 486 ? 19.516 14.086 -28.609 1 44.5 486 LYS A O 1
ATOM 3771 N N . LEU A 1 487 ? 19.953 15.141 -26.828 1 35.38 487 LEU A N 1
ATOM 3772 C CA . LEU A 1 487 ? 20.297 16.422 -27.422 1 35.38 487 LEU A CA 1
ATOM 3773 C C . LEU A 1 487 ? 21.812 16.562 -27.609 1 35.38 487 LEU A C 1
ATOM 3775 O O . LEU A 1 487 ? 22.578 16.109 -26.766 1 35.38 487 LEU A O 1
ATOM 3779 N N . MET B 1 1 ? 8.68 -11.68 -31.641 1 89.94 1 MET B N 1
ATOM 3780 C CA . MET B 1 1 ? 8.609 -11.93 -30.203 1 89.94 1 MET B CA 1
ATOM 3781 C C . MET B 1 1 ? 9.211 -13.297 -29.859 1 89.94 1 MET B C 1
ATOM 3783 O O . MET B 1 1 ? 8.914 -14.289 -30.516 1 89.94 1 MET B O 1
ATOM 3787 N N . PRO B 1 2 ? 10.047 -13.352 -28.891 1 95.81 2 PRO B N 1
ATOM 3788 C CA . PRO B 1 2 ? 10.625 -14.641 -28.516 1 95.81 2 PRO B CA 1
ATOM 3789 C C . PRO B 1 2 ? 9.586 -15.609 -27.953 1 95.81 2 PRO B C 1
ATOM 3791 O O . PRO B 1 2 ? 8.469 -15.203 -27.609 1 95.81 2 PRO B O 1
ATOM 3794 N N . ARG B 1 3 ? 9.977 -16.891 -28 1 96.81 3 ARG B N 1
ATOM 3795 C CA . ARG B 1 3 ? 9.125 -17.922 -27.438 1 96.81 3 ARG B CA 1
ATOM 3796 C C . ARG B 1 3 ? 9.789 -18.594 -26.234 1 96.81 3 ARG B C 1
ATOM 3798 O O . ARG B 1 3 ? 10.992 -18.875 -26.266 1 96.81 3 ARG B O 1
ATOM 3805 N N . SER B 1 4 ? 9.031 -18.688 -25.188 1 98 4 SER B N 1
ATOM 3806 C CA . SER B 1 4 ? 9.492 -19.484 -24.062 1 98 4 SER B CA 1
ATOM 3807 C C . SER B 1 4 ? 9.25 -20.969 -24.312 1 98 4 SER B C 1
ATOM 3809 O O . SER B 1 4 ? 8.391 -21.344 -25.125 1 98 4 SER B O 1
ATOM 3811 N N . LYS B 1 5 ? 9.984 -21.812 -23.578 1 96.81 5 LYS B N 1
ATOM 3812 C CA . LYS B 1 5 ? 9.734 -23.25 -23.594 1 96.81 5 LYS B CA 1
ATOM 3813 C C . LYS B 1 5 ? 8.461 -23.594 -22.844 1 96.81 5 LYS B C 1
ATOM 3815 O O . LYS B 1 5 ? 7.941 -24.703 -22.969 1 96.81 5 LYS B O 1
ATOM 3820 N N . GLU B 1 6 ? 7.914 -22.625 -22.25 1 97.38 6 GLU B N 1
ATOM 3821 C CA . GLU B 1 6 ? 6.809 -22.891 -21.328 1 97.38 6 GLU B CA 1
ATOM 3822 C C . GLU B 1 6 ? 5.48 -22.438 -21.922 1 97.38 6 GLU B C 1
ATOM 3824 O O . GLU B 1 6 ? 5.449 -21.547 -22.797 1 97.38 6 GLU B O 1
ATOM 3829 N N . GLY B 1 7 ? 4.375 -23 -21.375 1 97.88 7 GLY B N 1
ATOM 3830 C CA . GLY B 1 7 ? 3.031 -22.688 -21.844 1 97.88 7 GLY B CA 1
ATOM 3831 C C . GLY B 1 7 ? 2.514 -23.672 -22.875 1 97.88 7 GLY B C 1
ATOM 3832 O O . GLY B 1 7 ? 3.299 -24.328 -23.562 1 97.88 7 GLY B O 1
ATOM 3833 N N . TYR B 1 8 ? 1.264 -23.766 -22.891 1 98.5 8 TYR B N 1
ATOM 3834 C CA . TYR B 1 8 ? 0.576 -24.703 -23.766 1 98.5 8 TYR B CA 1
ATOM 3835 C C . TYR B 1 8 ? -0.683 -24.078 -24.359 1 98.5 8 TYR B C 1
ATOM 3837 O O . TYR B 1 8 ? -1.438 -23.406 -23.656 1 98.5 8 TYR B O 1
ATOM 3845 N N . LEU B 1 9 ? -0.889 -24.188 -25.656 1 98.69 9 LEU B N 1
ATOM 3846 C CA . LEU B 1 9 ? -2.09 -23.734 -26.359 1 98.69 9 LEU B CA 1
ATOM 3847 C C . LEU B 1 9 ? -2.746 -24.891 -27.109 1 98.69 9 LEU B C 1
ATOM 3849 O O . LEU B 1 9 ? -2.084 -25.594 -27.875 1 98.69 9 LEU B O 1
ATOM 3853 N N . TRP B 1 10 ? -3.965 -25.094 -26.812 1 98.69 10 TRP B N 1
ATOM 3854 C CA . TRP B 1 10 ? -4.77 -26.078 -27.547 1 98.69 10 TRP B CA 1
ATOM 3855 C C . TRP B 1 10 ? -5.875 -25.375 -28.344 1 98.69 10 TRP B C 1
ATOM 3857 O O . TRP B 1 10 ? -6.559 -24.484 -27.812 1 98.69 10 TRP B O 1
ATOM 3867 N N . THR B 1 11 ? -6.043 -25.75 -29.547 1 97.94 11 THR B N 1
ATOM 3868 C CA . THR B 1 11 ? -7.23 -25.531 -30.375 1 97.94 11 THR B CA 1
ATOM 3869 C C . THR B 1 11 ? -7.703 -26.859 -30.984 1 97.94 11 THR B C 1
ATOM 3871 O O . THR B 1 11 ? -6.98 -27.859 -30.953 1 97.94 11 THR B O 1
ATOM 3874 N N . PRO B 1 12 ? -8.93 -26.859 -31.484 1 95.88 12 PRO B N 1
ATOM 3875 C CA . PRO B 1 12 ? -9.414 -28.109 -32.062 1 95.88 12 PRO B CA 1
ATOM 3876 C C . PRO B 1 12 ? -8.516 -28.625 -33.188 1 95.88 12 PRO B C 1
ATOM 3878 O O . PRO B 1 12 ? -8.5 -29.828 -33.469 1 95.88 12 PRO B O 1
ATOM 3881 N N . THR B 1 13 ? -7.66 -27.766 -33.719 1 95.62 13 THR B N 1
ATOM 3882 C CA . THR B 1 13 ? -6.91 -28.172 -34.906 1 95.62 13 THR B CA 1
ATOM 3883 C C . THR B 1 13 ? -5.418 -28.25 -34.594 1 95.62 13 THR B C 1
ATOM 3885 O O . THR B 1 13 ? -4.648 -28.828 -35.375 1 95.62 13 THR B O 1
ATOM 3888 N N . GLN B 1 14 ? -5.035 -27.688 -33.531 1 93.94 14 GLN B N 1
ATOM 3889 C CA . GLN B 1 14 ? -3.596 -27.688 -33.281 1 93.94 14 GLN B CA 1
ATOM 3890 C C . GLN B 1 14 ? -3.293 -27.516 -31.797 1 93.94 14 GLN B C 1
ATOM 3892 O O . GLN B 1 14 ? -4.117 -26.984 -31.047 1 93.94 14 GLN B O 1
ATOM 3897 N N . SER B 1 15 ? -2.182 -28.062 -31.359 1 96.38 15 SER B N 1
ATOM 3898 C CA . SER B 1 15 ? -1.604 -27.844 -30.031 1 96.38 15 SER B CA 1
ATOM 3899 C C . SER B 1 15 ? -0.161 -27.359 -30.141 1 96.38 15 SER B C 1
ATOM 3901 O O . SER B 1 15 ? 0.583 -27.797 -31.016 1 96.38 15 SER B O 1
ATOM 3903 N N . THR B 1 16 ? 0.165 -26.422 -29.266 1 96.38 16 THR B N 1
ATOM 3904 C CA . THR B 1 16 ? 1.505 -25.859 -29.281 1 96.38 16 THR B CA 1
ATOM 3905 C C . THR B 1 16 ? 2.088 -25.797 -27.875 1 96.38 16 THR B C 1
ATOM 3907 O O . THR B 1 16 ? 1.426 -25.328 -26.953 1 96.38 16 THR B O 1
ATOM 3910 N N . GLU B 1 17 ? 3.301 -26.328 -27.766 1 96.75 17 GLU B N 1
ATOM 3911 C CA . GLU B 1 17 ? 4.098 -26.125 -26.562 1 96.75 17 GLU B CA 1
ATOM 3912 C C . GLU B 1 17 ? 5.082 -24.969 -26.734 1 96.75 17 GLU B C 1
ATOM 3914 O O . GLU B 1 17 ? 5.688 -24.828 -27.797 1 96.75 17 GLU B O 1
ATOM 3919 N N . GLY B 1 18 ? 5.262 -24.219 -25.578 1 97.69 18 GLY B N 1
ATOM 3920 C CA . GLY B 1 18 ? 6.07 -23.016 -25.734 1 97.69 18 GLY B CA 1
ATOM 3921 C C . GLY B 1 18 ? 5.324 -21.859 -26.375 1 97.69 18 GLY B C 1
ATOM 3922 O O . GLY B 1 18 ? 4.832 -22 -27.5 1 97.69 18 GLY B O 1
ATOM 3923 N N . LEU B 1 19 ? 5.172 -20.766 -25.672 1 98.5 19 LEU B N 1
ATOM 3924 C CA . LEU B 1 19 ? 4.332 -19.672 -26.156 1 98.5 19 LEU B CA 1
ATOM 3925 C C . LEU B 1 19 ? 5.145 -18.391 -26.328 1 98.5 19 LEU B C 1
ATOM 3927 O O . LEU B 1 19 ? 6.16 -18.219 -25.656 1 98.5 19 LEU B O 1
ATOM 3931 N N . PRO B 1 20 ? 4.734 -17.516 -27.266 1 98.44 20 PRO B N 1
ATOM 3932 C CA . PRO B 1 20 ? 5.406 -16.219 -27.422 1 98.44 20 PRO B CA 1
ATOM 3933 C C . PRO B 1 20 ? 5.25 -15.32 -26.203 1 98.44 20 PRO B C 1
ATOM 3935 O O . PRO B 1 20 ? 4.156 -15.227 -25.625 1 98.44 20 PRO B O 1
ATOM 3938 N N . THR B 1 21 ? 6.324 -14.703 -25.781 1 98.62 21 THR B N 1
ATOM 3939 C CA . THR B 1 21 ? 6.316 -13.797 -24.641 1 98.62 21 THR B CA 1
ATOM 3940 C C . THR B 1 21 ? 7.566 -12.93 -24.625 1 98.62 21 THR B C 1
ATOM 3942 O O . THR B 1 21 ? 8.641 -13.359 -25.047 1 98.62 21 THR B O 1
ATOM 3945 N N . ASP B 1 22 ? 7.391 -11.703 -24.078 1 98.38 22 ASP B N 1
ATOM 3946 C CA . ASP B 1 22 ? 8.523 -10.789 -23.922 1 98.38 22 ASP B CA 1
ATOM 3947 C C . ASP B 1 22 ? 9.305 -11.109 -22.641 1 98.38 22 ASP B C 1
ATOM 3949 O O . ASP B 1 22 ? 10.281 -10.43 -22.328 1 98.38 22 ASP B O 1
ATOM 3953 N N . ALA B 1 23 ? 8.969 -12.188 -21.938 1 98.69 23 ALA B N 1
ATOM 3954 C CA . ALA B 1 23 ? 9.594 -12.547 -20.672 1 98.69 23 ALA B CA 1
ATOM 3955 C C . ALA B 1 23 ? 10.93 -13.25 -20.906 1 98.69 23 ALA B C 1
ATOM 3957 O O . ALA B 1 23 ? 11.75 -13.359 -19.984 1 98.69 23 ALA B O 1
ATOM 3958 N N . VAL B 1 24 ? 11.195 -13.727 -22.109 1 98.75 24 VAL B N 1
ATOM 3959 C CA . VAL B 1 24 ? 12.406 -14.484 -22.422 1 98.75 24 VAL B CA 1
ATOM 3960 C C . VAL B 1 24 ? 13.625 -13.57 -22.312 1 98.75 24 VAL B C 1
ATOM 3962 O O . VAL B 1 24 ? 13.594 -12.43 -22.766 1 98.75 24 VAL B O 1
ATOM 3965 N N . GLN B 1 25 ? 14.602 -14.047 -21.641 1 97.69 25 GLN B N 1
ATOM 3966 C CA . GLN B 1 25 ? 15.844 -13.305 -21.469 1 97.69 25 GLN B CA 1
ATOM 3967 C C . GLN B 1 25 ? 17.047 -14.156 -21.828 1 97.69 25 GLN B C 1
ATOM 3969 O O . GLN B 1 25 ? 17 -15.383 -21.766 1 97.69 25 GLN B O 1
ATOM 3974 N N . GLY B 1 26 ? 18.141 -13.477 -22.25 1 96.62 26 GLY B N 1
ATOM 3975 C CA . GLY B 1 26 ? 19.406 -14.156 -22.469 1 96.62 26 GLY B CA 1
ATOM 3976 C C . GLY B 1 26 ? 20.375 -13.977 -21.312 1 96.62 26 GLY B C 1
ATOM 3977 O O . GLY B 1 26 ? 20.188 -13.117 -20.453 1 96.62 26 GLY B O 1
ATOM 3978 N N . SER B 1 27 ? 21.406 -14.789 -21.281 1 97.94 27 SER B N 1
ATOM 3979 C CA . SER B 1 27 ? 22.469 -14.695 -20.281 1 97.94 27 SER B CA 1
ATOM 3980 C C . SER B 1 27 ? 23.5 -13.656 -20.672 1 97.94 27 SER B C 1
ATOM 3982 O O . SER B 1 27 ? 23.641 -13.32 -21.859 1 97.94 27 SER B O 1
ATOM 3984 N N . SER B 1 28 ? 24.172 -13.172 -19.578 1 97.94 28 SER B N 1
ATOM 3985 C CA . SER B 1 28 ? 25.344 -12.344 -19.859 1 97.94 28 SER B CA 1
ATOM 3986 C C . SER B 1 28 ? 26.438 -13.133 -20.578 1 97.94 28 SER B C 1
ATOM 3988 O O . SER B 1 28 ? 26.625 -14.32 -20.312 1 97.94 28 SER B O 1
ATOM 3990 N N . ARG B 1 29 ? 27.234 -12.5 -21.516 1 94 29 ARG B N 1
ATOM 3991 C CA . ARG B 1 29 ? 28.281 -13.141 -22.297 1 94 29 ARG B CA 1
ATOM 3992 C C . ARG B 1 29 ? 29.406 -13.648 -21.422 1 94 29 ARG B C 1
ATOM 3994 O O . ARG B 1 29 ? 30 -14.688 -21.688 1 94 29 ARG B O 1
ATOM 4001 N N . THR B 1 30 ? 29.625 -12.82 -20.438 1 95.44 30 THR B N 1
ATOM 4002 C CA . THR B 1 30 ? 30.688 -13.18 -19.516 1 95.44 30 THR B CA 1
ATOM 4003 C C . THR B 1 30 ? 30.203 -13.047 -18.062 1 95.44 30 THR B C 1
ATOM 4005 O O . THR B 1 30 ? 29.438 -12.141 -17.75 1 95.44 30 THR B O 1
ATOM 4008 N N . ILE B 1 31 ? 30.578 -14.039 -17.25 1 95.5 31 ILE B N 1
ATOM 4009 C CA . ILE B 1 31 ? 30.297 -13.977 -15.828 1 95.5 31 ILE B CA 1
ATOM 4010 C C . ILE B 1 31 ? 31.609 -13.906 -15.047 1 95.5 31 ILE B C 1
ATOM 4012 O O . ILE B 1 31 ? 32.656 -14.344 -15.539 1 95.5 31 ILE B O 1
ATOM 4016 N N . GLN B 1 32 ? 31.562 -13.414 -13.914 1 95.62 32 GLN B N 1
ATOM 4017 C CA . GLN B 1 32 ? 32.75 -13.219 -13.086 1 95.62 32 GLN B CA 1
ATOM 4018 C C . GLN B 1 32 ? 33.062 -14.484 -12.289 1 95.62 32 GLN B C 1
ATOM 4020 O O . GLN B 1 32 ? 32.219 -15.375 -12.148 1 95.62 32 GLN B O 1
ATOM 4025 N N . SER B 1 33 ? 34.312 -14.508 -11.812 1 92.94 33 SER B N 1
ATOM 4026 C CA . SER B 1 33 ? 34.75 -15.664 -11.039 1 92.94 33 SER B CA 1
ATOM 4027 C C . SER B 1 33 ? 34.125 -15.68 -9.648 1 92.94 33 SER B C 1
ATOM 4029 O O . SER B 1 33 ? 34.031 -16.734 -9.023 1 92.94 33 SER B O 1
ATOM 4031 N N . SER B 1 34 ? 33.812 -14.445 -9.188 1 96.31 34 SER B N 1
ATOM 4032 C CA . SER B 1 34 ? 33.219 -14.328 -7.871 1 96.31 34 SER B CA 1
ATOM 4033 C C . SER B 1 34 ? 32.281 -13.109 -7.797 1 96.31 34 SER B C 1
ATOM 4035 O O . SER B 1 34 ? 32.531 -12.117 -8.484 1 96.31 34 SER B O 1
ATOM 4037 N N . TYR B 1 35 ? 31.266 -13.227 -6.973 1 98.06 35 TYR B N 1
ATOM 4038 C CA . TYR B 1 35 ? 30.297 -12.156 -6.77 1 98.06 35 TYR B CA 1
ATOM 4039 C C . TYR B 1 35 ? 30.156 -11.828 -5.285 1 98.06 35 TYR B C 1
ATOM 4041 O O . TYR B 1 35 ? 30.562 -12.609 -4.43 1 98.06 35 TYR B O 1
ATOM 4049 N N . ASP B 1 36 ? 29.688 -10.594 -4.945 1 97.88 36 ASP B N 1
ATOM 4050 C CA . ASP B 1 36 ? 29.266 -10.32 -3.576 1 97.88 36 ASP B CA 1
ATOM 4051 C C . ASP B 1 36 ? 28.047 -11.141 -3.199 1 97.88 36 ASP B C 1
ATOM 4053 O O . ASP B 1 36 ? 27.969 -11.703 -2.105 1 97.88 36 ASP B O 1
ATOM 4057 N N . VAL B 1 37 ? 27.078 -11.219 -4.145 1 98.75 37 VAL B N 1
ATOM 4058 C CA . VAL B 1 37 ? 25.828 -11.938 -3.869 1 98.75 37 VAL B CA 1
ATOM 4059 C C . VAL B 1 37 ? 25.375 -12.672 -5.125 1 98.75 37 VAL B C 1
ATOM 4061 O O . VAL B 1 37 ? 25.422 -12.125 -6.227 1 98.75 37 VAL B O 1
ATOM 4064 N N . ILE B 1 38 ? 24.984 -13.891 -5.031 1 98.88 38 ILE B N 1
ATOM 4065 C CA . ILE B 1 38 ? 24.219 -14.609 -6.043 1 98.88 38 ILE B CA 1
ATOM 4066 C C . ILE B 1 38 ? 22.75 -14.656 -5.645 1 98.88 38 ILE B C 1
ATOM 4068 O O . ILE B 1 38 ? 22.406 -15.086 -4.535 1 98.88 38 ILE B O 1
ATOM 4072 N N . VAL B 1 39 ? 21.875 -14.117 -6.449 1 98.94 39 VAL B N 1
ATOM 4073 C CA . VAL B 1 39 ? 20.438 -14.219 -6.266 1 98.94 39 VAL B CA 1
ATOM 4074 C C . VAL B 1 39 ? 19.891 -15.352 -7.133 1 98.94 39 VAL B C 1
ATOM 4076 O O . VAL B 1 39 ? 19.984 -15.312 -8.359 1 98.94 39 VAL B O 1
ATOM 4079 N N . ILE B 1 40 ? 19.297 -16.344 -6.488 1 98.94 40 ILE B N 1
ATOM 4080 C CA . ILE B 1 40 ? 18.766 -17.5 -7.203 1 98.94 40 ILE B CA 1
ATOM 4081 C C . ILE B 1 40 ? 17.266 -17.312 -7.441 1 98.94 40 ILE B C 1
ATOM 4083 O O . ILE B 1 40 ? 16.484 -17.297 -6.488 1 98.94 40 ILE B O 1
ATOM 4087 N N . GLY B 1 41 ? 16.891 -17.219 -8.695 1 98.88 41 GLY B N 1
ATOM 4088 C CA . GLY B 1 41 ? 15.5 -17.031 -9.086 1 98.88 41 GLY B CA 1
ATOM 4089 C C . GLY B 1 41 ? 15.219 -15.641 -9.617 1 98.88 41 GLY B C 1
ATOM 4090 O O . GLY B 1 41 ? 15.516 -14.641 -8.961 1 98.88 41 GLY B O 1
ATOM 4091 N N . ALA B 1 42 ? 14.586 -15.594 -10.766 1 98.88 42 ALA B N 1
ATOM 4092 C CA . ALA B 1 42 ? 14.297 -14.32 -11.422 1 98.88 42 ALA B CA 1
ATOM 4093 C C . ALA B 1 42 ? 12.805 -14.016 -11.383 1 98.88 42 ALA B C 1
ATOM 4095 O O . ALA B 1 42 ? 12.258 -13.43 -12.32 1 98.88 42 ALA B O 1
ATOM 4096 N N . GLY B 1 43 ? 12.062 -14.508 -10.367 1 98.81 43 GLY B N 1
ATOM 4097 C CA . GLY B 1 43 ? 10.75 -13.977 -10.039 1 98.81 43 GLY B CA 1
ATOM 4098 C C . GLY B 1 43 ? 10.805 -12.609 -9.391 1 98.81 43 GLY B C 1
ATOM 4099 O O . GLY B 1 43 ? 11.875 -12.023 -9.258 1 98.81 43 GLY B O 1
ATOM 4100 N N . PHE B 1 44 ? 9.711 -12.125 -8.93 1 98.94 44 PHE B N 1
ATOM 4101 C CA . PHE B 1 44 ? 9.656 -10.766 -8.414 1 98.94 44 PHE B CA 1
ATOM 4102 C C . PHE B 1 44 ? 10.516 -10.625 -7.156 1 98.94 44 PHE B C 1
ATOM 4104 O O . PHE B 1 44 ? 11.148 -9.594 -6.941 1 98.94 44 PHE B O 1
ATOM 4111 N N . ALA B 1 45 ? 10.516 -11.633 -6.266 1 98.94 45 ALA B N 1
ATOM 4112 C CA . ALA B 1 45 ? 11.375 -11.562 -5.094 1 98.94 45 ALA B CA 1
ATOM 4113 C C . ALA B 1 45 ? 12.836 -11.398 -5.496 1 98.94 45 ALA B C 1
ATOM 4115 O O . ALA B 1 45 ? 13.539 -10.531 -4.965 1 98.94 45 ALA B O 1
ATOM 4116 N N . GLY B 1 46 ? 13.281 -12.188 -6.445 1 98.94 46 GLY B N 1
ATOM 4117 C CA . GLY B 1 46 ? 14.656 -12.125 -6.902 1 98.94 46 GLY B CA 1
ATOM 4118 C C . GLY B 1 46 ? 14.977 -10.859 -7.668 1 98.94 46 GLY B C 1
ATOM 4119 O O . GLY B 1 46 ? 16.062 -10.281 -7.504 1 98.94 46 GLY B O 1
ATOM 4120 N N . LEU B 1 47 ? 14.031 -10.43 -8.531 1 98.94 47 LEU B N 1
ATOM 4121 C CA . LEU B 1 47 ? 14.234 -9.219 -9.312 1 98.94 47 LEU B CA 1
ATOM 4122 C C . LEU B 1 47 ? 14.414 -8.008 -8.398 1 98.94 47 LEU B C 1
ATOM 4124 O O . LEU B 1 47 ? 15.305 -7.18 -8.625 1 98.94 47 LEU B O 1
ATOM 4128 N N . ILE B 1 48 ? 13.602 -7.949 -7.355 1 98.88 48 ILE B N 1
ATOM 4129 C CA . ILE B 1 48 ? 13.68 -6.836 -6.414 1 98.88 48 ILE B CA 1
ATOM 4130 C C . ILE B 1 48 ? 15 -6.895 -5.652 1 98.88 48 ILE B C 1
ATOM 4132 O O . ILE B 1 48 ? 15.695 -5.883 -5.52 1 98.88 48 ILE B O 1
ATOM 4136 N N . ALA B 1 49 ? 15.328 -8.055 -5.133 1 98.88 49 ALA B N 1
ATOM 4137 C CA . ALA B 1 49 ? 16.562 -8.219 -4.379 1 98.88 49 ALA B CA 1
ATOM 4138 C C . ALA B 1 49 ? 17.781 -7.871 -5.238 1 98.88 49 ALA B C 1
ATOM 4140 O O . ALA B 1 49 ? 18.641 -7.098 -4.824 1 98.88 49 ALA B O 1
ATOM 4141 N N . ALA B 1 50 ? 17.797 -8.445 -6.473 1 98.88 50 ALA B N 1
ATOM 4142 C CA . ALA B 1 50 ? 18.922 -8.219 -7.371 1 98.88 50 ALA B CA 1
ATOM 4143 C C . ALA B 1 50 ? 19.047 -6.738 -7.727 1 98.88 50 ALA B C 1
ATOM 4145 O O . ALA B 1 50 ? 20.156 -6.18 -7.691 1 98.88 50 ALA B O 1
ATOM 4146 N N . ARG B 1 51 ? 17.938 -6.141 -8.023 1 98.31 51 ARG B N 1
ATOM 4147 C CA . ARG B 1 51 ? 17.938 -4.727 -8.383 1 98.31 51 ARG B CA 1
ATOM 4148 C C . ARG B 1 51 ? 18.484 -3.873 -7.246 1 98.31 51 ARG B C 1
ATOM 4150 O O . ARG B 1 51 ? 19.422 -3.098 -7.445 1 98.31 51 ARG B O 1
ATOM 4157 N N . ASP B 1 52 ? 17.953 -4.023 -6.07 1 97.56 52 ASP B N 1
ATOM 4158 C CA . ASP B 1 52 ? 18.312 -3.131 -4.969 1 97.56 52 ASP B CA 1
ATOM 4159 C C . ASP B 1 52 ? 19.734 -3.379 -4.496 1 97.56 52 ASP B C 1
ATOM 4161 O O . ASP B 1 52 ? 20.469 -2.436 -4.184 1 97.56 52 ASP B O 1
ATOM 4165 N N . LEU B 1 53 ? 20.188 -4.629 -4.469 1 98 53 LEU B N 1
ATOM 4166 C CA . LEU B 1 53 ? 21.547 -4.949 -4.047 1 98 53 LEU B CA 1
ATOM 4167 C C . LEU B 1 53 ? 22.562 -4.371 -5.02 1 98 53 LEU B C 1
ATOM 4169 O O . LEU B 1 53 ? 23.625 -3.887 -4.602 1 98 53 LEU B O 1
ATOM 4173 N N . SER B 1 54 ? 22.266 -4.449 -6.309 1 97.31 54 SER B N 1
ATOM 4174 C CA . SER B 1 54 ? 23.203 -3.953 -7.309 1 97.31 54 SER B CA 1
ATOM 4175 C C . SER B 1 54 ? 23.125 -2.438 -7.449 1 97.31 54 SER B C 1
ATOM 4177 O O . SER B 1 54 ? 24.141 -1.742 -7.383 1 97.31 54 SER B O 1
ATOM 4179 N N . ARG B 1 55 ? 21.891 -1.971 -7.59 1 93.56 55 ARG B N 1
ATOM 4180 C CA . ARG B 1 55 ? 21.688 -0.57 -7.945 1 93.56 55 ARG B CA 1
ATOM 4181 C C . ARG B 1 55 ? 21.859 0.332 -6.727 1 93.56 55 ARG B C 1
ATOM 4183 O O . ARG B 1 55 ? 22.484 1.39 -6.816 1 93.56 55 ARG B O 1
ATOM 4190 N N . MET B 1 56 ? 21.328 -0.003 -5.605 1 91.12 56 MET B N 1
ATOM 4191 C CA . MET B 1 56 ? 21.328 0.865 -4.434 1 91.12 56 MET B CA 1
ATOM 4192 C C . MET B 1 56 ? 22.594 0.661 -3.605 1 91.12 56 MET B C 1
ATOM 4194 O O . MET B 1 56 ? 23.109 1.61 -3.021 1 91.12 56 MET B O 1
ATOM 4198 N N . HIS B 1 57 ? 23.062 -0.604 -3.609 1 93.38 57 HIS B N 1
ATOM 4199 C CA . HIS B 1 57 ? 24.172 -0.896 -2.699 1 93.38 57 HIS B CA 1
ATOM 4200 C C . HIS B 1 57 ? 25.453 -1.174 -3.463 1 93.38 57 HIS B C 1
ATOM 4202 O O . HIS B 1 57 ? 26.5 -1.455 -2.859 1 93.38 57 HIS B O 1
ATOM 4208 N N . GLN B 1 58 ? 25.422 -1.15 -4.773 1 93.75 58 GLN B N 1
ATOM 4209 C CA . GLN B 1 58 ? 26.578 -1.235 -5.66 1 93.75 58 GLN B CA 1
ATOM 4210 C C . GLN B 1 58 ? 27.344 -2.537 -5.445 1 93.75 58 GLN B C 1
ATOM 4212 O O . GLN B 1 58 ? 28.578 -2.545 -5.438 1 93.75 58 GLN B O 1
ATOM 4217 N N . LEU B 1 59 ? 26.625 -3.59 -5.199 1 97.12 59 LEU B N 1
ATOM 4218 C CA . LEU B 1 59 ? 27.234 -4.906 -5.035 1 97.12 59 LEU B CA 1
ATOM 4219 C C . LEU B 1 59 ? 27.344 -5.629 -6.375 1 97.12 59 LEU B C 1
ATOM 4221 O O . LEU B 1 59 ? 26.547 -5.371 -7.285 1 97.12 59 LEU B O 1
ATOM 4225 N N . LYS B 1 60 ? 28.375 -6.43 -6.484 1 98.31 60 LYS B N 1
ATOM 4226 C CA . LYS B 1 60 ? 28.469 -7.336 -7.625 1 98.31 60 LYS B CA 1
ATOM 4227 C C . LYS B 1 60 ? 27.5 -8.5 -7.488 1 98.31 60 LYS B C 1
ATOM 4229 O O . LYS B 1 60 ? 27.719 -9.414 -6.691 1 98.31 60 LYS B O 1
ATOM 4234 N N . VAL B 1 61 ? 26.453 -8.531 -8.383 1 98.81 61 VAL B N 1
ATOM 4235 C CA . VAL B 1 61 ? 25.359 -9.477 -8.203 1 98.81 61 VAL B CA 1
ATOM 4236 C C . VAL B 1 61 ? 25.203 -10.336 -9.453 1 98.81 61 VAL B C 1
ATOM 4238 O O . VAL B 1 61 ? 25.297 -9.836 -10.578 1 98.81 61 VAL B O 1
ATOM 4241 N N . LEU B 1 62 ? 25.109 -11.633 -9.297 1 98.94 62 LEU B N 1
ATOM 4242 C CA . LEU B 1 62 ? 24.688 -12.562 -10.344 1 98.94 62 LEU B CA 1
ATOM 4243 C C . LEU B 1 62 ? 23.25 -13.008 -10.125 1 98.94 62 LEU B C 1
ATOM 4245 O O . LEU B 1 62 ? 22.906 -13.516 -9.055 1 98.94 62 LEU B O 1
ATOM 4249 N N . LEU B 1 63 ? 22.375 -12.719 -11.07 1 98.94 63 LEU B N 1
ATOM 4250 C CA . LEU B 1 63 ? 21.016 -13.266 -11.062 1 98.94 63 LEU B CA 1
ATOM 4251 C C . LEU B 1 63 ? 20.969 -14.594 -11.82 1 98.94 63 LEU B C 1
ATOM 4253 O O . LEU B 1 63 ? 21.203 -14.633 -13.023 1 98.94 63 LEU B O 1
ATOM 4257 N N . LEU B 1 64 ? 20.734 -15.656 -11.094 1 98.81 64 LEU B N 1
ATOM 4258 C CA . LEU B 1 64 ? 20.734 -17.016 -11.602 1 98.81 64 LEU B CA 1
ATOM 4259 C C . LEU B 1 64 ? 19.312 -17.547 -11.742 1 98.81 64 LEU B C 1
ATOM 4261 O O . LEU B 1 64 ? 18.531 -17.516 -10.781 1 98.81 64 LEU B O 1
ATOM 4265 N N . GLU B 1 65 ? 18.922 -18.031 -12.914 1 98.81 65 GLU B N 1
ATOM 4266 C CA . GLU B 1 65 ? 17.562 -18.484 -13.172 1 98.81 65 GLU B CA 1
ATOM 4267 C C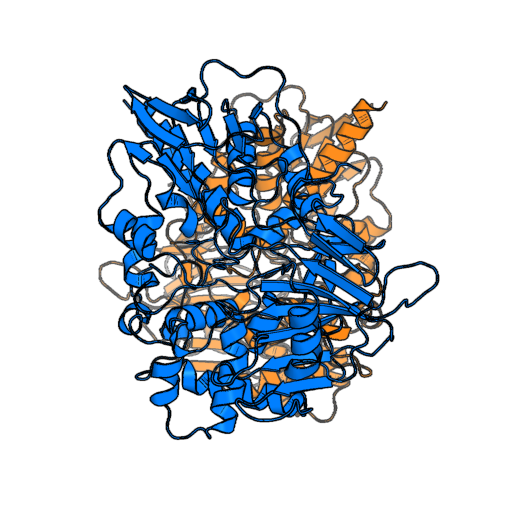 . GLU B 1 65 ? 17.547 -19.797 -13.938 1 98.81 65 GLU B C 1
ATOM 4269 O O . GLU B 1 65 ? 18.312 -19.984 -14.891 1 98.81 65 GLU B O 1
ATOM 4274 N N . ALA B 1 66 ? 16.75 -20.703 -13.438 1 98.62 66 ALA B N 1
ATOM 4275 C CA . ALA B 1 66 ? 16.656 -22.031 -14.047 1 98.62 66 ALA B CA 1
ATOM 4276 C C . ALA B 1 66 ? 15.906 -21.969 -15.367 1 98.62 66 ALA B C 1
ATOM 4278 O O . ALA B 1 66 ? 16.156 -22.766 -16.281 1 98.62 66 ALA B O 1
ATOM 4279 N N . ARG B 1 67 ? 15.016 -21.031 -15.547 1 98.5 67 ARG B N 1
ATOM 4280 C CA . ARG B 1 67 ? 14.148 -20.922 -16.719 1 98.5 67 ARG B CA 1
ATOM 4281 C C . ARG B 1 67 ? 14.812 -20.109 -17.812 1 98.5 67 ARG B C 1
ATOM 4283 O O . ARG B 1 67 ? 15.883 -19.531 -17.609 1 98.5 67 ARG B O 1
ATOM 4290 N N . ASP B 1 68 ? 14.109 -20.031 -18.969 1 98.62 68 ASP B N 1
ATOM 4291 C CA . ASP B 1 68 ? 14.57 -19.219 -20.078 1 98.62 68 ASP B CA 1
ATOM 4292 C C . ASP B 1 68 ? 13.93 -17.828 -20.047 1 98.62 68 ASP B C 1
ATOM 4294 O O . ASP B 1 68 ? 14.062 -17.047 -21 1 98.62 68 ASP B O 1
ATOM 4298 N N . ARG B 1 69 ? 13.172 -17.531 -18.984 1 98.69 69 ARG B N 1
ATOM 4299 C CA . ARG B 1 69 ? 12.43 -16.281 -18.875 1 98.69 69 ARG B CA 1
ATOM 4300 C C . ARG B 1 69 ? 12.453 -15.75 -17.453 1 98.69 69 ARG B C 1
ATOM 4302 O O . ARG B 1 69 ? 12.758 -16.484 -16.516 1 98.69 69 ARG B O 1
ATOM 4309 N N . ILE B 1 70 ? 12.117 -14.461 -17.281 1 98.81 70 ILE B N 1
ATOM 4310 C CA . ILE B 1 70 ? 11.922 -13.852 -15.969 1 98.81 70 ILE B CA 1
ATOM 4311 C C . ILE B 1 70 ? 10.461 -14.016 -15.539 1 98.81 70 ILE B C 1
ATOM 4313 O O . ILE B 1 70 ? 9.617 -14.438 -16.328 1 98.81 70 ILE B O 1
ATOM 4317 N N . GLY B 1 71 ? 10.211 -13.781 -14.266 1 98.56 71 GLY B N 1
ATOM 4318 C CA . GLY B 1 71 ? 8.844 -13.641 -13.789 1 98.56 71 GLY B CA 1
ATOM 4319 C C . GLY B 1 71 ? 8.43 -14.742 -12.836 1 98.56 71 GLY B C 1
ATOM 4320 O O . GLY B 1 71 ? 7.387 -14.648 -12.188 1 98.56 71 GLY B O 1
ATOM 4321 N N . GLY B 1 72 ? 9.188 -15.82 -12.742 1 98.31 72 GLY B N 1
ATOM 4322 C CA . GLY B 1 72 ? 8.828 -16.906 -11.852 1 98.31 72 GLY B CA 1
ATOM 4323 C C . GLY B 1 72 ? 7.441 -17.469 -12.117 1 98.31 72 GLY B C 1
ATOM 4324 O O . GLY B 1 72 ? 7.137 -17.875 -13.234 1 98.31 72 GLY B O 1
ATOM 4325 N N . ARG B 1 73 ? 6.566 -17.406 -11.172 1 98.5 73 ARG B N 1
ATOM 4326 C CA . ARG B 1 73 ? 5.219 -17.953 -11.305 1 98.5 73 ARG B CA 1
ATOM 4327 C C . ARG B 1 73 ? 4.277 -16.906 -11.914 1 98.5 73 ARG B C 1
ATOM 4329 O O . ARG B 1 73 ? 3.061 -16.984 -11.719 1 98.5 73 ARG B O 1
ATOM 4336 N N . THR B 1 74 ? 4.906 -15.906 -12.539 1 98.56 74 THR B N 1
ATOM 4337 C CA . THR B 1 74 ? 4.164 -14.906 -13.297 1 98.56 74 THR B CA 1
ATOM 4338 C C . THR B 1 74 ? 4.789 -14.695 -14.68 1 98.56 74 THR B C 1
ATOM 4340 O O . THR B 1 74 ? 6.012 -14.695 -14.812 1 98.56 74 THR B O 1
ATOM 4343 N N . TRP B 1 75 ? 3.971 -14.641 -15.703 1 98.62 75 TRP B N 1
ATOM 4344 C CA . TRP B 1 75 ? 4.418 -14.188 -17.016 1 98.62 75 TRP B CA 1
ATOM 4345 C C . TRP B 1 75 ? 3.234 -14.016 -17.969 1 98.62 75 TRP B C 1
ATOM 4347 O O . TRP B 1 75 ? 2.172 -14.602 -17.75 1 98.62 75 TRP B O 1
ATOM 4357 N N . THR B 1 76 ? 3.344 -13.133 -18.938 1 98.75 76 THR B N 1
ATOM 4358 C CA . THR B 1 76 ? 2.311 -12.805 -19.922 1 98.75 76 THR B CA 1
ATOM 4359 C C . THR B 1 76 ? 2.609 -13.469 -21.266 1 98.75 76 THR B C 1
ATOM 4361 O O . THR B 1 76 ? 3.656 -13.219 -21.859 1 98.75 76 THR B O 1
ATOM 4364 N N . ALA B 1 77 ? 1.714 -14.258 -21.719 1 98.56 77 ALA B N 1
ATOM 4365 C CA . ALA B 1 77 ? 1.864 -14.922 -23.016 1 98.56 77 ALA B CA 1
ATOM 4366 C C . ALA B 1 77 ? 1.005 -14.242 -24.078 1 98.56 77 ALA B C 1
ATOM 4368 O O . ALA B 1 77 ? -0.016 -13.625 -23.766 1 98.56 77 ALA B O 1
ATOM 4369 N N . GLN B 1 78 ? 1.43 -14.305 -25.281 1 97.44 78 GLN B N 1
ATOM 4370 C CA . GLN B 1 78 ? 0.583 -13.977 -26.438 1 97.44 78 GLN B CA 1
ATOM 4371 C C . GLN B 1 78 ? -0.144 -15.211 -26.953 1 97.44 78 GLN B C 1
ATOM 4373 O O . GLN B 1 78 ? 0.49 -16.172 -27.406 1 97.44 78 GLN B O 1
ATOM 4378 N N . VAL B 1 79 ? -1.432 -15.172 -26.875 1 96.75 79 VAL B N 1
ATOM 4379 C CA . VAL B 1 79 ? -2.26 -16.312 -27.25 1 96.75 79 VAL B CA 1
ATOM 4380 C C . VAL B 1 79 ? -3.402 -15.859 -28.156 1 96.75 79 VAL B C 1
ATOM 4382 O O . VAL B 1 79 ? -4.266 -15.086 -27.734 1 96.75 79 VAL B O 1
ATOM 4385 N N . LEU B 1 80 ? -3.395 -16.344 -29.406 1 94.25 80 LEU B N 1
ATOM 4386 C CA . LEU B 1 80 ? -4.473 -16.062 -30.344 1 94.25 80 LEU B CA 1
ATOM 4387 C C . LEU B 1 80 ? -4.758 -14.57 -30.422 1 94.25 80 LEU B C 1
ATOM 4389 O O . LEU B 1 80 ? -5.914 -14.148 -30.344 1 94.25 80 LEU B O 1
ATOM 4393 N N . GLY B 1 81 ? -3.725 -13.789 -30.359 1 92.56 81 GLY B N 1
ATOM 4394 C CA . GLY B 1 81 ? -3.824 -12.352 -30.562 1 92.56 81 GLY B CA 1
ATOM 4395 C C . GLY B 1 81 ? -4.066 -11.578 -29.281 1 92.56 81 GLY B C 1
ATOM 4396 O O . GLY B 1 81 ? -4.184 -10.352 -29.297 1 92.56 81 GLY B O 1
ATOM 4397 N N . GLU B 1 82 ? -4.129 -12.273 -28.156 1 95.5 82 GLU B N 1
ATOM 4398 C CA . GLU B 1 82 ? -4.387 -11.625 -26.875 1 95.5 82 GLU B CA 1
ATOM 4399 C C . GLU B 1 82 ? -3.246 -11.875 -25.891 1 95.5 82 GLU B C 1
ATOM 4401 O O . GLU B 1 82 ? -2.557 -12.891 -25.969 1 95.5 82 GLU B O 1
ATOM 4406 N N . GLU B 1 83 ? -3.037 -10.867 -24.938 1 96.38 83 GLU B N 1
ATOM 4407 C CA . GLU B 1 83 ? -2.172 -11.094 -23.781 1 96.38 83 GLU B CA 1
ATOM 4408 C C . GLU B 1 83 ? -2.904 -11.852 -22.688 1 96.38 83 GLU B C 1
ATOM 4410 O O . GLU B 1 83 ? -3.992 -11.445 -22.266 1 96.38 83 GLU B O 1
ATOM 4415 N N . VAL B 1 84 ? -2.357 -12.953 -22.234 1 97.38 84 VAL B N 1
ATOM 4416 C CA . VAL B 1 84 ? -2.957 -13.688 -21.125 1 97.38 84 VAL B CA 1
ATOM 4417 C C . VAL B 1 84 ? -1.926 -13.875 -20.016 1 97.38 84 VAL B C 1
ATOM 4419 O O . VAL B 1 84 ? -0.756 -14.156 -20.281 1 97.38 84 VAL B O 1
ATOM 4422 N N . GLU B 1 85 ? -2.324 -13.641 -18.812 1 98.38 85 GLU B N 1
ATOM 4423 C CA . GLU B 1 85 ? -1.472 -13.867 -17.656 1 98.38 85 GLU B CA 1
ATOM 4424 C C . GLU B 1 85 ? -1.45 -15.336 -17.266 1 98.38 85 GLU B C 1
ATOM 4426 O O . GLU B 1 85 ? -2.453 -15.875 -16.797 1 98.38 85 GLU B O 1
ATOM 4431 N N . MET B 1 86 ? -0.31 -15.93 -17.312 1 98.5 86 MET B N 1
ATOM 4432 C CA . MET B 1 86 ? -0.212 -17.375 -17.156 1 98.5 86 MET B CA 1
ATOM 4433 C C . MET B 1 86 ? -0.117 -17.766 -15.68 1 98.5 86 MET B C 1
ATOM 4435 O O . MET B 1 86 ? -0.314 -18.922 -15.32 1 98.5 86 MET B O 1
ATOM 4439 N N . GLY B 1 87 ? 0.235 -16.875 -14.805 1 98.12 87 GLY B N 1
ATOM 4440 C CA . GLY B 1 87 ? 0.321 -17.078 -13.367 1 98.12 87 GLY B CA 1
ATOM 4441 C C . GLY B 1 87 ? -0.246 -15.93 -12.57 1 98.12 87 GLY B C 1
ATOM 4442 O O . GLY B 1 87 ? -1.367 -15.484 -12.82 1 98.12 87 GLY B O 1
ATOM 4443 N N . GLY B 1 88 ? 0.508 -15.477 -11.57 1 98.06 88 GLY B N 1
ATOM 4444 C CA . GLY B 1 88 ? 0.059 -14.336 -10.789 1 98.06 88 GLY B CA 1
ATOM 4445 C C . GLY B 1 88 ? -0.388 -13.164 -11.648 1 98.06 88 GLY B C 1
ATOM 4446 O O . GLY B 1 88 ? 0.278 -12.812 -12.625 1 98.06 88 GLY B O 1
ATOM 4447 N N . THR B 1 89 ? -1.534 -12.508 -11.25 1 97.88 89 THR B N 1
ATOM 4448 C CA . THR B 1 89 ? -2.207 -11.609 -12.18 1 97.88 89 THR B CA 1
ATOM 4449 C C . THR B 1 89 ? -2.652 -10.328 -11.477 1 97.88 89 THR B C 1
ATOM 4451 O O . THR B 1 89 ? -2.533 -9.234 -12.031 1 97.88 89 THR B O 1
ATOM 4454 N N . TRP B 1 90 ? -3.137 -10.438 -10.352 1 98 90 TRP B N 1
ATOM 4455 C CA . TRP B 1 90 ? -3.965 -9.367 -9.82 1 98 90 TRP B CA 1
ATOM 4456 C C . TRP B 1 90 ? -3.172 -8.5 -8.852 1 98 90 TRP B C 1
ATOM 4458 O O . TRP B 1 90 ? -2.307 -9 -8.125 1 98 90 TRP B O 1
ATOM 4468 N N . VAL B 1 91 ? -3.402 -7.211 -8.898 1 98.31 91 VAL B N 1
ATOM 4469 C CA . VAL B 1 91 ? -2.762 -6.188 -8.078 1 98.31 91 VAL B CA 1
ATOM 4470 C C . VAL B 1 91 ? -3.816 -5.23 -7.531 1 98.31 91 VAL B C 1
ATOM 4472 O O . VAL B 1 91 ? -4.953 -5.207 -8.008 1 98.31 91 VAL B O 1
ATOM 4475 N N . HIS B 1 92 ? -3.492 -4.504 -6.559 1 98.56 92 HIS B N 1
ATOM 4476 C CA . HIS B 1 92 ? -4.379 -3.516 -5.957 1 98.56 92 HIS B CA 1
ATOM 4477 C C . HIS B 1 92 ? -3.586 -2.439 -5.223 1 98.56 92 HIS B C 1
ATOM 4479 O O . HIS B 1 92 ? -2.463 -2.684 -4.777 1 98.56 92 HIS B O 1
ATOM 4485 N N . TRP B 1 93 ? -4.141 -1.24 -5.109 1 98.25 93 TRP B N 1
ATOM 4486 C CA . TRP B 1 93 ? -3.432 -0.15 -4.449 1 98.25 93 TRP B CA 1
ATOM 4487 C C . TRP B 1 93 ? -3.373 -0.373 -2.941 1 98.25 93 TRP B C 1
ATOM 4489 O O . TRP B 1 93 ? -2.598 0.281 -2.24 1 98.25 93 TRP B O 1
ATOM 4499 N N . ASP B 1 94 ? -4.125 -1.335 -2.373 1 98.31 94 ASP B N 1
ATOM 4500 C CA . ASP B 1 94 ? -4.027 -1.696 -0.963 1 98.31 94 ASP B CA 1
ATOM 4501 C C . ASP B 1 94 ? -3.049 -2.854 -0.761 1 98.31 94 ASP B C 1
ATOM 4503 O O . ASP B 1 94 ? -2.932 -3.389 0.343 1 98.31 94 ASP B O 1
ATOM 4507 N N . GLN B 1 95 ? -2.398 -3.322 -1.786 1 98.69 95 GLN B N 1
ATOM 4508 C CA . GLN B 1 95 ? -1.185 -4.125 -1.718 1 98.69 95 GLN B CA 1
ATOM 4509 C C . GLN B 1 95 ? 0.062 -3.25 -1.797 1 98.69 95 GLN B C 1
ATOM 4511 O O . GLN B 1 95 ? 0.518 -2.908 -2.891 1 98.69 95 GLN B O 1
ATOM 4516 N N . PRO B 1 96 ? 0.617 -3.014 -0.657 1 98.62 96 PRO B N 1
ATOM 4517 C CA . PRO B 1 96 ? 1.498 -1.848 -0.556 1 98.62 96 PRO B CA 1
ATOM 4518 C C . PRO B 1 96 ? 2.777 -2.002 -1.375 1 98.62 96 PRO B C 1
ATOM 4520 O O . PRO B 1 96 ? 3.24 -1.039 -1.992 1 98.62 96 PRO B O 1
ATOM 4523 N N . HIS B 1 97 ? 3.381 -3.154 -1.473 1 98.75 97 HIS B N 1
ATOM 4524 C CA . HIS B 1 97 ? 4.691 -3.316 -2.088 1 98.75 97 HIS B CA 1
ATOM 4525 C C . HIS B 1 97 ? 4.59 -3.33 -3.609 1 98.75 97 HIS B C 1
ATOM 4527 O O . HIS B 1 97 ? 5.387 -2.684 -4.293 1 98.75 97 HIS B O 1
ATOM 4533 N N . VAL B 1 98 ? 3.547 -4.008 -4.105 1 98.75 98 VAL B N 1
ATOM 4534 C CA . VAL B 1 98 ? 3.393 -4.078 -5.555 1 98.75 98 VAL B CA 1
ATOM 4535 C C . VAL B 1 98 ? 2.949 -2.721 -6.094 1 98.75 98 VAL B C 1
ATOM 4537 O O . VAL B 1 98 ? 3.432 -2.275 -7.141 1 98.75 98 VAL B O 1
ATOM 4540 N N . TYR B 1 99 ? 2.068 -2.025 -5.391 1 98.69 99 TYR B N 1
ATOM 4541 C CA . TYR B 1 99 ? 1.562 -0.763 -5.922 1 98.69 99 TYR B CA 1
ATOM 4542 C C . TYR B 1 99 ? 2.645 0.31 -5.898 1 98.69 99 TYR B C 1
ATOM 4544 O O . TYR B 1 99 ? 2.713 1.149 -6.801 1 98.69 99 TYR B O 1
ATOM 4552 N N . ASN B 1 100 ? 3.465 0.292 -4.812 1 98.56 100 ASN B N 1
ATOM 4553 C CA . ASN B 1 100 ? 4.59 1.22 -4.762 1 98.56 100 ASN B CA 1
ATOM 4554 C C . ASN B 1 100 ? 5.5 1.063 -5.977 1 98.56 100 ASN B C 1
ATOM 4556 O O . ASN B 1 100 ? 5.93 2.055 -6.57 1 98.56 100 ASN B O 1
ATOM 4560 N N . GLN B 1 101 ? 5.785 -0.188 -6.375 1 98.31 101 GLN B N 1
ATOM 4561 C CA . GLN B 1 101 ? 6.641 -0.446 -7.527 1 98.31 101 GLN B CA 1
ATOM 4562 C C . GLN B 1 101 ? 5.941 -0.065 -8.828 1 98.31 101 GLN B C 1
ATOM 4564 O O . GLN B 1 101 ? 6.578 0.432 -9.758 1 98.31 101 GLN B O 1
ATOM 4569 N N . LEU B 1 102 ? 4.621 -0.325 -8.914 1 98.38 102 LEU B N 1
ATOM 4570 C CA . LEU B 1 102 ? 3.873 0.076 -10.094 1 98.38 102 LEU B CA 1
ATOM 4571 C C . LEU B 1 102 ? 3.955 1.584 -10.305 1 98.38 102 LEU B C 1
ATOM 4573 O O . LEU B 1 102 ? 4.121 2.049 -11.438 1 98.38 102 LEU B O 1
ATOM 4577 N N . GLN B 1 103 ? 3.84 2.291 -9.234 1 96.75 103 GLN B N 1
ATOM 4578 C CA . GLN B 1 103 ? 3.939 3.746 -9.305 1 96.75 103 GLN B CA 1
ATOM 4579 C C . GLN B 1 103 ? 5.344 4.184 -9.703 1 96.75 103 GLN B C 1
ATOM 4581 O O . GLN B 1 103 ? 5.508 5.109 -10.5 1 96.75 103 GLN B O 1
ATOM 4586 N N . ARG B 1 104 ? 6.328 3.539 -9.148 1 95.62 104 ARG B N 1
ATOM 4587 C CA . ARG B 1 104 ? 7.715 3.848 -9.477 1 95.62 104 ARG B CA 1
ATOM 4588 C C . ARG B 1 104 ? 7.949 3.822 -10.977 1 95.62 104 ARG B C 1
ATOM 4590 O O . ARG B 1 104 ? 8.664 4.672 -11.516 1 95.62 104 ARG B O 1
ATOM 4597 N N . TYR B 1 105 ? 7.332 2.916 -11.617 1 96.88 105 TYR B N 1
ATOM 4598 C CA . TYR B 1 105 ? 7.617 2.73 -13.039 1 96.88 105 TYR B CA 1
ATOM 4599 C C . TYR B 1 105 ? 6.508 3.322 -13.898 1 96.88 105 TYR B C 1
ATOM 4601 O O . TYR B 1 105 ? 6.492 3.139 -15.117 1 96.88 105 TYR B O 1
ATOM 4609 N N . GLY B 1 106 ? 5.527 3.998 -13.273 1 95.44 106 GLY B N 1
ATOM 4610 C CA . GLY B 1 106 ? 4.445 4.637 -14.008 1 95.44 106 GLY B CA 1
ATOM 4611 C C . GLY B 1 106 ? 3.486 3.646 -14.641 1 95.44 106 GLY B C 1
ATOM 4612 O O . GLY B 1 106 ? 2.84 3.955 -15.641 1 95.44 106 GLY B O 1
ATOM 4613 N N . LEU B 1 107 ? 3.387 2.459 -14.078 1 97.75 107 LEU B N 1
ATOM 4614 C CA . LEU B 1 107 ? 2.598 1.391 -14.688 1 97.75 107 LEU B CA 1
ATOM 4615 C C . LEU B 1 107 ? 1.187 1.363 -14.102 1 97.75 107 LEU B C 1
ATOM 4617 O O . LEU B 1 107 ? 0.299 0.707 -14.656 1 97.75 107 LEU B O 1
ATOM 4621 N N . HIS B 1 108 ? 0.872 2.094 -13.016 1 95.38 108 HIS B N 1
ATOM 4622 C CA . HIS B 1 108 ? -0.444 2.1 -12.383 1 95.38 108 HIS B CA 1
ATOM 4623 C C . HIS B 1 108 ? -1.505 2.65 -13.328 1 95.38 108 HIS B C 1
ATOM 4625 O O . HIS B 1 108 ? -2.684 2.312 -13.211 1 95.38 108 HIS B O 1
ATOM 4631 N N . GLY B 1 109 ? -1.143 3.436 -14.328 1 95.62 109 GLY B N 1
ATOM 4632 C CA . GLY B 1 109 ? -2.068 3.947 -15.328 1 95.62 109 GLY B CA 1
ATOM 4633 C C . GLY B 1 109 ? -2.582 2.877 -16.266 1 95.62 109 GLY B C 1
ATOM 4634 O O . GLY B 1 109 ? -3.559 3.094 -16.984 1 95.62 109 GLY B O 1
ATOM 4635 N N . ARG B 1 110 ? -1.979 1.688 -16.203 1 96.88 110 ARG B N 1
ATOM 4636 C CA . ARG B 1 110 ? -2.328 0.61 -17.109 1 96.88 110 ARG B CA 1
ATOM 4637 C C . ARG B 1 110 ? -3.283 -0.38 -16.453 1 96.88 110 ARG B C 1
ATOM 4639 O O . ARG B 1 110 ? -3.604 -1.42 -17.047 1 96.88 110 ARG B O 1
ATOM 4646 N N . LEU B 1 111 ? -3.752 -0.07 -15.281 1 97.25 111 LEU B N 1
ATOM 4647 C CA . LEU B 1 111 ? -4.672 -0.962 -14.586 1 97.25 111 LEU B CA 1
ATOM 4648 C C . LEU B 1 111 ? -5.969 -1.131 -15.375 1 97.25 111 LEU B C 1
ATOM 4650 O O . LEU B 1 111 ? -6.488 -0.164 -15.938 1 97.25 111 LEU B O 1
ATOM 4654 N N . LYS B 1 112 ? -6.383 -2.365 -15.43 1 95.81 112 LYS B N 1
ATOM 4655 C CA . LYS B 1 112 ? -7.664 -2.725 -16.031 1 95.81 112 LYS B CA 1
ATOM 4656 C C . LYS B 1 112 ? -8.375 -3.789 -15.203 1 95.81 112 LYS B C 1
ATOM 4658 O O . LYS B 1 112 ? -7.867 -4.227 -14.172 1 95.81 112 LYS B O 1
ATOM 4663 N N . THR B 1 113 ? -9.633 -4.113 -15.578 1 95 113 THR B N 1
ATOM 4664 C CA . THR B 1 113 ? -10.445 -5.016 -14.766 1 95 113 THR B CA 1
ATOM 4665 C C . THR B 1 113 ? -10.922 -6.199 -15.602 1 95 113 THR B C 1
ATOM 4667 O O . THR B 1 113 ? -10.805 -6.195 -16.828 1 95 113 THR B O 1
ATOM 4670 N N . SER B 1 114 ? -11.312 -7.199 -14.93 1 91.38 114 SER B N 1
ATOM 4671 C CA . SER B 1 114 ? -12.031 -8.305 -15.547 1 91.38 114 SER B CA 1
ATOM 4672 C C . SER B 1 114 ? -13.539 -8.133 -15.414 1 91.38 114 SER B C 1
ATOM 4674 O O . SER B 1 114 ? -14.039 -7.773 -14.344 1 91.38 114 SER B O 1
ATOM 4676 N N . ALA B 1 115 ? -14.242 -8.445 -16.469 1 86 115 ALA B N 1
ATOM 4677 C CA . ALA B 1 115 ? -15.695 -8.25 -16.516 1 86 115 ALA B CA 1
ATOM 4678 C C . ALA B 1 115 ? -16.391 -9.094 -15.445 1 86 115 ALA B C 1
ATOM 4680 O O . ALA B 1 115 ? -17.297 -8.609 -14.766 1 86 115 ALA B O 1
ATOM 4681 N N . GLY B 1 116 ? -15.93 -10.211 -15.258 1 88.69 116 GLY B N 1
ATOM 4682 C CA . GLY B 1 116 ? -16.609 -11.156 -14.383 1 88.69 116 GLY B CA 1
ATOM 4683 C C . GLY B 1 116 ? -16.344 -10.898 -12.914 1 88.69 116 GLY B C 1
ATOM 4684 O O . GLY B 1 116 ? -17.031 -11.453 -12.047 1 88.69 116 GLY B O 1
ATOM 4685 N N . THR B 1 117 ? -15.352 -10.047 -12.656 1 88.25 117 THR B N 1
ATOM 4686 C CA . THR B 1 117 ? -15.039 -9.82 -11.25 1 88.25 117 THR B CA 1
ATOM 4687 C C . THR B 1 117 ? -15.391 -8.391 -10.844 1 88.25 117 THR B C 1
ATOM 4689 O O . THR B 1 117 ? -15.727 -8.133 -9.68 1 88.25 117 THR B O 1
ATOM 4692 N N . LEU B 1 118 ? -15.414 -7.484 -11.727 1 87.12 118 LEU B N 1
ATOM 4693 C CA . LEU B 1 118 ? -15.773 -6.109 -11.391 1 87.12 118 LEU B CA 1
ATOM 4694 C C . LEU B 1 118 ? -17.281 -5.969 -11.211 1 87.12 118 LEU B C 1
ATOM 4696 O O . LEU B 1 118 ? -17.75 -5.496 -10.172 1 87.12 118 LEU B O 1
ATOM 4700 N N . ALA B 1 119 ? -18.031 -6.434 -12.328 1 89.19 119 ALA B N 1
ATOM 4701 C CA . ALA B 1 119 ? -19.484 -6.305 -12.352 1 89.19 119 ALA B CA 1
ATOM 4702 C C . ALA B 1 119 ? -20.109 -7.422 -13.172 1 89.19 119 ALA B C 1
ATOM 4704 O O . ALA B 1 119 ? -20.656 -7.176 -14.25 1 89.19 119 ALA B O 1
ATOM 4705 N N . PRO B 1 120 ? -20.109 -8.578 -12.57 1 94.62 120 PRO B N 1
ATOM 4706 C CA . PRO B 1 120 ? -20.719 -9.688 -13.328 1 94.62 120 PRO B CA 1
ATOM 4707 C C . PRO B 1 120 ? -22.219 -9.523 -13.516 1 94.62 120 PRO B C 1
ATOM 4709 O O . PRO B 1 120 ? -22.906 -9.047 -12.609 1 94.62 120 PRO B O 1
ATOM 4712 N N . ALA B 1 121 ? -22.656 -9.906 -14.648 1 95.62 121 ALA B N 1
ATOM 4713 C CA . ALA B 1 121 ? -24.094 -9.953 -14.906 1 95.62 121 ALA B CA 1
ATOM 4714 C C . ALA B 1 121 ? -24.734 -11.195 -14.289 1 95.62 121 ALA B C 1
ATOM 4716 O O . ALA B 1 121 ? -25.922 -11.211 -13.984 1 95.62 121 ALA B O 1
ATOM 4717 N N . LYS B 1 122 ? -23.953 -12.242 -14.164 1 96.31 122 LYS B N 1
ATOM 4718 C CA . LYS B 1 122 ? -24.469 -13.5 -13.625 1 96.31 122 LYS B CA 1
ATOM 4719 C C . LYS B 1 122 ? -23.516 -14.062 -12.562 1 96.31 122 LYS B C 1
ATOM 4721 O O . LYS B 1 122 ? -22.297 -13.977 -12.695 1 96.31 122 LYS B O 1
ATOM 4726 N N . GLN B 1 123 ? -24.141 -14.57 -11.578 1 97.62 123 GLN B N 1
ATOM 4727 C CA . GLN B 1 123 ? -23.469 -15.367 -10.562 1 97.62 123 GLN B CA 1
ATOM 4728 C C . GLN B 1 123 ? -23.875 -16.828 -10.641 1 97.62 123 GLN B C 1
ATOM 4730 O O . GLN B 1 123 ? -25.062 -17.156 -10.531 1 97.62 123 GLN B O 1
ATOM 4735 N N . LEU B 1 124 ? -22.859 -17.641 -10.859 1 98.19 124 LEU B N 1
ATOM 4736 C CA . LEU B 1 124 ? -23.125 -19.062 -11.016 1 98.19 124 LEU B CA 1
ATOM 4737 C C . LEU B 1 124 ? -22.516 -19.859 -9.859 1 98.19 124 LEU B C 1
ATOM 4739 O O . LEU B 1 124 ? -21.469 -19.484 -9.32 1 98.19 124 LEU B O 1
ATOM 4743 N N . PHE B 1 125 ? -23.203 -20.953 -9.477 1 98.5 125 PHE B N 1
ATOM 4744 C CA . PHE B 1 125 ? -22.766 -21.844 -8.406 1 98.5 125 PHE B CA 1
ATOM 4745 C C . PHE B 1 125 ? -23.109 -23.297 -8.742 1 98.5 125 PHE B C 1
ATOM 4747 O O . PHE B 1 125 ? -24.219 -23.594 -9.188 1 98.5 125 PHE B O 1
ATOM 4754 N N . ARG B 1 126 ? -22.125 -24.141 -8.578 1 98.31 126 ARG B N 1
ATOM 4755 C CA . ARG B 1 126 ? -22.406 -25.562 -8.703 1 98.31 126 ARG B CA 1
ATOM 4756 C C . ARG B 1 126 ? -22.344 -26.266 -7.344 1 98.31 126 ARG B C 1
ATOM 4758 O O . ARG B 1 126 ? -21.281 -26.406 -6.762 1 98.31 126 ARG B O 1
ATOM 4765 N N . PRO B 1 127 ? -23.484 -26.766 -6.902 1 97.12 127 PRO B N 1
ATOM 4766 C CA . PRO B 1 127 ? -23.453 -27.531 -5.652 1 97.12 127 PRO B CA 1
ATOM 4767 C C . PRO B 1 127 ? -22.734 -28.875 -5.793 1 97.12 127 PRO B C 1
ATOM 4769 O O . PRO B 1 127 ? -22.375 -29.266 -6.902 1 97.12 127 PRO B O 1
ATOM 4772 N N . ALA B 1 128 ? -22.484 -29.547 -4.703 1 94.75 128 ALA B N 1
ATOM 4773 C CA . ALA B 1 128 ? -21.672 -30.766 -4.645 1 94.75 128 ALA B CA 1
ATOM 4774 C C . ALA B 1 128 ? -22.188 -31.812 -5.625 1 94.75 128 ALA B C 1
ATOM 4776 O O . ALA B 1 128 ? -21.391 -32.5 -6.262 1 94.75 128 ALA B O 1
ATOM 4777 N N . TRP B 1 129 ? -23.453 -32 -5.734 1 89.38 129 TRP B N 1
ATOM 4778 C CA . TRP B 1 129 ? -24 -33.062 -6.578 1 89.38 129 TRP B CA 1
ATOM 4779 C C . TRP B 1 129 ? -25.109 -32.531 -7.473 1 89.38 129 TRP B C 1
ATOM 4781 O O . TRP B 1 129 ? -25.938 -33.281 -7.973 1 89.38 129 TRP B O 1
ATOM 4791 N N . GLY B 1 130 ? -25.062 -31.375 -7.879 1 91.88 130 GLY B N 1
ATOM 4792 C CA . GLY B 1 130 ? -26.109 -30.781 -8.719 1 91.88 130 GLY B CA 1
ATOM 4793 C C . GLY B 1 130 ? -25.562 -30.062 -9.938 1 91.88 130 GLY B C 1
ATOM 4794 O O . GLY B 1 130 ? -24.359 -30.094 -10.188 1 91.88 130 GLY B O 1
ATOM 4795 N N . ALA B 1 131 ? -26.516 -29.562 -10.711 1 96 131 ALA B N 1
ATOM 4796 C CA . ALA B 1 131 ? -26.172 -28.781 -11.891 1 96 131 ALA B CA 1
ATOM 4797 C C . ALA B 1 131 ? -25.797 -27.344 -11.516 1 96 131 ALA B C 1
ATOM 4799 O O . ALA B 1 131 ? -26.094 -26.906 -10.406 1 96 131 ALA B O 1
ATOM 4800 N N . VAL B 1 132 ? -25.156 -26.703 -12.43 1 98.06 132 VAL B N 1
ATOM 4801 C CA . VAL B 1 132 ? -24.828 -25.297 -12.242 1 98.06 132 VAL B CA 1
ATOM 4802 C C . VAL B 1 132 ? -26.109 -24.469 -12.109 1 98.06 132 VAL B C 1
ATOM 4804 O O . VAL B 1 132 ? -27.031 -24.641 -12.898 1 98.06 132 VAL B O 1
ATOM 4807 N N . GLU B 1 133 ? -26.141 -23.609 -11.172 1 97.69 133 GLU B N 1
ATOM 4808 C CA . GLU B 1 133 ? -27.312 -22.75 -10.977 1 97.69 133 GLU B CA 1
ATOM 4809 C C . GLU B 1 133 ? -26.906 -21.281 -10.961 1 97.69 133 GLU B C 1
ATOM 4811 O O . GLU B 1 133 ? -25.766 -20.953 -10.594 1 97.69 133 GLU B O 1
ATOM 4816 N N . GLU B 1 134 ? -27.797 -20.484 -11.43 1 97.69 134 GLU B N 1
ATOM 4817 C CA . GLU B 1 134 ? -27.625 -19.031 -11.32 1 97.69 134 GLU B CA 1
ATOM 4818 C C . GLU B 1 134 ? -28.203 -18.5 -10.008 1 97.69 134 GLU B C 1
ATOM 4820 O O . GLU B 1 134 ? -29.312 -18.875 -9.625 1 97.69 134 GLU B O 1
ATOM 4825 N N . LEU B 1 135 ? -27.453 -17.719 -9.336 1 98 135 LEU B N 1
ATOM 4826 C CA . LEU B 1 135 ? -27.875 -17.156 -8.055 1 98 135 LEU B CA 1
ATOM 4827 C C . LEU B 1 135 ? -27.969 -15.641 -8.133 1 98 135 LEU B C 1
ATOM 4829 O O . LEU B 1 135 ? -27.328 -15.023 -8.992 1 98 135 LEU B O 1
ATOM 4833 N N . SER B 1 136 ? -28.766 -15.086 -7.227 1 97.5 136 SER B N 1
ATOM 4834 C CA . SER B 1 136 ? -28.766 -13.641 -7.059 1 97.5 136 SER B CA 1
ATOM 4835 C C . SER B 1 136 ? -27.438 -13.141 -6.5 1 97.5 136 SER B C 1
ATOM 4837 O O . SER B 1 136 ? -27.016 -13.57 -5.43 1 97.5 136 SER B O 1
ATOM 4839 N N . ILE B 1 137 ? -26.875 -12.227 -7.211 1 96.38 137 ILE B N 1
ATOM 4840 C CA . ILE B 1 137 ? -25.594 -11.688 -6.793 1 96.38 137 ILE B CA 1
ATOM 4841 C C . ILE B 1 137 ? -25.703 -11.07 -5.402 1 96.38 137 ILE B C 1
ATOM 4843 O O . ILE B 1 137 ? -24.875 -11.328 -4.527 1 96.38 137 ILE B O 1
ATOM 4847 N N . GLU B 1 138 ? -26.734 -10.289 -5.176 1 95.5 138 GLU B N 1
ATOM 4848 C CA . GLU B 1 138 ? -26.953 -9.625 -3.898 1 95.5 138 GLU B CA 1
ATOM 4849 C C . GLU B 1 138 ? -27.109 -10.633 -2.766 1 95.5 138 GLU B C 1
ATOM 4851 O O . GLU B 1 138 ? -26.594 -10.43 -1.668 1 95.5 138 GLU B O 1
ATOM 4856 N N . ASP B 1 139 ? -27.766 -11.727 -3.076 1 96.56 139 ASP B N 1
ATOM 4857 C CA . ASP B 1 139 ? -27.984 -12.758 -2.061 1 96.56 139 ASP B CA 1
ATOM 4858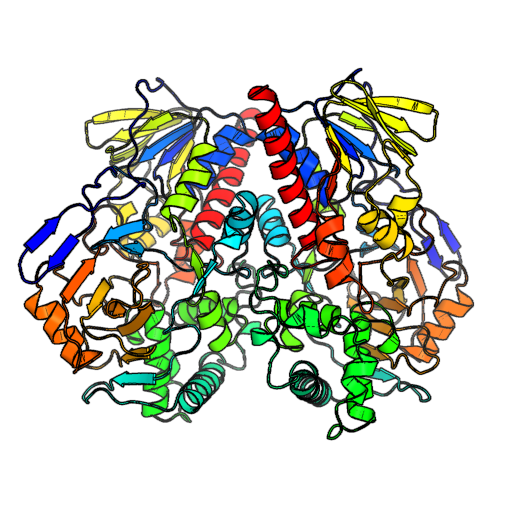 C C . ASP B 1 139 ? -26.688 -13.469 -1.708 1 96.56 139 ASP B C 1
ATOM 4860 O O . ASP B 1 139 ? -26.422 -13.758 -0.537 1 96.56 139 ASP B O 1
ATOM 4864 N N . VAL B 1 140 ? -25.953 -13.75 -2.715 1 97.19 140 VAL B N 1
ATOM 4865 C CA . VAL B 1 140 ? -24.688 -14.438 -2.488 1 97.19 140 VAL B CA 1
ATOM 4866 C C . VAL B 1 140 ? -23.766 -13.57 -1.638 1 97.19 140 VAL B C 1
ATOM 4868 O O . VAL B 1 140 ? -23.172 -14.047 -0.666 1 97.19 140 VAL B O 1
ATOM 4871 N N . VAL B 1 141 ? -23.656 -12.297 -1.969 1 96.44 141 VAL B N 1
ATOM 4872 C CA . VAL B 1 141 ? -22.812 -11.375 -1.235 1 96.44 141 VAL B CA 1
ATOM 4873 C C . VAL B 1 141 ? -23.25 -11.305 0.224 1 96.44 141 VAL B C 1
ATOM 4875 O O . VAL B 1 141 ? -22.422 -11.367 1.135 1 96.44 141 VAL B O 1
ATOM 4878 N N . ALA B 1 142 ? -24.531 -11.227 0.413 1 97.31 142 ALA B N 1
ATOM 4879 C CA . ALA B 1 142 ? -25.078 -11.117 1.762 1 97.31 142 ALA B CA 1
ATOM 4880 C C . ALA B 1 142 ? -24.797 -12.375 2.576 1 97.31 142 ALA B C 1
ATOM 4882 O O . ALA B 1 142 ? -24.406 -12.289 3.742 1 97.31 142 ALA B O 1
ATOM 4883 N N . VAL B 1 143 ? -25 -13.516 1.954 1 97.94 143 VAL B N 1
ATOM 4884 C CA . VAL B 1 143 ? -24.812 -14.789 2.639 1 97.94 143 VAL B CA 1
ATOM 4885 C C . VAL B 1 143 ? -23.328 -14.969 2.988 1 97.94 143 VAL B C 1
ATOM 4887 O O . VAL B 1 143 ? -23 -15.32 4.121 1 97.94 143 VAL B O 1
ATOM 4890 N N . VAL B 1 144 ? -22.5 -14.719 2.061 1 98.44 144 VAL B N 1
ATOM 4891 C CA . VAL B 1 144 ? -21.078 -14.922 2.246 1 98.44 144 VAL B CA 1
ATOM 4892 C C . VAL B 1 144 ? -20.562 -14.008 3.359 1 98.44 144 VAL B C 1
ATOM 4894 O O . VAL B 1 144 ? -19.797 -14.445 4.223 1 98.44 144 VAL B O 1
ATOM 4897 N N . GLU B 1 145 ? -21.031 -12.766 3.414 1 98.31 145 GLU B N 1
ATOM 4898 C CA . GLU B 1 145 ? -20.594 -11.828 4.449 1 98.31 145 GLU B CA 1
ATOM 4899 C C . GLU B 1 145 ? -21.109 -12.25 5.82 1 98.31 145 GLU B C 1
ATOM 4901 O O . GLU B 1 145 ? -20.375 -12.18 6.812 1 98.31 145 GLU B O 1
ATOM 4906 N N . ARG B 1 146 ? -22.328 -12.656 5.863 1 97.81 146 ARG B N 1
ATOM 4907 C CA . ARG B 1 146 ? -22.938 -13.062 7.129 1 97.81 146 ARG B CA 1
ATOM 4908 C C . ARG B 1 146 ? -22.234 -14.297 7.695 1 97.81 146 ARG B C 1
ATOM 4910 O O . ARG B 1 146 ? -21.938 -14.352 8.891 1 97.81 146 ARG B O 1
ATOM 4917 N N . VAL B 1 147 ? -21.969 -15.242 6.867 1 98.69 147 VAL B N 1
ATOM 4918 C CA . VAL B 1 147 ? -21.297 -16.453 7.316 1 98.69 147 VAL B CA 1
ATOM 4919 C C . VAL B 1 147 ? -19.875 -16.141 7.734 1 98.69 147 VAL B C 1
ATOM 4921 O O . VAL B 1 147 ? -19.359 -16.688 8.719 1 98.69 147 VAL B O 1
ATOM 4924 N N . ALA B 1 148 ? -19.234 -15.258 7.027 1 98.81 148 ALA B N 1
ATOM 4925 C CA . ALA B 1 148 ? -17.859 -14.859 7.344 1 98.81 148 ALA B CA 1
ATOM 4926 C C . ALA B 1 148 ? -17.766 -14.289 8.758 1 98.81 148 ALA B C 1
ATOM 4928 O O . ALA B 1 148 ? -16.828 -14.594 9.5 1 98.81 148 ALA B O 1
ATOM 4929 N N . GLU B 1 149 ? -18.688 -13.477 9.102 1 97.5 149 GLU B N 1
ATOM 4930 C CA . GLU B 1 149 ? -18.688 -12.867 10.43 1 97.5 149 GLU B CA 1
ATOM 4931 C C . GLU B 1 149 ? -18.703 -13.93 11.523 1 97.5 149 GLU B C 1
ATOM 4933 O O . GLU B 1 149 ? -18 -13.797 12.531 1 97.5 149 GLU B O 1
ATOM 4938 N N . ARG B 1 150 ? -19.516 -14.945 11.297 1 97.88 150 ARG B N 1
ATOM 4939 C CA . ARG B 1 150 ? -19.578 -16.047 12.25 1 97.88 150 ARG B CA 1
ATOM 4940 C C . ARG B 1 150 ? -18.312 -16.891 12.195 1 97.88 150 ARG B C 1
ATOM 4942 O O . ARG B 1 150 ? -17.781 -17.281 13.234 1 97.88 150 ARG B O 1
ATOM 4949 N N . PHE B 1 151 ? -17.906 -17.125 11.031 1 98.81 151 PHE B N 1
ATOM 4950 C CA . PHE B 1 151 ? -16.797 -18.016 10.758 1 98.81 151 PHE B CA 1
ATOM 4951 C C . PHE B 1 151 ? -15.5 -17.469 11.352 1 98.81 151 PHE B C 1
ATOM 4953 O O . PHE B 1 151 ? -14.734 -18.219 11.961 1 98.81 151 PHE B O 1
ATOM 4960 N N . PHE B 1 152 ? -15.258 -16.219 11.297 1 98.81 152 PHE B N 1
ATOM 4961 C CA . PHE B 1 152 ? -13.984 -15.633 11.711 1 98.81 152 PHE B CA 1
ATOM 4962 C C . PHE B 1 152 ? -14.078 -15.102 13.141 1 98.81 152 PHE B C 1
ATOM 4964 O O . PHE B 1 152 ? -13.195 -14.367 13.594 1 98.81 152 PHE B O 1
ATOM 4971 N N . THR B 1 153 ? -15.188 -15.367 13.836 1 98.31 153 THR B N 1
ATOM 4972 C CA . THR B 1 153 ? -15.305 -15.125 15.266 1 98.31 153 THR B CA 1
ATOM 4973 C C . THR B 1 153 ? -15.258 -16.438 16.047 1 98.31 153 THR B C 1
ATOM 4975 O O . THR B 1 153 ? -16.109 -17.312 15.859 1 98.31 153 THR B O 1
ATOM 4978 N N . ILE B 1 154 ? -14.297 -16.578 16.828 1 98.25 154 ILE B N 1
ATOM 4979 C CA . ILE B 1 154 ? -14.125 -17.812 17.578 1 98.25 154 ILE B CA 1
ATOM 4980 C C . ILE B 1 154 ? -13.711 -17.5 19.016 1 98.25 154 ILE B C 1
ATOM 4982 O O . ILE B 1 154 ? -12.828 -16.672 19.25 1 98.25 154 ILE B O 1
ATOM 4986 N N . ASP B 1 155 ? -14.375 -18.141 19.969 1 98 155 ASP B N 1
ATOM 4987 C CA . ASP B 1 155 ? -14.117 -17.984 21.391 1 98 155 ASP B CA 1
ATOM 4988 C C . ASP B 1 155 ? -14.188 -16.516 21.812 1 98 155 ASP B C 1
ATOM 4990 O O . ASP B 1 155 ? -13.352 -16.047 22.578 1 98 155 ASP B O 1
ATOM 4994 N N . GLY B 1 156 ? -15.055 -15.82 21.203 1 97.12 156 GLY B N 1
ATOM 4995 C CA . GLY B 1 156 ? -15.289 -14.43 21.562 1 97.12 156 GLY B CA 1
ATOM 4996 C C . GLY B 1 156 ? -14.312 -13.469 20.906 1 97.12 156 GLY B C 1
ATOM 4997 O O . GLY B 1 156 ? -14.383 -12.258 21.125 1 97.12 156 GLY B O 1
ATOM 4998 N N . LEU B 1 157 ? -13.422 -14 20.094 1 98.12 157 LEU B N 1
ATOM 4999 C CA . LEU B 1 157 ? -12.453 -13.172 19.391 1 98.12 157 LEU B CA 1
ATOM 5000 C C . LEU B 1 157 ? -12.836 -13.023 17.922 1 98.12 157 LEU B C 1
ATOM 5002 O O . LEU B 1 157 ? -12.977 -14.023 17.203 1 98.12 157 LEU B O 1
ATOM 5006 N N . ASP B 1 158 ? -13.016 -11.773 17.469 1 97.88 158 ASP B N 1
ATOM 5007 C CA . ASP B 1 158 ? -13.266 -11.555 16.047 1 97.88 158 ASP B CA 1
ATOM 5008 C C . ASP B 1 158 ? -11.953 -11.477 15.266 1 97.88 158 ASP B C 1
ATOM 5010 O O . ASP B 1 158 ? -10.875 -11.633 15.836 1 97.88 158 ASP B O 1
ATOM 5014 N N . SER B 1 159 ? -12.055 -11.273 13.953 1 98.31 159 SER B N 1
ATOM 5015 C CA . SER B 1 159 ? -10.875 -11.328 13.094 1 98.31 159 SER B CA 1
ATOM 5016 C C . SER B 1 159 ? -9.867 -10.258 13.469 1 98.31 159 SER B C 1
ATOM 5018 O O . SER B 1 159 ? -8.656 -10.477 13.367 1 98.31 159 SER B O 1
ATOM 5020 N N . ARG B 1 160 ? -10.305 -9.094 13.938 1 96.75 160 ARG B N 1
ATOM 5021 C CA . ARG B 1 160 ? -9.398 -8.016 14.336 1 96.75 160 ARG B CA 1
ATOM 5022 C C . ARG B 1 160 ? -8.633 -8.391 15.594 1 96.75 160 ARG B C 1
ATOM 5024 O O . ARG B 1 160 ? -7.461 -8.031 15.742 1 96.75 160 ARG B O 1
ATOM 5031 N N . ALA B 1 161 ? -9.312 -9.023 16.484 1 97.19 161 ALA B N 1
ATOM 5032 C CA . ALA B 1 161 ? -8.656 -9.492 17.703 1 97.19 161 ALA B CA 1
ATOM 5033 C C . ALA B 1 161 ? -7.688 -10.633 17.391 1 97.19 161 ALA B C 1
ATOM 5035 O O . ALA B 1 161 ? -6.605 -10.711 17.984 1 97.19 161 ALA B O 1
ATOM 5036 N N . LEU B 1 162 ? -8.055 -11.492 16.531 1 98.5 162 LEU B N 1
ATOM 5037 C CA . LEU B 1 162 ? -7.25 -12.656 16.188 1 98.5 162 LEU B CA 1
ATOM 5038 C C . LEU B 1 162 ? -5.992 -12.25 15.43 1 98.5 162 LEU B C 1
ATOM 5040 O O . LEU B 1 162 ? -4.922 -12.828 15.633 1 98.5 162 LEU B O 1
ATOM 5044 N N . MET B 1 163 ? -6.109 -11.266 14.578 1 97.88 163 MET B N 1
ATOM 5045 C CA . MET B 1 163 ? -5.008 -10.82 13.734 1 97.88 163 MET B CA 1
ATOM 5046 C C . MET B 1 163 ? -5.043 -9.312 13.531 1 97.88 163 MET B C 1
ATOM 5048 O O . MET B 1 163 ? -5.324 -8.836 12.43 1 97.88 163 MET B O 1
ATOM 5052 N N . PRO B 1 164 ? -4.629 -8.609 14.531 1 96.19 164 PRO B N 1
ATOM 5053 C CA . PRO B 1 164 ? -4.719 -7.145 14.484 1 96.19 164 PRO B CA 1
ATOM 5054 C C . PRO B 1 164 ? -3.748 -6.527 13.484 1 96.19 164 PRO B C 1
ATOM 5056 O O . PRO B 1 164 ? -4.012 -5.449 12.945 1 96.19 164 PRO B O 1
ATOM 5059 N N . TYR B 1 165 ? -2.619 -7.184 13.266 1 97.19 165 TYR B N 1
ATOM 5060 C CA . TYR B 1 165 ? -1.599 -6.719 12.328 1 97.19 165 TYR B CA 1
ATOM 5061 C C . TYR B 1 165 ? -1.35 -7.754 11.242 1 97.19 165 TYR B C 1
ATOM 5063 O O . TYR B 1 165 ? -0.375 -8.508 11.305 1 97.19 165 TYR B O 1
ATOM 5071 N N . PRO B 1 166 ? -2.125 -7.672 10.164 1 97.44 166 PRO B N 1
ATOM 5072 C CA . PRO B 1 166 ? -2.066 -8.75 9.172 1 97.44 166 PRO B CA 1
ATOM 5073 C C . PRO B 1 166 ? -0.745 -8.773 8.406 1 97.44 166 PRO B C 1
ATOM 5075 O O . PRO B 1 166 ? -0.397 -9.789 7.805 1 97.44 166 PRO B O 1
ATOM 5078 N N . HIS B 1 167 ? 0.088 -7.711 8.391 1 98.19 167 HIS B N 1
ATOM 5079 C CA . HIS B 1 167 ? 1.388 -7.664 7.73 1 98.19 167 HIS B CA 1
ATOM 5080 C C . HIS B 1 167 ? 2.516 -7.969 8.711 1 98.19 167 HIS B C 1
ATOM 5082 O O . HIS B 1 167 ? 3.693 -7.867 8.359 1 98.19 167 HIS B O 1
ATOM 5088 N N . ASP B 1 168 ? 2.195 -8.242 9.938 1 97.5 168 ASP B N 1
ATOM 5089 C CA . ASP B 1 168 ? 3.119 -8.633 10.992 1 97.5 168 ASP B CA 1
ATOM 5090 C C . ASP B 1 168 ? 2.514 -9.727 11.875 1 97.5 168 ASP B C 1
ATOM 5092 O O . ASP B 1 168 ? 2.352 -9.539 13.078 1 97.5 168 ASP B O 1
ATOM 5096 N N . PRO B 1 169 ? 2.252 -10.852 11.258 1 96.69 169 PRO B N 1
ATOM 5097 C CA . PRO B 1 169 ? 1.429 -11.852 11.938 1 96.69 169 PRO B CA 1
ATOM 5098 C C . PRO B 1 169 ? 2.133 -12.477 13.141 1 96.69 169 PRO B C 1
ATOM 5100 O O . PRO B 1 169 ? 1.472 -12.984 14.055 1 96.69 169 PRO B O 1
ATOM 5103 N N . LEU B 1 170 ? 3.451 -12.461 13.219 1 96.81 170 LEU B N 1
ATOM 5104 C CA . LEU B 1 170 ? 4.18 -13.117 14.305 1 96.81 170 LEU B CA 1
ATOM 5105 C C . LEU B 1 170 ? 4.316 -12.195 15.508 1 96.81 170 LEU B C 1
ATOM 5107 O O . LEU B 1 170 ? 4.789 -12.617 16.562 1 96.81 170 LEU B O 1
ATOM 5111 N N . ARG B 1 171 ? 3.881 -10.953 15.297 1 95.81 171 ARG B N 1
ATOM 5112 C CA . ARG B 1 171 ? 3.93 -10.008 16.406 1 95.81 171 ARG B CA 1
ATOM 5113 C C . ARG B 1 171 ? 3.104 -10.516 17.594 1 95.81 171 ARG B C 1
ATOM 5115 O O . ARG B 1 171 ? 1.945 -10.906 17.422 1 95.81 171 ARG B O 1
ATOM 5122 N N . ALA B 1 172 ? 3.668 -10.508 18.766 1 94.44 172 ALA B N 1
ATOM 5123 C CA . ALA B 1 172 ? 2.973 -11 19.953 1 94.44 172 ALA B CA 1
ATOM 5124 C C . ALA B 1 172 ? 2.084 -9.906 20.547 1 94.44 172 ALA B C 1
ATOM 5126 O O . ALA B 1 172 ? 2.439 -8.727 20.531 1 94.44 172 ALA B O 1
ATOM 5127 N N . PRO B 1 173 ? 0.964 -10.25 21.141 1 94.44 173 PRO B N 1
ATOM 5128 C CA . PRO B 1 173 ? 0.371 -11.586 21.172 1 94.44 173 PRO B CA 1
ATOM 5129 C C . PRO B 1 173 ? -0.238 -11.984 19.828 1 94.44 173 PRO B C 1
ATOM 5131 O O . PRO B 1 173 ? -0.888 -11.164 19.172 1 94.44 173 PRO B O 1
ATOM 5134 N N . ALA B 1 174 ? 0.029 -13.164 19.469 1 96.94 174 ALA B N 1
ATOM 5135 C CA . ALA B 1 174 ? -0.499 -13.734 18.219 1 96.94 174 ALA B CA 1
ATOM 5136 C C . ALA B 1 174 ? -1.607 -14.742 18.516 1 96.94 174 ALA B C 1
ATOM 5138 O O . ALA B 1 174 ? -1.389 -15.953 18.438 1 96.94 174 ALA B O 1
ATOM 5139 N N . ALA B 1 175 ? -2.859 -14.258 18.703 1 98.31 175 ALA B N 1
ATOM 5140 C CA . ALA B 1 175 ? -3.984 -15.07 19.156 1 98.31 175 ALA B CA 1
ATOM 5141 C C . ALA B 1 175 ? -4.367 -16.109 18.109 1 98.31 175 ALA B C 1
ATOM 5143 O O . ALA B 1 175 ? -4.867 -17.188 18.438 1 98.31 175 ALA B O 1
ATOM 5144 N N . TRP B 1 176 ? -4.055 -15.812 16.891 1 98.56 176 TRP B N 1
ATOM 5145 C CA . TRP B 1 176 ? -4.426 -16.703 15.797 1 98.56 176 TRP B CA 1
ATOM 5146 C C . TRP B 1 176 ? -3.746 -18.062 15.945 1 98.56 176 TRP B C 1
ATOM 5148 O O . TRP B 1 176 ? -4.262 -19.078 15.469 1 98.56 176 TRP B O 1
ATOM 5158 N N . LYS B 1 177 ? -2.57 -18.141 16.609 1 98.62 177 LYS B N 1
ATOM 5159 C CA . LYS B 1 177 ? -1.785 -19.375 16.719 1 98.62 177 LYS B CA 1
ATOM 5160 C C . LYS B 1 177 ? -2.586 -20.469 17.422 1 98.62 177 LYS B C 1
ATOM 5162 O O . LYS B 1 177 ? -2.428 -21.656 17.094 1 98.62 177 LYS B O 1
ATOM 5167 N N . ARG B 1 178 ? -3.477 -20.062 18.312 1 98.31 178 ARG B N 1
ATOM 5168 C CA . ARG B 1 178 ? -4.285 -21 19.078 1 98.31 178 ARG B CA 1
ATOM 5169 C C . ARG B 1 178 ? -5.184 -21.828 18.156 1 98.31 178 ARG B C 1
ATOM 5171 O O . ARG B 1 178 ? -5.562 -22.953 18.5 1 98.31 178 ARG B O 1
ATOM 5178 N N . TYR B 1 179 ? -5.414 -21.312 17.016 1 98.75 179 TYR B N 1
ATOM 5179 C CA . TYR B 1 179 ? -6.445 -21.922 16.188 1 98.75 179 TYR B CA 1
ATOM 5180 C C . TYR B 1 179 ? -5.848 -22.438 14.883 1 98.75 179 TYR B C 1
ATOM 5182 O O . TYR B 1 179 ? -6.582 -22.828 13.961 1 98.75 179 TYR B O 1
ATOM 5190 N N . ASP B 1 180 ? -4.5 -22.5 14.805 1 98.62 180 ASP B N 1
ATOM 5191 C CA . ASP B 1 180 ? -3.826 -22.859 13.555 1 98.62 180 ASP B CA 1
ATOM 5192 C C . ASP B 1 180 ? -4.012 -24.328 13.227 1 98.62 180 ASP B C 1
ATOM 5194 O O . ASP B 1 180 ? -3.773 -24.75 12.094 1 98.62 180 ASP B O 1
ATOM 5198 N N . HIS B 1 181 ? -4.492 -25.156 14.148 1 98.56 181 HIS B N 1
ATOM 5199 C CA . HIS B 1 181 ? -4.699 -26.578 13.93 1 98.56 181 HIS B CA 1
ATOM 5200 C C . HIS B 1 181 ? -5.996 -26.844 13.164 1 98.56 181 HIS B C 1
ATOM 5202 O O . HIS B 1 181 ? -6.211 -27.938 12.656 1 98.56 181 HIS B O 1
ATOM 5208 N N . LEU B 1 182 ? -6.867 -25.844 13.094 1 98.88 182 LEU B N 1
ATOM 5209 C CA . LEU B 1 182 ? -8.172 -26.016 12.453 1 98.88 182 LEU B CA 1
ATOM 5210 C C . LEU B 1 182 ? -8.062 -25.875 10.938 1 98.88 182 LEU B C 1
ATOM 5212 O O . LEU B 1 182 ? -7.316 -25.031 10.445 1 98.88 182 LEU B O 1
ATOM 5216 N N . SER B 1 183 ? -8.773 -26.703 10.211 1 98.75 183 SER B N 1
ATOM 5217 C CA . SER B 1 183 ? -9.078 -26.438 8.812 1 98.75 183 SER B CA 1
ATOM 5218 C C . SER B 1 183 ? -10.305 -25.547 8.672 1 98.75 183 SER B C 1
ATOM 5220 O O . SER B 1 183 ? -11.031 -25.312 9.648 1 98.75 183 SER B O 1
ATOM 5222 N N . VAL B 1 184 ? -10.5 -25.047 7.527 1 98.75 184 VAL B N 1
ATOM 5223 C CA . VAL B 1 184 ? -11.719 -24.297 7.227 1 98.75 184 VAL B CA 1
ATOM 5224 C C . VAL B 1 184 ? -12.945 -25.156 7.52 1 98.75 184 VAL B C 1
ATOM 5226 O O . VAL B 1 184 ? -13.898 -24.688 8.141 1 98.75 184 VAL B O 1
ATOM 5229 N N . LYS B 1 185 ? -12.883 -26.391 7.098 1 98.56 185 LYS B N 1
ATOM 5230 C CA . LYS B 1 185 ? -14.008 -27.297 7.312 1 98.56 185 LYS B CA 1
ATOM 5231 C C . LYS B 1 185 ? -14.242 -27.547 8.805 1 98.56 185 LYS B C 1
ATOM 5233 O O . LYS B 1 185 ? -15.383 -27.531 9.273 1 98.56 185 LYS B O 1
ATOM 5238 N N . ASP B 1 186 ? -13.141 -27.766 9.555 1 98.69 186 ASP B N 1
ATOM 5239 C CA . ASP B 1 186 ? -13.266 -27.922 11 1 98.69 186 ASP B CA 1
ATOM 5240 C C . ASP B 1 186 ? -14 -26.734 11.625 1 98.69 186 ASP B C 1
ATOM 5242 O O . ASP B 1 186 ? -14.906 -26.922 12.438 1 98.69 186 ASP B O 1
ATOM 5246 N N . ARG B 1 187 ? -13.641 -25.547 11.25 1 98.81 187 ARG B N 1
ATOM 5247 C CA . ARG B 1 187 ? -14.242 -24.328 11.805 1 98.81 187 ARG B CA 1
ATOM 5248 C C . ARG B 1 187 ? -15.711 -24.219 11.406 1 98.81 187 ARG B C 1
ATOM 5250 O O . ARG B 1 187 ? -16.562 -23.891 12.242 1 98.81 187 ARG B O 1
ATOM 5257 N N . LEU B 1 188 ? -16.016 -24.484 10.156 1 98.5 188 LEU B N 1
ATOM 5258 C CA . LEU B 1 188 ? -17.391 -24.422 9.68 1 98.5 188 LEU B CA 1
ATOM 5259 C C . LEU B 1 188 ? -18.266 -25.406 10.445 1 98.5 188 LEU B C 1
ATOM 5261 O O . LEU B 1 188 ? -19.422 -25.094 10.766 1 98.5 188 LEU B O 1
ATOM 5265 N N . ASP B 1 189 ? -17.719 -26.531 10.734 1 98 189 ASP B N 1
ATOM 5266 C CA . ASP B 1 189 ? -18.469 -27.578 11.422 1 98 189 ASP B CA 1
ATOM 5267 C C . ASP B 1 189 ? -18.812 -27.156 12.859 1 98 189 ASP B C 1
ATOM 5269 O O . ASP B 1 189 ? -19.75 -27.688 13.461 1 98 189 ASP B O 1
ATOM 5273 N N . GLN B 1 190 ? -18.062 -26.266 13.398 1 98.06 190 GLN B N 1
ATOM 5274 C CA . GLN B 1 190 ? -18.297 -25.781 14.75 1 98.06 190 GLN B CA 1
ATOM 5275 C C . GLN B 1 190 ? -19.453 -24.797 14.789 1 98.06 190 GLN B C 1
ATOM 5277 O O . GLN B 1 190 ? -19.984 -24.484 15.859 1 98.06 190 GLN B O 1
ATOM 5282 N N . ILE B 1 191 ? -19.875 -24.281 13.648 1 97.62 191 ILE B N 1
ATOM 5283 C CA . ILE B 1 191 ? -20.938 -23.297 13.578 1 97.62 191 ILE B CA 1
ATOM 5284 C C . ILE B 1 191 ? -22.281 -23.984 13.359 1 97.62 191 ILE B C 1
ATOM 5286 O O . ILE B 1 191 ? -22.469 -24.672 12.359 1 97.62 191 ILE B O 1
ATOM 5290 N N . ARG B 1 192 ? -23.234 -23.766 14.227 1 94.94 192 ARG B N 1
ATOM 5291 C CA . ARG B 1 192 ? -24.453 -24.578 14.211 1 94.94 192 ARG B CA 1
ATOM 5292 C C . ARG B 1 192 ? -25.641 -23.766 13.703 1 94.94 192 ARG B C 1
ATOM 5294 O O . ARG B 1 192 ? -26.656 -24.328 13.312 1 94.94 192 ARG B O 1
ATOM 5301 N N . ASP B 1 193 ? -25.594 -22.484 13.609 1 94.81 193 ASP B N 1
ATOM 5302 C CA . ASP B 1 193 ? -26.75 -21.656 13.289 1 94.81 193 ASP B CA 1
ATOM 5303 C C . ASP B 1 193 ? -26.703 -21.188 11.836 1 94.81 193 ASP B C 1
ATOM 5305 O O . ASP B 1 193 ? -27.281 -20.156 11.492 1 94.81 193 ASP B O 1
ATOM 5309 N N . VAL B 1 194 ? -25.953 -21.859 10.984 1 97.25 194 VAL B N 1
ATOM 5310 C CA . VAL B 1 194 ? -25.859 -21.594 9.555 1 97.25 194 VAL B CA 1
ATOM 5311 C C . VAL B 1 194 ? -26.25 -22.844 8.766 1 97.25 194 VAL B C 1
ATOM 5313 O O . VAL B 1 194 ? -25.844 -23.953 9.102 1 97.25 194 VAL B O 1
ATOM 5316 N N . SER B 1 195 ? -27.047 -22.672 7.762 1 97.25 195 SER B N 1
ATOM 5317 C CA . SER B 1 195 ? -27.531 -23.812 6.984 1 97.25 195 SER B CA 1
ATOM 5318 C C . SER B 1 195 ? -26.406 -24.453 6.184 1 97.25 195 SER B C 1
ATOM 5320 O O . SER B 1 195 ? -25.391 -23.797 5.895 1 97.25 195 SER B O 1
ATOM 5322 N N . ALA B 1 196 ? -26.625 -25.703 5.801 1 96.44 196 ALA B N 1
ATOM 5323 C CA . ALA B 1 196 ? -25.641 -26.422 5.008 1 96.44 196 ALA B CA 1
ATOM 5324 C C . ALA B 1 196 ? -25.406 -25.75 3.664 1 96.44 196 ALA B C 1
ATOM 5326 O O . ALA B 1 196 ? -24.281 -25.703 3.17 1 96.44 196 ALA B O 1
ATOM 5327 N N . ARG B 1 197 ? -26.406 -25.219 3.092 1 96.19 197 ARG B N 1
ATOM 5328 C CA . ARG B 1 197 ? -26.297 -24.562 1.797 1 96.19 197 ARG B CA 1
ATOM 5329 C C . ARG B 1 197 ? -25.469 -23.281 1.906 1 96.19 197 ARG B C 1
ATOM 5331 O O . ARG B 1 197 ? -24.625 -23 1.052 1 96.19 197 ARG B O 1
ATOM 5338 N N . GLU B 1 198 ? -25.75 -22.531 2.955 1 97.88 198 GLU B N 1
ATOM 5339 C CA . GLU B 1 198 ? -25 -21.297 3.168 1 97.88 198 GLU B CA 1
ATOM 5340 C C . GLU B 1 198 ? -23.531 -21.594 3.459 1 97.88 198 GLU B C 1
ATOM 5342 O O . GLU B 1 198 ? -22.641 -20.875 2.988 1 97.88 198 GLU B O 1
ATOM 5347 N N . LYS B 1 199 ? -23.297 -22.656 4.195 1 98.12 199 LYS B N 1
ATOM 5348 C CA . LYS B 1 199 ? -21.922 -23.078 4.453 1 98.12 199 LYS B CA 1
ATOM 5349 C C . LYS B 1 199 ? -21.219 -23.469 3.158 1 98.12 199 LYS B C 1
ATOM 5351 O O . LYS B 1 199 ? -20.062 -23.125 2.951 1 98.12 199 LYS B O 1
ATOM 5356 N N . ALA B 1 200 ? -21.922 -24.156 2.334 1 97.75 200 ALA B N 1
ATOM 5357 C CA . ALA B 1 200 ? -21.344 -24.609 1.065 1 97.75 200 ALA B CA 1
ATOM 5358 C C . ALA B 1 200 ? -20.984 -23.406 0.181 1 97.75 200 ALA B C 1
ATOM 5360 O O . ALA B 1 200 ? -19.938 -23.406 -0.47 1 97.75 200 ALA B O 1
ATOM 5361 N N . LEU B 1 201 ? -21.875 -22.453 0.163 1 97.81 201 LEU B N 1
ATOM 5362 C CA . LEU B 1 201 ? -21.641 -21.25 -0.63 1 97.81 201 LEU B CA 1
ATOM 5363 C C . LEU B 1 201 ? -20.422 -20.484 -0.11 1 97.81 201 LEU B C 1
ATOM 5365 O O . LEU B 1 201 ? -19.547 -20.094 -0.889 1 97.81 201 LEU B O 1
ATOM 5369 N N . PHE B 1 202 ? -20.375 -20.344 1.231 1 98.56 202 PHE B N 1
ATOM 5370 C CA . PHE B 1 202 ? -19.234 -19.672 1.841 1 98.56 202 PHE B CA 1
ATOM 5371 C C . PHE B 1 202 ? -17.953 -20.438 1.587 1 98.56 202 PHE B C 1
ATOM 5373 O O . PHE B 1 202 ? -16.938 -19.859 1.194 1 98.56 202 PHE B O 1
ATOM 5380 N N . GLU B 1 203 ? -17.984 -21.703 1.76 1 98.69 203 GLU B N 1
ATOM 5381 C CA . GLU B 1 203 ? -16.812 -22.562 1.577 1 98.69 203 GLU B CA 1
ATOM 5382 C C . GLU B 1 203 ? -16.312 -22.516 0.137 1 98.69 203 GLU B C 1
ATOM 5384 O O . GLU B 1 203 ? -15.102 -22.531 -0.106 1 98.69 203 GLU B O 1
ATOM 5389 N N . SER B 1 204 ? -17.219 -22.484 -0.796 1 98.31 204 SER B N 1
ATOM 5390 C CA . SER B 1 204 ? -16.828 -22.422 -2.199 1 98.31 204 SER B CA 1
ATOM 5391 C C . SER B 1 204 ? -16.047 -21.156 -2.498 1 98.31 204 SER B C 1
ATOM 5393 O O . SER B 1 204 ? -15.172 -21.141 -3.371 1 98.31 204 SER B O 1
ATOM 5395 N N . ASN B 1 205 ? -16.344 -20.062 -1.781 1 98.31 205 ASN B N 1
ATOM 5396 C CA . ASN B 1 205 ? -15.586 -18.828 -1.928 1 98.31 205 ASN B CA 1
ATOM 5397 C C . ASN B 1 205 ? -14.219 -18.938 -1.258 1 98.31 205 ASN B C 1
ATOM 5399 O O . ASN B 1 205 ? -13.211 -18.516 -1.828 1 98.31 205 ASN B O 1
ATOM 5403 N N . VAL B 1 206 ? -14.141 -19.547 -0.131 1 98.56 206 VAL B N 1
ATOM 5404 C CA . VAL B 1 206 ? -12.891 -19.719 0.602 1 98.56 206 VAL B CA 1
ATOM 5405 C C . VAL B 1 206 ? -11.992 -20.703 -0.126 1 98.56 206 VAL B C 1
ATOM 5407 O O . VAL B 1 206 ? -10.766 -20.578 -0.114 1 98.56 206 VAL B O 1
ATOM 5410 N N . SER B 1 207 ? -12.602 -21.609 -0.843 1 98.56 207 SER B N 1
ATOM 5411 C CA . SER B 1 207 ? -11.859 -22.594 -1.624 1 98.56 207 SER B CA 1
ATOM 5412 C C . SER B 1 207 ? -10.984 -21.906 -2.678 1 98.56 207 SER B C 1
ATOM 5414 O O . SER B 1 207 ? -9.945 -22.438 -3.068 1 98.56 207 SER B O 1
ATOM 5416 N N . THR B 1 208 ? -11.398 -20.703 -3.104 1 98.19 208 THR B N 1
ATOM 5417 C CA . THR B 1 208 ? -10.648 -19.969 -4.117 1 98.19 208 THR B CA 1
ATOM 5418 C C . THR B 1 208 ? -9.297 -19.516 -3.574 1 98.19 208 THR B C 1
ATOM 5420 O O . THR B 1 208 ? -8.391 -19.203 -4.344 1 98.19 208 THR B O 1
ATOM 5423 N N . PHE B 1 209 ? -9.102 -19.594 -2.227 1 98.19 209 PHE B N 1
ATOM 5424 C CA . PHE B 1 209 ? -7.871 -19.109 -1.604 1 98.19 209 PHE B CA 1
ATOM 5425 C C . PHE B 1 209 ? -6.738 -20.109 -1.824 1 98.19 209 PHE B C 1
ATOM 5427 O O . PHE B 1 209 ? -5.562 -19.75 -1.736 1 98.19 209 PHE B O 1
ATOM 5434 N N . GLY B 1 210 ? -7.066 -21.344 -2.141 1 97.62 210 GLY B N 1
ATOM 5435 C CA . GLY B 1 210 ? -6.035 -22.375 -2.25 1 97.62 210 GLY B CA 1
ATOM 5436 C C . GLY B 1 210 ? -6.367 -23.438 -3.271 1 97.62 210 GLY B C 1
ATOM 5437 O O . GLY B 1 210 ? -5.711 -24.484 -3.318 1 97.62 210 GLY B O 1
ATOM 5438 N N . SER B 1 211 ? -7.445 -23.172 -4.008 1 97.81 211 SER B N 1
ATOM 5439 C CA . SER B 1 211 ? -7.91 -24.141 -4.992 1 97.81 211 SER B CA 1
ATOM 5440 C C . SER B 1 211 ? -8.172 -25.5 -4.348 1 97.81 211 SER B C 1
ATOM 5442 O O . SER B 1 211 ? -7.77 -26.531 -4.887 1 97.81 211 SER B O 1
ATOM 5444 N N . ALA B 1 212 ? -8.727 -25.516 -3.191 1 98.12 212 ALA B N 1
ATOM 5445 C CA . ALA B 1 212 ? -8.906 -26.75 -2.432 1 98.12 212 ALA B CA 1
ATOM 5446 C C . ALA B 1 212 ? -10.195 -26.703 -1.616 1 98.12 212 ALA B C 1
ATOM 5448 O O . ALA B 1 212 ? -10.695 -25.625 -1.286 1 98.12 212 ALA B O 1
ATOM 5449 N N . PRO B 1 213 ? -10.719 -27.938 -1.306 1 97.31 213 PRO B N 1
ATOM 5450 C CA . PRO B 1 213 ? -11.828 -27.938 -0.347 1 97.31 213 PRO B CA 1
ATOM 5451 C C . PRO B 1 213 ? -11.406 -27.469 1.042 1 97.31 213 PRO B C 1
ATOM 5453 O O . PRO B 1 213 ? -10.219 -27.469 1.368 1 97.31 213 PRO B O 1
ATOM 5456 N N . GLY B 1 214 ? -12.367 -27.125 1.816 1 97.94 214 GLY B N 1
ATOM 5457 C CA . GLY B 1 214 ? -12.133 -26.531 3.125 1 97.94 214 GLY B CA 1
ATOM 5458 C C . GLY B 1 214 ? -11.383 -27.453 4.066 1 97.94 214 GLY B C 1
ATOM 5459 O O . GLY B 1 214 ? -10.688 -26.984 4.977 1 97.94 214 GLY B O 1
ATOM 5460 N N . LYS B 1 215 ? -11.414 -28.703 3.836 1 98 215 LYS B N 1
ATOM 5461 C CA . LYS B 1 215 ? -10.766 -29.672 4.723 1 98 215 LYS B CA 1
ATOM 5462 C C . LYS B 1 215 ? -9.242 -29.594 4.594 1 98 215 LYS B C 1
ATOM 5464 O O . LYS B 1 215 ? -8.516 -30.047 5.477 1 98 215 LYS B O 1
ATOM 5469 N N . GLU B 1 216 ? -8.789 -28.969 3.504 1 97.94 216 GLU B N 1
ATOM 5470 C CA . GLU B 1 216 ? -7.352 -28.906 3.258 1 97.94 216 GLU B CA 1
ATOM 5471 C C . GLU B 1 216 ? -6.797 -27.531 3.592 1 97.94 216 GLU B C 1
ATOM 5473 O O . GLU B 1 216 ? -5.602 -27.375 3.861 1 97.94 216 GLU B O 1
ATOM 5478 N N . ILE B 1 217 ? -7.621 -26.484 3.58 1 98.69 217 ILE B N 1
ATOM 5479 C CA . ILE B 1 217 ? -7.18 -25.109 3.809 1 98.69 217 ILE B CA 1
ATOM 5480 C C . ILE B 1 217 ? -7.176 -24.812 5.309 1 98.69 217 ILE B C 1
ATOM 5482 O O . ILE B 1 217 ? -8.164 -25.062 5.996 1 98.69 217 ILE B O 1
ATOM 5486 N N . GLY B 1 218 ? -6.047 -24.297 5.797 1 98.81 218 GLY B N 1
ATOM 5487 C CA . GLY B 1 218 ? -6.012 -23.891 7.191 1 98.81 218 GLY B CA 1
ATOM 5488 C C . GLY B 1 218 ? -6.941 -22.734 7.5 1 98.81 218 GLY B C 1
ATOM 5489 O O . GLY B 1 218 ? -7.07 -21.812 6.699 1 98.81 218 GLY B O 1
ATOM 5490 N N . PHE B 1 219 ? -7.566 -22.812 8.703 1 98.81 219 PHE B N 1
ATOM 5491 C CA . PHE B 1 219 ? -8.406 -21.703 9.164 1 98.81 219 PHE B CA 1
ATOM 5492 C C . PHE B 1 219 ? -7.621 -20.406 9.164 1 98.81 219 PHE B C 1
ATOM 5494 O O . PHE B 1 219 ? -8.133 -19.375 8.734 1 98.81 219 PHE B O 1
ATOM 5501 N N . VAL B 1 220 ? -6.395 -20.438 9.531 1 98.5 220 VAL B N 1
ATOM 5502 C CA . VAL B 1 220 ? -5.555 -19.25 9.688 1 98.5 220 VAL B CA 1
ATOM 5503 C C . VAL B 1 220 ? -5.223 -18.672 8.32 1 98.5 220 VAL B C 1
ATOM 5505 O O . VAL B 1 220 ? -5.109 -17.453 8.164 1 98.5 220 VAL B O 1
ATOM 5508 N N . GLU B 1 221 ? -5.113 -19.516 7.324 1 98.12 221 GLU B N 1
ATOM 5509 C CA . GLU B 1 221 ? -4.902 -19.016 5.969 1 98.12 221 GLU B CA 1
ATOM 5510 C C . GLU B 1 221 ? -6.082 -18.156 5.508 1 98.12 221 GLU B C 1
ATOM 5512 O O . GLU B 1 221 ? -5.891 -17.094 4.922 1 98.12 221 GLU B O 1
ATOM 5517 N N . ALA B 1 222 ? -7.27 -18.656 5.781 1 98.75 222 ALA B N 1
ATOM 5518 C CA . ALA B 1 222 ? -8.469 -17.906 5.438 1 98.75 222 ALA B CA 1
ATOM 5519 C C . ALA B 1 222 ? -8.562 -16.609 6.258 1 98.75 222 ALA B C 1
ATOM 5521 O O . ALA B 1 222 ? -8.938 -15.562 5.738 1 98.75 222 ALA B O 1
ATOM 5522 N N . LEU B 1 223 ? -8.203 -16.719 7.527 1 98.88 223 LEU B N 1
ATOM 5523 C CA . LEU B 1 223 ? -8.203 -15.562 8.422 1 98.88 223 LEU B CA 1
ATOM 5524 C C . LEU B 1 223 ? -7.266 -14.477 7.906 1 98.88 223 LEU B C 1
ATOM 5526 O O . LEU B 1 223 ? -7.605 -13.289 7.938 1 98.88 223 LEU B O 1
ATOM 5530 N N . ARG B 1 224 ? -6.121 -14.867 7.473 1 98.5 224 ARG B N 1
ATOM 5531 C CA . ARG B 1 224 ? -5.141 -13.922 6.945 1 98.5 224 ARG B CA 1
ATOM 5532 C C . ARG B 1 224 ? -5.703 -13.164 5.746 1 98.5 224 ARG B C 1
ATOM 5534 O O . ARG B 1 224 ? -5.605 -11.93 5.684 1 98.5 224 ARG B O 1
ATOM 5541 N N . TRP B 1 225 ? -6.301 -13.914 4.805 1 98.69 225 TRP B N 1
ATOM 5542 C CA . TRP B 1 225 ? -6.918 -13.273 3.65 1 98.69 225 TRP B CA 1
ATOM 5543 C C . TRP B 1 225 ? -7.984 -12.273 4.09 1 98.69 225 TRP B C 1
ATOM 5545 O O . TRP B 1 225 ? -8.031 -11.148 3.594 1 98.69 225 TRP B O 1
ATOM 5555 N N . TYR B 1 226 ? -8.805 -12.734 5.016 1 98.81 226 TYR B N 1
ATOM 5556 C CA . TYR B 1 226 ? -9.914 -11.922 5.512 1 98.81 226 TYR B CA 1
ATOM 5557 C C . TYR B 1 226 ? -9.398 -10.641 6.16 1 98.81 226 TYR B C 1
ATOM 5559 O O . TYR B 1 226 ? -9.914 -9.547 5.898 1 98.81 226 TYR B O 1
ATOM 5567 N N . ALA B 1 227 ? -8.375 -10.75 6.953 1 98.56 227 ALA B N 1
ATOM 5568 C CA . ALA B 1 227 ? -7.77 -9.602 7.633 1 98.56 227 ALA B CA 1
ATOM 5569 C C . ALA B 1 227 ? -7.125 -8.648 6.629 1 98.56 227 ALA B C 1
ATOM 5571 O O . ALA B 1 227 ? -7.293 -7.43 6.727 1 98.56 227 ALA B O 1
ATOM 5572 N N . LEU B 1 228 ? -6.453 -9.141 5.656 1 98.5 228 LEU B N 1
ATOM 5573 C CA . LEU B 1 228 ? -5.816 -8.336 4.621 1 98.5 228 LEU B CA 1
ATOM 5574 C C . LEU B 1 228 ? -6.863 -7.637 3.756 1 98.5 228 LEU B C 1
ATOM 5576 O O . LEU B 1 228 ? -6.613 -6.559 3.219 1 98.5 228 LEU B O 1
ATOM 5580 N N . GLY B 1 229 ? -8.039 -8.258 3.676 1 98.06 229 GLY B N 1
ATOM 5581 C CA . GLY B 1 229 ? -9.141 -7.695 2.91 1 98.06 229 GLY B CA 1
ATOM 5582 C C . GLY B 1 229 ? -9.922 -6.637 3.668 1 98.06 229 GLY B C 1
ATOM 5583 O O . GLY B 1 229 ? -10.977 -6.191 3.215 1 98.06 229 GLY B O 1
ATOM 5584 N N . GLY B 1 230 ? -9.422 -6.238 4.789 1 97.25 230 GLY B N 1
ATOM 5585 C CA . GLY B 1 230 ? -10.125 -5.258 5.602 1 97.25 230 GLY B CA 1
ATOM 5586 C C . GLY B 1 230 ? -11.234 -5.863 6.441 1 97.25 230 GLY B C 1
ATOM 5587 O O . GLY B 1 230 ? -12.258 -5.219 6.68 1 97.25 230 GLY B O 1
ATOM 5588 N N . HIS B 1 231 ? -11.148 -7.195 6.668 1 97.81 231 HIS B N 1
ATOM 5589 C CA . HIS B 1 231 ? -12.062 -7.934 7.531 1 97.81 231 HIS B CA 1
ATOM 5590 C C . HIS B 1 231 ? -13.461 -8.008 6.926 1 97.81 231 HIS B C 1
ATOM 5592 O O . HIS B 1 231 ? -14.461 -7.863 7.637 1 97.81 231 HIS B O 1
ATOM 5598 N N . SER B 1 232 ? -13.523 -8.109 5.645 1 97.69 232 SER B N 1
ATOM 5599 C CA . SER B 1 232 ? -14.742 -8.383 4.879 1 97.69 232 SER B CA 1
ATOM 5600 C C . SER B 1 232 ? -14.438 -9.227 3.648 1 97.69 232 SER B C 1
ATOM 5602 O O . SER B 1 232 ? -13.352 -9.125 3.07 1 97.69 232 SER B O 1
ATOM 5604 N N . MET B 1 233 ? -15.359 -10.062 3.27 1 98 233 MET B N 1
ATOM 5605 C CA . MET B 1 233 ? -15.172 -10.875 2.074 1 98 233 MET B CA 1
ATOM 5606 C C . MET B 1 233 ? -15.195 -10.016 0.816 1 98 233 MET B C 1
ATOM 5608 O O . MET B 1 233 ? -14.445 -10.266 -0.129 1 98 233 MET B O 1
ATOM 5612 N N . ALA B 1 234 ? -16.031 -8.992 0.839 1 96.06 234 ALA B N 1
ATOM 5613 C CA . ALA B 1 234 ? -16.047 -8.039 -0.272 1 96.06 234 ALA B CA 1
ATOM 5614 C C . ALA B 1 234 ? -14.664 -7.402 -0.458 1 96.06 234 ALA B C 1
ATOM 5616 O O . ALA B 1 234 ? -14.195 -7.246 -1.588 1 96.06 234 ALA B O 1
ATOM 5617 N N . GLY B 1 235 ? -14.047 -7.055 0.662 1 96.88 235 GLY B N 1
ATOM 5618 C CA . GLY B 1 235 ? -12.711 -6.488 0.61 1 96.88 235 GLY B CA 1
ATOM 5619 C C . GLY B 1 235 ? -11.664 -7.457 0.089 1 96.88 235 GLY B C 1
ATOM 5620 O O . GLY B 1 235 ? -10.766 -7.07 -0.659 1 96.88 235 GLY B O 1
ATOM 5621 N N . VAL B 1 236 ? -11.766 -8.719 0.444 1 98 236 VAL B N 1
ATOM 5622 C CA . VAL B 1 236 ? -10.852 -9.75 -0.032 1 98 236 VAL B CA 1
ATOM 5623 C C . VAL B 1 236 ? -10.922 -9.836 -1.555 1 98 236 VAL B C 1
ATOM 5625 O O . VAL B 1 236 ? -9.891 -9.758 -2.234 1 98 236 VAL B O 1
ATOM 5628 N N . PHE B 1 237 ? -12.094 -9.922 -2.062 1 96.06 237 PHE B N 1
ATOM 5629 C CA . PHE B 1 237 ? -12.25 -10.164 -3.49 1 96.06 237 PHE B CA 1
ATOM 5630 C C . PHE B 1 237 ? -11.906 -8.914 -4.293 1 96.06 237 PHE B C 1
ATOM 5632 O O . PHE B 1 237 ? -11.391 -9.008 -5.406 1 96.06 237 PHE B O 1
ATOM 5639 N N . GLU B 1 238 ? -12.141 -7.785 -3.73 1 96.06 238 GLU B N 1
ATOM 5640 C CA . GLU B 1 238 ? -11.719 -6.562 -4.41 1 96.06 238 GLU B CA 1
ATOM 5641 C C . GLU B 1 238 ? -10.195 -6.484 -4.512 1 96.06 238 GLU B C 1
ATOM 5643 O O . GLU B 1 238 ? -9.656 -6.23 -5.59 1 96.06 238 GLU B O 1
ATOM 5648 N N . LYS B 1 239 ? -9.547 -6.719 -3.41 1 97.56 239 LYS B N 1
ATOM 5649 C CA . LYS B 1 239 ? -8.109 -6.5 -3.328 1 97.56 239 LYS B CA 1
ATOM 5650 C C . LYS B 1 239 ? -7.336 -7.629 -4.004 1 97.56 239 LYS B C 1
ATOM 5652 O O . LYS B 1 239 ? -6.191 -7.445 -4.418 1 97.56 239 LYS B O 1
ATOM 5657 N N . ALA B 1 240 ? -7.996 -8.734 -4.203 1 96.75 240 ALA B N 1
ATOM 5658 C CA . ALA B 1 240 ? -7.262 -9.898 -4.688 1 96.75 240 ALA B CA 1
ATOM 5659 C C . ALA B 1 240 ? -7.695 -10.273 -6.098 1 96.75 240 ALA B C 1
ATOM 5661 O O . ALA B 1 240 ? -7.059 -11.109 -6.75 1 96.75 240 ALA B O 1
ATOM 5662 N N . GLY B 1 241 ? -8.797 -9.617 -6.652 1 95.88 241 GLY B N 1
ATOM 5663 C CA . GLY B 1 241 ? -9.305 -10.305 -7.824 1 95.88 241 GLY B CA 1
ATOM 5664 C C . GLY B 1 241 ? -9.844 -9.359 -8.883 1 95.88 241 GLY B C 1
ATOM 5665 O O . GLY B 1 241 ? -10.305 -9.797 -9.938 1 95.88 241 GLY B O 1
ATOM 5666 N N . ILE B 1 242 ? -9.719 -8.055 -8.719 1 96.56 242 ILE B N 1
ATOM 5667 C CA . ILE B 1 242 ? -10.43 -7.18 -9.641 1 96.56 242 ILE B CA 1
ATOM 5668 C C . ILE B 1 242 ? -9.445 -6.566 -10.633 1 96.56 242 ILE B C 1
ATOM 5670 O O . ILE B 1 242 ? -9.695 -6.551 -11.844 1 96.56 242 ILE B O 1
ATOM 5674 N N . TYR B 1 243 ? -8.32 -6.117 -10.164 1 97.75 243 TYR B N 1
ATOM 5675 C CA . TYR B 1 243 ? -7.469 -5.285 -11.008 1 97.75 243 TYR B CA 1
ATOM 5676 C C . TYR B 1 243 ? -6.254 -6.066 -11.492 1 97.75 243 TYR B C 1
ATOM 5678 O O . TYR B 1 243 ? -5.707 -6.891 -10.758 1 97.75 243 TYR B O 1
ATOM 5686 N N . LYS B 1 244 ? -5.844 -5.781 -12.672 1 97.69 244 LYS B N 1
ATOM 5687 C CA . LYS B 1 244 ? -4.656 -6.359 -13.289 1 97.69 244 LYS B CA 1
ATOM 5688 C C . LYS B 1 244 ? -3.984 -5.363 -14.227 1 97.69 244 LYS B C 1
ATOM 5690 O O . LYS B 1 244 ? -4.484 -4.254 -14.43 1 97.69 244 LYS B O 1
ATOM 5695 N N . LEU B 1 245 ? -2.842 -5.723 -14.781 1 97.88 245 LEU B N 1
ATOM 5696 C CA . LEU B 1 245 ? -2.064 -4.816 -15.617 1 97.88 245 LEU B CA 1
ATOM 5697 C C . LEU B 1 245 ? -2.33 -5.078 -17.094 1 97.88 245 LEU B C 1
ATOM 5699 O O . LEU B 1 245 ? -2.365 -6.234 -17.531 1 97.88 245 LEU B O 1
ATOM 5703 N N . GLY B 1 246 ? -2.562 -4.016 -17.828 1 96.62 246 GLY B N 1
ATOM 5704 C CA . GLY B 1 246 ? -2.609 -4.086 -19.281 1 96.62 246 GLY B CA 1
ATOM 5705 C C . GLY B 1 246 ? -1.31 -3.666 -19.938 1 96.62 246 GLY B C 1
ATOM 5706 O O . GLY B 1 246 ? -0.343 -3.322 -19.266 1 96.62 246 GLY B O 1
ATOM 5707 N N . GLU B 1 247 ? -1.236 -3.805 -21.219 1 95.38 247 GLU B N 1
ATOM 5708 C CA . GLU B 1 247 ? -0.14 -3.303 -22.031 1 95.38 247 GLU B CA 1
ATOM 5709 C C . GLU B 1 247 ? 1.198 -3.883 -21.594 1 95.38 247 GLU B C 1
ATOM 5711 O O . GLU B 1 247 ? 2.129 -3.139 -21.281 1 95.38 247 GLU B O 1
ATOM 5716 N N . GLY B 1 248 ? 1.317 -5.156 -21.641 1 96.88 248 GLY B N 1
ATOM 5717 C CA . GLY B 1 248 ? 2.543 -5.867 -21.312 1 96.88 248 GLY B CA 1
ATOM 5718 C C . GLY B 1 248 ? 2.424 -6.723 -20.062 1 96.88 248 GLY B C 1
ATOM 5719 O O . GLY B 1 248 ? 3.277 -7.574 -19.797 1 96.88 248 GLY B O 1
ATOM 5720 N N . GLY B 1 249 ? 1.378 -6.418 -19.266 1 98.19 249 GLY B N 1
ATOM 5721 C CA . GLY B 1 249 ? 1.028 -7.246 -18.125 1 98.19 249 GLY B CA 1
ATOM 5722 C C . GLY B 1 249 ? 2.162 -7.398 -17.125 1 98.19 249 GLY B C 1
ATOM 5723 O O . GLY B 1 249 ? 2.949 -6.469 -16.922 1 98.19 249 GLY B O 1
ATOM 5724 N N . MET B 1 250 ? 2.227 -8.539 -16.5 1 98.69 250 MET B N 1
ATOM 5725 C CA . MET B 1 250 ? 3.221 -8.828 -15.477 1 98.69 250 MET B CA 1
ATOM 5726 C C . MET B 1 250 ? 4.625 -8.867 -16.062 1 98.69 250 MET B C 1
ATOM 5728 O O . MET B 1 250 ? 5.594 -8.492 -15.406 1 98.69 250 MET B O 1
ATOM 5732 N N . THR B 1 251 ? 4.703 -9.336 -17.328 1 98.75 251 THR B N 1
ATOM 5733 C CA . THR B 1 251 ? 6.004 -9.375 -18 1 98.75 251 THR B CA 1
ATOM 5734 C C . THR B 1 251 ? 6.559 -7.965 -18.172 1 98.75 251 THR B C 1
ATOM 5736 O O . THR B 1 251 ? 7.746 -7.727 -17.938 1 98.75 251 THR B O 1
ATOM 5739 N N . GLY B 1 252 ? 5.676 -7.035 -18.625 1 98.5 252 GLY B N 1
ATOM 5740 C CA . GLY B 1 252 ? 6.109 -5.652 -18.703 1 98.5 252 GLY B CA 1
ATOM 5741 C C . GLY B 1 252 ? 6.59 -5.094 -17.375 1 98.5 252 GLY B C 1
ATOM 5742 O O . GLY B 1 252 ? 7.594 -4.375 -17.328 1 98.5 252 GLY B O 1
ATOM 5743 N N . PHE B 1 253 ? 5.922 -5.418 -16.344 1 98.75 253 PHE B N 1
ATOM 5744 C CA . PHE B 1 253 ? 6.281 -5 -14.984 1 98.75 253 PHE B CA 1
ATOM 5745 C C . PHE B 1 253 ? 7.625 -5.598 -14.57 1 98.75 253 PHE B C 1
ATOM 5747 O O . PHE B 1 253 ? 8.508 -4.879 -14.109 1 98.75 253 PHE B O 1
ATOM 5754 N N . ALA B 1 254 ? 7.816 -6.871 -14.766 1 98.88 254 ALA B N 1
ATOM 5755 C CA . ALA B 1 254 ? 9.07 -7.555 -14.445 1 98.88 254 ALA B CA 1
ATOM 5756 C C . ALA B 1 254 ? 10.227 -6.965 -15.234 1 98.88 254 ALA B C 1
ATOM 5758 O O . ALA B 1 254 ? 11.328 -6.781 -14.703 1 98.88 254 ALA B O 1
ATOM 5759 N N . ARG B 1 255 ? 10.008 -6.676 -16.5 1 98.69 255 ARG B N 1
ATOM 5760 C CA . ARG B 1 255 ? 11.047 -6.113 -17.359 1 98.69 255 ARG B CA 1
ATOM 5761 C C . ARG B 1 255 ? 11.453 -4.723 -16.891 1 98.69 255 ARG B C 1
ATOM 5763 O O . ARG B 1 255 ? 12.633 -4.355 -16.969 1 98.69 255 ARG B O 1
ATOM 5770 N N . ALA B 1 256 ? 10.477 -3.973 -16.422 1 98.31 256 ALA B N 1
ATOM 5771 C CA . ALA B 1 256 ? 10.797 -2.65 -15.891 1 98.31 256 ALA B CA 1
ATOM 5772 C C . ALA B 1 256 ? 11.766 -2.752 -14.719 1 98.31 256 ALA B C 1
ATOM 5774 O O . ALA B 1 256 ? 12.719 -1.973 -14.625 1 98.31 256 ALA B O 1
ATOM 5775 N N . ILE B 1 257 ? 11.555 -3.674 -13.812 1 98.56 257 ILE B N 1
ATOM 5776 C CA . ILE B 1 257 ? 12.422 -3.881 -12.656 1 98.56 257 ILE B CA 1
ATOM 5777 C C . ILE B 1 257 ? 13.789 -4.375 -13.125 1 98.56 257 ILE B C 1
ATOM 5779 O O . ILE B 1 257 ? 14.82 -3.861 -12.688 1 98.56 257 ILE B O 1
ATOM 5783 N N . LEU B 1 258 ? 13.773 -5.375 -14.055 1 98.69 258 LEU B N 1
ATOM 5784 C CA . LEU B 1 258 ? 15.016 -5.945 -14.562 1 98.69 258 LEU B CA 1
ATOM 5785 C C . LEU B 1 258 ? 15.883 -4.871 -15.211 1 98.69 258 LEU B C 1
ATOM 5787 O O . LEU B 1 258 ? 17.109 -4.887 -15.07 1 98.69 258 LEU B O 1
ATOM 5791 N N . ASN B 1 259 ? 15.281 -3.963 -15.898 1 97.06 259 ASN B N 1
ATOM 5792 C CA . ASN B 1 259 ? 15.992 -2.92 -16.625 1 97.06 259 ASN B CA 1
ATOM 5793 C C . ASN B 1 259 ? 16.781 -2.012 -15.688 1 97.06 259 ASN B C 1
ATOM 5795 O O . ASN B 1 259 ? 17.75 -1.365 -16.094 1 97.06 259 ASN B O 1
ATOM 5799 N N . ASP B 1 260 ? 16.438 -1.983 -14.445 1 95.5 260 ASP B N 1
ATOM 5800 C CA . ASP B 1 260 ? 17.141 -1.186 -13.453 1 95.5 260 ASP B CA 1
ATOM 5801 C C . ASP B 1 260 ? 18.281 -1.987 -12.812 1 95.5 260 ASP B C 1
ATOM 5803 O O . ASP B 1 260 ? 19.141 -1.424 -12.141 1 95.5 260 ASP B O 1
ATOM 5807 N N . TYR B 1 261 ? 18.266 -3.256 -13.023 1 97.38 261 TYR B N 1
ATOM 5808 C CA . TYR B 1 261 ? 19.297 -4.141 -12.469 1 97.38 261 TYR B CA 1
ATOM 5809 C C . TYR B 1 261 ? 20.641 -3.916 -13.148 1 97.38 261 TYR B C 1
ATOM 5811 O O . TYR B 1 261 ? 20.703 -3.73 -14.367 1 97.38 261 TYR B O 1
ATOM 5819 N N . ARG B 1 262 ? 21.625 -3.842 -12.242 1 95.56 262 ARG B N 1
ATOM 5820 C CA . ARG B 1 262 ? 23 -3.734 -12.727 1 95.56 262 ARG B CA 1
ATOM 5821 C C . ARG B 1 262 ? 23.828 -4.934 -12.289 1 95.56 262 ARG B C 1
ATOM 5823 O O . ARG B 1 262 ? 24.188 -5.055 -11.117 1 95.56 262 ARG B O 1
ATOM 5830 N N . GLY B 1 263 ? 23.891 -5.969 -13.008 1 97.88 263 GLY B N 1
ATOM 5831 C CA . GLY B 1 263 ? 24.688 -7.164 -12.734 1 97.88 263 GLY B CA 1
ATOM 5832 C C . GLY B 1 263 ? 24.609 -8.188 -13.852 1 97.88 263 GLY B C 1
ATOM 5833 O O . GLY B 1 263 ? 24.266 -7.855 -14.984 1 97.88 263 GLY B O 1
ATOM 5834 N N . ASP B 1 264 ? 25.094 -9.328 -13.594 1 98.75 264 ASP B N 1
ATOM 5835 C CA . ASP B 1 264 ? 25.156 -10.375 -14.609 1 98.75 264 ASP B CA 1
ATOM 5836 C C . ASP B 1 264 ? 23.938 -11.305 -14.516 1 98.75 264 ASP B C 1
ATOM 5838 O O . ASP B 1 264 ? 23.328 -11.438 -13.453 1 98.75 264 ASP B O 1
ATOM 5842 N N . LEU B 1 265 ? 23.578 -11.812 -15.648 1 98.75 265 LEU B N 1
ATOM 5843 C CA . LEU B 1 265 ? 22.453 -12.727 -15.797 1 98.75 265 LEU B CA 1
ATOM 5844 C C . LEU B 1 265 ? 22.906 -14.102 -16.266 1 98.75 265 LEU B C 1
ATOM 5846 O O . LEU B 1 265 ? 23.781 -14.203 -17.141 1 98.75 265 LEU B O 1
ATOM 5850 N N . LEU B 1 266 ? 22.422 -15.117 -15.648 1 98.69 266 LEU B N 1
ATOM 5851 C CA . LEU B 1 266 ? 22.672 -16.484 -16.094 1 98.69 266 LEU B CA 1
ATOM 5852 C C . LEU B 1 266 ? 21.375 -17.281 -16.109 1 98.69 266 LEU B C 1
ATOM 5854 O O . LEU B 1 266 ? 20.906 -17.734 -15.055 1 98.69 266 LEU B O 1
ATOM 5858 N N . PHE B 1 267 ? 20.797 -17.547 -17.266 1 98.38 267 PHE B N 1
ATOM 5859 C CA . PHE B 1 267 ? 19.516 -18.234 -17.453 1 98.38 267 PHE B CA 1
ATOM 5860 C C . PHE B 1 267 ? 19.75 -19.688 -17.859 1 98.38 267 PHE B C 1
ATOM 5862 O O . PHE B 1 267 ? 20.875 -20.094 -18.109 1 98.38 267 PHE B O 1
ATOM 5869 N N . ASN B 1 268 ? 18.625 -20.453 -17.844 1 98 268 ASN B N 1
ATOM 5870 C CA . ASN B 1 268 ? 18.672 -21.859 -18.188 1 98 268 ASN B CA 1
ATOM 5871 C C . ASN B 1 268 ? 19.672 -22.625 -17.328 1 98 268 ASN B C 1
ATOM 5873 O O . ASN B 1 268 ? 20.391 -23.484 -17.828 1 98 268 ASN B O 1
ATOM 5877 N N . THR B 1 269 ? 19.797 -22.203 -16.062 1 98.06 269 THR B N 1
ATOM 5878 C CA . THR B 1 269 ? 20.781 -22.766 -15.156 1 98.06 269 THR B CA 1
ATOM 5879 C C . THR B 1 269 ? 20.172 -23.016 -13.773 1 98.06 269 THR B C 1
ATOM 5881 O O . THR B 1 269 ? 19.906 -22.062 -13.031 1 98.06 269 THR B O 1
ATOM 5884 N N . MET B 1 270 ? 20.016 -24.25 -13.422 1 98.12 270 MET B N 1
ATOM 5885 C CA . MET B 1 270 ? 19.406 -24.625 -12.148 1 98.12 270 MET B CA 1
ATOM 5886 C C . MET B 1 270 ? 20.469 -24.812 -11.07 1 98.12 270 MET B C 1
ATOM 5888 O O . MET B 1 270 ? 21.516 -25.406 -11.305 1 98.12 270 MET B O 1
ATOM 5892 N N . ALA B 1 271 ? 20.281 -24.188 -9.906 1 98.69 271 ALA B N 1
ATOM 5893 C CA . ALA B 1 271 ? 21.109 -24.453 -8.734 1 98.69 271 ALA B CA 1
ATOM 5894 C C . ALA B 1 271 ? 20.797 -25.812 -8.141 1 98.69 271 ALA B C 1
ATOM 5896 O O . ALA B 1 271 ? 19.641 -26.109 -7.824 1 98.69 271 ALA B O 1
ATOM 5897 N N . ALA B 1 272 ? 21.828 -26.594 -7.93 1 98.56 272 ALA B N 1
ATOM 5898 C CA . ALA B 1 272 ? 21.625 -27.953 -7.426 1 98.56 272 ALA B CA 1
ATOM 5899 C C . ALA B 1 272 ? 22.078 -28.062 -5.973 1 98.56 272 ALA B C 1
ATOM 5901 O O . ALA B 1 272 ? 21.516 -28.859 -5.203 1 98.56 272 ALA B O 1
ATOM 5902 N N . GLU B 1 273 ? 23.109 -27.328 -5.703 1 98.62 273 GLU B N 1
ATOM 5903 C CA . GLU B 1 273 ? 23.672 -27.375 -4.359 1 98.62 273 GLU B CA 1
ATOM 5904 C C . GLU B 1 273 ? 24.219 -26.016 -3.93 1 98.62 273 GLU B C 1
ATOM 5906 O O . GLU B 1 273 ? 24.797 -25.297 -4.742 1 98.62 273 GLU B O 1
ATOM 5911 N N . ILE B 1 274 ? 23.984 -25.719 -2.666 1 98.81 274 ILE B N 1
ATOM 5912 C CA . ILE B 1 274 ? 24.531 -24.516 -2.047 1 98.81 274 ILE B CA 1
ATOM 5913 C C . ILE B 1 274 ? 25.359 -24.891 -0.822 1 98.81 274 ILE B C 1
ATOM 5915 O O . ILE B 1 274 ? 24.828 -25.422 0.156 1 98.81 274 ILE B O 1
ATOM 5919 N N . ARG B 1 275 ? 26.703 -24.516 -0.862 1 98.44 275 ARG B N 1
ATOM 5920 C CA . ARG B 1 275 ? 27.625 -24.953 0.181 1 98.44 275 ARG B CA 1
ATOM 5921 C C . ARG B 1 275 ? 28.359 -23.75 0.78 1 98.44 275 ARG B C 1
ATOM 5923 O O . ARG B 1 275 ? 28.875 -22.906 0.049 1 98.44 275 ARG B O 1
ATOM 5930 N N . HIS B 1 276 ? 28.344 -23.719 2.107 1 97.88 276 HIS B N 1
ATOM 5931 C CA . HIS B 1 276 ? 29.25 -22.766 2.756 1 97.88 276 HIS B CA 1
ATOM 5932 C C . HIS B 1 276 ? 30.703 -23.203 2.611 1 97.88 276 HIS B C 1
ATOM 5934 O O . HIS B 1 276 ? 31.031 -24.359 2.896 1 97.88 276 HIS B O 1
ATOM 5940 N N . VAL B 1 277 ? 31.531 -22.312 2.104 1 96.12 277 VAL B N 1
ATOM 5941 C CA . VAL B 1 277 ? 32.938 -22.594 1.895 1 96.12 277 VAL B CA 1
ATOM 5942 C C . VAL B 1 277 ? 33.781 -21.422 2.387 1 96.12 277 VAL B C 1
ATOM 5944 O O . VAL B 1 277 ? 33.75 -20.328 1.801 1 96.12 277 VAL B O 1
ATOM 5947 N N . GLY B 1 278 ? 34.625 -21.641 3.383 1 92.69 278 GLY B N 1
ATOM 5948 C CA . GLY B 1 278 ? 35.375 -20.531 3.936 1 92.69 278 GLY B CA 1
ATOM 5949 C C . GLY B 1 278 ? 34.531 -19.375 4.398 1 92.69 278 GLY B C 1
ATOM 5950 O O . GLY B 1 278 ? 33.594 -19.562 5.195 1 92.69 278 GLY B O 1
ATOM 5951 N N . ASP B 1 279 ? 34.844 -18.266 3.748 1 89.5 279 ASP B N 1
ATOM 5952 C CA . ASP B 1 279 ? 34.125 -17.062 4.137 1 89.5 279 ASP B CA 1
ATOM 5953 C C . ASP B 1 279 ? 33.031 -16.719 3.105 1 89.5 279 ASP B C 1
ATOM 5955 O O . ASP B 1 279 ? 32.562 -15.586 3.053 1 89.5 279 ASP B O 1
ATOM 5959 N N . GLY B 1 280 ? 32.719 -17.781 2.344 1 95.69 280 GLY B N 1
ATOM 5960 C CA . GLY B 1 280 ? 31.719 -17.531 1.317 1 95.69 280 GLY B CA 1
ATOM 5961 C C . GLY B 1 280 ? 30.812 -18.719 1.06 1 95.69 280 GLY B C 1
ATOM 5962 O O . GLY B 1 280 ? 30.656 -19.594 1.924 1 95.69 280 GLY B O 1
ATOM 5963 N N . VAL B 1 281 ? 30.109 -18.641 -0.064 1 98.25 281 VAL B N 1
ATOM 5964 C CA . VAL B 1 281 ? 29.156 -19.672 -0.453 1 98.25 281 VAL B CA 1
ATOM 5965 C C . VAL B 1 281 ? 29.406 -20.094 -1.899 1 98.25 281 VAL B C 1
ATOM 5967 O O . VAL B 1 281 ? 29.688 -19.25 -2.758 1 98.25 281 VAL B O 1
ATOM 5970 N N . ALA B 1 282 ? 29.391 -21.359 -2.15 1 98.62 282 ALA B N 1
ATOM 5971 C CA . ALA B 1 282 ? 29.484 -21.922 -3.498 1 98.62 282 ALA B CA 1
ATOM 5972 C C . ALA B 1 282 ? 28.141 -22.5 -3.953 1 98.62 282 ALA B C 1
ATOM 5974 O O . ALA B 1 282 ? 27.5 -23.25 -3.215 1 98.62 282 ALA B O 1
ATOM 5975 N N . VAL B 1 283 ? 27.703 -22.125 -5.137 1 98.75 283 VAL B N 1
ATOM 5976 C CA . VAL B 1 283 ? 26.5 -22.656 -5.762 1 98.75 283 VAL B CA 1
ATOM 5977 C C . VAL B 1 283 ? 26.891 -23.594 -6.91 1 98.75 283 VAL B C 1
ATOM 5979 O O . VAL B 1 283 ? 27.5 -23.156 -7.895 1 98.75 283 VAL B O 1
ATOM 5982 N N . GLN B 1 284 ? 26.547 -24.797 -6.77 1 98.44 284 GLN B N 1
ATOM 5983 C CA . GLN B 1 284 ? 26.766 -25.75 -7.844 1 98.44 284 GLN B CA 1
ATOM 5984 C C . GLN B 1 284 ? 25.516 -25.891 -8.711 1 98.44 284 GLN B C 1
ATOM 5986 O O . GLN B 1 284 ? 24.422 -26.109 -8.203 1 98.44 284 GLN B O 1
ATOM 5991 N N . THR B 1 285 ? 25.719 -25.75 -9.992 1 97.81 285 THR B N 1
ATOM 5992 C CA . THR B 1 285 ? 24.594 -25.875 -10.914 1 97.81 285 THR B CA 1
ATOM 5993 C C . THR B 1 285 ? 24.375 -27.328 -11.312 1 97.81 285 THR B C 1
ATOM 5995 O O . THR B 1 285 ? 25.219 -28.188 -11.07 1 97.81 285 THR B O 1
ATOM 5998 N N . SER B 1 286 ? 23.25 -27.594 -11.914 1 95.12 286 SER B N 1
ATOM 5999 C CA . SER B 1 286 ? 22.922 -28.953 -12.336 1 95.12 286 SER B CA 1
ATOM 6000 C C . SER B 1 286 ? 23.859 -29.422 -13.445 1 95.12 286 SER B C 1
ATOM 6002 O O . SER B 1 286 ? 24.016 -30.625 -13.648 1 95.12 286 SER B O 1
ATOM 6004 N N . GLN B 1 287 ? 24.5 -28.484 -14.117 1 94.25 287 GLN B N 1
ATOM 6005 C CA . GLN B 1 287 ? 25.422 -28.828 -15.195 1 94.25 287 GLN B CA 1
ATOM 6006 C C . GLN B 1 287 ? 26.859 -28.969 -14.664 1 94.25 287 GLN B C 1
ATOM 6008 O O . GLN B 1 287 ? 27.781 -29.234 -15.43 1 94.25 287 GLN B O 1
ATOM 6013 N N . GLY B 1 288 ? 27.078 -28.703 -13.43 1 93.62 288 GLY B N 1
ATOM 6014 C CA . GLY B 1 288 ? 28.359 -28.969 -12.828 1 93.62 288 GLY B CA 1
ATOM 6015 C C . GLY B 1 288 ? 29.219 -27.734 -12.641 1 93.62 288 GLY B C 1
ATOM 6016 O O . GLY B 1 288 ? 30.312 -27.797 -12.086 1 93.62 288 GLY B O 1
ATOM 6017 N N . ARG B 1 289 ? 28.703 -26.625 -13 1 95.5 289 ARG B N 1
ATOM 6018 C CA . ARG B 1 289 ? 29.438 -25.375 -12.812 1 95.5 289 ARG B CA 1
ATOM 6019 C C . ARG B 1 289 ? 29.344 -24.906 -11.367 1 95.5 289 ARG B C 1
ATOM 6021 O O . ARG B 1 289 ? 28.297 -25.031 -10.727 1 95.5 289 ARG B O 1
ATOM 6028 N N . THR B 1 290 ? 30.484 -24.359 -10.906 1 97.75 290 THR B N 1
ATOM 6029 C CA . THR B 1 290 ? 30.5 -23.797 -9.562 1 97.75 290 THR B CA 1
ATOM 6030 C C . THR B 1 290 ? 30.562 -22.281 -9.625 1 97.75 290 THR B C 1
ATOM 6032 O O . THR B 1 290 ? 31.453 -21.703 -10.25 1 97.75 290 THR B O 1
ATOM 6035 N N . LEU B 1 291 ? 29.625 -21.641 -9.008 1 98.38 291 LEU B N 1
ATOM 6036 C CA . LEU B 1 291 ? 29.562 -20.188 -8.859 1 98.38 291 LEU B CA 1
ATOM 6037 C C . LEU B 1 291 ? 29.844 -19.781 -7.418 1 98.38 291 LEU B C 1
ATOM 6039 O O . LEU B 1 291 ? 29.391 -20.438 -6.48 1 98.38 291 LEU B O 1
ATOM 6043 N N . ARG B 1 292 ? 30.609 -18.719 -7.207 1 98.19 292 ARG B N 1
ATOM 6044 C CA . ARG B 1 292 ? 31.031 -18.328 -5.859 1 98.19 292 ARG B CA 1
ATOM 6045 C C . ARG B 1 292 ? 30.531 -16.922 -5.52 1 98.19 292 ARG B C 1
ATOM 6047 O O . ARG B 1 292 ? 30.5 -16.047 -6.387 1 98.19 292 ARG B O 1
ATOM 6054 N N . ALA B 1 293 ? 30.172 -16.75 -4.289 1 98 293 ALA B N 1
ATOM 6055 C CA . ALA B 1 293 ? 29.766 -15.445 -3.771 1 98 293 ALA B CA 1
ATOM 6056 C C . ALA B 1 293 ? 30 -15.359 -2.266 1 98 293 ALA B C 1
ATOM 6058 O O . ALA B 1 293 ? 30.312 -16.359 -1.622 1 98 293 ALA B O 1
ATOM 6059 N N . TRP B 1 294 ? 29.984 -14.172 -1.751 1 97.25 294 TRP B N 1
ATOM 6060 C CA . TRP B 1 294 ? 30.047 -13.992 -0.304 1 97.25 294 TRP B CA 1
ATOM 6061 C C . TRP B 1 294 ? 28.75 -14.422 0.352 1 97.25 294 TRP B C 1
ATOM 6063 O O . TRP B 1 294 ? 28.75 -15.055 1.41 1 97.25 294 TRP B O 1
ATOM 6073 N N . ALA B 1 295 ? 27.609 -14.094 -0.259 1 98.12 295 ALA B N 1
ATOM 6074 C CA . ALA B 1 295 ? 26.281 -14.484 0.234 1 98.12 295 ALA B CA 1
ATOM 6075 C C . ALA B 1 295 ? 25.375 -14.922 -0.913 1 98.12 295 ALA B C 1
ATOM 6077 O O . ALA B 1 295 ? 25.656 -14.641 -2.08 1 98.12 295 ALA B O 1
ATOM 6078 N N . VAL B 1 296 ? 24.297 -15.633 -0.547 1 98.81 296 VAL B N 1
ATOM 6079 C CA . VAL B 1 296 ? 23.297 -16.078 -1.51 1 98.81 296 VAL B CA 1
ATOM 6080 C C . VAL B 1 296 ? 21.906 -15.656 -1.045 1 98.81 296 VAL B C 1
ATOM 6082 O O . VAL B 1 296 ? 21.609 -15.719 0.148 1 98.81 296 VAL B O 1
ATOM 6085 N N . VAL B 1 297 ? 21.109 -15.102 -1.926 1 98.94 297 VAL B N 1
ATOM 6086 C CA . VAL B 1 297 ? 19.672 -14.961 -1.718 1 98.94 297 VAL B CA 1
ATOM 6087 C C . VAL B 1 297 ? 18.938 -16.047 -2.496 1 98.94 297 VAL B C 1
ATOM 6089 O O . VAL B 1 297 ? 18.969 -16.078 -3.729 1 98.94 297 VAL B O 1
ATOM 6092 N N . SER B 1 298 ? 18.344 -16.938 -1.828 1 98.94 298 SER B N 1
ATOM 6093 C CA . SER B 1 298 ? 17.531 -17.984 -2.457 1 98.94 298 SER B CA 1
ATOM 6094 C C . SER B 1 298 ? 16.062 -17.594 -2.51 1 98.94 298 SER B C 1
ATOM 6096 O O . SER B 1 298 ? 15.422 -17.391 -1.47 1 98.94 298 SER B O 1
ATOM 6098 N N . THR B 1 299 ? 15.516 -17.438 -3.693 1 98.88 299 THR B N 1
ATOM 6099 C CA . THR B 1 299 ? 14.102 -17.125 -3.84 1 98.88 299 THR B CA 1
ATOM 6100 C C . THR B 1 299 ? 13.336 -18.328 -4.391 1 98.88 299 THR B C 1
ATOM 6102 O O . THR B 1 299 ? 12.281 -18.172 -5.008 1 98.88 299 THR B O 1
ATOM 6105 N N . ILE B 1 300 ? 13.859 -19.531 -4.184 1 98.81 300 ILE B N 1
ATOM 6106 C CA . ILE B 1 300 ? 13.273 -20.797 -4.609 1 98.81 300 ILE B CA 1
ATOM 6107 C C . ILE B 1 300 ? 11.961 -21.047 -3.863 1 98.81 300 ILE B C 1
ATOM 6109 O O . ILE B 1 300 ? 11.898 -20.875 -2.643 1 98.81 300 ILE B O 1
ATOM 6113 N N . PRO B 1 301 ? 10.867 -21.438 -4.598 1 98.69 301 PRO B N 1
ATOM 6114 C CA . PRO B 1 301 ? 9.586 -21.688 -3.93 1 98.69 301 PRO B CA 1
ATOM 6115 C C . PRO B 1 301 ? 9.672 -22.812 -2.906 1 98.69 301 PRO B C 1
ATOM 6117 O O . PRO B 1 301 ? 10.5 -23.719 -3.039 1 98.69 301 PRO B O 1
ATOM 6120 N N . LEU B 1 302 ? 8.773 -22.781 -1.967 1 98.81 302 LEU B N 1
ATOM 6121 C CA . LEU B 1 302 ? 8.75 -23.734 -0.865 1 98.81 302 LEU B CA 1
ATOM 6122 C C . LEU B 1 302 ? 8.742 -25.172 -1.388 1 98.81 302 LEU B C 1
ATOM 6124 O O . LEU B 1 302 ? 9.531 -26 -0.945 1 98.81 302 LEU B O 1
ATOM 6128 N N . ASN B 1 303 ? 7.938 -25.438 -2.357 1 98.56 303 ASN B N 1
ATOM 6129 C CA . ASN B 1 303 ? 7.723 -26.797 -2.842 1 98.56 303 ASN B CA 1
ATOM 6130 C C . ASN B 1 303 ? 8.898 -27.297 -3.676 1 98.56 303 ASN B C 1
ATOM 6132 O O . ASN B 1 303 ? 8.992 -28.484 -3.994 1 98.56 303 ASN B O 1
ATOM 6136 N N . CYS B 1 304 ? 9.844 -26.406 -3.994 1 98.56 304 CYS B N 1
ATOM 6137 C CA . CYS B 1 304 ? 10.992 -26.766 -4.824 1 98.56 304 CYS B CA 1
ATOM 6138 C C . CYS B 1 304 ? 12.273 -26.797 -4 1 98.56 304 CYS B C 1
ATOM 6140 O O . CYS B 1 304 ? 13.32 -27.234 -4.484 1 98.56 304 CYS B O 1
ATOM 6142 N N . LEU B 1 305 ? 12.219 -26.359 -2.768 1 98.38 305 LEU B N 1
ATOM 6143 C CA . LEU B 1 305 ? 13.422 -26.219 -1.954 1 98.38 305 LEU B CA 1
ATOM 6144 C C . LEU B 1 305 ? 14.062 -27.578 -1.686 1 98.38 305 LEU B C 1
ATOM 6146 O O . LEU B 1 305 ? 15.273 -27.672 -1.497 1 98.38 305 LEU B O 1
ATOM 6150 N N . GLY B 1 306 ? 13.219 -28.609 -1.699 1 98.06 306 GLY B N 1
ATOM 6151 C CA . GLY B 1 306 ? 13.711 -29.953 -1.45 1 98.06 306 GLY B CA 1
ATOM 6152 C C . GLY B 1 306 ? 14.594 -30.484 -2.564 1 98.06 306 GLY B C 1
ATOM 6153 O O . GLY B 1 306 ? 15.312 -31.469 -2.383 1 98.06 306 GLY B O 1
ATOM 6154 N N . ASP B 1 307 ? 14.641 -29.812 -3.672 1 97.88 307 ASP B N 1
ATOM 6155 C CA . ASP B 1 307 ? 15.414 -30.25 -4.832 1 97.88 307 ASP B CA 1
ATOM 6156 C C . ASP B 1 307 ? 16.844 -29.734 -4.766 1 97.88 307 ASP B C 1
ATOM 6158 O O . ASP B 1 307 ? 17.672 -30.094 -5.605 1 97.88 307 ASP B O 1
ATOM 6162 N N . VAL B 1 308 ? 17.156 -28.875 -3.814 1 98.44 308 VAL B N 1
ATOM 6163 C CA . VAL B 1 308 ? 18.469 -28.266 -3.666 1 98.44 308 VAL B CA 1
ATOM 6164 C C . VAL B 1 308 ? 19.156 -28.812 -2.41 1 98.44 308 VAL B C 1
ATOM 6166 O O . VAL B 1 308 ? 18.547 -28.875 -1.342 1 98.44 308 VAL B O 1
ATOM 6169 N N . VAL B 1 309 ? 20.406 -29.219 -2.553 1 98.38 309 VAL B N 1
ATOM 6170 C CA . VAL B 1 309 ? 21.172 -29.688 -1.406 1 98.38 309 VAL B CA 1
ATOM 6171 C C . VAL B 1 309 ? 21.859 -28.516 -0.719 1 98.38 309 VAL B C 1
ATOM 6173 O O . VAL B 1 309 ? 22.516 -27.703 -1.375 1 98.38 309 VAL B O 1
ATOM 6176 N N . PHE B 1 310 ? 21.609 -28.422 0.536 1 98.69 310 PHE B N 1
ATOM 6177 C CA . PHE B 1 310 ? 22.281 -27.391 1.327 1 98.69 310 PHE B CA 1
ATOM 6178 C C . PHE B 1 310 ? 23.344 -28.016 2.229 1 98.69 310 PHE B C 1
ATOM 6180 O O . PHE B 1 310 ? 23.109 -29.047 2.848 1 98.69 310 PHE B O 1
ATOM 6187 N N . ASP B 1 311 ? 24.469 -27.406 2.299 1 98.31 311 ASP B N 1
ATOM 6188 C CA . ASP B 1 311 ? 25.562 -27.812 3.182 1 98.31 311 ASP B CA 1
ATOM 6189 C C . ASP B 1 311 ? 26.125 -26.625 3.945 1 98.31 311 ASP B C 1
ATOM 6191 O O . ASP B 1 311 ? 26.781 -25.75 3.359 1 98.31 311 ASP B O 1
ATOM 6195 N N . PRO B 1 312 ? 26.031 -26.625 5.23 1 97.94 312 PRO B N 1
ATOM 6196 C CA . PRO B 1 312 ? 25.375 -27.609 6.09 1 97.94 312 PRO B CA 1
ATOM 6197 C C . PRO B 1 312 ? 23.875 -27.734 5.812 1 97.94 312 PRO B C 1
ATOM 6199 O O . PRO B 1 312 ? 23.297 -26.859 5.16 1 97.94 312 PRO B O 1
ATOM 6202 N N . PRO B 1 313 ? 23.266 -28.828 6.285 1 98.25 313 PRO B N 1
ATOM 6203 C CA . PRO B 1 313 ? 21.812 -28.984 6.086 1 98.25 313 PRO B CA 1
ATOM 6204 C C . PRO B 1 313 ? 21 -27.891 6.773 1 98.25 313 PRO B C 1
ATOM 6206 O O . PRO B 1 313 ? 21.438 -27.344 7.785 1 98.25 313 PRO B O 1
ATOM 6209 N N . LEU B 1 314 ? 19.859 -27.656 6.191 1 98.44 314 LEU B N 1
ATOM 6210 C CA . LEU B 1 314 ? 18.953 -26.656 6.77 1 98.44 314 LEU B CA 1
ATOM 6211 C C . LEU B 1 314 ? 18.469 -27.109 8.141 1 98.44 314 LEU B C 1
ATOM 6213 O O . LEU B 1 314 ? 18.641 -28.266 8.516 1 98.44 314 LEU B O 1
ATOM 6217 N N . SER B 1 315 ? 17.938 -26.172 8.922 1 97.94 315 SER B N 1
ATOM 6218 C CA . SER B 1 315 ? 17.422 -26.484 10.25 1 97.94 315 SER B CA 1
ATOM 6219 C C . SER B 1 315 ? 16.312 -27.531 10.18 1 97.94 315 SER B C 1
ATOM 6221 O O . SER B 1 315 ? 15.664 -27.688 9.141 1 97.94 315 SER B O 1
ATOM 6223 N N . HIS B 1 316 ? 16.094 -28.25 11.242 1 97.94 316 HIS B N 1
ATOM 6224 C CA . HIS B 1 316 ? 15.062 -29.281 11.305 1 97.94 316 HIS B CA 1
ATOM 6225 C C . HIS B 1 316 ? 13.688 -28.688 11 1 97.94 316 HIS B C 1
ATOM 6227 O O . HIS B 1 316 ? 12.891 -29.297 10.289 1 97.94 316 HIS B O 1
ATOM 6233 N N . ALA B 1 317 ? 13.43 -27.547 11.508 1 97.94 317 ALA B N 1
ATOM 6234 C CA . ALA B 1 317 ? 12.148 -26.891 11.281 1 97.94 317 ALA B CA 1
ATOM 6235 C C . ALA B 1 317 ? 11.938 -26.578 9.805 1 97.94 317 ALA B C 1
ATOM 6237 O O . ALA B 1 317 ? 10.836 -26.75 9.273 1 97.94 317 ALA B O 1
ATOM 6238 N N . ARG B 1 318 ? 12.961 -26.078 9.172 1 98.12 318 ARG B N 1
ATOM 6239 C CA . ARG B 1 318 ? 12.852 -25.766 7.746 1 98.12 318 ARG B CA 1
ATOM 6240 C C . ARG B 1 318 ? 12.703 -27.031 6.918 1 98.12 318 ARG B C 1
ATOM 6242 O O . ARG B 1 318 ? 11.93 -27.062 5.953 1 98.12 318 ARG B O 1
ATOM 6249 N N . GLN B 1 319 ? 13.453 -28.031 7.289 1 98.31 319 GLN B N 1
ATOM 6250 C CA . GLN B 1 319 ? 13.32 -29.297 6.59 1 98.31 319 GLN B CA 1
ATOM 6251 C C . GLN B 1 319 ? 11.898 -29.859 6.715 1 98.31 319 GLN B C 1
ATOM 6253 O O . GLN B 1 319 ? 11.352 -30.391 5.754 1 98.31 319 GLN B O 1
ATOM 6258 N N . ALA B 1 320 ? 11.344 -29.719 7.879 1 98.5 320 ALA B N 1
ATOM 6259 C CA . ALA B 1 320 ? 9.969 -30.172 8.086 1 98.5 320 ALA B CA 1
ATOM 6260 C C . ALA B 1 320 ? 9 -29.359 7.23 1 98.5 320 ALA B C 1
ATOM 6262 O O . ALA B 1 320 ? 8.047 -29.906 6.668 1 98.5 320 ALA B O 1
ATOM 6263 N N . ALA B 1 321 ? 9.203 -28.062 7.168 1 98.56 321 ALA B N 1
ATOM 6264 C CA . ALA B 1 321 ? 8.383 -27.188 6.324 1 98.56 321 ALA B CA 1
ATOM 6265 C C . ALA B 1 321 ? 8.477 -27.609 4.859 1 98.56 321 ALA B C 1
ATOM 6267 O O . ALA B 1 321 ? 7.465 -27.641 4.152 1 98.56 321 ALA B O 1
ATOM 6268 N N . ILE B 1 322 ? 9.688 -27.906 4.445 1 98.44 322 ILE B N 1
ATOM 6269 C CA . ILE B 1 322 ? 9.953 -28.297 3.066 1 98.44 322 ILE B CA 1
ATOM 6270 C C . ILE B 1 322 ? 9.242 -29.625 2.77 1 98.44 322 ILE B C 1
ATOM 6272 O O . ILE B 1 322 ? 8.625 -29.781 1.716 1 98.44 322 ILE B O 1
ATOM 6276 N N . ALA B 1 323 ? 9.328 -30.516 3.689 1 98.06 323 ALA B N 1
ATOM 6277 C CA . ALA B 1 323 ? 8.68 -31.812 3.529 1 98.06 323 ALA B CA 1
ATOM 6278 C C . ALA B 1 323 ? 7.164 -31.656 3.449 1 98.06 323 ALA B C 1
ATOM 6280 O O . ALA B 1 323 ? 6.5 -32.406 2.709 1 98.06 323 ALA B O 1
ATOM 6281 N N . THR B 1 324 ? 6.625 -30.781 4.203 1 97.56 324 THR B N 1
ATOM 6282 C CA . THR B 1 324 ? 5.188 -30.547 4.234 1 97.56 324 THR B CA 1
ATOM 6283 C C . THR B 1 324 ? 4.734 -29.797 2.984 1 97.56 324 THR B C 1
ATOM 6285 O O . THR B 1 324 ? 3.697 -30.125 2.402 1 97.56 324 THR B O 1
ATOM 6288 N N . GLY B 1 325 ? 5.508 -28.781 2.58 1 97.56 325 GLY B N 1
ATOM 6289 C CA . GLY B 1 325 ? 5.152 -27.938 1.458 1 97.56 325 GLY B CA 1
ATOM 6290 C C . GLY B 1 325 ? 3.855 -27.172 1.673 1 97.56 325 GLY B C 1
ATOM 6291 O O . GLY B 1 325 ? 3.258 -27.25 2.748 1 97.56 325 GLY B O 1
ATOM 6292 N N . HIS B 1 326 ? 3.439 -26.312 0.734 1 97.25 326 HIS B N 1
ATOM 6293 C CA . HIS B 1 326 ? 2.086 -25.766 0.738 1 97.25 326 HIS B CA 1
ATOM 6294 C C . HIS B 1 326 ? 1.156 -26.609 -0.135 1 97.25 326 HIS B C 1
ATOM 6296 O O . HIS B 1 326 ? 1.618 -27.391 -0.959 1 97.25 326 HIS B O 1
ATOM 6302 N N . ILE B 1 327 ? -0.118 -26.406 -0.122 1 97.56 327 ILE B N 1
ATOM 6303 C CA . ILE B 1 327 ? -1.06 -27.422 -0.559 1 97.56 327 ILE B CA 1
ATOM 6304 C C . ILE B 1 327 ? -1.587 -27.078 -1.95 1 97.56 327 ILE B C 1
ATOM 6306 O O . ILE B 1 327 ? -2.23 -27.922 -2.6 1 97.56 327 ILE B O 1
ATOM 6310 N N . ASN B 1 328 ? -1.418 -25.891 -2.467 1 98.12 328 ASN B N 1
ATOM 6311 C CA . ASN B 1 328 ? -2.123 -25.453 -3.668 1 98.12 328 ASN B CA 1
ATOM 6312 C C . ASN B 1 328 ? -1.525 -26.078 -4.926 1 98.12 328 ASN B C 1
ATOM 6314 O O . ASN B 1 328 ? -0.501 -25.609 -5.43 1 98.12 328 ASN B O 1
ATOM 6318 N N . ALA B 1 329 ? -2.207 -27.016 -5.453 1 96.5 329 ALA B N 1
ATOM 6319 C CA . ALA B 1 329 ? -1.841 -27.75 -6.656 1 96.5 329 ALA B CA 1
ATOM 6320 C C . ALA B 1 329 ? -2.9 -27.578 -7.742 1 96.5 329 ALA B C 1
ATOM 6322 O O . ALA B 1 329 ? -3.119 -28.5 -8.547 1 96.5 329 ALA B O 1
ATOM 6323 N N . GLY B 1 330 ? -3.531 -26.453 -7.754 1 96.38 330 GLY B N 1
ATOM 6324 C CA . GLY B 1 330 ? -4.609 -26.188 -8.695 1 96.38 330 GLY B CA 1
ATOM 6325 C C . GLY B 1 330 ? -4.117 -25.906 -10.102 1 96.38 330 GLY B C 1
ATOM 6326 O O . GLY B 1 330 ? -2.955 -26.172 -10.422 1 96.38 330 GLY B O 1
ATOM 6327 N N . ALA B 1 331 ? -5.051 -25.562 -10.938 1 97.25 331 ALA B N 1
ATOM 6328 C CA . ALA B 1 331 ? -4.781 -25.219 -12.328 1 97.25 331 ALA B CA 1
ATOM 6329 C C . ALA B 1 331 ? -5.324 -23.828 -12.656 1 97.25 331 ALA B C 1
ATOM 6331 O O . ALA B 1 331 ? -6.27 -23.359 -12.016 1 97.25 331 ALA B O 1
ATOM 6332 N N . LYS B 1 332 ? -4.723 -23.156 -13.531 1 97.88 332 LYS B N 1
ATOM 6333 C CA . LYS B 1 332 ? -5.191 -21.922 -14.141 1 97.88 332 LYS B CA 1
ATOM 6334 C C . LYS B 1 332 ? -5.27 -22.047 -15.664 1 97.88 332 LYS B C 1
ATOM 6336 O O . LYS B 1 332 ? -4.242 -22.188 -16.328 1 97.88 332 LYS B O 1
ATOM 6341 N N . ILE B 1 333 ? -6.441 -21.953 -16.188 1 98.69 333 ILE B N 1
ATOM 6342 C CA . ILE B 1 333 ? -6.652 -22.234 -17.609 1 98.69 333 ILE B CA 1
ATOM 6343 C C . ILE B 1 333 ? -7.438 -21.078 -18.25 1 98.69 333 ILE B C 1
ATOM 6345 O O . ILE B 1 333 ? -8.508 -20.703 -17.766 1 98.69 333 ILE B O 1
ATOM 6349 N N . HIS B 1 334 ? -6.883 -20.516 -19.297 1 98.69 334 HIS B N 1
ATOM 6350 C CA . HIS B 1 334 ? -7.555 -19.484 -20.078 1 98.69 334 HIS B CA 1
ATOM 6351 C C . HIS B 1 334 ? -8.328 -20.094 -21.25 1 98.69 334 HIS B C 1
ATOM 6353 O O . HIS B 1 334 ? -7.762 -20.812 -22.062 1 98.69 334 HIS B O 1
ATOM 6359 N N . PHE B 1 335 ? -9.586 -19.734 -21.328 1 98.56 335 PHE B N 1
ATOM 6360 C CA . PHE B 1 335 ? -10.422 -20.234 -22.406 1 98.56 335 PHE B CA 1
ATOM 6361 C C . PHE B 1 335 ? -10.836 -19.125 -23.344 1 98.56 335 PHE B C 1
ATOM 6363 O O . PHE B 1 335 ? -11.125 -18 -22.906 1 98.56 335 PHE B O 1
ATOM 6370 N N . LYS B 1 336 ? -10.883 -19.453 -24.578 1 98.19 336 LYS B N 1
ATOM 6371 C CA . LYS B 1 336 ? -11.586 -18.625 -25.562 1 98.19 336 LYS B CA 1
ATOM 6372 C C . LYS B 1 336 ? -12.891 -19.297 -26 1 98.19 336 LYS B C 1
ATOM 6374 O O . LYS B 1 336 ? -12.875 -20.422 -26.5 1 98.19 336 LYS B O 1
ATOM 6379 N N . LEU B 1 337 ? -13.922 -18.641 -25.734 1 98.12 337 LEU B N 1
ATOM 6380 C CA . LEU B 1 337 ? -15.234 -19.109 -26.156 1 98.12 337 LEU B CA 1
ATOM 6381 C C . LEU B 1 337 ? -15.656 -18.422 -27.453 1 98.12 337 LEU B C 1
ATOM 6383 O O . LEU B 1 337 ? -15.367 -17.234 -27.641 1 98.12 337 LEU B O 1
ATOM 6387 N N . ARG B 1 338 ? -16.391 -19.094 -28.219 1 96.69 338 ARG B N 1
ATOM 6388 C CA . ARG B 1 338 ? -16.812 -18.578 -29.516 1 96.69 338 ARG B CA 1
ATOM 6389 C C . ARG B 1 338 ? -17.812 -17.438 -29.328 1 96.69 338 ARG B C 1
ATOM 6391 O O . ARG B 1 338 ? -17.719 -16.406 -30 1 96.69 338 ARG B O 1
ATOM 6398 N N . ASP B 1 339 ? -18.75 -17.594 -28.469 1 95.56 339 ASP B N 1
ATOM 6399 C CA . ASP B 1 339 ? -19.828 -16.609 -28.266 1 95.56 339 ASP B CA 1
ATOM 6400 C C . ASP B 1 339 ? -19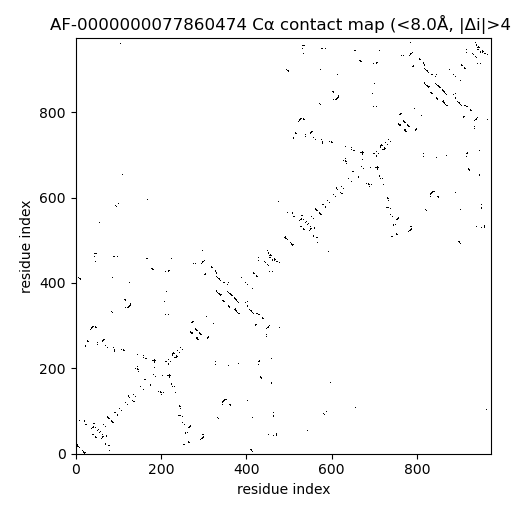.375 -15.477 -27.344 1 95.56 339 ASP B C 1
ATOM 6402 O O . ASP B 1 339 ? -18.641 -15.711 -26.375 1 95.56 339 ASP B O 1
ATOM 6406 N N . THR B 1 340 ? -19.828 -14.305 -27.719 1 95.25 340 THR B N 1
ATOM 6407 C CA . THR B 1 340 ? -19.641 -13.164 -26.812 1 95.25 340 THR B CA 1
ATOM 6408 C C . THR B 1 340 ? -20.781 -13.109 -25.797 1 95.25 340 THR B C 1
ATOM 6410 O O . THR B 1 340 ? -21.938 -12.906 -26.156 1 95.25 340 THR B O 1
ATOM 6413 N N . ILE B 1 341 ? -20.453 -13.312 -24.594 1 93.88 341 ILE B N 1
ATOM 6414 C CA . ILE B 1 341 ? -21.5 -13.305 -23.562 1 93.88 341 ILE B CA 1
ATOM 6415 C C . ILE B 1 341 ? -21.125 -12.32 -22.453 1 93.88 341 ILE B C 1
ATOM 6417 O O . ILE B 1 341 ? -19.953 -12 -22.281 1 93.88 341 ILE B O 1
ATOM 6421 N N . PRO B 1 342 ? -22.109 -11.828 -21.719 1 94 342 PRO B N 1
ATOM 6422 C CA . PRO B 1 342 ? -21.828 -10.883 -20.625 1 94 342 PRO B CA 1
ATOM 6423 C C . PRO B 1 342 ? -21 -11.492 -19.516 1 94 342 PRO B C 1
ATOM 6425 O O . PRO B 1 342 ? -20.844 -12.719 -19.453 1 94 342 PRO B O 1
ATOM 6428 N N . GLY B 1 343 ? -20.5 -10.648 -18.672 1 96.19 343 GLY B N 1
ATOM 6429 C CA . GLY B 1 343 ? -19.625 -11.062 -17.578 1 96.19 343 GLY B CA 1
ATOM 6430 C C . GLY B 1 343 ? -20.312 -11.992 -16.594 1 96.19 343 GLY B C 1
ATOM 6431 O O . GLY B 1 343 ? -21.484 -11.812 -16.266 1 96.19 343 GLY B O 1
ATOM 6432 N N . TRP B 1 344 ? -19.594 -12.945 -16.172 1 97.81 344 TRP B N 1
ATOM 6433 C CA . TRP B 1 344 ? -20.109 -13.906 -15.195 1 97.81 344 TRP B CA 1
ATOM 6434 C C . TRP B 1 344 ? -19 -14.367 -14.25 1 97.81 344 TRP B C 1
ATOM 6436 O O . TRP B 1 344 ? -17.812 -14.289 -14.586 1 97.81 344 TRP B O 1
ATOM 6446 N N . PHE B 1 345 ? -19.391 -14.758 -13.031 1 98.25 345 PHE B N 1
ATOM 6447 C CA . PHE B 1 345 ? -18.531 -15.336 -12.008 1 98.25 345 PHE B CA 1
ATOM 6448 C C . PHE B 1 345 ? -19.109 -16.641 -11.484 1 98.25 345 PHE B C 1
ATOM 6450 O O . PHE B 1 345 ? -20.328 -16.75 -11.289 1 98.25 345 PHE B O 1
ATOM 6457 N N . HIS B 1 346 ? -18.219 -17.641 -11.32 1 98.38 346 HIS B N 1
ATOM 6458 C CA . HIS B 1 346 ? -18.641 -18.984 -10.945 1 98.38 346 HIS B CA 1
ATOM 6459 C C . HIS B 1 346 ? -17.797 -19.547 -9.805 1 98.38 346 HIS B C 1
ATOM 6461 O O . HIS B 1 346 ? -16.578 -19.344 -9.781 1 98.38 346 HIS B O 1
ATOM 6467 N N . THR B 1 347 ? -18.453 -20.188 -8.797 1 98.44 347 THR B N 1
ATOM 6468 C CA . THR B 1 347 ? -17.766 -21.031 -7.84 1 98.44 347 THR B CA 1
ATOM 6469 C C . THR B 1 347 ? -18.422 -22.406 -7.77 1 98.44 347 THR B C 1
ATOM 6471 O O . THR B 1 347 ? -19.562 -22.578 -8.18 1 98.44 347 THR B O 1
ATOM 6474 N N . ALA B 1 348 ? -17.656 -23.359 -7.293 1 98.5 348 ALA B N 1
ATOM 6475 C CA . ALA B 1 348 ? -18.203 -24.703 -7.148 1 98.5 348 ALA B CA 1
ATOM 6476 C C . ALA B 1 348 ? -17.891 -25.266 -5.766 1 98.5 348 ALA B C 1
ATOM 6478 O O . ALA B 1 348 ? -16.844 -24.984 -5.188 1 98.5 348 ALA B O 1
ATOM 6479 N N . ASP B 1 349 ? -18.812 -26.109 -5.316 1 97.25 349 ASP B N 1
ATOM 6480 C CA . ASP B 1 349 ? -18.641 -26.812 -4.051 1 97.25 349 ASP B CA 1
ATOM 6481 C C . ASP B 1 349 ? -17.547 -27.891 -4.168 1 97.25 349 ASP B C 1
ATOM 6483 O O . ASP B 1 349 ? -17.656 -28.797 -4.996 1 97.25 349 ASP B O 1
ATOM 6487 N N . GLY B 1 350 ? -16.578 -27.812 -3.328 1 93.5 350 GLY B N 1
ATOM 6488 C CA . GLY B 1 350 ? -15.406 -28.688 -3.408 1 93.5 350 GLY B CA 1
ATOM 6489 C C . GLY B 1 350 ? -15.641 -30.062 -2.822 1 93.5 350 GLY B C 1
ATOM 6490 O O . GLY B 1 350 ? -14.766 -30.922 -2.898 1 93.5 350 GLY B O 1
ATOM 6491 N N . ASN B 1 351 ? -16.734 -30.25 -2.234 1 94.06 351 ASN B N 1
ATOM 6492 C CA . ASN B 1 351 ? -17.062 -31.547 -1.646 1 94.06 351 ASN B CA 1
ATOM 6493 C C . ASN B 1 351 ? -17.781 -32.469 -2.645 1 94.06 351 ASN B C 1
ATOM 6495 O O . ASN B 1 351 ? -18.156 -33.594 -2.311 1 94.06 351 ASN B O 1
ATOM 6499 N N . GLY B 1 352 ? -17.922 -31.984 -3.83 1 94.94 352 GLY B N 1
ATOM 6500 C CA . GLY B 1 352 ? -18.547 -32.75 -4.898 1 94.94 352 GLY B CA 1
ATOM 6501 C C . GLY B 1 352 ? -17.547 -33.219 -5.945 1 94.94 352 GLY B C 1
ATOM 6502 O O . GLY B 1 352 ? -16.422 -33.562 -5.617 1 94.94 352 GLY B O 1
ATOM 6503 N N . ASP B 1 353 ? -17.969 -33.312 -7.156 1 95.12 353 ASP B N 1
ATOM 6504 C CA . ASP B 1 353 ? -17.141 -33.906 -8.195 1 95.12 353 ASP B CA 1
ATOM 6505 C C . ASP B 1 353 ? -16.703 -32.875 -9.227 1 95.12 353 ASP B C 1
ATOM 6507 O O . ASP B 1 353 ? -16.344 -33.219 -10.352 1 95.12 353 ASP B O 1
ATOM 6511 N N . SER B 1 354 ? -16.859 -31.609 -8.852 1 97.56 354 SER B N 1
ATOM 6512 C CA . SER B 1 354 ? -16.391 -30.594 -9.797 1 97.56 354 SER B CA 1
ATOM 6513 C C . SER B 1 354 ? -14.875 -30.609 -9.938 1 97.56 354 SER B C 1
ATOM 6515 O O . SER B 1 354 ? -14.156 -30.734 -8.938 1 97.56 354 SER B O 1
ATOM 6517 N N . SER B 1 355 ? -14.383 -30.484 -11.156 1 98.06 355 SER B N 1
ATOM 6518 C CA . SER B 1 355 ? -12.953 -30.328 -11.406 1 98.06 355 SER B CA 1
ATOM 6519 C C . SER B 1 355 ? -12.516 -28.875 -11.242 1 98.06 355 SER B C 1
ATOM 6521 O O . SER B 1 355 ? -11.336 -28.609 -11 1 98.06 355 SER B O 1
ATOM 6523 N N . PHE B 1 356 ? -13.453 -27.953 -11.406 1 98.5 356 PHE B N 1
ATOM 6524 C CA . PHE B 1 356 ? -13.156 -26.531 -11.312 1 98.5 356 PHE B CA 1
ATOM 6525 C C . PHE B 1 356 ? -13.617 -25.969 -9.969 1 98.5 356 PHE B C 1
ATOM 6527 O O . PHE B 1 356 ? -14.688 -26.328 -9.477 1 98.5 356 PHE B O 1
ATOM 6534 N N . VAL B 1 357 ? -12.781 -25.141 -9.352 1 98.44 357 VAL B N 1
ATOM 6535 C CA . VAL B 1 357 ? -13.125 -24.469 -8.109 1 98.44 357 VAL B CA 1
ATOM 6536 C C . VAL B 1 357 ? -13.891 -23.172 -8.422 1 98.44 357 VAL B C 1
ATOM 6538 O O . VAL B 1 357 ? -14.852 -22.828 -7.738 1 98.44 357 VAL B O 1
ATOM 6541 N N . PHE B 1 358 ? -13.367 -22.359 -9.312 1 98.31 358 PHE B N 1
ATOM 6542 C CA . PHE B 1 358 ? -14.039 -21.141 -9.75 1 98.31 358 PHE B CA 1
ATOM 6543 C C . PHE B 1 358 ? -13.602 -20.75 -11.156 1 98.31 358 PHE B C 1
ATOM 6545 O O . PHE B 1 358 ? -12.625 -21.297 -11.68 1 98.31 358 PHE B O 1
ATOM 6552 N N . ALA B 1 359 ? -14.344 -19.906 -11.773 1 98.62 359 ALA B N 1
ATOM 6553 C CA . ALA B 1 359 ? -14.102 -19.375 -13.109 1 98.62 359 ALA B CA 1
ATOM 6554 C C . ALA B 1 359 ? -14.852 -18.062 -13.312 1 98.62 359 ALA B C 1
ATOM 6556 O O . ALA B 1 359 ? -15.844 -17.797 -12.625 1 98.62 359 ALA B O 1
ATOM 6557 N N . PHE B 1 360 ? -14.328 -17.234 -14.219 1 98.25 360 PHE B N 1
ATOM 6558 C CA . PHE B 1 360 ? -15.047 -16.016 -14.547 1 98.25 360 PHE B CA 1
ATOM 6559 C C . PHE B 1 360 ? -14.641 -15.5 -15.922 1 98.25 360 PHE B C 1
ATOM 6561 O O . PHE B 1 360 ? -13.578 -15.867 -16.438 1 98.25 360 PHE B O 1
ATOM 6568 N N . SER B 1 361 ? -15.516 -14.711 -16.516 1 97.25 361 SER B N 1
ATOM 6569 C CA . SER B 1 361 ? -15.211 -14.023 -17.766 1 97.25 361 SER B CA 1
ATOM 6570 C C . SER B 1 361 ? -14.188 -12.914 -17.547 1 97.25 361 SER B C 1
ATOM 6572 O O . SER B 1 361 ? -14.266 -12.18 -16.547 1 97.25 361 SER B O 1
ATOM 6574 N N . ASP B 1 362 ? -13.258 -12.852 -18.406 1 96.88 362 ASP B N 1
ATOM 6575 C CA . ASP B 1 362 ? -12.219 -11.828 -18.312 1 96.88 362 ASP B CA 1
ATOM 6576 C C . ASP B 1 362 ? -12.523 -10.648 -19.219 1 96.88 362 ASP B C 1
ATOM 6578 O O . ASP B 1 362 ? -12.641 -9.508 -18.766 1 96.88 362 ASP B O 1
ATOM 6582 N N . HIS B 1 363 ? -12.641 -10.875 -20.469 1 95.25 363 HIS B N 1
ATOM 6583 C CA . HIS B 1 363 ? -12.945 -9.828 -21.453 1 95.25 363 HIS B CA 1
ATOM 6584 C C . HIS B 1 363 ? -13.516 -10.43 -22.734 1 95.25 363 HIS B C 1
ATOM 6586 O O . HIS B 1 363 ? -13.531 -11.648 -22.906 1 95.25 363 HIS B O 1
ATOM 6592 N N . ASN B 1 364 ? -14 -9.562 -23.641 1 94.75 364 ASN B N 1
ATOM 6593 C CA . ASN B 1 364 ? -14.609 -10 -24.875 1 94.75 364 ASN B CA 1
ATOM 6594 C C . ASN B 1 364 ? -13.734 -9.68 -26.078 1 94.75 364 ASN B C 1
ATOM 6596 O O . ASN B 1 364 ? -14.234 -9.273 -27.141 1 94.75 364 ASN B O 1
ATOM 6600 N N . GLY B 1 365 ? -12.453 -9.82 -25.844 1 90.81 365 GLY B N 1
ATOM 6601 C CA . GLY B 1 365 ? -11.516 -9.523 -26.906 1 90.81 365 GLY B CA 1
ATOM 6602 C C . GLY B 1 365 ? -11.141 -8.055 -26.984 1 90.81 365 GLY B C 1
ATOM 6603 O O . GLY B 1 365 ? -11.922 -7.188 -26.578 1 90.81 365 GLY B O 1
ATOM 6604 N N . THR B 1 366 ? -9.953 -7.781 -27.438 1 85.88 366 THR B N 1
ATOM 6605 C CA . THR B 1 366 ? -9.453 -6.41 -27.469 1 85.88 366 THR B CA 1
ATOM 6606 C C . THR B 1 366 ? -9.156 -5.973 -28.906 1 85.88 366 THR B C 1
ATOM 6608 O O . THR B 1 366 ? -8.508 -4.953 -29.125 1 85.88 366 THR B O 1
ATOM 6611 N N . GLN B 1 367 ? -9.617 -6.727 -29.766 1 83.25 367 GLN B N 1
ATOM 6612 C CA . GLN B 1 367 ? -9.344 -6.418 -31.172 1 83.25 367 GLN B CA 1
ATOM 6613 C C . GLN B 1 367 ? -10.109 -5.172 -31.609 1 83.25 367 GLN B C 1
ATOM 6615 O O . GLN B 1 367 ? -11.18 -4.875 -31.094 1 83.25 367 GLN B O 1
ATOM 6620 N N . ALA B 1 368 ? -9.555 -4.492 -32.531 1 80.25 368 ALA B N 1
ATOM 6621 C CA . ALA B 1 368 ? -10.125 -3.25 -33.062 1 80.25 368 ALA B CA 1
ATOM 6622 C C . ALA B 1 368 ? -11.5 -3.492 -33.688 1 80.25 368 ALA B C 1
ATOM 6624 O O . ALA B 1 368 ? -12.359 -2.611 -33.656 1 80.25 368 ALA B O 1
ATOM 6625 N N . SER B 1 369 ? -11.656 -4.637 -34.188 1 81.38 369 SER B N 1
ATOM 6626 C CA . SER B 1 369 ? -12.883 -4.957 -34.906 1 81.38 369 SER B CA 1
ATOM 6627 C C . SER B 1 369 ? -14.055 -5.137 -33.969 1 81.38 369 SER B C 1
ATOM 6629 O O . SER B 1 369 ? -15.203 -5.227 -34.375 1 81.38 369 SER B O 1
ATOM 6631 N N . GLY B 1 370 ? -13.773 -5.078 -32.656 1 82.94 370 GLY B N 1
ATOM 6632 C CA . GLY B 1 370 ? -14.82 -5.238 -31.672 1 82.94 370 GLY B CA 1
ATOM 6633 C C . GLY B 1 370 ? -14.727 -6.555 -30.922 1 82.94 370 GLY B C 1
ATOM 6634 O O . GLY B 1 370 ? -13.719 -7.258 -31 1 82.94 370 GLY B O 1
ATOM 6635 N N . PRO B 1 371 ? -15.867 -6.82 -30.234 1 84.81 371 PRO B N 1
ATOM 6636 C CA . PRO B 1 371 ? -15.867 -8.055 -29.438 1 84.81 371 PRO B CA 1
ATOM 6637 C C . PRO B 1 371 ? -15.695 -9.305 -30.297 1 84.81 371 PRO B C 1
ATOM 6639 O O . PRO B 1 371 ? -16.297 -9.398 -31.375 1 84.81 371 PRO B O 1
ATOM 6642 N N . ALA B 1 372 ? -14.844 -10.133 -29.922 1 89.81 372 ALA B N 1
ATOM 6643 C CA . ALA B 1 372 ? -14.523 -11.383 -30.609 1 89.81 372 ALA B CA 1
ATOM 6644 C C . ALA B 1 372 ? -14.516 -12.555 -29.641 1 89.81 372 ALA B C 1
ATOM 6646 O O . ALA B 1 372 ? -13.461 -13.109 -29.344 1 89.81 372 ALA B O 1
ATOM 6647 N N . GLY B 1 373 ? -15.758 -12.984 -29.25 1 94.75 373 GLY B N 1
ATOM 6648 C CA . GLY B 1 373 ? -15.859 -14.086 -28.312 1 94.75 373 GLY B CA 1
ATOM 6649 C C . GLY B 1 373 ? -15.672 -13.664 -26.875 1 94.75 373 GLY B C 1
ATOM 6650 O O . GLY B 1 373 ? -15.727 -12.477 -26.562 1 94.75 373 GLY B O 1
ATOM 6651 N N . THR B 1 374 ? -15.594 -14.641 -25.984 1 96.94 374 THR B N 1
ATOM 6652 C CA . THR B 1 374 ? -15.398 -14.406 -24.562 1 96.94 374 THR B CA 1
ATOM 6653 C C . THR B 1 374 ? -14.156 -15.133 -24.047 1 96.94 374 THR B C 1
ATOM 6655 O O . THR B 1 374 ? -14.023 -16.344 -24.219 1 96.94 374 THR B O 1
ATOM 6658 N N . TRP B 1 375 ? -13.289 -14.344 -23.531 1 97.62 375 TRP B N 1
ATOM 6659 C CA . TRP B 1 375 ? -12.148 -14.922 -22.828 1 97.62 375 TRP B CA 1
ATOM 6660 C C . TRP B 1 375 ? -12.477 -15.117 -21.344 1 97.62 375 TRP B C 1
ATOM 6662 O O . TRP B 1 375 ? -13.008 -14.219 -20.703 1 97.62 375 TRP B O 1
ATOM 6672 N N . CYS B 1 376 ? -12.234 -16.297 -20.844 1 97.62 376 CYS B N 1
ATOM 6673 C CA . CYS B 1 376 ? -12.492 -16.578 -19.438 1 97.62 376 CYS B CA 1
ATOM 6674 C C . CYS B 1 376 ? -11.328 -17.344 -18.812 1 97.62 376 CYS B C 1
ATOM 6676 O O . CYS B 1 376 ? -10.477 -17.875 -19.516 1 97.62 376 CYS B O 1
ATOM 6678 N N . ILE B 1 377 ? -11.258 -17.312 -17.531 1 98.56 377 ILE B N 1
ATOM 6679 C CA . ILE B 1 377 ? -10.234 -18.016 -16.766 1 98.56 377 ILE B CA 1
ATOM 6680 C C . ILE B 1 377 ? -10.883 -19.016 -15.82 1 98.56 377 ILE B C 1
ATOM 6682 O O . ILE B 1 377 ? -11.789 -18.672 -15.055 1 98.56 377 ILE B O 1
ATOM 6686 N N . GLY B 1 378 ? -10.469 -20.266 -15.867 1 98.56 378 GLY B N 1
ATOM 6687 C CA . GLY B 1 378 ? -10.891 -21.312 -14.953 1 98.56 378 GLY B CA 1
ATOM 6688 C C . GLY B 1 378 ? -9.773 -21.797 -14.055 1 98.56 378 GLY B C 1
ATOM 6689 O O . GLY B 1 378 ? -8.625 -21.922 -14.492 1 98.56 378 GLY B O 1
ATOM 6690 N N . PHE B 1 379 ? -10.125 -22.047 -12.836 1 98.56 379 PHE B N 1
ATOM 6691 C CA . PHE B 1 379 ? -9.195 -22.562 -11.852 1 98.56 379 PHE B CA 1
ATOM 6692 C C . PHE B 1 379 ? -9.625 -23.953 -11.367 1 98.56 379 PHE B C 1
ATOM 6694 O O . PHE B 1 379 ? -10.789 -24.141 -11.008 1 98.56 379 PHE B O 1
ATOM 6701 N N . GLY B 1 380 ? -8.719 -24.875 -11.398 1 98.38 380 GLY B N 1
ATOM 6702 C CA . GLY B 1 380 ? -9.047 -26.234 -11.016 1 98.38 380 GLY B CA 1
ATOM 6703 C C . GLY B 1 380 ? -8.75 -26.531 -9.555 1 98.38 380 GLY B C 1
ATOM 6704 O O . GLY B 1 380 ? -7.809 -25.984 -8.977 1 98.38 380 GLY B O 1
ATOM 6705 N N . TYR B 1 381 ? -9.516 -27.438 -8.977 1 97.5 381 TYR B N 1
ATOM 6706 C CA . TYR B 1 381 ? -9.219 -27.969 -7.652 1 97.5 381 TYR B CA 1
ATOM 6707 C C . TYR B 1 381 ? -7.891 -28.719 -7.652 1 97.5 381 TYR B C 1
ATOM 6709 O O . TYR B 1 381 ? -7.461 -29.234 -8.688 1 97.5 381 TYR B O 1
ATOM 6717 N N . ASN B 1 382 ? -7.336 -28.766 -6.426 1 95.69 382 ASN B N 1
ATOM 6718 C CA . ASN B 1 382 ? -6.125 -29.562 -6.258 1 95.69 382 ASN B CA 1
ATOM 6719 C C . ASN B 1 382 ? -6.297 -30.969 -6.816 1 95.69 382 ASN B C 1
ATOM 6721 O O . ASN B 1 382 ? -7.336 -31.609 -6.609 1 95.69 382 ASN B O 1
ATOM 6725 N N . SER B 1 383 ? -5.34 -31.438 -7.598 1 87.81 383 SER B N 1
ATOM 6726 C CA . SER B 1 383 ? -5.23 -32.781 -8.133 1 87.81 383 SER B CA 1
ATOM 6727 C C . SER B 1 383 ? -6.258 -33.031 -9.234 1 87.81 383 SER B C 1
ATOM 6729 O O . SER B 1 383 ? -6.473 -34.188 -9.641 1 87.81 383 SER B O 1
ATOM 6731 N N . GLN B 1 384 ? -6.91 -31.922 -9.586 1 92.62 384 GLN B N 1
ATOM 6732 C CA . GLN B 1 384 ? -7.805 -32 -10.742 1 92.62 384 GLN B CA 1
ATOM 6733 C C . GLN B 1 384 ? -7.164 -31.375 -11.977 1 92.62 384 GLN B C 1
ATOM 6735 O O . GLN B 1 384 ? -6.215 -30.609 -11.867 1 92.62 384 GLN B O 1
ATOM 6740 N N . LEU B 1 385 ? -7.574 -31.828 -13.164 1 94.94 385 LEU B N 1
ATOM 6741 C CA . LEU B 1 385 ? -7.082 -31.281 -14.422 1 94.94 385 LEU B CA 1
ATOM 6742 C C . LEU B 1 385 ? -5.562 -31.375 -14.508 1 94.94 385 LEU B C 1
ATOM 6744 O O . LEU B 1 385 ? -4.891 -30.391 -14.828 1 94.94 385 LEU B O 1
ATOM 6748 N N . ALA B 1 386 ? -5.055 -32.469 -14.18 1 91 386 ALA B N 1
ATOM 6749 C CA . ALA B 1 386 ? -3.625 -32.688 -13.961 1 91 386 ALA B CA 1
ATOM 6750 C C . ALA B 1 386 ? -2.879 -32.781 -15.281 1 91 386 ALA B C 1
ATOM 6752 O O . ALA B 1 386 ? -1.65 -32.688 -15.328 1 91 386 ALA B O 1
ATOM 6753 N N . ASP B 1 387 ? -3.646 -33.031 -16.375 1 96.25 387 ASP B N 1
ATOM 6754 C CA . ASP B 1 387 ? -3.018 -33.156 -17.688 1 96.25 387 ASP B CA 1
ATOM 6755 C C . ASP B 1 387 ? -3.457 -32 -18.609 1 96.25 387 ASP B C 1
ATOM 6757 O O . ASP B 1 387 ? -4.555 -32.062 -19.172 1 96.25 387 ASP B O 1
ATOM 6761 N N . LYS B 1 388 ? -2.537 -31.125 -18.906 1 96.81 388 LYS B N 1
ATOM 6762 C CA . LYS B 1 388 ? -2.844 -29.969 -19.734 1 96.81 388 LYS B CA 1
ATOM 6763 C C . LYS B 1 388 ? -3.164 -30.375 -21.172 1 96.81 388 LYS B C 1
ATOM 6765 O O . LYS B 1 388 ? -3.768 -29.609 -21.922 1 96.81 388 LYS B O 1
ATOM 6770 N N . LYS B 1 389 ? -2.809 -31.562 -21.578 1 97.38 389 LYS B N 1
ATOM 6771 C CA . LYS B 1 389 ? -2.982 -32 -22.953 1 97.38 389 LYS B CA 1
ATOM 6772 C C . LYS B 1 389 ? -4.293 -32.75 -23.125 1 97.38 389 LYS B C 1
ATOM 6774 O O . LYS B 1 389 ? -4.691 -33.062 -24.25 1 97.38 389 LYS B O 1
ATOM 6779 N N . ASP B 1 390 ? -4.906 -33.031 -22.031 1 97.44 390 ASP B N 1
ATOM 6780 C CA . ASP B 1 390 ? -6.188 -33.75 -22.109 1 97.44 390 ASP B CA 1
ATOM 6781 C C . ASP B 1 390 ? -7.32 -32.75 -22.391 1 97.44 390 ASP B C 1
ATOM 6783 O O . ASP B 1 390 ? -8.195 -32.531 -21.547 1 97.44 390 ASP B O 1
ATOM 6787 N N . SER B 1 391 ? -7.312 -32.344 -23.625 1 98 391 SER B N 1
ATOM 6788 C CA . SER B 1 391 ? -8.25 -31.297 -24.031 1 98 391 SER B CA 1
ATOM 6789 C C . SER B 1 391 ? -9.695 -31.766 -23.906 1 98 391 SER B C 1
ATOM 6791 O O . SER B 1 391 ? -10.578 -30.984 -23.547 1 98 391 SER B O 1
ATOM 6793 N N . ARG B 1 392 ? -9.945 -32.969 -24.234 1 97.81 392 ARG B N 1
ATOM 6794 C CA . ARG B 1 392 ? -11.305 -33.5 -24.125 1 97.81 392 ARG B CA 1
ATOM 6795 C C . ARG B 1 392 ? -11.828 -33.406 -22.703 1 97.81 392 ARG B C 1
ATOM 6797 O O . ARG B 1 392 ? -12.93 -32.906 -22.469 1 97.81 392 ARG B O 1
ATOM 6804 N N . HIS B 1 393 ? -11.039 -33.844 -21.797 1 98.12 393 HIS B N 1
ATOM 6805 C CA . HIS B 1 393 ? -11.43 -33.812 -20.391 1 98.12 393 HIS B CA 1
ATOM 6806 C C . HIS B 1 393 ? -11.602 -32.375 -19.906 1 98.12 393 HIS B C 1
ATOM 6808 O O . HIS B 1 393 ? -12.586 -32.031 -19.25 1 98.12 393 HIS B O 1
ATOM 6814 N N . ILE B 1 394 ? -10.664 -31.516 -20.219 1 98.5 394 ILE B N 1
ATOM 6815 C CA . ILE B 1 394 ? -10.664 -30.125 -19.766 1 98.5 394 ILE B CA 1
ATOM 6816 C C . ILE B 1 394 ? -11.898 -29.406 -20.297 1 98.5 394 ILE B C 1
ATOM 6818 O O . ILE B 1 394 ? -12.617 -28.75 -19.547 1 98.5 394 ILE B O 1
ATOM 6822 N N . VAL B 1 395 ? -12.172 -29.578 -21.562 1 98.44 395 VAL B N 1
ATOM 6823 C CA . VAL B 1 395 ? -13.297 -28.891 -22.188 1 98.44 395 VAL B CA 1
ATOM 6824 C C . VAL B 1 395 ? -14.609 -29.453 -21.656 1 98.44 395 VAL B C 1
ATOM 6826 O O . VAL B 1 395 ? -15.523 -28.703 -21.312 1 98.44 395 VAL B O 1
ATOM 6829 N N . GLU B 1 396 ? -14.703 -30.781 -21.531 1 98.19 396 GLU B N 1
ATOM 6830 C CA . GLU B 1 396 ? -15.914 -31.422 -21.016 1 98.19 396 GLU B CA 1
ATOM 6831 C C . GLU B 1 396 ? -16.219 -30.984 -19.594 1 98.19 396 GLU B C 1
ATOM 6833 O O . GLU B 1 396 ? -17.359 -30.703 -19.25 1 98.19 396 GLU B O 1
ATOM 6838 N N . ARG B 1 397 ? -15.227 -30.953 -18.781 1 98.19 397 ARG B N 1
ATOM 6839 C CA . ARG B 1 397 ? -15.43 -30.562 -17.375 1 98.19 397 ARG B CA 1
ATOM 6840 C C . ARG B 1 397 ? -15.758 -29.078 -17.266 1 98.19 397 ARG B C 1
ATOM 6842 O O . ARG B 1 397 ? -16.531 -28.688 -16.391 1 98.19 397 ARG B O 1
ATOM 6849 N N . PHE B 1 398 ? -15.156 -28.25 -18.141 1 98.62 398 PHE B N 1
ATOM 6850 C CA . PHE B 1 398 ? -15.523 -26.828 -18.141 1 98.62 398 PHE B CA 1
ATOM 6851 C C . PHE B 1 398 ? -17 -26.656 -18.469 1 98.62 398 PHE B C 1
ATOM 6853 O O . PHE B 1 398 ? -17.703 -25.891 -17.812 1 98.62 398 PHE B O 1
ATOM 6860 N N . GLN B 1 399 ? -17.453 -27.438 -19.406 1 98.25 399 GLN B N 1
ATOM 6861 C CA . GLN B 1 399 ? -18.859 -27.375 -19.812 1 98.25 399 GLN B CA 1
ATOM 6862 C C . GLN B 1 399 ? -19.766 -27.922 -18.734 1 98.25 399 GLN B C 1
ATOM 6864 O O . GLN B 1 399 ? -20.828 -27.359 -18.438 1 98.25 399 GLN B O 1
ATOM 6869 N N . ARG B 1 400 ? -19.359 -28.922 -18.125 1 97.5 400 ARG B N 1
ATOM 6870 C CA . ARG B 1 400 ? -20.203 -29.594 -17.125 1 97.5 400 ARG B CA 1
ATOM 6871 C C . ARG B 1 400 ? -20.219 -28.812 -15.82 1 97.5 400 ARG B C 1
ATOM 6873 O O . ARG B 1 400 ? -21.266 -28.656 -15.195 1 97.5 400 ARG B O 1
ATOM 6880 N N . ASP B 1 401 ? -19.047 -28.391 -15.367 1 98.12 401 ASP B N 1
ATOM 6881 C CA . ASP B 1 401 ? -18.891 -27.875 -14.016 1 98.12 401 ASP B CA 1
ATOM 6882 C C . ASP B 1 401 ? -19.125 -26.359 -13.984 1 98.12 401 ASP B C 1
ATOM 6884 O O . ASP B 1 401 ? -19.453 -25.797 -12.938 1 98.12 401 ASP B O 1
ATOM 6888 N N . VAL B 1 402 ? -18.906 -25.641 -15.102 1 98.25 402 VAL B N 1
ATOM 6889 C CA . VAL B 1 402 ? -18.828 -24.172 -15.039 1 98.25 402 VAL B CA 1
ATOM 6890 C C . VAL B 1 402 ? -19.906 -23.562 -15.93 1 98.25 402 VAL B C 1
ATOM 6892 O O . VAL B 1 402 ? -20.828 -22.906 -15.438 1 98.25 402 VAL B O 1
ATOM 6895 N N . LEU B 1 403 ? -19.797 -23.812 -17.219 1 98 403 LEU B N 1
ATOM 6896 C CA . LEU B 1 403 ? -20.641 -23.156 -18.188 1 98 403 LEU B CA 1
ATOM 6897 C C . LEU B 1 403 ? -21.125 -24.141 -19.25 1 98 403 LEU B C 1
ATOM 6899 O O . LEU B 1 403 ? -20.531 -24.25 -20.328 1 98 403 LEU B O 1
ATOM 6903 N N . PRO B 1 404 ? -22.281 -24.688 -19.094 1 95.56 404 PRO B N 1
ATOM 6904 C CA . PRO B 1 404 ? -22.797 -25.75 -19.969 1 95.56 404 PRO B CA 1
ATOM 6905 C C . PRO B 1 404 ? -22.922 -25.297 -21.422 1 95.56 404 PRO B C 1
ATOM 6907 O O . PRO B 1 404 ? -22.828 -26.125 -22.344 1 95.56 404 PRO B O 1
ATOM 6910 N N . THR B 1 405 ? -23.062 -24.047 -21.688 1 93.62 405 THR B N 1
ATOM 6911 C CA . THR B 1 405 ? -23.297 -23.547 -23.031 1 93.62 405 THR B CA 1
ATOM 6912 C C . THR B 1 405 ? -21.969 -23.188 -23.703 1 93.62 405 THR B C 1
ATOM 6914 O O . THR B 1 405 ? -21.969 -22.656 -24.828 1 93.62 405 THR B O 1
ATOM 6917 N N . ALA B 1 406 ? -20.906 -23.406 -23.062 1 96.88 406 ALA B N 1
ATOM 6918 C CA . ALA B 1 406 ? -19.609 -22.938 -23.562 1 96.88 406 ALA B CA 1
ATOM 6919 C C . ALA B 1 406 ? -19.234 -23.672 -24.844 1 96.88 406 ALA B C 1
ATOM 6921 O O . ALA B 1 406 ? -19.172 -24.906 -24.875 1 96.88 406 ALA B O 1
ATOM 6922 N N . ASP B 1 407 ? -19.016 -22.906 -25.875 1 98 407 ASP B N 1
ATOM 6923 C CA . ASP B 1 407 ? -18.359 -23.359 -27.094 1 98 407 ASP B CA 1
ATOM 6924 C C . ASP B 1 407 ? -16.891 -22.953 -27.109 1 98 407 ASP B C 1
ATOM 6926 O O . ASP B 1 407 ? -16.562 -21.844 -27.531 1 98 407 ASP B O 1
ATOM 6930 N N . VAL B 1 408 ? -16.047 -23.922 -26.766 1 98.25 408 VAL B N 1
ATOM 6931 C CA . VAL B 1 408 ? -14.641 -23.625 -26.531 1 98.25 408 VAL B CA 1
ATOM 6932 C C . VAL B 1 408 ? -13.875 -23.656 -27.844 1 98.25 408 VAL B C 1
ATOM 6934 O O . VAL B 1 408 ? -13.828 -24.688 -28.516 1 98.25 408 VAL B O 1
ATOM 6937 N N . GLU B 1 409 ? -13.234 -22.547 -28.172 1 97.62 409 GLU B N 1
ATOM 6938 C CA . GLU B 1 409 ? -12.422 -22.422 -29.375 1 97.62 409 GLU B CA 1
ATOM 6939 C C . GLU B 1 409 ? -10.969 -22.797 -29.094 1 97.62 409 GLU B C 1
ATOM 6941 O O . GLU B 1 409 ? -10.227 -23.172 -30 1 97.62 409 GLU B O 1
ATOM 6946 N N . GLY B 1 410 ? -10.609 -22.672 -27.875 1 98.06 410 GLY B N 1
ATOM 6947 C CA . GLY B 1 410 ? -9.258 -23.016 -27.453 1 98.06 410 GLY B CA 1
ATOM 6948 C C . GLY B 1 410 ? -8.992 -22.688 -26 1 98.06 410 GLY B C 1
ATOM 6949 O O . GLY B 1 410 ? -9.82 -22.062 -25.344 1 98.06 410 GLY B O 1
ATOM 6950 N N . TYR B 1 411 ? -7.91 -23.188 -25.516 1 98.69 411 TYR B N 1
ATOM 6951 C CA . TYR B 1 411 ? -7.48 -22.812 -24.188 1 98.69 411 TYR B CA 1
ATOM 6952 C C . TYR B 1 411 ? -5.961 -22.781 -24.078 1 98.69 411 TYR B C 1
ATOM 6954 O O . TYR B 1 411 ? -5.27 -23.453 -24.859 1 98.69 411 TYR B O 1
ATOM 6962 N N . ALA B 1 412 ? -5.414 -21.969 -23.25 1 98.75 412 ALA B N 1
ATOM 6963 C CA . ALA B 1 412 ? -3.994 -21.859 -22.922 1 98.75 412 ALA B CA 1
ATOM 6964 C C . ALA B 1 412 ? -3.752 -22.016 -21.422 1 98.75 412 ALA B C 1
ATOM 6966 O O . ALA B 1 412 ? -4.559 -21.562 -20.609 1 98.75 412 ALA B O 1
ATOM 6967 N N . THR B 1 413 ? -2.666 -22.688 -21.094 1 98.56 413 THR B N 1
ATOM 6968 C CA . THR B 1 413 ? -2.395 -22.922 -19.672 1 98.56 413 THR B CA 1
ATOM 6969 C C . THR B 1 413 ? -0.907 -23.172 -19.453 1 98.56 413 THR B C 1
ATOM 6971 O O . THR B 1 413 ? -0.152 -23.391 -20.391 1 98.56 413 THR B O 1
ATOM 6974 N N . HIS B 1 414 ? -0.491 -22.891 -18.312 1 98 414 HIS B N 1
ATOM 6975 C CA . HIS B 1 414 ? 0.787 -23.328 -17.75 1 98 414 HIS B CA 1
ATOM 6976 C C . HIS B 1 414 ? 0.587 -24.328 -16.625 1 98 414 HIS B C 1
ATOM 6978 O O . HIS B 1 414 ? -0.083 -24.016 -15.625 1 98 414 HIS B O 1
ATOM 6984 N N . ASP B 1 415 ? 1.142 -25.484 -16.75 1 96.44 415 ASP B N 1
ATOM 6985 C CA . ASP B 1 415 ? 0.995 -26.562 -15.773 1 96.44 415 ASP B CA 1
ATOM 6986 C C . ASP B 1 415 ? 1.909 -26.359 -14.57 1 96.44 415 ASP B C 1
ATOM 6988 O O . ASP B 1 415 ? 2.918 -27.047 -14.422 1 96.44 415 ASP B O 1
ATOM 6992 N N . TRP B 1 416 ? 1.508 -25.562 -13.648 1 97.19 416 TRP B N 1
ATOM 6993 C CA . TRP B 1 416 ? 2.336 -25.141 -12.523 1 97.19 416 TRP B CA 1
ATOM 6994 C C . TRP B 1 416 ? 2.6 -26.297 -11.57 1 97.19 416 TRP B C 1
ATOM 6996 O O . TRP B 1 416 ? 3.648 -26.344 -10.922 1 97.19 416 TRP B O 1
ATOM 7006 N N . MET B 1 417 ? 1.664 -27.172 -11.383 1 95 417 MET B N 1
ATOM 7007 C CA . MET B 1 417 ? 1.835 -28.281 -10.453 1 95 417 MET B CA 1
ATOM 7008 C C . MET B 1 417 ? 2.979 -29.203 -10.891 1 95 417 MET B C 1
ATOM 7010 O O . MET B 1 417 ? 3.779 -29.641 -10.07 1 95 417 MET B O 1
ATOM 7014 N N . ASN B 1 418 ? 3.064 -29.359 -12.195 1 94.88 418 ASN B N 1
ATOM 7015 C CA . ASN B 1 418 ? 4.082 -30.281 -12.703 1 94.88 418 ASN B CA 1
ATOM 7016 C C . ASN B 1 418 ? 5.309 -29.516 -13.211 1 94.88 418 ASN B C 1
ATOM 7018 O O . ASN B 1 418 ? 6.234 -30.125 -13.75 1 94.88 418 ASN B O 1
ATOM 7022 N N . ASP B 1 419 ? 5.305 -28.234 -13.094 1 96.81 419 ASP B N 1
ATOM 7023 C CA . ASP B 1 419 ? 6.477 -27.422 -13.383 1 96.81 419 ASP B CA 1
ATOM 7024 C C . ASP B 1 419 ? 7.598 -27.688 -12.383 1 96.81 419 ASP B C 1
ATOM 7026 O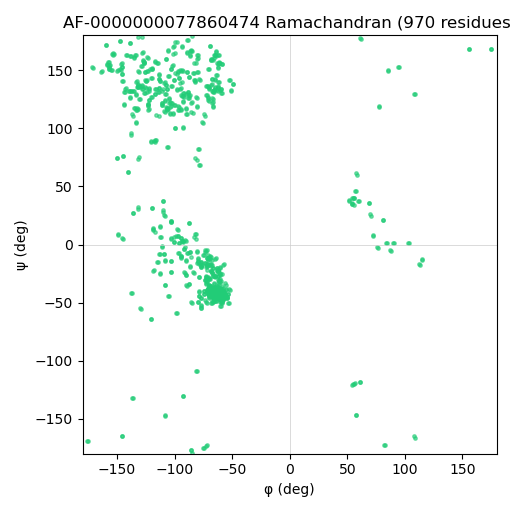 O . ASP B 1 419 ? 7.438 -27.453 -11.188 1 96.81 419 ASP B O 1
ATOM 7030 N N . PRO B 1 420 ? 8.75 -28.156 -12.859 1 97.25 420 PRO B N 1
ATOM 7031 C CA . PRO B 1 420 ? 9.805 -28.562 -11.922 1 97.25 420 PRO B CA 1
ATOM 7032 C C . PRO B 1 420 ? 10.344 -27.391 -11.109 1 97.25 420 PRO B C 1
ATOM 7034 O O . PRO B 1 420 ? 11.047 -27.594 -10.109 1 97.25 420 PRO B O 1
ATOM 7037 N N . TYR B 1 421 ? 10.039 -26.141 -11.445 1 98.25 421 TYR B N 1
ATOM 7038 C CA . TYR B 1 421 ? 10.602 -24.984 -10.766 1 98.25 421 TYR B CA 1
ATOM 7039 C C . TYR B 1 421 ? 9.523 -24.234 -9.977 1 98.25 421 TYR B C 1
ATOM 7041 O O . TYR B 1 421 ? 9.766 -23.141 -9.461 1 98.25 421 TYR B O 1
ATOM 7049 N N . ALA B 1 422 ? 8.273 -24.781 -9.898 1 97.81 422 ALA B N 1
ATOM 7050 C CA . ALA B 1 422 ? 7.188 -24.188 -9.117 1 97.81 422 ALA B CA 1
ATOM 7051 C C . ALA B 1 422 ? 6.547 -25.219 -8.195 1 97.81 422 ALA B C 1
ATOM 7053 O O . ALA B 1 422 ? 6.555 -25.047 -6.973 1 97.81 422 ALA B O 1
ATOM 7054 N N . LYS B 1 423 ? 6.082 -26.344 -8.812 1 97.62 423 LYS B N 1
ATOM 7055 C CA . LYS B 1 423 ? 5.445 -27.469 -8.117 1 97.62 423 LYS B CA 1
ATOM 7056 C C . LYS B 1 423 ? 4.254 -26.984 -7.289 1 97.62 423 LYS B C 1
ATOM 7058 O O . LYS B 1 423 ? 4.055 -27.453 -6.164 1 97.62 423 LYS B O 1
ATOM 7063 N N . GLY B 1 424 ? 3.531 -26.078 -7.844 1 96.69 424 GLY B N 1
ATOM 7064 C CA . GLY B 1 424 ? 2.342 -25.5 -7.242 1 96.69 424 GLY B CA 1
ATOM 7065 C C . GLY B 1 424 ? 2.01 -24.109 -7.781 1 96.69 424 GLY B C 1
ATOM 7066 O O . GLY B 1 424 ? 2.816 -23.5 -8.484 1 96.69 424 GLY B O 1
ATOM 7067 N N . VAL B 1 425 ? 0.826 -23.625 -7.473 1 96.5 425 VAL B N 1
ATOM 7068 C CA . VAL B 1 425 ? 0.406 -22.281 -7.867 1 96.5 425 VAL B CA 1
ATOM 7069 C C . VAL B 1 425 ? 0.726 -21.281 -6.75 1 96.5 425 VAL B C 1
ATOM 7071 O O . VAL B 1 425 ? 1.837 -21.281 -6.211 1 96.5 425 VAL B O 1
ATOM 7074 N N . TRP B 1 426 ? -0.168 -20.453 -6.312 1 97.62 426 TRP B N 1
ATOM 7075 C CA . TRP B 1 426 ? 0.131 -19.547 -5.203 1 97.62 426 TRP B CA 1
ATOM 7076 C C . TRP B 1 426 ? 0.012 -20.281 -3.865 1 97.62 426 TRP B C 1
ATOM 7078 O O . TRP B 1 426 ? -0.82 -21.172 -3.711 1 97.62 426 TRP B O 1
ATOM 7088 N N . ALA B 1 427 ? 0.792 -19.875 -2.957 1 98.06 427 ALA B N 1
ATOM 7089 C CA . ALA B 1 427 ? 0.935 -20.594 -1.695 1 98.06 427 ALA B CA 1
ATOM 7090 C C . ALA B 1 427 ? -0.359 -20.547 -0.887 1 98.06 427 ALA B C 1
ATOM 7092 O O . ALA B 1 427 ? -0.982 -19.484 -0.763 1 98.06 427 ALA B O 1
ATOM 7093 N N . CYS B 1 428 ? -0.781 -21.625 -0.432 1 98.38 428 CYS B N 1
ATOM 7094 C CA . CYS B 1 428 ? -1.836 -21.828 0.554 1 98.38 428 CYS B CA 1
ATOM 7095 C C . CYS B 1 428 ? -1.448 -22.922 1.553 1 98.38 428 CYS B C 1
ATOM 7097 O O . CYS B 1 428 ? -1.116 -24.031 1.161 1 98.38 428 CYS B O 1
ATOM 7099 N N . TRP B 1 429 ? -1.499 -22.594 2.814 1 98.25 429 TRP B N 1
ATOM 7100 C CA . TRP B 1 429 ? -1.058 -23.531 3.838 1 98.25 429 TRP B CA 1
ATOM 7101 C C . TRP B 1 429 ? -2.246 -24.266 4.449 1 98.25 429 TRP B C 1
ATOM 7103 O O . TRP B 1 429 ? -3.357 -23.734 4.496 1 98.25 429 TRP B O 1
ATOM 7113 N N . GLY B 1 430 ? -2.014 -25.5 4.824 1 98.25 430 GLY B N 1
ATOM 7114 C CA . GLY B 1 430 ? -2.988 -26.266 5.582 1 98.25 430 GLY B CA 1
ATOM 7115 C C . GLY B 1 430 ? -2.9 -26.031 7.078 1 98.25 430 GLY B C 1
ATOM 7116 O O . GLY B 1 430 ? -2.121 -25.188 7.535 1 98.25 430 GLY B O 1
ATOM 7117 N N . PRO B 1 431 ? -3.711 -26.734 7.812 1 98.19 431 PRO B N 1
ATOM 7118 C CA . PRO B 1 431 ? -3.668 -26.625 9.273 1 98.19 431 PRO B CA 1
ATOM 7119 C C . PRO B 1 431 ? -2.264 -26.828 9.836 1 98.19 431 PRO B C 1
ATOM 7121 O O . PRO B 1 431 ? -1.473 -27.594 9.281 1 98.19 431 PRO B O 1
ATOM 7124 N N . ASP B 1 432 ? -1.888 -26.094 10.844 1 97.19 432 ASP B N 1
ATOM 7125 C CA . ASP B 1 432 ? -0.665 -26.172 11.641 1 97.19 432 ASP B CA 1
ATOM 7126 C C . ASP B 1 432 ? 0.523 -25.594 10.883 1 97.19 432 ASP B C 1
ATOM 7128 O O . ASP B 1 432 ? 1.626 -25.5 11.422 1 97.19 432 ASP B O 1
ATOM 7132 N N . GLY B 1 433 ? 0.367 -25.156 9.688 1 96.69 433 GLY B N 1
ATOM 7133 C CA . GLY B 1 433 ? 1.481 -24.734 8.859 1 96.69 433 GLY B CA 1
ATOM 7134 C C . GLY B 1 433 ? 2.088 -23.406 9.305 1 96.69 433 GLY B C 1
ATOM 7135 O O . GLY B 1 433 ? 3.293 -23.328 9.555 1 96.69 433 GLY B O 1
ATOM 7136 N N . ALA B 1 434 ? 1.307 -22.422 9.508 1 97.06 434 ALA B N 1
ATOM 7137 C CA . ALA B 1 434 ? 1.786 -21.047 9.734 1 97.06 434 ALA B CA 1
ATOM 7138 C C . ALA B 1 434 ? 2.518 -20.938 11.07 1 97.06 434 ALA B C 1
ATOM 7140 O O . ALA B 1 434 ? 3.627 -20.406 11.133 1 97.06 434 ALA B O 1
ATOM 7141 N N . SER B 1 435 ? 1.89 -21.422 12.117 1 97.38 435 SER B N 1
ATOM 7142 C CA . SER B 1 435 ? 2.471 -21.297 13.453 1 97.38 435 SER B CA 1
ATOM 7143 C C . SER B 1 435 ? 3.766 -22.094 13.57 1 97.38 435 SER B C 1
ATOM 7145 O O . SER B 1 435 ? 4.676 -21.703 14.305 1 97.38 435 SER B O 1
ATOM 7147 N N . ARG B 1 436 ? 3.877 -23.141 12.781 1 97.06 436 ARG B N 1
ATOM 7148 C CA . ARG B 1 436 ? 5.016 -24.031 12.906 1 97.06 436 ARG B CA 1
ATOM 7149 C C . ARG B 1 436 ? 6.168 -23.594 12.008 1 97.06 436 ARG B C 1
ATOM 7151 O O . ARG B 1 436 ? 7.336 -23.734 12.375 1 97.06 436 ARG B O 1
ATOM 7158 N N . TYR B 1 437 ? 5.82 -23.078 10.891 1 98.12 437 TYR B N 1
ATOM 7159 C CA . TYR B 1 437 ? 6.867 -23.062 9.875 1 98.12 437 TYR B CA 1
ATOM 7160 C C . TYR B 1 437 ? 7.203 -21.625 9.461 1 98.12 437 TYR B C 1
ATOM 7162 O O . TYR B 1 437 ? 8.297 -21.359 8.953 1 98.12 437 TYR B O 1
ATOM 7170 N N . LEU B 1 438 ? 6.34 -20.656 9.641 1 98.38 438 LEU B N 1
ATOM 7171 C CA . LEU B 1 438 ? 6.516 -19.328 9.07 1 98.38 438 LEU B CA 1
ATOM 7172 C C . LEU B 1 438 ? 7.816 -18.703 9.562 1 98.38 438 LEU B C 1
ATOM 7174 O O . LEU B 1 438 ? 8.625 -18.234 8.758 1 98.38 438 LEU B O 1
ATOM 7178 N N . ASP B 1 439 ? 8.023 -18.734 10.836 1 97.62 439 ASP B N 1
ATOM 7179 C CA . ASP B 1 439 ? 9.211 -18.141 11.43 1 97.62 439 ASP B CA 1
ATOM 7180 C C . ASP B 1 439 ? 10.484 -18.781 10.891 1 97.62 439 ASP B C 1
ATOM 7182 O O . ASP B 1 439 ? 11.43 -18.094 10.508 1 97.62 439 ASP B O 1
ATOM 7186 N N . ALA B 1 440 ? 10.523 -20.094 10.797 1 98.12 440 ALA B N 1
ATOM 7187 C CA . ALA B 1 440 ? 11.695 -20.844 10.352 1 98.12 440 ALA B CA 1
ATOM 7188 C C . ALA B 1 440 ? 12.008 -20.547 8.883 1 98.12 440 ALA B C 1
ATOM 7190 O O . ALA B 1 440 ? 13.172 -20.484 8.492 1 98.12 440 ALA B O 1
ATOM 7191 N N . LEU B 1 441 ? 11 -20.391 8.117 1 98.62 441 LEU B N 1
ATOM 7192 C CA . LEU B 1 441 ? 11.172 -20.188 6.688 1 98.62 441 LEU B CA 1
ATOM 7193 C C . LEU B 1 441 ? 11.727 -18.797 6.398 1 98.62 441 LEU B C 1
ATOM 7195 O O . LEU B 1 441 ? 12.281 -18.547 5.324 1 98.62 441 LEU B O 1
ATOM 7199 N N . GLN B 1 442 ? 11.602 -17.891 7.363 1 98.31 442 GLN B N 1
ATOM 7200 C CA . GLN B 1 442 ? 11.984 -16.5 7.129 1 98.31 442 GLN B CA 1
ATOM 7201 C C . GLN B 1 442 ? 13.398 -16.219 7.633 1 98.31 442 GLN B C 1
ATOM 7203 O O . GLN B 1 442 ? 13.969 -15.164 7.355 1 98.31 442 GLN B O 1
ATOM 7208 N N . LYS B 1 443 ? 14.023 -17.125 8.297 1 97.62 443 LYS B N 1
ATOM 7209 C CA . LYS B 1 443 ? 15.344 -16.938 8.883 1 97.62 443 LYS B CA 1
ATOM 7210 C C . LYS B 1 443 ? 16.453 -17.281 7.891 1 97.62 443 LYS B C 1
ATOM 7212 O O . LYS B 1 443 ? 16.297 -18.188 7.074 1 97.62 443 LYS B O 1
ATOM 7217 N N . PRO B 1 444 ? 17.516 -16.547 7.965 1 97.75 444 PRO B N 1
ATOM 7218 C CA . PRO B 1 444 ? 18.672 -16.953 7.145 1 97.75 444 PRO B CA 1
ATOM 7219 C C . PRO B 1 444 ? 19.312 -18.25 7.625 1 97.75 444 PRO B C 1
ATOM 7221 O O . PRO B 1 444 ? 19.016 -18.703 8.734 1 97.75 444 PRO B O 1
ATOM 7224 N N . HIS B 1 445 ? 20 -18.875 6.824 1 98.06 445 HIS B N 1
ATOM 7225 C CA . HIS B 1 445 ? 20.859 -20.016 7.094 1 98.06 445 HIS B CA 1
ATOM 7226 C C . HIS B 1 445 ? 22.312 -19.688 6.793 1 98.06 445 HIS B C 1
ATOM 7228 O O . HIS B 1 445 ? 22.797 -19.922 5.68 1 98.06 445 HIS B O 1
ATOM 7234 N N . GLY B 1 446 ? 23.078 -19.141 7.863 1 96.38 446 GLY B N 1
ATOM 7235 C CA . GLY B 1 446 ? 24.391 -18.594 7.598 1 96.38 446 GLY B CA 1
ATOM 7236 C C . GLY B 1 446 ? 24.359 -17.422 6.621 1 96.38 446 GLY B C 1
ATOM 7237 O O . GLY B 1 446 ? 23.672 -16.438 6.852 1 96.38 446 GLY B O 1
ATOM 7238 N N . ARG B 1 447 ? 25.031 -17.641 5.523 1 97.5 447 ARG B N 1
ATOM 7239 C CA . ARG B 1 447 ? 25.141 -16.594 4.523 1 97.5 447 ARG B CA 1
ATOM 7240 C C . ARG B 1 447 ? 24.125 -16.781 3.41 1 97.5 447 ARG B C 1
ATOM 7242 O O . ARG B 1 447 ? 24.188 -16.109 2.379 1 97.5 447 ARG B O 1
ATOM 7249 N N . VAL B 1 448 ? 23.156 -17.672 3.664 1 98.62 448 VAL B N 1
ATOM 7250 C CA . VAL B 1 448 ? 22.062 -17.875 2.725 1 98.62 448 VAL B CA 1
ATOM 7251 C C . VAL B 1 448 ? 20.797 -17.203 3.26 1 98.62 448 VAL B C 1
ATOM 7253 O O . VAL B 1 448 ? 20.281 -17.594 4.305 1 98.62 448 VAL B O 1
ATOM 7256 N N . VAL B 1 449 ? 20.359 -16.156 2.572 1 98.75 449 VAL B N 1
ATOM 7257 C CA . VAL B 1 449 ? 19.109 -15.461 2.881 1 98.75 449 VAL B CA 1
ATOM 7258 C C . VAL B 1 449 ? 17.969 -16.031 2.021 1 98.75 449 VAL B C 1
ATOM 7260 O O . VAL B 1 449 ? 18.156 -16.266 0.827 1 98.75 449 VAL B O 1
ATOM 7263 N N . PHE B 1 450 ? 16.828 -16.297 2.631 1 98.88 450 PHE B N 1
ATOM 7264 C CA . PHE B 1 450 ? 15.688 -16.875 1.926 1 98.88 450 PHE B CA 1
ATOM 7265 C C . PHE B 1 450 ? 14.594 -15.836 1.705 1 98.88 450 PHE B C 1
ATOM 7267 O O . PHE B 1 450 ? 14.281 -15.055 2.609 1 98.88 450 PHE B O 1
ATOM 7274 N N . ALA B 1 451 ? 14.07 -15.781 0.499 1 98.75 451 ALA B N 1
ATOM 7275 C CA . ALA B 1 451 ? 12.992 -14.859 0.136 1 98.75 451 ALA B CA 1
ATOM 7276 C C . ALA B 1 451 ? 12.031 -15.508 -0.851 1 98.75 451 ALA B C 1
ATOM 7278 O O . ALA B 1 451 ? 12.422 -15.883 -1.957 1 98.75 451 ALA B O 1
ATOM 7279 N N . SER B 1 452 ? 10.781 -15.617 -0.469 1 98.56 452 SER B N 1
ATOM 7280 C CA . SER B 1 452 ? 9.75 -16.156 -1.345 1 98.56 452 SER B CA 1
ATOM 7281 C C . SER B 1 452 ? 8.367 -15.633 -0.973 1 98.56 452 SER B C 1
ATOM 7283 O O . SER B 1 452 ? 8.102 -15.352 0.198 1 98.56 452 SER B O 1
ATOM 7285 N N . ALA B 1 453 ? 7.512 -15.531 -1.954 1 98.56 453 ALA B N 1
ATOM 7286 C CA . ALA B 1 453 ? 6.117 -15.18 -1.69 1 98.56 453 ALA B CA 1
ATOM 7287 C C . ALA B 1 453 ? 5.449 -16.219 -0.797 1 98.56 453 ALA B C 1
ATOM 7289 O O . ALA B 1 453 ? 4.445 -15.93 -0.14 1 98.56 453 ALA B O 1
ATOM 7290 N N . ASP B 1 454 ? 5.984 -17.422 -0.701 1 98.81 454 ASP B N 1
ATOM 7291 C CA . ASP B 1 454 ? 5.34 -18.562 -0.056 1 98.81 454 ASP B CA 1
ATOM 7292 C C . ASP B 1 454 ? 5.359 -18.406 1.464 1 98.81 454 ASP B C 1
ATOM 7294 O O . ASP B 1 454 ? 4.656 -19.141 2.172 1 98.81 454 ASP B O 1
ATOM 7298 N N . TRP B 1 455 ? 6.203 -17.5 1.941 1 98.69 455 TRP B N 1
ATOM 7299 C CA . TRP B 1 455 ? 6.215 -17.297 3.385 1 98.69 455 TRP B CA 1
ATOM 7300 C C . TRP B 1 455 ? 6.262 -15.805 3.715 1 98.69 455 TRP B C 1
ATOM 7302 O O . TRP B 1 455 ? 6.891 -15.398 4.695 1 98.69 455 TRP B O 1
ATOM 7312 N N . ALA B 1 456 ? 5.734 -14.945 2.812 1 98.56 456 ALA B N 1
ATOM 7313 C CA . ALA B 1 456 ? 5.57 -13.523 3.094 1 98.56 456 ALA B CA 1
ATOM 7314 C C . ALA B 1 456 ? 4.629 -13.305 4.273 1 98.56 456 ALA B C 1
ATOM 7316 O O . ALA B 1 456 ? 3.82 -14.172 4.602 1 98.56 456 ALA B O 1
ATOM 7317 N N . ASP B 1 457 ? 4.742 -12.172 4.926 1 97.81 457 ASP B N 1
ATOM 7318 C CA . ASP B 1 457 ? 3.889 -11.828 6.059 1 97.81 457 ASP B CA 1
ATOM 7319 C C . ASP B 1 457 ? 2.506 -11.383 5.59 1 97.81 457 ASP B C 1
ATOM 7321 O O . ASP B 1 457 ? 1.489 -11.883 6.07 1 97.81 457 ASP B O 1
ATOM 7325 N N . GLY B 1 458 ? 2.438 -10.453 4.707 1 97.75 458 GLY B N 1
ATOM 7326 C CA . GLY B 1 458 ? 1.182 -9.898 4.23 1 97.75 458 GLY B CA 1
ATOM 7327 C C . GLY B 1 458 ? 0.512 -10.758 3.172 1 97.75 458 GLY B C 1
ATOM 7328 O O . GLY B 1 458 ? 0.053 -11.859 3.461 1 97.75 458 GLY B O 1
ATOM 7329 N N . TRP B 1 459 ? 0.522 -10.297 1.962 1 98.38 459 TRP B N 1
ATOM 7330 C CA . TRP B 1 459 ? -0.135 -10.969 0.847 1 98.38 459 TRP B CA 1
ATOM 7331 C C . TRP B 1 459 ? 0.709 -12.133 0.344 1 98.38 459 TRP B C 1
ATOM 7333 O O . TRP B 1 459 ? 1.167 -12.125 -0.802 1 98.38 459 TRP B O 1
ATOM 7343 N N . ARG B 1 460 ? 0.813 -13.164 1.188 1 98.12 460 ARG B N 1
ATOM 7344 C CA . ARG B 1 460 ? 1.535 -14.398 0.879 1 98.12 460 ARG B CA 1
ATOM 7345 C C . ARG B 1 460 ? 0.947 -15.078 -0.35 1 98.12 460 ARG B C 1
ATOM 7347 O O . ARG B 1 460 ? -0.272 -15.227 -0.464 1 98.12 460 ARG B O 1
ATOM 7354 N N . GLY B 1 461 ? 1.783 -15.469 -1.195 1 97.75 461 GLY B N 1
ATOM 7355 C CA . GLY B 1 461 ? 1.318 -16.125 -2.406 1 97.75 461 GLY B CA 1
ATOM 7356 C C . GLY B 1 461 ? 1.002 -15.148 -3.527 1 97.75 461 GLY B C 1
ATOM 7357 O O . GLY B 1 461 ? 0.71 -15.562 -4.652 1 97.75 461 GLY B O 1
ATOM 7358 N N . PHE B 1 462 ? 1.07 -13.852 -3.27 1 98.5 462 PHE B N 1
ATOM 7359 C CA . PHE B 1 462 ? 0.811 -12.812 -4.258 1 98.5 462 PHE B CA 1
ATOM 7360 C C . PHE B 1 462 ? 2.111 -12.156 -4.703 1 98.5 462 PHE B C 1
ATOM 7362 O O . PHE B 1 462 ? 3.154 -12.336 -4.074 1 98.5 462 PHE B O 1
ATOM 7369 N N . VAL B 1 463 ? 2.041 -11.398 -5.77 1 98.75 463 VAL B N 1
ATOM 7370 C CA . VAL B 1 463 ? 3.184 -10.625 -6.246 1 98.75 463 VAL B CA 1
ATOM 7371 C C . VAL B 1 463 ? 3.645 -9.656 -5.152 1 98.75 463 VAL B C 1
ATOM 7373 O O . VAL B 1 463 ? 4.848 -9.453 -4.965 1 98.75 463 VAL B O 1
ATOM 7376 N N . ASP B 1 464 ? 2.707 -9.133 -4.418 1 98.88 464 ASP B N 1
ATOM 7377 C CA . ASP B 1 464 ? 3.012 -8.219 -3.326 1 98.88 464 ASP B CA 1
ATOM 7378 C C . ASP B 1 464 ? 3.904 -8.883 -2.283 1 98.88 464 ASP B C 1
ATOM 7380 O O . ASP B 1 464 ? 4.875 -8.281 -1.816 1 98.88 464 ASP B O 1
ATOM 7384 N N . GLY B 1 465 ? 3.562 -10.094 -1.905 1 98.75 465 GLY B N 1
ATOM 7385 C CA . GLY B 1 465 ? 4.379 -10.828 -0.95 1 98.75 465 GLY B CA 1
ATOM 7386 C C . GLY B 1 465 ? 5.773 -11.125 -1.462 1 98.75 465 GLY B C 1
ATOM 7387 O O . GLY B 1 465 ? 6.734 -11.133 -0.691 1 98.75 465 GLY B O 1
ATOM 7388 N N . ALA B 1 466 ? 5.898 -11.406 -2.76 1 98.88 466 ALA B N 1
ATOM 7389 C CA . ALA B 1 466 ? 7.215 -11.633 -3.354 1 98.88 466 ALA B CA 1
ATOM 7390 C C . ALA B 1 466 ? 8.086 -10.391 -3.246 1 98.88 466 ALA B C 1
ATOM 7392 O O . ALA B 1 466 ? 9.258 -10.477 -2.869 1 98.88 466 ALA B O 1
ATOM 7393 N N . ILE B 1 467 ? 7.512 -9.242 -3.559 1 98.88 467 ILE B N 1
ATOM 7394 C CA . ILE B 1 467 ? 8.25 -7.984 -3.494 1 98.88 467 ILE B CA 1
ATOM 7395 C C . ILE B 1 467 ? 8.633 -7.68 -2.049 1 98.88 467 ILE B C 1
ATOM 7397 O O . ILE B 1 467 ? 9.766 -7.27 -1.77 1 98.88 467 ILE B O 1
ATOM 7401 N N . GLU B 1 468 ? 7.695 -7.941 -1.125 1 98.81 468 GLU B N 1
ATOM 7402 C CA . GLU B 1 468 ? 7.969 -7.797 0.302 1 98.81 468 GLU B CA 1
ATOM 7403 C C . GLU B 1 468 ? 9.211 -8.578 0.709 1 98.81 468 GLU B C 1
ATOM 7405 O O . GLU B 1 468 ? 10.125 -8.031 1.327 1 98.81 468 GLU B O 1
ATOM 7410 N N . ARG B 1 469 ? 9.242 -9.812 0.332 1 98.81 469 ARG B N 1
ATOM 7411 C CA . ARG B 1 469 ? 10.32 -10.688 0.775 1 98.81 469 ARG B CA 1
ATOM 7412 C C . ARG B 1 469 ? 11.633 -10.344 0.074 1 98.81 469 ARG B C 1
ATOM 7414 O O . ARG B 1 469 ? 12.711 -10.477 0.66 1 98.81 469 ARG B O 1
ATOM 7421 N N . GLY B 1 470 ? 11.547 -9.891 -1.218 1 98.88 470 GLY B N 1
ATOM 7422 C CA . GLY B 1 470 ? 12.734 -9.391 -1.885 1 98.88 470 GLY B CA 1
ATOM 7423 C C . GLY B 1 470 ? 13.375 -8.219 -1.162 1 98.88 470 GLY B C 1
ATOM 7424 O O . GLY B 1 470 ? 14.602 -8.172 -1.018 1 98.88 470 GLY B O 1
ATOM 7425 N N . GLN B 1 471 ? 12.578 -7.344 -0.66 1 98.31 471 GLN B N 1
ATOM 7426 C CA . GLN B 1 471 ? 13.07 -6.18 0.066 1 98.31 471 GLN B CA 1
ATOM 7427 C C . GLN B 1 471 ? 13.672 -6.582 1.408 1 98.31 471 GLN B C 1
ATOM 7429 O O . GLN B 1 471 ? 14.703 -6.047 1.815 1 98.31 471 GLN B O 1
ATOM 7434 N N . VAL B 1 472 ? 13.016 -7.5 2.078 1 98.12 472 VAL B N 1
ATOM 7435 C CA . VAL B 1 472 ? 13.516 -7.988 3.357 1 98.12 472 VAL B CA 1
ATOM 7436 C C . VAL B 1 472 ? 14.875 -8.656 3.156 1 98.12 472 VAL B C 1
ATOM 7438 O O . VAL B 1 472 ? 15.781 -8.5 3.982 1 98.12 472 VAL B O 1
ATOM 7441 N N . ALA B 1 473 ? 14.992 -9.359 2.061 1 98.69 473 ALA B N 1
ATOM 7442 C CA . ALA B 1 473 ? 16.25 -10.031 1.754 1 98.69 473 ALA B CA 1
ATOM 7443 C C . ALA B 1 473 ? 17.391 -9.031 1.61 1 98.69 473 ALA B C 1
ATOM 7445 O O . ALA B 1 473 ? 18.516 -9.305 2.033 1 98.69 473 ALA B O 1
ATOM 7446 N N . VAL B 1 474 ? 17.141 -7.898 0.988 1 98.19 474 VAL B N 1
ATOM 7447 C CA . VAL B 1 474 ? 18.156 -6.859 0.837 1 98.19 474 VAL B CA 1
ATOM 7448 C C . VAL B 1 474 ? 18.641 -6.406 2.213 1 98.19 474 VAL B C 1
ATOM 7450 O O . VAL B 1 474 ? 19.844 -6.312 2.449 1 98.19 474 VAL B O 1
ATOM 7453 N N . ARG B 1 475 ? 17.688 -6.164 3.107 1 96.31 475 ARG B N 1
ATOM 7454 C CA . ARG B 1 475 ? 18.031 -5.723 4.457 1 96.31 475 ARG B CA 1
ATOM 7455 C C . ARG B 1 475 ? 18.859 -6.785 5.188 1 96.31 475 ARG B C 1
ATOM 7457 O O . ARG B 1 475 ? 19.828 -6.465 5.871 1 96.31 475 ARG B O 1
ATOM 7464 N N . GLU B 1 476 ? 18.484 -8.031 5.016 1 97.19 476 GLU B N 1
ATOM 7465 C CA . GLU B 1 476 ? 19.172 -9.133 5.68 1 97.19 476 GLU B CA 1
ATOM 7466 C C . GLU B 1 476 ? 20.594 -9.289 5.152 1 97.19 476 GLU B C 1
ATOM 7468 O O . GLU B 1 476 ? 21.531 -9.516 5.926 1 97.19 476 GLU B O 1
ATOM 7473 N N . VAL B 1 477 ? 20.766 -9.172 3.863 1 97.88 477 VAL B N 1
ATOM 7474 C CA . VAL B 1 477 ? 22.094 -9.258 3.262 1 97.88 477 VAL B CA 1
ATOM 7475 C C . VAL B 1 477 ? 22.969 -8.125 3.789 1 97.88 477 VAL B C 1
ATOM 7477 O O . VAL B 1 477 ? 24.125 -8.344 4.141 1 97.88 477 VAL B O 1
ATOM 7480 N N . MET B 1 478 ? 22.422 -6.898 3.859 1 95.38 478 MET B N 1
ATOM 7481 C CA . MET B 1 478 ? 23.188 -5.75 4.332 1 95.38 478 MET B CA 1
ATOM 7482 C C . MET B 1 478 ? 23.578 -5.922 5.793 1 95.38 478 MET B C 1
ATOM 7484 O O . MET B 1 478 ? 24.672 -5.516 6.199 1 95.38 478 MET B O 1
ATOM 7488 N N . HIS B 1 479 ? 22.672 -6.504 6.555 1 93.44 479 HIS B N 1
ATOM 7489 C CA . HIS B 1 479 ? 22.984 -6.797 7.945 1 93.44 479 HIS B CA 1
ATOM 7490 C C . HIS B 1 479 ? 24.125 -7.797 8.055 1 93.44 479 HIS B C 1
ATOM 7492 O O . HIS B 1 479 ? 25.016 -7.637 8.891 1 93.44 479 HIS B O 1
ATOM 7498 N N . LEU B 1 480 ? 24.078 -8.781 7.199 1 91.88 480 LEU B N 1
ATOM 7499 C CA . LEU B 1 480 ? 25.125 -9.789 7.18 1 91.88 480 LEU B CA 1
ATOM 7500 C C . LEU B 1 480 ? 26.469 -9.172 6.773 1 91.88 480 LEU B C 1
ATOM 7502 O O . LEU B 1 480 ? 27.516 -9.523 7.32 1 91.88 480 LEU B O 1
ATOM 7506 N N . LEU B 1 481 ? 26.438 -8.266 5.82 1 88.25 481 LEU B N 1
ATOM 7507 C CA . LEU B 1 481 ? 27.641 -7.613 5.344 1 88.25 481 LEU B CA 1
ATOM 7508 C C . LEU B 1 481 ? 28.203 -6.664 6.398 1 88.25 481 LEU B C 1
ATOM 7510 O O . LEU B 1 481 ? 29.422 -6.52 6.523 1 88.25 481 LEU B O 1
ATOM 7514 N N . GLY B 1 482 ? 27.297 -5.836 7.027 1 78.38 482 GLY B N 1
ATOM 7515 C CA . GLY B 1 482 ? 27.734 -4.965 8.102 1 78.38 482 GLY B CA 1
ATOM 7516 C C . GLY B 1 482 ? 28.422 -5.711 9.234 1 78.38 482 GLY B C 1
ATOM 7517 O O . GLY B 1 482 ? 29.344 -5.195 9.859 1 78.38 482 GLY B O 1
ATOM 7518 N N . SER B 1 483 ? 27.953 -6.816 9.438 1 63.78 483 SER B N 1
ATOM 7519 C CA . SER B 1 483 ? 28.531 -7.664 10.469 1 63.78 483 SER B CA 1
ATOM 7520 C C . SER B 1 483 ? 29.906 -8.195 10.039 1 63.78 483 SER B C 1
ATOM 7522 O O . SER B 1 483 ? 30.734 -8.523 10.883 1 63.78 483 SER B O 1
ATOM 7524 N N . ARG B 1 484 ? 30.109 -8.188 8.711 1 53.94 484 ARG B N 1
ATOM 7525 C CA . ARG B 1 484 ? 31.406 -8.562 8.172 1 53.94 484 ARG B CA 1
ATOM 7526 C C . ARG B 1 484 ? 32.469 -7.496 8.477 1 53.94 484 ARG B C 1
ATOM 7528 O O . ARG B 1 484 ? 33.594 -7.816 8.797 1 53.94 484 ARG B O 1
ATOM 7535 N N . ALA B 1 485 ? 31.906 -6.238 8.242 1 46.12 485 ALA B N 1
ATOM 7536 C CA . ALA B 1 485 ? 32.812 -5.102 8.383 1 46.12 485 ALA B CA 1
ATOM 7537 C C . ALA B 1 485 ? 33.219 -4.898 9.844 1 46.12 485 ALA B C 1
ATOM 7539 O O . ALA B 1 485 ? 34.281 -4.363 10.133 1 46.12 485 ALA B O 1
ATOM 7540 N N . LYS B 1 486 ? 32.469 -5.461 10.758 1 47.03 486 LYS B N 1
ATOM 7541 C CA . LYS B 1 486 ? 32.812 -5.363 12.172 1 47.03 486 LYS B CA 1
ATOM 7542 C C . LYS B 1 486 ? 33.688 -6.52 12.602 1 47.03 486 LYS B C 1
ATOM 7544 O O . LYS B 1 486 ? 34.188 -6.543 13.727 1 47.03 486 LYS B O 1
ATOM 7549 N N . LEU B 1 487 ? 34.062 -7.547 11.781 1 30.84 487 LEU B N 1
ATOM 7550 C CA . LEU B 1 487 ? 35 -8.641 12.055 1 30.84 487 LEU B CA 1
ATOM 7551 C C . LEU B 1 487 ? 36.344 -8.375 11.438 1 30.84 487 LEU B C 1
ATOM 7553 O O . LEU B 1 487 ? 37.375 -8.672 12.039 1 30.84 487 LEU B O 1
#

Foldseek 3Di:
DDWWQFWWKDFPVDIDGTFDFPFFDDFDPDADQEWQEEEEAQALLSLLLLLCCCQVVVTAYEYEAQTRGHHFQWGWGQDPNDTDIFAFWFADVLLPLLVVLCVVLVQVVQKDWFQQQPPFPWEWEAEQPDFIDTDDPVVLQVLLQVVLQQLQQDPNAHLCRQAVDLQCQVPPPNNVLVQLQDFSVNSLVVDDPRDPVSSQSNQLLLCVLQLAGRQFFTSVSSSSLCVSLVNGPNSSSVRRPTMGGPDNTSSVSSVSSNVSRDHTYDYSWAFAEWEDDVQWIWTATPVGDIYIHNFYEYAFALQQPVRHHYVVHADPLSVVLSVQHFQRQKWKKKFFFQDDDGKHKYAYRNNHDQQWSIKIWGDQDDDPVDGGTTIMMTMGHHPGPQDVPPVVVVVVSCLGRPNVVTHTRMMMHGNQCPPSRRVHGFGGHGRPNLSRRLVSQQDADQRYGYAYLNNRSHNRRHSSSSSRRSVVSSVVNVVNVVVVVVD/DDWWQFWWKDFPVDIDGTFDFPFFDDFDPDADQEWQEEEEAQALLSLLLLLCCCQVVVTAYEYEAQTRGHHFQWGWGQDPNDTDIFAFWFADVLLPLLVVLCVVLVQPVQKDWFQQQPPFPWEWEAEQPDFIDTDDPVVLQVLLQVVLQQLQQDPNAHLCRQAVDLQCQVPPPNNVLVQLQDFSVNSLVVDDPRDPVSSLSNQLLLCVLQLAGRQFFTSVSSSSLCVSLVNGSNSSSVRRPTMGGPDNTSSVSSVSSNVSRDHTYDYSWAFAEWEDDVQWIWTATPVGDIYIHNFYEYAFALQQPVRHHYVVHADPLSVVLSVQHFQRQKWKKKFFFQDDDGKHKYAYRNNHDQQWSIKIWGDQDDDPVDGGTTIMMTMGHHPGPQDVPPVVVVVVSCLGGPNVVTHTRMMMHGNQCPPSRRVHGFGGHGRPNLSRRLVSQQDADQRYGYAYLNNRSHNRRHSSSSSRRSVVSSVVNVVNVVVVVVD

Secondary structure (DSSP, 8-state):
--B-S--EEE-SS-EEES-B-TTB-PPPS---S-EEEEEE--SHHHHHHHHIIIIIT---EEEE-SSSBSSTT--EEEETTEEEESS--B--TTSHHHHHHHHHTT-GGGEEE-HHHHS-SEEEEE-TTS--EEE-HHHHHHHHHHHHHHHT-BTTB-HHHH-S-TT-TTSSS-GGGGGTT-BHHHHHHH--SS-HHHHHHHHHHHGGGTTS-TTTSBHHHHHHHHHHTTSSHHHHHHHHHTEEE-SSHHHHHHHHHHHH--SEEE-S--EEEEEEETTEEEEEETTS-EEEEEEEEE---GGGGGGSEEESPPPHHHHHHHHH------EEEEEEESS----EEEEE-TTTT-SEEEEEEEES---TT---SEEEEEEEPTTSS--TT-HHHHHHHHHHHT-TT--EEEEEE--TTT-TTTSSSS----TTHHHHHHHHHHS-BTTEEE--GGG-SSSTTSHHHHHHHHHHHHHHHHHHHHHHHT-/--B-S--EEE-SS-EEES-B-TTB-PPPS---S-EEEEEE--SHHHHHHHHIIIIIT---EEEE-SSSBS-TT--EEEETTEEEE-S--B--TTSHHHHHHHHHTT-GGGEEE-HHHHS-SEEEEE-TTS--EEE-HHHHHHHHHHHHHHHT-BTTB-HHHH-S-TT-TTSSS-GGGGGTT-BHHHHHHT--SS-HHHHHHHHHHHGGGTTS-TTTSBHHHHHHHHHHTTSSHHHHHHHHHTEEE-SSHHHHHHHHHHHH--SEEE-S--EEEEEEETTEEEEEETTS-EEEEEEEEE---GGGGGGSEEESPPPHHHHHHHHH------EEEEEEESS----EEEEE-TTTT-SEEEEEEEES---TT---SEEEEEEEPTTSS--TT-HHHHHHHHHHHT-TT--EEEEEE--TTT-TTTSSSS----TTHHHHHHHHHHS-BTTEEE--GGG-SSSTTSHHHHHHHHHHHHHHHHHHHHHHHT-

Organism: Aspergillus terreus (NCBI:txid33178)

Radius of gyration: 28.48 Å; Cα contacts (8 Å, |Δi|>4): 2415; chains: 2; bounding box: 70×70×72 Å